Protein AF-0000000066486864 (afdb_homodimer)

Secondary structure (DSSP, 8-state):
-HHHHHHHH-HHHHHHHHHHT-HHHHHHHHHHS--SS--S-HHHHHHHHHHHHHHHHHHHHHHT-----SS---HHHIIIIIHHHHHHS----S-GGGT--EE---HHHHHH-EEEETTTTEEEEEEEEEEEE-TT---TTSTT-SPSS-EEEEEEEEGGGTTS--HHHHHHHHSSSGGG--EEEEEETTTT-----HHHHHHHHHHHHHHHHHHHHHHHHHHHHHHS-HHHHHHHHHH--HHHHHHHHT-HHHHHHHHT--TTTT-TT--THHHHHHHHHHHHHHHHHHHHHHHHH-S-HHHHHHHHTSTTTHHHHTTHHHHHHHHHHHHHHHHHHHHHHHHH-HHHHHSHHHHHHHHHHHHHHHHHHHHHHHHHIIIIIHHH--S-GGGG-TTSPPP-HHHHHHHHHTT-TTTSSGGG-SSGGGHHHHHHHHHHHHHHHHHHHHHHHHHHHHHHHHHHHHHHHHHHHHHHHHHH---SSS-TTS---TT--TTTS-HIIIIIS-HHHHHHHHHHHHHHHHHHHH----B--HHHHHHHHHHHHHHHHHHHHTTHHHHTTPPPPHHHHHHHHHHHHHHHHHHHHHHHHHHHH---HHHHHHT-TTHHHHHHTHHHHHHHHHHHHHHHHHT--S------HHHHIIIIIHHHHHHHHHHHHHHIIIIIHHHHHHHHHHHS-S-S---S------S--------------B-/-HHHHHHHH-HHHHHHHHHHT-HHHHHHHHHHS---S--S-HHHHHHHHHHHHHHHHHHHHHHT-----SS---HHHIIIIIHHHHHHS----S-GGGT--EE---HHHHHH-EEEETTTTEEEEEEEEEEEE-TT---TTSTT-SPSS-EEEEEEEEGGGTTS--HHHHHHHHSSSTTT--EEEEEETTTT-----HHHHHHHHHHHHHHHHHHHHHHHHHHHHHHS-HHHHHHHHHH--HHHHHHHHT-HHHHHHHHT--TTTT-TT--THHHHHHHHHHHHHHHHHHHHHHHHH-S-HHHHHHHHTSTTTHHHHTTHHHHHHHHHHHHHHHHHHHHHHHHH-HHHHHSHHHHHHHHHHHHHHHHHHHHHHHHHIIIIIHHH--S-GGGG-TTSPPP-HHHHHHHHHTT-TTTSSGGG-SSGGGHHHHHHHHHHHHHHHHHHHHHHHHHHHHHHHHHHHHHHHHHHHHHHHHHH---SSS-TTS---TT--TTTS-HIIIIIS-HHHHHHHHHHHHHHHHHHHH----B--HHHHHHHHHHHHHHHHHHHHTTHHHHTTPPPPHHHHHHHHHHHHHHHHHHHHHHHHHHHH---HHHHHHT-TTHHHHHHHHHHHHHHHHHHHHHHHHT--S------HHHHIIIIIHHHHHHHHHHHHHHIIIIIHHHHHHHHHHHS-S-S---S---S-----------------B-

Radius of gyration: 35.0 Å; Cα contacts (8 Å, |Δi|>4): 2122; chains: 2; bounding box: 87×103×85 Å

Organism: Caenorhabditis elegans (NCBI:txid6239)

pLDDT: mean 86.24, std 15.99, range [26.27, 98.44]

Solvent-accessible surface area (backbone atoms only — not comparable to full-atom values): 73976 Å² total; per-residue (Å²): 94,69,59,54,49,53,42,42,73,38,40,64,61,52,51,54,55,49,62,70,61,33,49,69,56,57,44,31,34,43,40,67,54,80,70,81,85,67,91,58,57,67,68,28,50,52,49,44,33,48,52,4,42,40,45,44,51,56,54,27,60,69,63,74,48,85,72,86,64,85,81,66,66,49,73,64,47,38,64,60,43,51,47,45,30,59,36,11,15,17,30,68,60,32,22,47,59,30,51,27,46,58,14,58,33,23,53,68,58,14,58,64,30,66,46,76,35,79,89,74,68,43,76,49,37,33,25,56,32,36,41,30,27,16,68,83,58,39,30,45,68,43,86,84,36,61,46,79,65,57,31,32,38,23,39,41,41,54,40,74,39,62,89,51,80,48,37,64,58,49,12,43,48,75,19,97,36,57,55,56,5,26,50,59,41,45,40,43,41,54,56,79,40,59,77,88,47,74,62,25,54,53,53,51,51,52,52,49,49,52,51,50,45,17,53,53,26,20,53,53,50,52,48,38,64,73,73,39,57,65,66,57,42,52,50,49,65,70,70,49,53,70,66,53,52,52,46,51,36,24,10,41,58,61,37,51,50,58,48,64,60,44,88,79,55,79,43,71,63,46,67,41,48,53,26,34,53,46,35,55,28,49,51,44,41,50,44,30,51,52,51,58,53,41,56,67,62,28,38,30,35,48,56,54,54,55,40,36,36,31,68,74,22,14,62,52,65,48,31,62,57,34,56,47,48,50,43,21,52,54,26,19,51,48,29,31,50,49,55,54,46,38,74,74,39,47,73,57,51,74,30,72,68,30,48,54,49,55,54,50,52,53,49,53,52,53,38,54,42,50,48,51,49,53,51,38,46,52,43,45,51,52,54,64,58,58,78,15,60,57,68,64,39,83,78,54,76,80,88,49,22,83,81,33,43,67,36,57,74,66,42,41,29,48,79,46,65,59,91,51,47,55,58,70,79,49,38,58,57,23,28,51,51,54,47,56,70,51,40,58,62,56,52,46,31,33,72,74,56,31,68,66,46,22,48,50,54,50,50,51,52,41,50,51,27,37,50,52,48,39,46,39,28,75,72,53,33,50,61,57,59,89,54,83,81,38,59,65,52,86,84,35,48,63,88,81,54,45,60,56,48,69,41,70,46,21,47,66,49,51,39,49,34,26,49,50,15,30,52,50,13,46,51,54,61,72,45,84,59,53,60,70,39,69,65,58,51,53,50,49,47,51,50,24,55,48,47,45,52,44,62,40,42,63,50,20,55,34,49,58,53,44,75,72,52,66,66,58,28,30,51,46,52,49,40,42,55,51,50,43,40,52,24,51,50,48,54,52,49,48,49,65,59,42,88,48,71,67,32,54,60,28,46,40,52,75,32,47,38,48,30,72,29,36,63,41,18,62,68,42,30,62,60,45,44,52,52,58,56,22,51,37,56,60,85,45,69,75,62,42,72,71,45,46,44,43,45,43,42,45,31,43,50,53,49,17,47,57,51,10,53,55,45,33,21,63,35,32,49,20,46,39,49,45,44,48,68,70,67,51,81,87,77,79,78,86,69,77,87,70,58,85,60,64,81,61,49,71,40,72,65,69,81,72,73,78,63,76,54,79,99,94,68,60,54,51,52,42,43,73,38,41,65,60,53,51,55,54,50,62,72,61,33,48,70,55,56,44,32,35,43,42,68,53,78,72,76,89,70,87,58,56,68,68,28,50,53,49,44,33,48,52,4,42,40,45,45,50,56,54,25,60,70,64,73,48,86,73,87,64,86,82,64,65,50,72,64,46,38,63,60,43,51,48,45,32,59,37,11,15,16,30,69,60,32,22,46,57,31,51,28,44,59,14,58,32,23,54,67,58,15,58,64,32,67,45,77,36,79,88,77,69,43,75,48,36,32,26,55,32,35,42,30,27,17,68,80,58,39,30,46,68,43,88,85,37,61,46,77,65,56,32,34,38,23,37,42,42,54,40,75,37,60,89,50,79,48,35,64,58,49,11,44,47,75,19,98,36,56,55,55,6,27,50,59,43,46,40,43,42,56,58,84,41,60,78,90,47,73,61,24,54,51,52,50,50,51,54,50,50,50,50,51,46,18,51,52,25,20,52,53,48,52,49,39,64,74,73,39,57,64,67,58,42,52,51,48,65,71,70,47,53,70,65,52,51,51,46,50,37,24,9,42,57,61,35,49,50,57,49,63,61,44,87,78,56,80,43,70,65,44,68,41,49,52,25,35,52,45,35,55,28,47,52,42,43,52,44,29,51,51,52,58,52,42,54,68,61,29,38,30,33,48,56,54,54,55,40,38,36,32,68,74,21,15,60,52,66,46,32,61,59,33,57,48,49,49,42,21,51,54,26,19,51,49,29,31,50,50,54,56,46,39,75,75,39,47,73,58,51,75,30,73,68,30,48,53,48,54,52,49,51,53,49,52,52,52,38,53,40,49,46,52,48,53,50,38,45,52,43,44,51,53,55,64,57,58,78,16,59,57,68,61,40,85,78,53,78,79,88,48,22,84,80,31,43,67,37,58,74,66,42,41,30,46,78,45,64,59,90,51,46,53,57,70,77,48,35,57,57,21,27,51,50,54,47,56,70,50,40,58,63,54,53,46,30,33,71,73,56,31,70,66,46,21,48,50,54,49,49,51,52,40,50,50,26,38,51,52,49,38,45,40,28,74,72,50,34,49,59,54,60,89,56,83,82,36,58,64,52,86,85,36,50,62,87,82,55,44,58,57,47,69,42,70,46,19,47,66,48,52,40,48,35,26,50,51,15,29,52,50,14,47,52,53,61,73,45,85,60,53,60,70,41,67,66,58,50,54,51,49,48,53,50,25,54,48,48,45,53,44,61,39,40,63,48,21,55,34,48,57,54,44,74,71,50,63,65,57,28,31,53,46,52,49,39,40,54,51,50,43,40,53,23,51,48,47,53,52,50,47,46,66,60,40,89,47,72,67,34,53,60,29,45,42,53,76,30,46,38,48,29,71,28,34,64,40,17,62,68,42,31,62,60,45,44,51,51,58,56,24,52,38,57,60,85,43,69,75,63,42,71,70,47,45,43,42,46,45,40,46,31,44,51,52,51,17,48,56,52,9,53,55,46,33,20,64,33,31,51,19,45,39,48,43,45,47,69,72,67,50,81,86,78,79,78,86,68,76,88,72,56,84,59,67,79,62,47,74,44,73,68,68,81,71,72,78,63,75,55,80,99

InterPro domains:
  IPR002656 Acyltransferase 3 domain [PF01757] (272-659)
  IPR006621 Nose resistant-to-fluoxetine protein, N-terminal [PF20146] (80-168)
  IPR006621 Nose resistant-to-fluoxetine protein, N-terminal [SM00703] (41-186)
  IPR052728 Oxygen and lipid transport regulator [PTHR11161] (55-687)

Sequence (1422 aa):
MALLGELMAHPREVMEQLEKYKTSDLIAALGIHSFSKYTISEECHEELAFLGYGMIDVARHVKHQTTAAPSTMTDVEKTRYLIPMMDAAGKIGSGIARGHILSAGAFTECKSVSMHSTSLNRTIRGDYYRILFDIKMRPNSFNDSCQLPQIGVDICLPWSCRNEDLTDYFREALGATKELSPVCSVRNVNGRTPGFTFGTYVVVTLILSIIATSIVSCTVDYYFQNRRSKIDYERMEGSSNVGWKIFMAFSLYRNVKEIFKMKQCNKEGQVTSLNCIRTISTVWVILGHCAAMLILICTNPVDLLDFTKTYMGALLVNAYFAVDTFFFISAFLLSFLWFKQLQKQRKALISPGGWMMFYVHRIARLSPAYYIAILFVTFVYIRMLRDMPAFMSPAIQDDTCQQNYWLNLLYIENIVDTKNICYVISWYLATDLQLYLMSPILLLSFAIGGAVFGLFASVVALVASTAFNAYQIFFWYFPPTDYPLGPKDPRYNENERRYDVWNYYNPLIRCQIYIMGLVLGYFMRKVPKININPWVDRIMWVLSLGSMVFVVLVIQDYSSGDGWTPVQTALYSCFSRVLWGFAMSWIVISTYYRKGLIRDFMSLSFWTPLARLSFCAYLVHWMVLGYFFGRNHSELYFSTLSYFFLDTVIPVTALSFVIAIFWSSMFEIPFAKIEGLLLGRSGTPKANGNLPKVMIIPLEIPKAGEVNIKFMALLGELMAHPREVMEQLEKYKTSDLIAALGIHSFSKYTISEECHEELAFLGYGMIDVARHVKHQTTAAPSTMTDVEKTRYLIPMMDAAGKIGSGIARGHILSAGAFTECKSVSMHSTSLNRTIRGDYYRILFDIKMRPNSFNDSCQLPQIGVDICLPWSCRNEDLTDYFREALGATKELSPVCSVRNVNGRTPGFTFGTYVVVTLILSIIATSIVSCTVDYYFQNRRSKIDYERMEGSSNVGWKIFMAFSLYRNVKEIFKMKQCNKEGQVTSLNCIRTISTVWVILGHCAAMLILICTNPVDLLDFTKTYMGALLVNAYFAVDTFFFISAFLLSFLWFKQLQKQRKALISPGGWMMFYVHRIARLSPAYYIAILFVTFVYIRMLRDMPAFMSPAIQDDTCQQNYWLNLLYIENIVDTKNICYVISWYLATDLQLYLMSPILLLSFAIGGAVFGLFASVVALVASTAFNAYQIFFWYFPPTDYPLGPKDPRYNENERRYDVWNYYNPLIRCQIYIMGLVLGYFMRKVPKININPWVDRIMWVLSLGSMVFVVLVIQDYSSGDGWTPVQTALYSCFSRVLWGFAMSWIVISTYYRKGLIRDFMSLSFWTPLARLSFCAYLVHWMVLGYFFGRNHSELYFSTLSYFFLDTVIPVTALSFVIAIFWSSMFEIPFAKIEGLLLGRSGTPKANGNLPKVMIIPLEIPKAGEVNIKF

Foldseek 3Di:
DVLLVVCLVPVPLLVVVQVVPFPLVLLLLLQPDDCDPPPADPVQSVQSNVLNVLSVCVVVVVVVDPDCDPQHFDPCCCVQPNVLQNQQKFDQDPDVSLQQQERHGNLVSQQPRWDQGPSVRGIWGKFKKKWWFWSNQFFLLDPPTPDPPTRIIMGIGTPSRQAPFCQQVSCPSQDPHSRGGRTNGMDTQCNQFDDADPLLVVLVVVVVVLVVLQVVLQVVVVCCVPPPDPVVSVVCQVVDDLVVLLSNLSHLNVLLCLLQDQVLQPFAPDLLLLLLLLLVLLLLVLLLVLLVLCCQQFSRNNVLLVLCLDLVVLSNQPSLVSLLSVLLQLLLVCQLVLVVVCVVPVVCCPDPVNVVVLLVLVCLQQQFLLVSLLSCLQRPLSNVLGSFNSCSRPSHDRAPSVPCSVCLSVLNCLAPPVVHDRQVLSLSVSLSSVLSNVCCVLSVQCVPVNLVRSVVVLVVLLVQLLVVLLCCCVPQVDFLDPRPQFDGDPSHDCVVPNCCSVAVSDSSNSCNLNSLSNSLSNVCNVAVAEDEDPVNLVVLLCQLVVLLSCLSRVCSCRSNHDDDDSVRSSCSNRCSSVSNSSSSSSVSVPLSHHDDDSNVVSNDSSSSSSSLLSSQLSSCLSSLSSVVNRVDSDHHHDDDPVVCCVPRSVVSSVVSSVVSSVSCSSGNSSSSSSCCSVVPDDDDDDPDPPRVPPCPVSCPPPDPPPPHPYD/DVLLVVCLVPVVLLVVVVVVPFPLVLLLLLQPDDCDPPPADPVQSVQSNVLNVLSVCVVVVVVVDPDCDPLHADPCCCVQPNVLQNQQKFDQDPDVSLQQQERHGNLVSQQPRWDQGPSVRGIWGKFKKKWWFWSNQFFLLDPPTPDPPTRIIMGIGTPSRQAPFCQQVSCPSQDPHSRGGRTNGMDTQCNQFDDADPLLVVLVVVVVVLVVLQVVLQVVVVCCCPPPDPVVSVVCQVVDDLVVLLSNLSHLNVLLCLLQDQVLQPFAPDLLLLLLLLLVLLLLVLLLVLLVLCCQQFSRNNVLLVLCLDLVVLSNQPSLVSLLSVLLQLLLVCQLVLVVVCVVPVPCCVDPVNVVVLLVLVCLQQQFLLVSLLSCLQRPLSNVLGSFNSCSRPSHDRAPSVPCSVCLSVLNCLAPPVVHDRQVLSLSVSLSSVLSNVCCVLSVQCVPVNLVRSVVVLVVLLVQLLVVLLCCCVPQVDFLDPRPQFDGDPSHDCVVPNCCSVAVSDNSNSCNLNSLSNSLSNVCNVAVAEDEDPVNLVVLLCQLVVLLSCLSRVCSCRSNHDDDDSVRSSCSNRCSSVSNSSSSSSVSVPLSHHDDDSNVVSNDSSSSSSSLLSSQLSSCLSSLSSVVNRVDSDHHHDDDPVVCCVPRSVVSSVVSSVVSSVSCSSGNSSSSSSCCVPVPDPDDDDPDDPRVPPCPVNCPPPDPPPPHPYD

Structure (mmCIF, N/CA/C/O backbone):
data_AF-0000000066486864-model_v1
#
loop_
_entity.id
_entity.type
_entity.pdbx_description
1 polymer 'Nose resistant-to-fluoxetine protein N-terminal domain-containing protein'
#
loop_
_atom_site.group_PDB
_atom_site.id
_atom_site.type_symbol
_atom_site.label_atom_id
_atom_site.label_alt_id
_atom_site.label_comp_id
_atom_site.label_asym_id
_atom_site.label_entity_id
_atom_site.label_seq_id
_atom_site.pdbx_PDB_ins_code
_atom_site.Cartn_x
_atom_site.Cartn_y
_atom_site.Cartn_z
_atom_site.occupancy
_atom_site.B_iso_or_equiv
_atom_site.auth_seq_id
_atom_site.auth_comp_id
_atom_site.auth_asym_id
_atom_site.auth_atom_id
_atom_site.pdbx_PDB_model_num
ATOM 1 N N . MET A 1 1 ? -17 -24.641 -0.896 1 49.25 1 MET A N 1
ATOM 2 C CA . MET A 1 1 ? -16.062 -24.891 0.197 1 49.25 1 MET A CA 1
ATOM 3 C C . MET A 1 1 ? -15.961 -26.375 0.499 1 49.25 1 MET A C 1
ATOM 5 O O . MET A 1 1 ? -14.867 -26.906 0.708 1 49.25 1 MET A O 1
ATOM 9 N N . ALA A 1 2 ? -17.219 -27 0.365 1 51.41 2 ALA A N 1
ATOM 10 C CA . ALA A 1 2 ? -17.172 -28.453 0.595 1 51.41 2 ALA A CA 1
ATOM 11 C C . ALA A 1 2 ? -16.312 -29.141 -0.453 1 51.41 2 ALA A C 1
ATOM 13 O O . ALA A 1 2 ? -15.523 -30.031 -0.125 1 51.41 2 ALA A O 1
ATOM 14 N N . LEU A 1 3 ? -16.453 -28.578 -1.588 1 53.53 3 LEU A N 1
ATOM 15 C CA . LEU A 1 3 ? -15.703 -29.188 -2.678 1 53.53 3 LEU A CA 1
ATOM 16 C C . LEU A 1 3 ? -14.211 -28.906 -2.518 1 53.53 3 LEU A C 1
ATOM 18 O O . LEU A 1 3 ? -13.383 -29.797 -2.777 1 53.53 3 LEU A O 1
ATOM 22 N N . LEU A 1 4 ? -13.945 -27.734 -2.027 1 58.59 4 LEU A N 1
ATOM 23 C CA . LEU A 1 4 ? -12.547 -27.422 -1.768 1 58.59 4 LEU A CA 1
ATOM 24 C C . LEU A 1 4 ? -11.992 -28.312 -0.659 1 58.59 4 LEU A C 1
ATOM 26 O O . LEU A 1 4 ? -10.859 -28.797 -0.75 1 58.59 4 LEU A O 1
ATOM 30 N N . GLY A 1 5 ? -12.844 -28.453 0.274 1 59.03 5 GLY A N 1
ATOM 31 C CA . GLY A 1 5 ? -12.445 -29.328 1.364 1 59.03 5 GLY A CA 1
ATOM 32 C C . GLY A 1 5 ? -12.188 -30.75 0.917 1 59.03 5 GLY A C 1
ATOM 33 O O . GLY A 1 5 ? -11.227 -31.375 1.353 1 59.03 5 GLY A O 1
ATOM 34 N N . GLU A 1 6 ? -13.062 -31.219 0.002 1 60.09 6 GLU A N 1
ATOM 35 C CA . GLU A 1 6 ? -12.898 -32.562 -0.525 1 60.09 6 GLU A CA 1
ATOM 36 C C . GLU A 1 6 ? -11.617 -32.688 -1.341 1 60.09 6 GLU A C 1
ATOM 38 O O . GLU A 1 6 ? -10.922 -33.719 -1.271 1 60.09 6 GLU A O 1
ATOM 43 N N . LEU A 1 7 ? -11.375 -31.641 -2.023 1 60.03 7 LEU A N 1
ATOM 44 C CA . LEU A 1 7 ? -10.172 -31.641 -2.84 1 60.03 7 LEU A CA 1
ATOM 45 C C . LEU A 1 7 ? -8.922 -31.625 -1.963 1 60.03 7 LEU A C 1
ATOM 47 O O . LEU A 1 7 ? -7.941 -32.312 -2.254 1 60.03 7 LEU A O 1
ATOM 51 N N . MET A 1 8 ? -9.148 -30.938 -0.848 1 61.34 8 MET A N 1
ATOM 52 C CA . MET A 1 8 ? -7.988 -30.812 0.031 1 61.34 8 MET A CA 1
ATOM 53 C C . MET A 1 8 ? -7.742 -32.094 0.796 1 61.34 8 MET A C 1
ATOM 55 O O . MET A 1 8 ? -6.621 -32.375 1.228 1 61.34 8 MET A O 1
ATOM 59 N N . ALA A 1 9 ? -8.836 -32.844 0.769 1 58.44 9 ALA A N 1
ATOM 60 C CA . ALA A 1 9 ? -8.727 -34.156 1.437 1 58.44 9 ALA A CA 1
ATOM 61 C C . ALA A 1 9 ? -8.039 -35.188 0.537 1 58.44 9 ALA A C 1
ATOM 63 O O . ALA A 1 9 ? -7.508 -36.188 1.02 1 58.44 9 ALA A O 1
ATOM 64 N N . HIS A 1 10 ? -8.148 -34.875 -0.872 1 62.03 10 HIS A N 1
ATOM 65 C CA . HIS A 1 10 ? -7.516 -35.812 -1.801 1 62.03 10 HIS A CA 1
ATOM 66 C C . HIS A 1 10 ? -6.652 -35.062 -2.816 1 62.03 10 HIS A C 1
ATOM 68 O O . HIS A 1 10 ? -6.926 -35.125 -4.02 1 62.03 10 HIS A O 1
ATOM 74 N N . PRO A 1 11 ? -5.617 -34.531 -2.359 1 60.88 11 PRO A N 1
ATOM 75 C CA . PRO A 1 11 ? -4.793 -33.688 -3.24 1 60.88 11 PRO A CA 1
ATOM 76 C C . PRO A 1 11 ? -4.164 -34.5 -4.383 1 60.88 11 PRO A C 1
ATOM 78 O O . PRO A 1 11 ? -3.941 -33.938 -5.469 1 60.88 11 PRO A O 1
ATOM 81 N N . ARG A 1 12 ? -3.953 -35.719 -4.203 1 61.88 12 ARG A N 1
ATOM 82 C CA . ARG A 1 12 ? -3.332 -36.531 -5.234 1 61.88 12 ARG A CA 1
ATOM 83 C C . ARG A 1 12 ? -4.23 -36.656 -6.465 1 61.88 12 ARG A C 1
ATOM 85 O O . ARG A 1 12 ? -3.752 -36.562 -7.598 1 61.88 12 ARG A O 1
ATOM 92 N N . GLU A 1 13 ? -5.488 -36.812 -6.188 1 63.28 13 GLU A N 1
ATOM 93 C CA . GLU A 1 13 ? -6.426 -36.938 -7.301 1 63.28 13 GLU A CA 1
ATOM 94 C C . GLU A 1 13 ? -6.48 -35.625 -8.117 1 63.28 13 GLU A C 1
ATOM 96 O O . GLU A 1 13 ? -6.535 -35.656 -9.344 1 63.28 13 GLU A O 1
ATOM 101 N N . VAL A 1 14 ? -6.371 -34.594 -7.43 1 63.56 14 VAL A N 1
ATOM 102 C CA . VAL A 1 14 ? -6.418 -33.281 -8.102 1 63.56 14 VAL A CA 1
ATOM 103 C C . VAL A 1 14 ? -5.156 -33.094 -8.938 1 63.56 14 VAL A C 1
ATOM 105 O O . VAL A 1 14 ? -5.227 -32.625 -10.078 1 63.56 14 VAL A O 1
ATOM 108 N N . MET A 1 15 ? -4.082 -33.531 -8.406 1 66.31 15 MET A N 1
ATOM 109 C CA . MET A 1 15 ? -2.812 -33.406 -9.109 1 66.31 15 MET A CA 1
ATOM 110 C C . MET A 1 15 ? -2.818 -34.219 -10.391 1 66.31 15 MET A C 1
ATOM 112 O O . MET A 1 15 ? -2.367 -33.781 -11.438 1 66.31 15 MET A O 1
ATOM 116 N N . GLU A 1 16 ? -3.332 -35.406 -10.266 1 63.88 16 GLU A N 1
ATOM 117 C CA . GLU A 1 16 ? -3.393 -36.281 -11.43 1 63.88 16 GLU A CA 1
ATOM 118 C C . GLU A 1 16 ? -4.305 -35.719 -12.508 1 63.88 16 GLU A C 1
ATOM 120 O O . GLU A 1 16 ? -3.998 -35.812 -13.703 1 63.88 16 GLU A O 1
ATOM 125 N N . GLN A 1 17 ? -5.32 -35.125 -12.086 1 62 17 GLN A N 1
ATOM 126 C CA . GLN A 1 17 ? -6.258 -34.531 -13.023 1 62 17 GLN A CA 1
ATOM 127 C C . GLN A 1 17 ? -5.641 -33.312 -13.719 1 62 17 GLN A C 1
ATOM 129 O O . GLN A 1 17 ? -5.809 -33.125 -14.922 1 62 17 GLN A O 1
ATOM 134 N N . LEU A 1 18 ? -4.879 -32.625 -12.961 1 64.62 18 LEU A N 1
ATOM 135 C CA . LEU A 1 18 ? -4.242 -31.422 -13.516 1 64.62 18 LEU A CA 1
ATOM 136 C C . LEU A 1 18 ? -3.16 -31.812 -14.516 1 64.62 18 LEU A C 1
ATOM 138 O O . LEU A 1 18 ? -2.959 -31.109 -15.516 1 64.62 18 LEU A O 1
ATOM 142 N N . GLU A 1 19 ? -2.514 -32.875 -14.273 1 64 19 GLU A N 1
ATOM 143 C CA . GLU A 1 19 ? -1.442 -33.312 -15.164 1 64 19 GLU A CA 1
ATOM 144 C C . GLU A 1 19 ? -1.994 -33.75 -16.516 1 64 19 GLU A C 1
ATOM 146 O O . GLU A 1 19 ? -1.307 -33.656 -17.531 1 64 19 GLU A O 1
ATOM 151 N N . LYS A 1 20 ? -3.258 -34.188 -16.516 1 59.56 20 LYS A N 1
ATOM 152 C CA . LYS A 1 20 ? -3.906 -34.594 -17.766 1 59.56 20 LYS A CA 1
ATOM 153 C C . LYS A 1 20 ? -4.176 -33.406 -18.656 1 59.56 20 LYS A C 1
ATOM 155 O O . LYS A 1 20 ? -4.27 -33.531 -19.875 1 59.56 20 LYS A O 1
ATOM 160 N N . TYR A 1 21 ? -4.23 -32.25 -18.078 1 58.12 21 TYR A N 1
ATOM 161 C CA . TYR A 1 21 ? -4.586 -31.062 -18.844 1 58.12 21 TYR A CA 1
ATOM 162 C C . TYR A 1 21 ? -3.451 -30.047 -18.812 1 58.12 21 TYR A C 1
ATOM 164 O O . TYR A 1 21 ? -3.686 -28.844 -18.641 1 58.12 21 TYR A O 1
ATOM 172 N N . LYS A 1 22 ? -2.305 -30.625 -19.031 1 69.38 22 LYS A N 1
ATOM 173 C CA . LYS A 1 22 ? -1.148 -29.766 -19.234 1 69.38 22 LYS A CA 1
ATOM 174 C C . LYS A 1 22 ? -1.313 -28.906 -20.5 1 69.38 22 LYS A C 1
ATOM 176 O O . LYS A 1 22 ? -1.922 -29.359 -21.469 1 69.38 22 LYS A O 1
ATOM 181 N N . THR A 1 23 ? -0.903 -27.75 -20.422 1 73.62 23 THR A N 1
ATOM 182 C CA . THR A 1 23 ? -1.136 -26.766 -21.469 1 73.62 23 THR A CA 1
ATOM 183 C C . THR A 1 23 ? -0.604 -27.25 -22.812 1 73.62 23 THR A C 1
ATOM 185 O O . THR A 1 23 ? -1.205 -26.984 -23.859 1 73.62 23 THR A O 1
ATOM 188 N N . SER A 1 24 ? 0.518 -27.984 -22.75 1 69 24 SER A N 1
ATOM 189 C CA . SER A 1 24 ? 1.046 -28.516 -24 1 69 24 SER A CA 1
ATOM 190 C C . SER A 1 24 ? 0.044 -29.453 -24.688 1 69 24 SER A C 1
ATOM 192 O O . SER A 1 24 ? -0.154 -29.375 -25.891 1 69 24 SER A O 1
ATOM 194 N N . ASP A 1 25 ? -0.646 -30.219 -23.875 1 70 25 ASP A N 1
ATOM 195 C CA . ASP A 1 25 ? -1.632 -31.156 -24.406 1 70 25 ASP A CA 1
ATOM 196 C C . ASP A 1 25 ? -2.887 -30.422 -24.875 1 70 25 ASP A C 1
ATOM 198 O O . ASP A 1 25 ? -3.496 -30.812 -25.875 1 70 25 ASP A O 1
ATOM 202 N N . LEU A 1 26 ? -3.193 -29.422 -24.234 1 75.56 26 LEU A N 1
ATOM 203 C CA . LEU A 1 26 ? -4.367 -28.625 -24.594 1 75.56 26 LEU A CA 1
ATOM 204 C C . LEU A 1 26 ? -4.168 -27.938 -25.938 1 75.56 26 LEU A C 1
ATOM 206 O O . LEU A 1 26 ? -5.078 -27.906 -26.766 1 75.56 26 LEU A O 1
ATOM 210 N N . ILE A 1 27 ? -3.014 -27.438 -26.125 1 74.69 27 ILE A N 1
ATOM 211 C CA . ILE A 1 27 ? -2.707 -26.75 -27.375 1 74.69 27 ILE A CA 1
ATOM 212 C C . ILE A 1 27 ? -2.604 -27.75 -28.516 1 74.69 27 ILE A C 1
ATOM 214 O O . ILE A 1 27 ? -3.082 -27.5 -29.625 1 74.69 27 ILE A O 1
ATOM 218 N N . ALA A 1 28 ? -2.068 -28.875 -28.234 1 71.31 28 ALA A N 1
ATOM 219 C CA . ALA A 1 28 ? -1.936 -29.922 -29.25 1 71.31 28 ALA A CA 1
ATOM 220 C C . ALA A 1 28 ? -3.305 -30.406 -29.703 1 71.31 28 ALA A C 1
ATOM 222 O O . ALA A 1 28 ? -3.49 -30.734 -30.875 1 71.31 28 ALA A O 1
ATOM 223 N N . ALA A 1 29 ? -4.215 -30.438 -28.844 1 74.19 29 ALA A N 1
ATOM 224 C CA . ALA A 1 29 ? -5.562 -30.906 -29.156 1 74.19 29 ALA A CA 1
ATOM 225 C C . ALA A 1 29 ? -6.242 -30.016 -30.188 1 74.19 29 ALA A C 1
ATOM 227 O O . ALA A 1 29 ? -7.133 -30.453 -30.906 1 74.19 29 ALA A O 1
ATOM 228 N N . LEU A 1 30 ? -5.785 -28.859 -30.344 1 77.19 30 LEU A N 1
ATOM 229 C CA . LEU A 1 30 ? -6.352 -27.891 -31.281 1 77.19 30 LEU A CA 1
ATOM 230 C C . LEU A 1 30 ? -6.023 -28.281 -32.719 1 77.19 30 LEU A C 1
ATOM 232 O O . LEU A 1 30 ? -6.73 -27.891 -33.656 1 77.19 30 LEU A O 1
ATOM 236 N N . GLY A 1 31 ? -4.961 -28.953 -32.938 1 69.31 31 GLY A N 1
ATOM 237 C CA . GLY A 1 31 ? -4.531 -29.344 -34.25 1 69.31 31 GLY A CA 1
ATOM 238 C C . GLY A 1 31 ? -5.258 -30.562 -34.781 1 69.31 31 GLY A C 1
ATOM 239 O O . GLY A 1 31 ? -5.285 -30.797 -36 1 69.31 31 GLY A O 1
ATOM 240 N N . ILE A 1 32 ? -5.879 -31.344 -33.969 1 64.75 32 ILE A N 1
ATOM 241 C CA . ILE A 1 32 ? -6.48 -32.625 -34.375 1 64.75 32 ILE A CA 1
ATOM 242 C C . ILE A 1 32 ? -7.965 -32.406 -34.656 1 64.75 32 ILE A C 1
ATOM 244 O O . ILE A 1 32 ? -8.547 -33.156 -35.469 1 64.75 32 ILE A O 1
ATOM 248 N N . HIS A 1 33 ? -8.586 -31.484 -34.125 1 60.59 33 HIS A N 1
ATOM 249 C CA . HIS A 1 33 ? -10.031 -31.344 -34.219 1 60.59 33 HIS A CA 1
ATOM 250 C C . HIS A 1 33 ? -10.438 -30.828 -35.594 1 60.59 33 HIS A C 1
ATOM 252 O O . HIS A 1 33 ? -9.883 -29.844 -36.094 1 60.59 33 HIS A O 1
ATOM 258 N N . SER A 1 34 ? -11.203 -31.828 -36.344 1 53.69 34 SER A N 1
ATOM 259 C CA . SER A 1 34 ? -11.742 -31.547 -37.688 1 53.69 34 SER A CA 1
ATOM 260 C C . SER A 1 34 ? -12.789 -30.438 -37.625 1 53.69 34 SER A C 1
ATOM 262 O O . SER A 1 34 ? -13.523 -30.312 -36.625 1 53.69 34 SER A O 1
ATOM 264 N N . PHE A 1 35 ? -12.711 -29.312 -38.375 1 50.62 35 PHE A N 1
ATOM 265 C CA . PHE A 1 35 ? -13.352 -28.016 -38.594 1 50.62 35 PHE A CA 1
ATOM 266 C C . PHE A 1 35 ? -14.828 -28.172 -38.906 1 50.62 35 PHE A C 1
ATOM 268 O O . PHE A 1 35 ? -15.5 -27.219 -39.281 1 50.62 35 PHE A O 1
ATOM 275 N N . SER A 1 36 ? -15.453 -29.266 -39 1 49 36 SER A N 1
ATOM 276 C CA . SER A 1 36 ? -16.656 -29.266 -39.812 1 49 36 SER A CA 1
ATOM 277 C C . SER A 1 36 ? -17.734 -28.359 -39.219 1 49 36 SER A C 1
ATOM 279 O O . SER A 1 36 ? -18.531 -27.781 -39.969 1 49 36 SER A O 1
ATOM 281 N N . LYS A 1 37 ? -18.016 -28.188 -38 1 53.53 37 LYS A N 1
ATOM 282 C CA . LYS A 1 37 ? -19.188 -27.422 -37.562 1 53.53 37 LYS A CA 1
ATOM 283 C C . LYS A 1 37 ? -18.781 -26.109 -36.906 1 53.53 37 LYS A C 1
ATOM 285 O O . LYS A 1 37 ? -18.422 -26.094 -35.75 1 53.53 37 LYS A O 1
ATOM 290 N N . TYR A 1 38 ? -18.172 -25.109 -37.719 1 57.47 38 TYR A N 1
ATOM 291 C CA . TYR A 1 38 ? -17.438 -23.906 -37.344 1 57.47 38 TYR A CA 1
ATOM 292 C C . TYR A 1 38 ? -18.375 -22.844 -36.781 1 57.47 38 TYR A C 1
ATOM 294 O O . TYR A 1 38 ? -19.281 -22.375 -37.469 1 57.47 38 TYR A O 1
ATOM 302 N N . THR A 1 39 ? -18.609 -22.672 -35.562 1 74.69 39 THR A N 1
ATOM 303 C CA . THR A 1 39 ? -19.312 -21.531 -34.969 1 74.69 39 THR A CA 1
ATOM 304 C C . THR A 1 39 ? -18.375 -20.359 -34.719 1 74.69 39 THR A C 1
ATOM 306 O O . THR A 1 39 ? -18.781 -19.297 -34.281 1 74.69 39 THR A O 1
ATOM 309 N N . ILE A 1 40 ? -17.031 -20.562 -35.25 1 87.62 40 ILE A N 1
ATOM 310 C CA . ILE A 1 40 ? -16.062 -19.484 -35.031 1 87.62 40 ILE A CA 1
ATOM 311 C C . ILE A 1 40 ? -15.602 -18.922 -36.406 1 87.62 40 ILE A C 1
ATOM 313 O O . ILE A 1 40 ? -15.836 -19.531 -37.438 1 87.62 40 ILE A O 1
ATOM 317 N N . SER A 1 41 ? -15.008 -17.766 -36.438 1 89.19 41 SER A N 1
ATOM 318 C CA . SER A 1 41 ? -14.539 -17.125 -37.656 1 89.19 41 SER A CA 1
ATOM 319 C C . SER A 1 41 ? -13.438 -17.938 -38.344 1 89.19 41 SER A C 1
ATOM 321 O O . SER A 1 41 ? -12.711 -18.672 -37.656 1 89.19 41 SER A O 1
ATOM 323 N N . GLU A 1 42 ? -13.367 -17.875 -39.594 1 87.44 42 GLU A N 1
ATOM 324 C CA . GLU A 1 42 ? -12.375 -18.625 -40.375 1 87.44 42 GLU A CA 1
ATOM 325 C C . GLU A 1 42 ? -10.953 -18.234 -39.969 1 87.44 42 GLU A C 1
ATOM 327 O O . GLU A 1 42 ? -10.078 -19.094 -39.875 1 87.44 42 GLU A O 1
ATOM 332 N N . GLU A 1 43 ? -10.766 -16.969 -39.75 1 90.25 43 GLU A N 1
ATOM 333 C CA . GLU A 1 43 ? -9.453 -16.5 -39.344 1 90.25 43 GLU A CA 1
ATOM 334 C C . GLU A 1 43 ? -9.047 -17.094 -38 1 90.25 43 GLU A C 1
ATOM 336 O O . GLU A 1 43 ? -7.906 -17.531 -37.844 1 90.25 43 GLU A O 1
ATOM 341 N N . CYS A 1 44 ? -9.922 -17.094 -37.125 1 92 44 CYS A N 1
ATOM 342 C CA . CYS A 1 44 ? -9.672 -17.672 -35.812 1 92 44 CYS A CA 1
ATOM 343 C C . CYS A 1 44 ? -9.367 -19.172 -35.906 1 92 44 CYS A C 1
ATOM 345 O O . CYS A 1 44 ? -8.398 -19.656 -35.312 1 92 44 CYS A O 1
ATOM 347 N N . HIS A 1 45 ? -10.141 -19.812 -36.719 1 88.5 45 HIS A N 1
ATOM 348 C CA . HIS A 1 45 ? -9.969 -21.266 -36.875 1 88.5 45 HIS A CA 1
ATOM 349 C C . HIS A 1 45 ? -8.609 -21.578 -37.5 1 88.5 45 HIS A C 1
ATOM 351 O O . HIS A 1 45 ? -7.93 -22.516 -37.031 1 88.5 45 HIS A O 1
ATOM 357 N N . GLU A 1 46 ? -8.281 -20.844 -38.469 1 88.38 46 GLU A N 1
ATOM 358 C CA . GLU A 1 46 ? -7.004 -21.078 -39.156 1 88.38 46 GLU A CA 1
ATOM 359 C C . GLU A 1 46 ? -5.832 -20.875 -38.188 1 88.38 46 GLU A C 1
ATOM 361 O O . GLU A 1 46 ? -4.867 -21.641 -38.188 1 88.38 46 GLU A O 1
ATOM 366 N N . GLU A 1 47 ? -5.895 -19.891 -37.406 1 91.62 47 GLU A N 1
ATOM 367 C CA . GLU A 1 47 ? -4.801 -19.594 -36.469 1 91.62 47 GLU A CA 1
ATOM 368 C C . GLU A 1 47 ? -4.75 -20.609 -35.344 1 91.62 47 GLU A C 1
ATOM 370 O O . GLU A 1 47 ? -3.672 -20.938 -34.844 1 91.62 47 GLU A O 1
ATOM 375 N N . LEU A 1 48 ? -5.91 -21.062 -34.906 1 90.5 48 LEU A N 1
ATOM 376 C CA . LEU A 1 48 ? -5.941 -22.109 -33.875 1 90.5 48 LEU A CA 1
ATOM 377 C C . LEU A 1 48 ? -5.316 -23.391 -34.406 1 90.5 48 LEU A C 1
ATOM 379 O O . LEU A 1 48 ? -4.539 -24.047 -33.719 1 90.5 48 LEU A O 1
ATOM 383 N N . ALA A 1 49 ? -5.688 -23.719 -35.594 1 86.06 49 ALA A N 1
ATOM 384 C CA . ALA A 1 49 ? -5.121 -24.906 -36.25 1 86.06 49 ALA A CA 1
ATOM 385 C C . ALA A 1 49 ? -3.615 -24.75 -36.438 1 86.06 49 ALA A C 1
ATOM 387 O O . ALA A 1 49 ? -2.859 -25.703 -36.25 1 86.06 49 ALA A O 1
ATOM 388 N N . PHE A 1 50 ? -3.281 -23.547 -36.812 1 89.31 50 PHE A N 1
ATOM 389 C CA . PHE A 1 50 ? -1.869 -23.25 -37.031 1 89.31 50 PHE A CA 1
ATOM 390 C C . PHE A 1 50 ? -1.087 -23.453 -35.719 1 89.31 50 PHE A C 1
ATOM 392 O O . PHE A 1 50 ? -0.004 -24.047 -35.75 1 89.31 50 PHE A O 1
ATOM 399 N N . LEU A 1 51 ? -1.602 -23.016 -34.656 1 89.5 51 LEU A N 1
ATOM 400 C CA . LEU A 1 51 ? -0.993 -23.188 -33.344 1 89.5 51 LEU A CA 1
ATOM 401 C C . LEU A 1 51 ? -0.938 -24.656 -32.969 1 89.5 51 LEU A C 1
ATOM 403 O O . LEU A 1 51 ? 0.086 -25.141 -32.469 1 89.5 51 LEU A O 1
ATOM 407 N N . GLY A 1 52 ? -2.023 -25.406 -33.156 1 86 52 GLY A N 1
ATOM 408 C CA . GLY A 1 52 ? -2.092 -26.812 -32.844 1 86 52 GLY A CA 1
ATOM 409 C C . GLY A 1 52 ? -1.097 -27.656 -33.625 1 86 52 GLY A C 1
ATOM 410 O O . GLY A 1 52 ? -0.404 -28.5 -33.062 1 86 52 GLY A O 1
ATOM 411 N N . TYR A 1 53 ? -1.032 -27.359 -34.875 1 83.25 53 TYR A N 1
ATOM 412 C CA . TYR A 1 53 ? -0.106 -28.094 -35.75 1 83.25 53 TYR A CA 1
ATOM 413 C C . TYR A 1 53 ? 1.34 -27.797 -35.375 1 83.25 53 TYR A C 1
ATOM 415 O O . TYR A 1 53 ? 2.201 -28.672 -35.406 1 83.25 53 TYR A O 1
ATOM 423 N N . GLY A 1 54 ? 1.513 -26.562 -35.094 1 83.81 54 GLY A N 1
ATOM 424 C CA . GLY A 1 54 ? 2.846 -26.203 -34.625 1 83.81 54 GLY A CA 1
ATOM 425 C C . GLY A 1 54 ? 3.277 -26.953 -33.375 1 83.81 54 GLY A C 1
ATOM 426 O O . GLY A 1 54 ? 4.422 -27.406 -33.281 1 83.81 54 GLY A O 1
ATOM 427 N N . MET A 1 55 ? 2.439 -27.125 -32.469 1 82.94 55 MET A N 1
ATOM 428 C CA . MET A 1 55 ? 2.74 -27.828 -31.219 1 82.94 55 MET A CA 1
ATOM 429 C C . MET A 1 55 ? 2.994 -29.297 -31.469 1 82.94 55 MET A C 1
ATOM 431 O O . MET A 1 55 ? 3.875 -29.906 -30.844 1 82.94 55 MET A O 1
ATOM 435 N N . ILE A 1 56 ? 2.188 -29.875 -32.344 1 76.75 56 ILE A N 1
ATOM 436 C CA . ILE A 1 56 ? 2.342 -31.281 -32.688 1 76.75 56 ILE A CA 1
ATOM 437 C C . ILE A 1 56 ? 3.699 -31.516 -33.344 1 76.75 56 ILE A C 1
ATOM 439 O O . ILE A 1 56 ? 4.375 -32.5 -33.062 1 76.75 56 ILE A O 1
ATOM 443 N N . ASP A 1 57 ? 4.07 -30.562 -34.188 1 75.56 57 ASP A N 1
ATOM 444 C CA . ASP A 1 57 ? 5.352 -30.656 -34.875 1 75.56 57 ASP A CA 1
ATOM 445 C C . ASP A 1 57 ? 6.516 -30.594 -33.875 1 75.56 57 ASP A C 1
ATOM 447 O O . ASP A 1 57 ? 7.5 -31.312 -34.031 1 75.56 57 ASP A O 1
ATOM 451 N N . VAL A 1 58 ? 6.398 -29.734 -32.906 1 73.62 58 VAL A N 1
ATOM 452 C CA . VAL A 1 58 ? 7.449 -29.594 -31.922 1 73.62 58 VAL A CA 1
ATOM 453 C C . VAL A 1 58 ? 7.484 -30.828 -31.031 1 73.62 58 VAL A C 1
ATOM 455 O O . VAL A 1 58 ? 8.555 -31.281 -30.625 1 73.62 58 VAL A O 1
ATOM 458 N N . ALA A 1 59 ? 6.355 -31.391 -30.688 1 65.88 59 ALA A N 1
ATOM 459 C CA . ALA A 1 59 ? 6.289 -32.594 -29.844 1 65.88 59 ALA A CA 1
ATOM 460 C C . ALA A 1 59 ? 6.816 -33.812 -30.578 1 65.88 59 ALA A C 1
ATOM 462 O O . ALA A 1 59 ? 7.461 -34.688 -29.969 1 65.88 59 ALA A O 1
ATOM 463 N N . ARG A 1 60 ? 6.5 -33.906 -31.859 1 58.88 60 ARG A N 1
ATOM 464 C CA . ARG A 1 60 ? 6.953 -35.031 -32.688 1 58.88 60 ARG A CA 1
ATOM 465 C C . ARG A 1 60 ? 8.461 -34.938 -32.906 1 58.88 60 ARG A C 1
ATOM 467 O O . ARG A 1 60 ? 9.133 -36 -32.938 1 58.88 60 ARG A O 1
ATOM 474 N N . HIS A 1 61 ? 8.891 -33.688 -33.281 1 52.97 61 HIS A N 1
ATOM 475 C CA . HIS A 1 61 ? 10.336 -33.594 -33.438 1 52.97 61 HIS A CA 1
ATOM 476 C C . HIS A 1 61 ? 11.062 -34.062 -32.188 1 52.97 61 HIS A C 1
ATOM 478 O O . HIS A 1 61 ? 12.172 -34.594 -32.25 1 52.97 61 HIS A O 1
ATOM 484 N N . VAL A 1 62 ? 10.375 -33.781 -31.047 1 47.72 62 VAL A N 1
ATOM 485 C CA . VAL A 1 62 ? 10.961 -34.375 -29.844 1 47.72 62 VAL A CA 1
ATOM 486 C C . VAL A 1 62 ? 10.898 -35.875 -29.906 1 47.72 62 VAL A C 1
ATOM 488 O O . VAL A 1 62 ? 11.812 -36.562 -29.453 1 47.72 62 VAL A O 1
ATOM 491 N N . LYS A 1 63 ? 9.773 -36.5 -30.5 1 45.72 63 LYS A N 1
ATOM 492 C CA . LYS A 1 63 ? 9.672 -37.938 -30.578 1 45.72 63 LYS A CA 1
ATOM 493 C C . LYS A 1 63 ? 10.164 -38.469 -31.922 1 45.72 63 LYS A C 1
ATOM 495 O O . LYS A 1 63 ? 9.992 -39.656 -32.25 1 45.72 63 LYS A O 1
ATOM 500 N N . HIS A 1 64 ? 11.078 -37.969 -32.594 1 43.34 64 HIS A N 1
ATOM 501 C CA . HIS A 1 64 ? 11.805 -38.406 -33.812 1 43.34 64 HIS A CA 1
ATOM 502 C C . HIS A 1 64 ? 10.844 -38.75 -34.938 1 43.34 64 HIS A C 1
ATOM 504 O O . HIS A 1 64 ? 11.211 -39.5 -35.844 1 43.34 64 HIS A O 1
ATOM 510 N N . GLN A 1 65 ? 9.531 -38.5 -34.75 1 36.59 65 GLN A N 1
ATOM 511 C CA . GLN A 1 65 ? 8.719 -38.969 -35.875 1 36.59 65 GLN A CA 1
ATOM 512 C C . GLN A 1 65 ? 8.367 -37.844 -36.844 1 36.59 65 GLN A C 1
ATOM 514 O O . GLN A 1 65 ? 7.867 -36.812 -36.438 1 36.59 65 GLN A O 1
ATOM 519 N N . THR A 1 66 ? 8.906 -37.688 -38.062 1 37.28 66 THR A N 1
ATOM 520 C CA . THR A 1 66 ? 8.836 -36.75 -39.188 1 37.28 66 THR A CA 1
ATOM 521 C C . THR A 1 66 ? 7.449 -36.75 -39.812 1 37.28 66 THR A C 1
ATOM 523 O O . THR A 1 66 ? 7.102 -37.688 -40.531 1 37.28 66 THR A O 1
ATOM 526 N N . THR A 1 67 ? 6.301 -36.625 -39.188 1 37.16 67 THR A N 1
ATOM 527 C CA . THR A 1 67 ? 5.16 -36.656 -40.094 1 37.16 67 THR A CA 1
ATOM 528 C C . THR A 1 67 ? 4.957 -35.281 -40.719 1 37.16 67 THR A C 1
ATOM 530 O O . THR A 1 67 ? 5.195 -34.25 -40.094 1 37.16 67 THR A O 1
ATOM 533 N N . ALA A 1 68 ? 4.891 -35.094 -42.094 1 36.88 68 ALA A N 1
ATOM 534 C CA . ALA A 1 68 ? 4.645 -33.969 -43.031 1 36.88 68 ALA A CA 1
ATOM 535 C C . ALA A 1 68 ? 3.332 -33.281 -42.719 1 36.88 68 ALA A C 1
ATOM 537 O O . ALA A 1 68 ? 2.256 -33.75 -43.094 1 36.88 68 ALA A O 1
ATOM 538 N N . ALA A 1 69 ? 2.977 -32.75 -41.688 1 45.19 69 ALA A N 1
ATOM 539 C CA . ALA A 1 69 ? 1.734 -31.984 -41.688 1 45.19 69 ALA A CA 1
ATOM 540 C C . ALA A 1 69 ? 1.873 -30.719 -42.5 1 45.19 69 ALA A C 1
ATOM 542 O O . ALA A 1 69 ? 2.969 -30.156 -42.625 1 45.19 69 ALA A O 1
ATOM 543 N N . PRO A 1 70 ? 0.867 -30.281 -43.375 1 45.03 70 PRO A N 1
ATOM 544 C CA . PRO A 1 70 ? 0.918 -29.234 -44.406 1 45.03 70 PRO A CA 1
ATOM 545 C C . PRO A 1 70 ? 1.533 -27.938 -43.906 1 45.03 70 PRO A C 1
ATOM 547 O O . PRO A 1 70 ? 2.199 -27.219 -44.656 1 45.03 70 PRO A O 1
ATOM 550 N N . SER A 1 71 ? 0.912 -27.141 -43.094 1 53.78 71 SER A N 1
ATOM 551 C CA . SER A 1 71 ? 1.299 -25.75 -42.844 1 53.78 71 SER A CA 1
ATOM 552 C C . SER A 1 71 ? 2.4 -25.656 -41.781 1 53.78 71 SER A C 1
ATOM 554 O O . SER A 1 71 ? 2.133 -25.766 -40.594 1 53.78 71 SER A O 1
ATOM 556 N N . THR A 1 72 ? 3.602 -25.969 -42.125 1 67 72 THR A N 1
ATOM 557 C CA . THR A 1 72 ? 4.816 -26.094 -41.344 1 67 72 THR A CA 1
ATOM 558 C C . THR A 1 72 ? 5.312 -24.719 -40.875 1 67 72 THR A C 1
ATOM 560 O O . THR A 1 72 ? 5.453 -23.812 -41.688 1 67 72 THR A O 1
ATOM 563 N N . MET A 1 73 ? 5.098 -24.391 -39.656 1 83.5 73 MET A N 1
ATOM 564 C CA . MET A 1 73 ? 5.688 -23.203 -39.062 1 83.5 73 MET A CA 1
ATOM 565 C C . MET A 1 73 ? 7.168 -23.094 -39.406 1 83.5 73 MET A C 1
ATOM 567 O O . MET A 1 73 ? 7.891 -24.094 -39.375 1 83.5 73 MET A O 1
ATOM 571 N N . THR A 1 74 ? 7.508 -21.922 -40 1 86.38 74 THR A N 1
ATOM 572 C CA . THR A 1 74 ? 8.93 -21.641 -40.188 1 86.38 74 THR A CA 1
ATOM 573 C C . THR A 1 74 ? 9.648 -21.594 -38.844 1 86.38 74 THR A C 1
ATOM 575 O O . THR A 1 74 ? 9.008 -21.562 -37.781 1 86.38 74 THR A O 1
ATOM 578 N N . ASP A 1 75 ? 10.914 -21.625 -38.906 1 81.31 75 ASP A N 1
ATOM 579 C CA . ASP A 1 75 ? 11.703 -21.578 -37.656 1 81.31 75 ASP A CA 1
ATOM 580 C C . ASP A 1 75 ? 11.492 -20.25 -36.938 1 81.31 75 ASP A C 1
ATOM 582 O O . ASP A 1 75 ? 11.477 -20.219 -35.688 1 81.31 75 ASP A O 1
ATOM 586 N N . VAL A 1 76 ? 11.258 -19.266 -37.719 1 84.75 76 VAL A N 1
ATOM 587 C CA . VAL A 1 76 ? 11.039 -17.938 -37.125 1 84.75 76 VAL A CA 1
ATOM 588 C C . VAL A 1 76 ? 9.68 -17.906 -36.438 1 84.75 76 VAL A C 1
ATOM 590 O O . VAL A 1 76 ? 9.547 -17.344 -35.344 1 84.75 76 VAL A O 1
ATOM 593 N N . GLU A 1 77 ? 8.742 -18.516 -37.031 1 88.94 77 GLU A N 1
ATOM 594 C CA . GLU A 1 77 ? 7.402 -18.547 -36.438 1 88.94 77 GLU A CA 1
ATOM 595 C C . GLU A 1 77 ? 7.359 -19.422 -35.188 1 88.94 77 GLU A C 1
ATOM 597 O O . GLU A 1 77 ? 6.629 -19.125 -34.25 1 88.94 77 GLU A O 1
ATOM 602 N N . LYS A 1 78 ? 8.148 -20.469 -35.188 1 83.69 78 LYS A N 1
ATOM 603 C CA . LYS A 1 78 ? 8.227 -21.312 -34 1 83.69 78 LYS A CA 1
ATOM 604 C C . LYS A 1 78 ? 8.859 -20.562 -32.844 1 83.69 78 LYS A C 1
ATOM 606 O O . LYS A 1 78 ? 8.352 -20.625 -31.703 1 83.69 78 LYS A O 1
ATOM 611 N N . THR A 1 79 ? 9.859 -19.812 -33.125 1 80.06 79 THR A N 1
ATOM 612 C CA . THR A 1 79 ? 10.633 -19.141 -32.062 1 80.06 79 THR A CA 1
ATOM 613 C C . THR A 1 79 ? 9.922 -17.875 -31.594 1 80.06 79 THR A C 1
ATOM 615 O O . THR A 1 79 ? 9.984 -17.531 -30.422 1 80.06 79 THR A O 1
ATOM 618 N N . ARG A 1 80 ? 9.203 -17.219 -32.5 1 87.19 80 ARG A N 1
ATOM 619 C CA . ARG A 1 80 ? 8.68 -15.898 -32.156 1 87.19 80 ARG A CA 1
ATOM 620 C C . ARG A 1 80 ? 7.184 -15.953 -31.859 1 87.19 80 ARG A C 1
ATOM 622 O O . ARG A 1 80 ? 6.621 -15.016 -31.297 1 87.19 80 ARG A O 1
ATOM 629 N N . TYR A 1 81 ? 6.574 -17.062 -32.125 1 89.38 81 TYR A N 1
ATOM 630 C CA . TYR A 1 81 ? 5.129 -17.156 -31.953 1 89.38 81 TYR A CA 1
ATOM 631 C C . TYR A 1 81 ? 4.762 -18.375 -31.125 1 89.38 81 TYR A C 1
ATOM 633 O O . TYR A 1 81 ? 4.309 -18.266 -29.984 1 89.38 81 TYR A O 1
ATOM 641 N N . LEU A 1 82 ? 5.141 -19.547 -31.547 1 86.44 82 LEU A N 1
ATOM 642 C CA . LEU A 1 82 ? 4.707 -20.797 -30.922 1 86.44 82 LEU A CA 1
ATOM 643 C C . LEU A 1 82 ? 5.312 -20.938 -29.531 1 86.44 82 LEU A C 1
ATOM 645 O O . LEU A 1 82 ? 4.594 -21.172 -28.547 1 86.44 82 LEU A O 1
ATOM 649 N N . ILE A 1 83 ? 6.621 -20.781 -29.391 1 83.81 83 ILE A N 1
ATOM 650 C CA . ILE A 1 83 ? 7.316 -21.016 -28.125 1 83.81 83 ILE A CA 1
ATOM 651 C C . ILE A 1 83 ? 6.867 -19.984 -27.094 1 83.81 83 ILE A C 1
ATOM 653 O O . ILE A 1 83 ? 6.523 -20.344 -25.953 1 83.81 83 ILE A O 1
ATOM 657 N N . PRO A 1 84 ? 6.773 -18.672 -27.453 1 86.62 84 PRO A N 1
ATOM 658 C CA . PRO A 1 84 ? 6.285 -17.719 -26.453 1 86.62 84 PRO A CA 1
ATOM 659 C C . PRO A 1 84 ? 4.844 -17.984 -26.031 1 86.62 84 PRO A C 1
ATOM 661 O O . PRO A 1 84 ? 4.492 -17.797 -24.875 1 86.62 84 PRO A O 1
ATOM 664 N N . MET A 1 85 ? 4.047 -18.422 -26.953 1 90.19 85 MET A N 1
ATOM 665 C CA . MET A 1 85 ? 2.662 -18.75 -26.625 1 90.19 85 MET A CA 1
ATOM 666 C C . MET A 1 85 ? 2.592 -19.922 -25.656 1 90.19 85 MET A C 1
ATOM 668 O O . MET A 1 85 ? 1.81 -19.906 -24.703 1 90.19 85 MET A O 1
ATOM 672 N N . MET A 1 86 ? 3.438 -20.891 -25.875 1 84.56 86 MET A N 1
ATOM 673 C CA . MET A 1 86 ? 3.494 -22.062 -25.016 1 84.56 86 MET A CA 1
ATOM 674 C C . MET A 1 86 ? 4.07 -21.719 -23.641 1 84.56 86 MET A C 1
ATOM 676 O O . MET A 1 86 ? 3.582 -22.188 -22.625 1 84.56 86 MET A O 1
ATOM 680 N N . ASP A 1 87 ? 5.082 -20.906 -23.703 1 86.19 87 ASP A N 1
ATOM 681 C CA . ASP A 1 87 ? 5.73 -20.484 -22.453 1 86.19 87 ASP A CA 1
ATOM 682 C C . ASP A 1 87 ? 4.793 -19.625 -21.609 1 86.19 87 ASP A C 1
ATOM 684 O O . ASP A 1 87 ? 4.816 -19.703 -20.375 1 86.19 87 ASP A O 1
ATOM 688 N N . ALA A 1 88 ? 3.969 -18.844 -22.266 1 91.06 88 ALA A N 1
ATOM 689 C CA . ALA A 1 88 ? 3.068 -17.922 -21.578 1 91.06 88 ALA A CA 1
ATOM 690 C C . ALA A 1 88 ? 1.884 -18.672 -20.969 1 91.06 88 ALA A C 1
ATOM 692 O O . ALA A 1 88 ? 1.209 -18.156 -20.078 1 91.06 88 ALA A O 1
ATOM 693 N N . ALA A 1 89 ? 1.617 -19.844 -21.438 1 91.25 89 ALA A N 1
ATOM 694 C CA . ALA A 1 89 ? 0.472 -20.609 -20.953 1 91.25 89 ALA A CA 1
ATOM 695 C C . ALA A 1 89 ? 0.683 -21.062 -19.516 1 91.25 89 ALA A C 1
ATOM 697 O O . ALA A 1 89 ? 1.82 -21.25 -19.078 1 91.25 89 ALA A O 1
ATOM 698 N N . GLY A 1 90 ? -0.408 -21.234 -18.828 1 90.88 90 GLY A N 1
ATOM 699 C CA . GLY A 1 90 ? -0.372 -21.594 -17.422 1 90.88 90 GLY A CA 1
ATOM 700 C C . GLY A 1 90 ? 0.233 -22.969 -17.172 1 90.88 90 GLY A C 1
ATOM 701 O O . GLY A 1 90 ? 0.072 -23.875 -17.984 1 90.88 90 GLY A O 1
ATOM 702 N N . LYS A 1 91 ? 0.97 -23.031 -16.078 1 87.38 91 LYS A N 1
ATOM 703 C CA . LYS A 1 91 ? 1.528 -24.297 -15.594 1 87.38 91 LYS A CA 1
ATOM 704 C C . LYS A 1 91 ? 0.993 -24.625 -14.203 1 87.38 91 LYS A C 1
ATOM 706 O O . LYS A 1 91 ? 0.593 -23.734 -13.453 1 87.38 91 LYS A O 1
ATOM 711 N N . ILE A 1 92 ? 0.994 -25.922 -13.883 1 83.56 92 ILE A N 1
ATOM 712 C CA . ILE A 1 92 ? 0.508 -26.344 -12.57 1 83.56 92 ILE A CA 1
ATOM 713 C C . ILE A 1 92 ? 1.461 -25.859 -11.484 1 83.56 92 ILE A C 1
ATOM 715 O O . ILE A 1 92 ? 2.676 -26.047 -11.578 1 83.56 92 ILE A O 1
ATOM 719 N N . GLY A 1 93 ? 0.958 -25.219 -10.531 1 84.69 93 GLY A N 1
ATOM 720 C CA . GLY A 1 93 ? 1.772 -24.641 -9.469 1 84.69 93 GLY A CA 1
ATOM 721 C C . GLY A 1 93 ? 1.77 -25.484 -8.203 1 84.69 93 GLY A C 1
ATOM 722 O O . GLY A 1 93 ? 1.209 -26.578 -8.18 1 84.69 93 GLY A O 1
ATOM 723 N N . SER A 1 94 ? 2.451 -24.984 -7.195 1 88.81 94 SER A N 1
ATOM 724 C CA . SER A 1 94 ? 2.52 -25.641 -5.898 1 88.81 94 SER A CA 1
ATOM 725 C C . SER A 1 94 ? 1.365 -25.203 -4.996 1 88.81 94 SER A C 1
ATOM 727 O O . SER A 1 94 ? 0.744 -24.172 -5.23 1 88.81 94 SER A O 1
ATOM 729 N N . GLY A 1 95 ? 1.051 -26.062 -4.027 1 88.5 95 GLY A N 1
ATOM 730 C CA . GLY A 1 95 ? 0.069 -25.719 -3.016 1 88.5 95 GLY A CA 1
ATOM 731 C C . GLY A 1 95 ? -1.354 -26.047 -3.422 1 88.5 95 GLY A C 1
ATOM 732 O O . GLY A 1 95 ? -2.275 -25.266 -3.17 1 88.5 95 GLY A O 1
ATOM 733 N N . ILE A 1 96 ? -1.47 -27.141 -4.172 1 84.56 96 ILE A N 1
ATOM 734 C CA . ILE A 1 96 ? -2.791 -27.578 -4.594 1 84.56 96 ILE A CA 1
ATOM 735 C C . ILE A 1 96 ? -3.641 -27.922 -3.371 1 84.56 96 ILE A C 1
ATOM 737 O O . ILE A 1 96 ? -4.84 -27.625 -3.342 1 84.56 96 ILE A O 1
ATOM 741 N N . ALA A 1 97 ? -3.02 -28.453 -2.328 1 83.19 97 ALA A N 1
ATOM 742 C CA . ALA A 1 97 ? -3.721 -28.797 -1.096 1 83.19 97 ALA A CA 1
ATOM 743 C C . ALA A 1 97 ? -4.227 -27.547 -0.379 1 83.19 97 ALA A C 1
ATOM 745 O O . ALA A 1 97 ? -5.109 -27.641 0.479 1 83.19 97 ALA A O 1
ATOM 746 N N . ARG A 1 98 ? -3.684 -26.484 -0.784 1 87.44 98 ARG A N 1
ATOM 747 C CA . ARG A 1 98 ? -4.102 -25.234 -0.153 1 87.44 98 ARG A CA 1
ATOM 748 C C . ARG A 1 98 ? -5.055 -24.453 -1.053 1 87.44 98 ARG A C 1
ATOM 750 O O . ARG A 1 98 ? -5.367 -23.297 -0.781 1 87.44 98 ARG A O 1
ATOM 757 N N . GLY A 1 99 ? -5.461 -25.031 -2.137 1 84.75 99 GLY A N 1
ATOM 758 C CA . GLY A 1 99 ? -6.484 -24.438 -2.988 1 84.75 99 GLY A CA 1
ATOM 759 C C . GLY A 1 99 ? -5.922 -23.828 -4.254 1 84.75 99 GLY A C 1
ATOM 760 O O . GLY A 1 99 ? -6.594 -23.016 -4.906 1 84.75 99 GLY A O 1
ATOM 761 N N . HIS A 1 100 ? -4.676 -24.156 -4.555 1 89.12 100 HIS A N 1
ATOM 762 C CA . HIS A 1 100 ? -4.078 -23.625 -5.773 1 89.12 100 HIS A CA 1
ATOM 763 C C . HIS A 1 100 ? -4.586 -24.375 -7.004 1 89.12 100 HIS A C 1
ATOM 765 O O . HIS A 1 100 ? -3.906 -25.266 -7.52 1 89.12 100 HIS A O 1
ATOM 771 N N . ILE A 1 101 ? -5.695 -23.875 -7.547 1 85 101 ILE A N 1
ATOM 772 C CA . ILE A 1 101 ? -6.32 -24.625 -8.633 1 85 101 ILE A CA 1
ATOM 773 C C . ILE A 1 101 ? -6.301 -23.781 -9.906 1 85 101 ILE A C 1
ATOM 775 O O . ILE A 1 101 ? -6.891 -24.172 -10.922 1 85 101 ILE A O 1
ATOM 779 N N . LEU A 1 102 ? -5.684 -22.656 -9.82 1 89.31 102 LEU A N 1
ATOM 780 C CA . LEU A 1 102 ? -5.516 -21.828 -11 1 89.31 102 LEU A CA 1
ATOM 781 C C . LEU A 1 102 ? -4.086 -21.906 -11.523 1 89.31 102 LEU A C 1
ATOM 783 O O . LEU A 1 102 ? -3.133 -21.609 -10.797 1 89.31 102 LEU A O 1
ATOM 787 N N . SER A 1 103 ? -3.936 -22.391 -12.695 1 89.81 103 SER A N 1
ATOM 788 C CA . SER A 1 103 ? -2.654 -22.312 -13.391 1 89.81 103 SER A CA 1
ATOM 789 C C . SER A 1 103 ? -2.541 -21.016 -14.188 1 89.81 103 SER A C 1
ATOM 791 O O . SER A 1 103 ? -2.906 -20.969 -15.367 1 89.81 103 SER A O 1
ATOM 793 N N . ALA A 1 104 ? -1.938 -20.094 -13.57 1 91.56 104 ALA A N 1
ATOM 794 C CA . ALA A 1 104 ? -1.851 -18.766 -14.188 1 91.56 104 ALA A CA 1
ATOM 795 C C . ALA A 1 104 ? -0.731 -18.719 -15.219 1 91.56 104 ALA A C 1
ATOM 797 O O . ALA A 1 104 ? 0.309 -19.359 -15.047 1 91.56 104 ALA A O 1
ATOM 798 N N . GLY A 1 105 ? -0.972 -18 -16.281 1 93.38 105 GLY A N 1
ATOM 799 C CA . GLY A 1 105 ? 0.034 -17.797 -17.312 1 93.38 105 GLY A CA 1
ATOM 800 C C . GLY A 1 105 ? 0.754 -16.469 -17.188 1 93.38 105 GLY A C 1
ATOM 801 O O . GLY A 1 105 ? 0.509 -15.711 -16.25 1 93.38 105 GLY A O 1
ATOM 802 N N . ALA A 1 106 ? 1.749 -16.312 -18.062 1 93.25 106 ALA A N 1
ATOM 803 C CA . ALA A 1 106 ? 2.475 -15.047 -18.156 1 93.25 106 ALA A CA 1
ATOM 804 C C . ALA A 1 106 ? 1.748 -14.055 -19.047 1 93.25 106 ALA A C 1
ATOM 806 O O . ALA A 1 106 ? 1.963 -14.039 -20.266 1 93.25 106 ALA A O 1
ATOM 807 N N . PHE A 1 107 ? 0.996 -13.172 -18.484 1 94.81 107 PHE A N 1
ATOM 808 C CA . PHE A 1 107 ? 0.086 -12.273 -19.172 1 94.81 107 PHE A CA 1
ATOM 809 C C . PHE A 1 107 ? 0.85 -11.359 -20.125 1 94.81 107 PHE A C 1
ATOM 811 O O . PHE A 1 107 ? 0.494 -11.25 -21.312 1 94.81 107 PHE A O 1
ATOM 818 N N . THR A 1 108 ? 1.902 -10.711 -19.672 1 92.69 108 THR A N 1
ATOM 819 C CA . THR A 1 108 ? 2.648 -9.742 -20.484 1 92.69 108 THR A CA 1
ATOM 820 C C . THR A 1 108 ? 3.34 -10.43 -21.656 1 92.69 108 THR A C 1
ATOM 822 O O . THR A 1 108 ? 3.418 -9.875 -22.75 1 92.69 108 THR A O 1
ATOM 825 N N . GLU A 1 109 ? 3.877 -11.594 -21.422 1 92.06 109 GLU A N 1
ATOM 826 C CA . GLU A 1 109 ? 4.508 -12.359 -22.5 1 92.06 109 GLU A CA 1
ATOM 827 C C . GLU A 1 109 ? 3.512 -12.68 -23.609 1 92.06 109 GLU A C 1
ATOM 829 O O . GLU A 1 109 ? 3.822 -12.531 -24.797 1 92.06 109 GLU A O 1
ATOM 834 N N . CYS A 1 110 ? 2.336 -13.094 -23.219 1 95.06 110 CYS A N 1
ATOM 835 C CA . CYS A 1 110 ? 1.289 -13.43 -24.172 1 95.06 110 CYS A CA 1
ATOM 836 C C . CYS A 1 110 ? 0.883 -12.211 -24.984 1 95.06 110 CYS A C 1
ATOM 838 O O . CYS A 1 110 ? 0.797 -12.289 -26.219 1 95.06 110 CYS A O 1
ATOM 840 N N . LYS A 1 111 ? 0.687 -11.148 -24.328 1 95 111 LYS A N 1
ATOM 841 C CA . LYS A 1 111 ? 0.189 -9.938 -24.984 1 95 111 LYS A CA 1
ATOM 842 C C . LYS A 1 111 ? 1.27 -9.297 -25.844 1 95 111 LYS A C 1
ATOM 844 O O . LYS A 1 111 ? 0.964 -8.539 -26.766 1 95 111 LYS A O 1
ATOM 849 N N . SER A 1 112 ? 2.512 -9.617 -25.641 1 91.69 112 SER A N 1
ATOM 850 C CA . SER A 1 112 ? 3.617 -9.031 -26.391 1 91.69 112 SER A CA 1
ATOM 851 C C . SER A 1 112 ? 3.867 -9.781 -27.703 1 91.69 112 SER A C 1
ATOM 853 O O . SER A 1 112 ? 4.59 -9.297 -28.578 1 91.69 112 SER A O 1
ATOM 855 N N . VAL A 1 113 ? 3.23 -10.922 -27.906 1 94.62 113 VAL A N 1
ATOM 856 C CA . VAL A 1 113 ? 3.422 -11.727 -29.109 1 94.62 113 VAL A CA 1
ATOM 857 C C . VAL A 1 113 ? 2.766 -11.031 -30.297 1 94.62 113 VAL A C 1
ATOM 859 O O . VAL A 1 113 ? 1.549 -10.828 -30.312 1 94.62 113 VAL A O 1
ATOM 862 N N . SER A 1 114 ? 3.516 -10.523 -31.219 1 95.69 114 SER A N 1
ATOM 863 C CA . SER A 1 114 ? 3.062 -9.914 -32.469 1 95.69 114 SER A CA 1
ATOM 864 C C . SER A 1 114 ? 4.098 -10.07 -33.562 1 95.69 114 SER A C 1
ATOM 866 O O . SER A 1 114 ? 5.25 -9.664 -33.406 1 95.69 114 SER A O 1
ATOM 868 N N . MET A 1 115 ? 3.723 -10.758 -34.625 1 94.38 115 MET A N 1
ATOM 869 C CA . MET A 1 115 ? 4.645 -10.938 -35.719 1 94.38 115 MET A CA 1
ATOM 870 C C . MET A 1 115 ? 3.887 -11.102 -37.031 1 94.38 115 MET A C 1
ATOM 872 O O . MET A 1 115 ? 2.719 -11.492 -37.031 1 94.38 115 MET A O 1
ATOM 876 N N . HIS A 1 116 ? 4.586 -10.812 -38.094 1 95.25 116 HIS A N 1
ATOM 877 C CA . HIS A 1 116 ? 4.039 -11.086 -39.438 1 95.25 116 HIS A CA 1
ATOM 878 C C . HIS A 1 116 ? 4.367 -12.5 -39.875 1 95.25 116 HIS A C 1
ATOM 880 O O . HIS A 1 116 ? 5.539 -12.859 -40 1 95.25 116 HIS A O 1
ATOM 886 N N . SER A 1 117 ? 3.318 -13.312 -40 1 93.5 117 SER A N 1
ATOM 887 C CA . SER A 1 117 ? 3.498 -14.688 -40.469 1 93.5 117 SER A CA 1
ATOM 888 C C . SER A 1 117 ? 3.572 -14.766 -41.969 1 93.5 117 SER A C 1
ATOM 890 O O . SER A 1 117 ? 2.672 -14.297 -42.688 1 93.5 117 SER A O 1
ATOM 892 N N . THR A 1 118 ? 4.621 -15.352 -42.406 1 90.75 118 THR A N 1
ATOM 893 C CA . THR A 1 118 ? 4.766 -15.555 -43.844 1 90.75 118 THR A CA 1
ATOM 894 C C . THR A 1 118 ? 3.873 -16.703 -44.312 1 90.75 118 THR A C 1
ATOM 896 O O . THR A 1 118 ? 3.402 -16.703 -45.438 1 90.75 118 THR A O 1
ATOM 899 N N . SER A 1 119 ? 3.625 -17.641 -43.406 1 90.19 119 SER A N 1
ATOM 900 C CA . SER A 1 119 ? 2.814 -18.812 -43.75 1 90.19 119 SER A CA 1
ATOM 901 C C . SER A 1 119 ? 1.346 -18.438 -43.906 1 90.19 119 SER A C 1
ATOM 903 O O . SER A 1 119 ? 0.667 -18.922 -44.812 1 90.19 119 SER A O 1
ATOM 905 N N . LEU A 1 120 ? 0.887 -17.562 -43.094 1 92.31 120 LEU A N 1
ATOM 906 C CA . LEU A 1 120 ? -0.517 -17.172 -43.125 1 92.31 120 LEU A CA 1
ATOM 907 C C . LEU A 1 120 ? -0.686 -15.828 -43.812 1 92.31 120 LEU A C 1
ATOM 909 O O . LEU A 1 120 ? -1.808 -15.422 -44.125 1 92.31 120 LEU A O 1
ATOM 913 N N . ASN A 1 121 ? 0.334 -15.133 -44.125 1 92.44 121 ASN A N 1
ATOM 914 C CA . ASN A 1 121 ? 0.385 -13.852 -44.812 1 92.44 121 ASN A CA 1
ATOM 915 C C . ASN A 1 121 ? -0.438 -12.789 -44.062 1 92.44 121 ASN A C 1
ATOM 917 O O . ASN A 1 121 ? -1.278 -12.125 -44.688 1 92.44 121 ASN A O 1
ATOM 921 N N . ARG A 1 122 ? -0.31 -12.75 -42.812 1 94.38 122 ARG A N 1
ATOM 922 C CA . ARG A 1 122 ? -0.945 -11.742 -41.969 1 94.38 122 ARG A CA 1
ATOM 923 C C . ARG A 1 122 ? -0.234 -11.625 -40.625 1 94.38 122 ARG A C 1
ATOM 925 O O . ARG A 1 122 ? 0.611 -12.453 -40.281 1 94.38 122 ARG A O 1
ATOM 932 N N . THR A 1 123 ? -0.565 -10.562 -39.938 1 96.06 123 THR A N 1
ATOM 933 C CA . THR A 1 123 ? -0.011 -10.375 -38.594 1 96.06 123 THR A CA 1
ATOM 934 C C . THR A 1 123 ? -0.773 -11.211 -37.562 1 96.06 123 THR A C 1
ATOM 936 O O . THR A 1 123 ? -2.004 -11.164 -37.5 1 96.06 123 THR A O 1
ATOM 939 N N . ILE A 1 124 ? -0.074 -12.016 -36.906 1 95.5 124 ILE A N 1
ATOM 940 C CA . ILE A 1 124 ? -0.678 -12.852 -35.875 1 95.5 124 ILE A CA 1
ATOM 941 C C . ILE A 1 124 ? -0.225 -12.367 -34.5 1 95.5 124 ILE A C 1
ATOM 943 O O . ILE A 1 124 ? 0.925 -11.961 -34.344 1 95.5 124 ILE A O 1
ATOM 947 N N . ARG A 1 125 ? -1.165 -12.258 -33.594 1 96.88 125 ARG A N 1
ATOM 948 C CA . ARG A 1 125 ? -0.93 -11.758 -32.25 1 96.88 125 ARG A CA 1
ATOM 949 C C . ARG A 1 125 ? -1.509 -12.703 -31.203 1 96.88 125 ARG A C 1
ATOM 951 O O . ARG A 1 125 ? -2.373 -13.531 -31.516 1 96.88 125 ARG A O 1
ATOM 958 N N . GLY A 1 126 ? -0.931 -12.648 -30 1 96.69 126 GLY A N 1
ATOM 959 C CA . GLY A 1 126 ? -1.447 -13.43 -28.891 1 96.69 126 GLY A CA 1
ATOM 960 C C . GLY A 1 126 ? -2.445 -12.672 -28.047 1 96.69 126 GLY A C 1
ATOM 961 O O . GLY A 1 126 ? -2.383 -11.445 -27.938 1 96.69 126 GLY A O 1
ATOM 962 N N . ASP A 1 127 ? -3.365 -13.422 -27.516 1 97 127 ASP A N 1
ATOM 963 C CA . ASP A 1 127 ? -4.32 -12.891 -26.547 1 97 127 ASP A CA 1
ATOM 964 C C . ASP A 1 127 ? -4.512 -13.859 -25.375 1 97 127 ASP A C 1
ATOM 966 O O . ASP A 1 127 ? -4.121 -15.031 -25.453 1 97 127 ASP A O 1
ATOM 970 N N . TYR A 1 128 ? -4.984 -13.383 -24.297 1 96.75 128 TYR A N 1
ATOM 971 C CA . TYR A 1 128 ? -4.953 -14.117 -23.031 1 96.75 128 TYR A CA 1
ATOM 972 C C . TYR A 1 128 ? -6.32 -14.703 -22.703 1 96.75 128 TYR A C 1
ATOM 974 O O . TYR A 1 128 ? -7.32 -13.977 -22.672 1 96.75 128 TYR A O 1
ATOM 982 N N . TYR A 1 129 ? -6.414 -16 -22.5 1 96.38 129 TYR A N 1
ATOM 983 C CA . TYR A 1 129 ? -7.652 -16.734 -22.234 1 96.38 129 TYR A CA 1
ATOM 984 C C . TYR A 1 129 ? -7.516 -17.594 -21 1 96.38 129 TYR A C 1
ATOM 986 O O . TYR A 1 129 ? -6.402 -17.875 -20.547 1 96.38 129 TYR A O 1
ATOM 994 N N . ARG A 1 130 ? -8.633 -17.969 -20.391 1 95.25 130 ARG A N 1
ATOM 995 C CA . ARG A 1 130 ? -8.711 -18.938 -19.297 1 95.25 130 ARG A CA 1
ATOM 996 C C . ARG A 1 130 ? -9.742 -20.031 -19.594 1 95.25 130 ARG A C 1
ATOM 998 O O . ARG A 1 130 ? -10.891 -19.734 -19.906 1 95.25 130 ARG A O 1
ATOM 1005 N N . ILE A 1 131 ? -9.297 -21.266 -19.547 1 94.06 131 ILE A N 1
ATOM 1006 C CA . ILE A 1 131 ? -10.203 -22.406 -19.656 1 94.06 131 ILE A CA 1
ATOM 1007 C C . ILE A 1 131 ? -10.617 -22.875 -18.266 1 94.06 131 ILE A C 1
ATOM 1009 O O . ILE A 1 131 ? -9.758 -23.156 -17.422 1 94.06 131 ILE A O 1
ATOM 1013 N N . LEU A 1 132 ? -11.852 -22.953 -18.016 1 93.12 132 LEU A N 1
ATOM 1014 C CA . LEU A 1 132 ? -12.375 -23.391 -16.719 1 93.12 132 LEU A CA 1
ATOM 1015 C C . LEU A 1 132 ? -12.922 -24.812 -16.797 1 93.12 132 LEU A C 1
ATOM 1017 O O . LEU A 1 132 ? -13.68 -25.141 -17.719 1 93.12 132 LEU A O 1
ATOM 1021 N N . PHE A 1 133 ? -12.516 -25.641 -15.852 1 89.06 133 PHE A N 1
ATOM 1022 C CA . PHE A 1 133 ? -12.914 -27.031 -15.789 1 89.06 133 PHE A CA 1
ATOM 1023 C C . PHE A 1 133 ? -13.688 -27.328 -14.516 1 89.06 133 PHE A C 1
ATOM 1025 O O . PHE A 1 133 ? -13.516 -26.641 -13.508 1 89.06 133 PHE A O 1
ATOM 1032 N N . ASP A 1 134 ? -14.508 -28.312 -14.664 1 86.69 134 ASP A N 1
ATOM 1033 C CA . ASP A 1 134 ? -15.141 -28.828 -13.453 1 86.69 134 ASP A CA 1
ATOM 1034 C C . ASP A 1 134 ? -14.094 -29.359 -12.484 1 86.69 134 ASP A C 1
ATOM 1036 O O . ASP A 1 134 ? -13.125 -30 -12.898 1 86.69 134 ASP A O 1
ATOM 1040 N N . ILE A 1 135 ? -14.273 -29.156 -11.266 1 78.94 135 ILE A N 1
ATOM 1041 C CA . ILE A 1 135 ? -13.273 -29.469 -10.25 1 78.94 135 ILE A CA 1
ATOM 1042 C C . ILE A 1 135 ? -13.062 -30.984 -10.188 1 78.94 135 ILE A C 1
ATOM 1044 O O . ILE A 1 135 ? -11.969 -31.453 -9.883 1 78.94 135 ILE A O 1
ATOM 1048 N N . LYS A 1 136 ? -14.109 -31.797 -10.453 1 76.12 136 LYS A N 1
ATOM 1049 C CA . LYS A 1 136 ? -14.016 -33.25 -10.445 1 76.12 136 LYS A CA 1
ATOM 1050 C C . LYS A 1 136 ? -13.906 -33.812 -11.867 1 76.12 136 LYS A C 1
ATOM 1052 O O . LYS A 1 136 ? -14.031 -35 -12.078 1 76.12 136 LYS A O 1
ATOM 1057 N N . MET A 1 137 ? -13.75 -32.906 -12.812 1 81 137 MET A N 1
ATOM 1058 C CA . MET A 1 137 ? -13.602 -33.25 -14.227 1 81 137 MET A CA 1
ATOM 1059 C C . MET A 1 137 ? -14.812 -34.031 -14.719 1 81 137 MET A C 1
ATOM 1061 O O . MET A 1 137 ? -14.68 -34.938 -15.523 1 81 137 MET A O 1
ATOM 1065 N N . ARG A 1 138 ? -16 -33.688 -14.172 1 85 138 ARG A N 1
ATOM 1066 C CA . ARG A 1 138 ? -17.25 -34.281 -14.625 1 85 138 ARG A CA 1
ATOM 1067 C C . ARG A 1 138 ? -17.719 -33.656 -15.938 1 85 138 ARG A C 1
ATOM 1069 O O . ARG A 1 138 ? -17.375 -32.5 -16.234 1 85 138 ARG A O 1
ATOM 1076 N N . PRO A 1 139 ? -18.469 -34.469 -16.594 1 87.56 139 PRO A N 1
ATOM 1077 C CA . PRO A 1 139 ? -19.047 -33.875 -17.812 1 87.56 139 PRO A CA 1
ATOM 1078 C C . PRO A 1 139 ? -19.891 -32.625 -17.516 1 87.56 139 PRO A C 1
ATOM 1080 O O . PRO A 1 139 ? -20.609 -32.594 -16.531 1 87.56 139 PRO A O 1
ATOM 1083 N N . ASN A 1 140 ? -19.812 -31.688 -18.422 1 86.38 140 ASN A N 1
ATOM 1084 C CA . ASN A 1 140 ? -20.516 -30.422 -18.234 1 86.38 140 ASN A CA 1
ATOM 1085 C C . ASN A 1 140 ? -22.031 -30.609 -18.281 1 86.38 140 ASN A C 1
ATOM 1087 O O . ASN A 1 140 ? -22.766 -29.75 -17.797 1 86.38 140 ASN A O 1
ATOM 1091 N N . SER A 1 141 ? -22.531 -31.703 -18.828 1 85.25 141 SER A N 1
ATOM 1092 C CA . SER A 1 141 ? -23.953 -31.969 -18.969 1 85.25 141 SER A CA 1
ATOM 1093 C C . SER A 1 141 ? -24.562 -32.438 -17.656 1 85.25 141 SER A C 1
ATOM 1095 O O . SER A 1 141 ? -25.797 -32.438 -17.484 1 85.25 141 SER A O 1
ATOM 1097 N N . PHE A 1 142 ? -23.75 -32.75 -16.766 1 84.94 142 PHE A N 1
ATOM 1098 C CA . PHE A 1 142 ? -24.234 -33.219 -15.469 1 84.94 142 PHE A CA 1
ATOM 1099 C C . PHE A 1 142 ? -24.766 -32.031 -14.656 1 84.94 142 PHE A C 1
ATOM 1101 O O . PHE A 1 142 ? -24.188 -30.953 -14.656 1 84.94 142 PHE A O 1
ATOM 1108 N N . ASN A 1 143 ? -25.875 -32.156 -14.07 1 78.94 143 ASN A N 1
ATOM 1109 C CA . ASN A 1 143 ? -26.547 -31.078 -13.344 1 78.94 143 ASN A CA 1
ATOM 1110 C C . ASN A 1 143 ? -25.656 -30.469 -12.281 1 78.94 143 ASN A C 1
ATOM 1112 O O . ASN A 1 143 ? -25.672 -29.25 -12.07 1 78.94 143 ASN A O 1
ATOM 1116 N N . ASP A 1 144 ? -24.844 -31.219 -11.641 1 82.5 144 ASP A N 1
ATOM 1117 C CA . ASP A 1 144 ? -24.047 -30.688 -10.531 1 82.5 144 ASP A CA 1
ATOM 1118 C C . ASP A 1 144 ? -22.625 -30.375 -10.984 1 82.5 144 ASP A C 1
ATOM 1120 O O . ASP A 1 144 ? -21.734 -30.172 -10.148 1 82.5 144 ASP A O 1
ATOM 1124 N N . SER A 1 145 ? -22.5 -30.219 -12.344 1 87.06 145 SER A N 1
ATOM 1125 C CA . SER A 1 145 ? -21.172 -29.906 -12.852 1 87.06 145 SER A CA 1
ATOM 1126 C C . SER A 1 145 ? -20.953 -28.406 -12.961 1 87.06 145 SER A C 1
ATOM 1128 O O . SER A 1 145 ? -21.922 -27.641 -12.984 1 87.06 145 SER A O 1
ATOM 1130 N N . CYS A 1 146 ? -19.672 -27.938 -12.867 1 89.88 146 CYS A N 1
ATOM 1131 C CA . CYS A 1 146 ? -19.234 -26.562 -13.117 1 89.88 146 CYS A CA 1
ATOM 1132 C C . CYS A 1 146 ? -19.688 -25.641 -11.992 1 89.88 146 CYS A C 1
ATOM 1134 O O . CYS A 1 146 ? -20 -24.469 -12.234 1 89.88 146 CYS A O 1
ATOM 1136 N N . GLN A 1 147 ? -19.844 -26.281 -10.852 1 84.69 147 GLN A N 1
ATOM 1137 C CA . GLN A 1 147 ? -20.047 -25.469 -9.664 1 84.69 147 GLN A CA 1
ATOM 1138 C C . GLN A 1 147 ? -18.734 -24.891 -9.148 1 84.69 147 GLN A C 1
ATOM 1140 O O . GLN A 1 147 ? -17.656 -25.391 -9.516 1 84.69 147 GLN A O 1
ATOM 1145 N N . LEU A 1 148 ? -18.828 -23.953 -8.344 1 82.5 148 LEU A N 1
ATOM 1146 C CA . LEU A 1 148 ? -17.609 -23.391 -7.773 1 82.5 148 LEU A CA 1
ATOM 1147 C C . LEU A 1 148 ? -17.094 -24.234 -6.617 1 82.5 148 LEU A C 1
ATOM 1149 O O . LEU A 1 148 ? -17.891 -24.797 -5.852 1 82.5 148 LEU A O 1
ATOM 1153 N N . PRO A 1 149 ? -15.883 -24.297 -6.457 1 83.62 149 PRO A N 1
ATOM 1154 C CA . PRO A 1 149 ? -14.805 -23.719 -7.262 1 83.62 149 PRO A CA 1
ATOM 1155 C C . PRO A 1 149 ? -14.516 -24.5 -8.531 1 83.62 149 PRO A C 1
ATOM 1157 O O . PRO A 1 149 ? -14.953 -25.656 -8.656 1 83.62 149 PRO A O 1
ATOM 1160 N N . GLN A 1 150 ? -13.875 -23.844 -9.508 1 86.75 150 GLN A N 1
ATOM 1161 C CA . GLN A 1 150 ? -13.5 -24.453 -10.773 1 86.75 150 GLN A CA 1
ATOM 1162 C C . GLN A 1 150 ? -11.992 -24.375 -11 1 86.75 150 GLN A C 1
ATOM 1164 O O . GLN A 1 150 ? -11.328 -23.469 -10.492 1 86.75 150 GLN A O 1
ATOM 1169 N N . ILE A 1 151 ? -11.453 -25.359 -11.695 1 86.44 151 ILE A N 1
ATOM 1170 C CA . ILE A 1 151 ? -10.039 -25.344 -12.055 1 86.44 151 ILE A CA 1
ATOM 1171 C C . ILE A 1 151 ? -9.82 -24.438 -13.258 1 86.44 151 ILE A C 1
ATOM 1173 O O . ILE A 1 151 ? -10.547 -24.531 -14.25 1 86.44 151 ILE A O 1
ATOM 1177 N N . GLY A 1 152 ? -8.93 -23.562 -13.078 1 90.5 152 GLY A N 1
ATOM 1178 C CA . GLY A 1 152 ? -8.641 -22.656 -14.18 1 90.5 152 GLY A CA 1
ATOM 1179 C C . GLY A 1 152 ? -7.262 -22.859 -14.766 1 90.5 152 GLY A C 1
ATOM 1180 O O . GLY A 1 152 ? -6.301 -23.125 -14.039 1 90.5 152 GLY A O 1
ATOM 1181 N N . VAL A 1 153 ? -7.164 -22.844 -16.094 1 91.62 153 VAL A N 1
ATOM 1182 C CA . VAL A 1 153 ? -5.898 -22.906 -16.812 1 91.62 153 VAL A CA 1
ATOM 1183 C C . VAL A 1 153 ? -5.809 -21.734 -17.797 1 91.62 153 VAL A C 1
ATOM 1185 O O . VAL A 1 153 ? -6.59 -21.656 -18.75 1 91.62 153 VAL A O 1
ATOM 1188 N N . ASP A 1 154 ? -4.859 -20.906 -17.562 1 94.56 154 ASP A N 1
ATOM 1189 C CA . ASP A 1 154 ? -4.656 -19.797 -18.484 1 94.56 154 ASP A CA 1
ATOM 1190 C C . ASP A 1 154 ? -3.893 -20.25 -19.734 1 94.56 154 ASP A C 1
ATOM 1192 O O . ASP A 1 154 ? -2.986 -21.078 -19.641 1 94.56 154 ASP A O 1
ATOM 1196 N N . ILE A 1 155 ? -4.293 -19.734 -20.875 1 93.94 155 ILE A N 1
ATOM 1197 C CA . ILE A 1 155 ? -3.68 -20.125 -22.141 1 93.94 155 ILE A CA 1
ATOM 1198 C C . ILE A 1 155 ? -3.578 -18.891 -23.047 1 93.94 155 ILE A C 1
ATOM 1200 O O . ILE A 1 155 ? -4.332 -17.938 -22.891 1 93.94 155 ILE A O 1
ATOM 1204 N N . CYS A 1 156 ? -2.564 -18.891 -23.828 1 95.19 156 CYS A N 1
ATOM 1205 C CA . CYS A 1 156 ? -2.381 -17.859 -24.844 1 95.19 156 CYS A CA 1
ATOM 1206 C C . CYS A 1 156 ? -2.9 -18.312 -26.203 1 95.19 156 CYS A C 1
ATOM 1208 O O . CYS A 1 156 ? -2.432 -19.328 -26.734 1 95.19 156 CYS A O 1
ATOM 1210 N N . LEU A 1 157 ? -3.891 -17.641 -26.734 1 95.62 157 LEU A N 1
ATOM 1211 C CA . LEU A 1 157 ? -4.516 -17.984 -28 1 95.62 157 LEU A CA 1
ATOM 1212 C C . LEU A 1 157 ? -4.48 -16.812 -28.969 1 95.62 157 LEU A C 1
ATOM 1214 O O . LEU A 1 157 ? -4.121 -15.695 -28.578 1 95.62 157 LEU A O 1
ATOM 1218 N N . PRO A 1 158 ? -4.84 -17.078 -30.203 1 95.44 158 PRO A N 1
ATOM 1219 C CA . PRO A 1 158 ? -4.762 -16.016 -31.203 1 95.44 158 PRO A CA 1
ATOM 1220 C C . PRO A 1 158 ? -5.719 -14.867 -30.922 1 95.44 158 PRO A C 1
ATOM 1222 O O . PRO A 1 158 ? -6.863 -15.094 -30.516 1 95.44 158 PRO A O 1
ATOM 1225 N N . TRP A 1 159 ? -5.211 -13.703 -31.125 1 95.88 159 TRP A N 1
ATOM 1226 C CA . TRP A 1 159 ? -5.973 -12.477 -30.938 1 95.88 159 TRP A CA 1
ATOM 1227 C C . TRP A 1 159 ? -7.211 -12.453 -31.828 1 95.88 159 TRP A C 1
ATOM 1229 O O . TRP A 1 159 ? -8.227 -11.852 -31.469 1 95.88 159 TRP A O 1
ATOM 1239 N N . SER A 1 160 ? -7.203 -13.078 -32.969 1 94.81 160 SER A N 1
ATOM 1240 C CA . SER A 1 160 ? -8.305 -13.086 -33.938 1 94.81 160 SER A CA 1
ATOM 1241 C C . SER A 1 160 ? -9.547 -13.742 -33.344 1 94.81 160 SER A C 1
ATOM 1243 O O . SER A 1 160 ? -10.656 -13.57 -33.844 1 94.81 160 SER A O 1
ATOM 1245 N N . CYS A 1 161 ? -9.336 -14.477 -32.281 1 93.94 161 CYS A N 1
ATOM 1246 C CA . CYS A 1 161 ? -10.445 -15.203 -31.656 1 93.94 161 CYS A CA 1
ATOM 1247 C C . CYS A 1 161 ? -11.078 -14.391 -30.547 1 93.94 161 CYS A C 1
ATOM 1249 O O . CYS A 1 161 ? -11.969 -14.883 -29.844 1 93.94 161 CYS A O 1
ATOM 1251 N N . ARG A 1 162 ? -10.742 -13.172 -30.297 1 91.81 162 ARG A N 1
ATOM 1252 C CA . ARG A 1 162 ? -11.078 -12.383 -29.109 1 91.81 162 ARG A CA 1
ATOM 1253 C C . ARG A 1 162 ? -12.586 -12.156 -29.016 1 91.81 162 ARG A C 1
ATOM 1255 O O . ARG A 1 162 ? -13.133 -12.016 -27.922 1 91.81 162 ARG A O 1
ATOM 1262 N N . ASN A 1 163 ? -13.289 -12.195 -30.172 1 88.06 163 ASN A N 1
ATOM 1263 C CA . ASN A 1 163 ? -14.727 -11.914 -30.172 1 88.06 163 ASN A CA 1
ATOM 1264 C C . ASN A 1 163 ? -15.547 -13.195 -30.297 1 88.06 163 ASN A C 1
ATOM 1266 O O . ASN A 1 163 ? -16.766 -13.141 -30.469 1 88.06 163 ASN A O 1
ATOM 1270 N N . GLU A 1 164 ? -14.852 -14.32 -30.141 1 88 164 GLU A N 1
ATOM 1271 C CA . GLU A 1 164 ? -15.531 -15.594 -30.312 1 88 164 GLU A CA 1
ATOM 1272 C C . GLU A 1 164 ? -15.703 -16.312 -28.969 1 88 164 GLU A C 1
ATOM 1274 O O . GLU A 1 164 ? -14.906 -16.109 -28.047 1 88 164 GLU A O 1
ATOM 1279 N N . ASP A 1 165 ? -16.844 -17 -28.859 1 88.69 165 ASP A N 1
ATOM 1280 C CA . ASP A 1 165 ? -16.984 -17.906 -27.719 1 88.69 165 ASP A CA 1
ATOM 1281 C C . ASP A 1 165 ? -16.359 -19.266 -28.031 1 88.69 165 ASP A C 1
ATOM 1283 O O . ASP A 1 165 ? -16.922 -20.062 -28.797 1 88.69 165 ASP A O 1
ATOM 1287 N N . LEU A 1 166 ? -15.305 -19.516 -27.406 1 91.31 166 LEU A N 1
ATOM 1288 C CA . LEU A 1 166 ? -14.523 -20.719 -27.719 1 91.31 166 LEU A CA 1
ATOM 1289 C C . LEU A 1 166 ? -14.938 -21.875 -26.828 1 91.31 166 LEU A C 1
ATOM 1291 O O . LEU A 1 166 ? -14.312 -22.938 -26.859 1 91.31 166 LEU A O 1
ATOM 1295 N N . THR A 1 167 ? -15.977 -21.75 -25.984 1 91.81 167 THR A N 1
ATOM 1296 C CA . THR A 1 167 ? -16.391 -22.781 -25.031 1 91.81 167 THR A CA 1
ATOM 1297 C C . THR A 1 167 ? -16.734 -24.078 -25.766 1 91.81 167 THR A C 1
ATOM 1299 O O . THR A 1 167 ? -16.219 -25.141 -25.438 1 91.81 167 THR A O 1
ATOM 1302 N N . ASP A 1 168 ? -17.547 -23.953 -26.781 1 88.56 168 ASP A N 1
ATOM 1303 C CA . ASP A 1 168 ? -17.984 -25.141 -27.516 1 88.56 168 ASP A CA 1
ATOM 1304 C C . ASP A 1 168 ? -16.828 -25.766 -28.297 1 88.56 168 ASP A C 1
ATOM 1306 O O . ASP A 1 168 ? -16.75 -26.984 -28.453 1 88.56 168 ASP A O 1
ATOM 1310 N N . TYR A 1 169 ? -16.031 -24.875 -28.781 1 87.5 169 TYR A N 1
ATOM 1311 C CA . TYR A 1 169 ? -14.859 -25.359 -29.516 1 87.5 169 TYR A CA 1
ATOM 1312 C C . TYR A 1 169 ? -13.969 -26.219 -28.641 1 87.5 169 TYR A C 1
ATOM 1314 O O . TYR A 1 169 ? -13.57 -27.312 -29.047 1 87.5 169 TYR A O 1
ATOM 1322 N N . PHE A 1 170 ? -13.703 -25.828 -27.484 1 89.38 170 PHE A N 1
ATOM 1323 C CA . PHE A 1 170 ? -12.82 -26.562 -26.578 1 89.38 170 PHE A CA 1
ATOM 1324 C C . PHE A 1 170 ? -13.539 -27.781 -25.984 1 89.38 170 PHE A C 1
ATOM 1326 O O . PHE A 1 170 ? -12.906 -28.781 -25.672 1 89.38 170 PHE A O 1
ATOM 1333 N N . ARG A 1 171 ? -14.836 -27.688 -25.766 1 88 171 ARG A N 1
ATOM 1334 C CA . ARG A 1 171 ? -15.602 -28.859 -25.328 1 88 171 ARG A CA 1
ATOM 1335 C C . ARG A 1 171 ? -15.484 -30 -26.344 1 88 171 ARG A C 1
ATOM 1337 O O . ARG A 1 171 ? -15.32 -31.156 -25.953 1 88 171 ARG A O 1
ATOM 1344 N N . GLU A 1 172 ? -15.492 -29.656 -27.562 1 84 172 GLU A N 1
ATOM 1345 C CA . GLU A 1 172 ? -15.375 -30.656 -28.625 1 84 172 GLU A CA 1
ATOM 1346 C C . GLU A 1 172 ? -13.945 -31.188 -28.734 1 84 172 GLU A C 1
ATOM 1348 O O . GLU A 1 172 ? -13.727 -32.375 -29.016 1 84 172 GLU A O 1
ATOM 1353 N N . ALA A 1 173 ? -13.047 -30.297 -28.531 1 80.75 173 ALA A N 1
ATOM 1354 C CA . ALA A 1 173 ? -11.641 -30.656 -28.688 1 80.75 173 ALA A CA 1
ATOM 1355 C C . ALA A 1 173 ? -11.172 -31.547 -27.547 1 80.75 173 ALA A C 1
ATOM 1357 O O . ALA A 1 173 ? -10.312 -32.406 -27.719 1 80.75 173 ALA A O 1
ATOM 1358 N N . LEU A 1 174 ? -11.656 -31.422 -26.312 1 81.12 174 LEU A N 1
ATOM 1359 C CA . LEU A 1 174 ? -11.109 -32.062 -25.125 1 81.12 174 LEU A CA 1
ATOM 1360 C C . LEU A 1 174 ? -12.031 -33.188 -24.656 1 81.12 174 LEU A C 1
ATOM 1362 O O . LEU A 1 174 ? -11.688 -33.938 -23.734 1 81.12 174 LEU A O 1
ATOM 1366 N N . GLY A 1 175 ? -13.188 -33.344 -25.281 1 75 175 GLY A N 1
ATOM 1367 C CA . GLY A 1 175 ? -14.109 -34.438 -24.938 1 75 175 GLY A CA 1
ATOM 1368 C C . GLY A 1 175 ? -14.477 -35.312 -26.109 1 75 175 GLY A C 1
ATOM 1369 O O . GLY A 1 175 ? -14.242 -34.938 -27.266 1 75 175 GLY A O 1
ATOM 1370 N N . ALA A 1 176 ? -14.938 -36.562 -25.656 1 70.62 176 ALA A N 1
ATOM 1371 C CA . ALA A 1 176 ? -15.445 -37.438 -26.703 1 70.62 176 ALA A CA 1
ATOM 1372 C C . ALA A 1 176 ? -16.594 -36.781 -27.469 1 70.62 176 ALA A C 1
ATOM 1374 O O . ALA A 1 176 ? -16.688 -36.906 -28.688 1 70.62 176 ALA A O 1
ATOM 1375 N N . THR A 1 177 ? -17.422 -36.062 -26.641 1 75.88 177 THR A N 1
ATOM 1376 C CA . THR A 1 177 ? -18.484 -35.219 -27.172 1 75.88 177 THR A CA 1
ATOM 1377 C C . THR A 1 177 ? -18.531 -33.906 -26.406 1 75.88 177 THR A C 1
ATOM 1379 O O . THR A 1 177 ? -17.938 -33.781 -25.328 1 75.88 177 THR A O 1
ATOM 1382 N N . LYS A 1 178 ? -19.172 -33.062 -27 1 81.94 178 LYS A N 1
ATOM 1383 C CA . LYS A 1 178 ? -19.344 -31.75 -26.375 1 81.94 178 LYS A CA 1
ATOM 1384 C C . LYS A 1 178 ? -19.984 -31.875 -25 1 81.94 178 LYS A C 1
ATOM 1386 O O . LYS A 1 178 ? -19.625 -31.141 -24.062 1 81.94 178 LYS A O 1
ATOM 1391 N N . GLU A 1 179 ? -20.812 -32.812 -24.828 1 85.31 179 GLU A N 1
ATOM 1392 C CA . GLU A 1 179 ? -21.578 -32.969 -23.609 1 85.31 179 GLU A CA 1
ATOM 1393 C C . GLU A 1 179 ? -20.766 -33.688 -22.531 1 85.31 179 GLU A C 1
ATOM 1395 O O . GLU A 1 179 ? -21 -33.469 -21.328 1 85.31 179 GLU A O 1
ATOM 1400 N N . LEU A 1 180 ? -19.766 -34.375 -22.938 1 86.75 180 LEU A N 1
ATOM 1401 C CA . LEU A 1 180 ? -19 -35.188 -22 1 86.75 180 LEU A CA 1
ATOM 1402 C C . LEU A 1 180 ? -17.703 -34.469 -21.609 1 86.75 180 LEU A C 1
ATOM 1404 O O . LEU A 1 180 ? -16.922 -34.969 -20.797 1 86.75 180 LEU A O 1
ATOM 1408 N N . SER A 1 181 ? -17.594 -33.312 -22.125 1 88.69 181 SER A N 1
ATOM 1409 C CA . SER A 1 181 ? -16.375 -32.562 -21.844 1 88.69 181 SER A CA 1
ATOM 1410 C C . SER A 1 181 ? -16.422 -31.938 -20.438 1 88.69 181 SER A C 1
ATOM 1412 O O . SER A 1 181 ? -17.453 -31.438 -20 1 88.69 181 SER A O 1
ATOM 1414 N N . PRO A 1 182 ? -15.352 -31.906 -19.688 1 89.94 182 PRO A N 1
ATOM 1415 C CA . PRO A 1 182 ? -15.297 -31.297 -18.359 1 89.94 182 PRO A CA 1
ATOM 1416 C C . PRO A 1 182 ? -15.133 -29.781 -18.422 1 89.94 182 PRO A C 1
ATOM 1418 O O . PRO A 1 182 ? -15.062 -29.125 -17.375 1 89.94 182 PRO A O 1
ATOM 1421 N N . VAL A 1 183 ? -15.078 -29.219 -19.688 1 91.75 183 VAL A N 1
ATOM 1422 C CA . VAL A 1 183 ? -14.891 -27.781 -19.859 1 91.75 183 VAL A CA 1
ATOM 1423 C C . VAL A 1 183 ? -16.172 -27.047 -19.5 1 91.75 183 VAL A C 1
ATOM 1425 O O . VAL A 1 183 ? -17.25 -27.359 -20.031 1 91.75 183 VAL A O 1
ATOM 1428 N N . CYS A 1 184 ? -16.047 -26.141 -18.594 1 93.19 184 CYS A N 1
ATOM 1429 C CA . CYS A 1 184 ? -17.203 -25.359 -18.172 1 93.19 184 CYS A CA 1
ATOM 1430 C C . CYS A 1 184 ? -17.344 -24.109 -19.047 1 93.19 184 CYS A C 1
ATOM 1432 O O . CYS A 1 184 ? -18.438 -23.812 -19.531 1 93.19 184 CYS A O 1
ATOM 1434 N N . SER A 1 185 ? -16.266 -23.359 -19.188 1 93.56 185 SER A N 1
ATOM 1435 C CA . SER A 1 185 ? -16.281 -22.156 -20.016 1 93.56 185 SER A CA 1
ATOM 1436 C C . SER A 1 185 ? -14.867 -21.734 -20.391 1 93.56 185 SER A C 1
ATOM 1438 O O . SER A 1 185 ? -13.898 -22.141 -19.734 1 93.56 185 SER A O 1
ATOM 1440 N N . VAL A 1 186 ? -14.758 -21.031 -21.469 1 94.06 186 VAL A N 1
ATOM 1441 C CA . VAL A 1 186 ? -13.516 -20.406 -21.906 1 94.06 186 VAL A CA 1
ATOM 1442 C C . VAL A 1 186 ? -13.688 -18.891 -21.938 1 94.06 186 VAL A C 1
ATOM 1444 O O . VAL A 1 186 ? -14.562 -18.359 -22.625 1 94.06 186 VAL A O 1
ATOM 1447 N N . ARG A 1 187 ? -12.844 -18.219 -21.203 1 94.81 187 ARG A N 1
ATOM 1448 C CA . ARG A 1 187 ? -13.023 -16.781 -21.047 1 94.81 187 ARG A CA 1
ATOM 1449 C C . ARG A 1 187 ? -11.82 -16.016 -21.578 1 94.81 187 ARG A C 1
ATOM 1451 O O . ARG A 1 187 ? -10.68 -16.391 -21.312 1 94.81 187 ARG A O 1
ATOM 1458 N N . ASN A 1 188 ? -12.133 -15.055 -22.406 1 95.69 188 ASN A N 1
ATOM 1459 C CA . ASN A 1 188 ? -11.125 -14.086 -22.812 1 95.69 188 ASN A CA 1
ATOM 1460 C C . ASN A 1 188 ? -10.961 -12.977 -21.781 1 95.69 188 ASN A C 1
ATOM 1462 O O . ASN A 1 188 ? -11.93 -12.586 -21.125 1 95.69 188 ASN A O 1
ATOM 1466 N N . VAL A 1 189 ? -9.797 -12.438 -21.641 1 95.56 189 VAL A N 1
ATOM 1467 C CA . VAL A 1 189 ? -9.5 -11.461 -20.594 1 95.56 189 VAL A CA 1
ATOM 1468 C C . VAL A 1 189 ? -10.383 -10.227 -20.766 1 95.56 189 VAL A C 1
ATOM 1470 O O . VAL A 1 189 ? -10.758 -9.578 -19.797 1 95.56 189 VAL A O 1
ATOM 1473 N N . ASN A 1 190 ? -10.734 -9.836 -21.984 1 94.06 190 ASN A N 1
ATOM 1474 C CA . ASN A 1 190 ? -11.547 -8.656 -22.234 1 94.06 190 ASN A CA 1
ATOM 1475 C C . ASN A 1 190 ? -12.938 -9.023 -22.734 1 94.06 190 ASN A C 1
ATOM 1477 O O . ASN A 1 190 ? -13.664 -8.18 -23.266 1 94.06 190 ASN A O 1
ATOM 1481 N N . GLY A 1 191 ? -13.242 -10.328 -22.625 1 88.56 191 GLY A N 1
ATOM 1482 C CA . GLY A 1 191 ? -14.508 -10.805 -23.156 1 88.56 191 GLY A CA 1
ATOM 1483 C C . GLY A 1 191 ? -15.711 -10.273 -22.406 1 88.56 191 GLY A C 1
ATOM 1484 O O . GLY A 1 191 ? -16.797 -10.125 -22.984 1 88.56 191 GLY A O 1
ATOM 1485 N N . ARG A 1 192 ? -15.578 -9.969 -21.172 1 83.38 192 ARG A N 1
ATOM 1486 C CA . ARG A 1 192 ? -16.703 -9.555 -20.344 1 83.38 192 ARG A CA 1
ATOM 1487 C C . ARG A 1 192 ? -16.766 -8.039 -20.219 1 83.38 192 ARG A C 1
ATOM 1489 O O . ARG A 1 192 ? -17.594 -7.5 -19.5 1 83.38 192 ARG A O 1
ATOM 1496 N N . THR A 1 193 ? -15.906 -7.359 -20.844 1 87.88 193 THR A N 1
ATOM 1497 C CA . THR A 1 193 ? -15.922 -5.898 -20.812 1 87.88 193 THR A CA 1
ATOM 1498 C C . THR A 1 193 ? -16.844 -5.336 -21.891 1 87.88 193 THR A C 1
ATOM 1500 O O . THR A 1 193 ? -16.594 -5.535 -23.078 1 87.88 193 THR A O 1
ATOM 1503 N N . PRO A 1 194 ? -17.875 -4.688 -21.484 1 88.44 194 PRO A N 1
ATOM 1504 C CA . PRO A 1 194 ? -18.828 -4.16 -22.469 1 88.44 194 PRO A CA 1
ATOM 1505 C C . PRO A 1 194 ? -18.234 -3.021 -23.297 1 88.44 194 PRO A C 1
ATOM 1507 O O . PRO A 1 194 ? -17.297 -2.357 -22.859 1 88.44 194 PRO A O 1
ATOM 1510 N N . GLY A 1 195 ? -18.781 -2.859 -24.469 1 88.25 195 GLY A N 1
ATOM 1511 C CA . GLY A 1 195 ? -18.375 -1.742 -25.312 1 88.25 195 GLY A CA 1
ATOM 1512 C C . GLY A 1 195 ? -18.984 -0.422 -24.891 1 88.25 195 GLY A C 1
ATOM 1513 O O . GLY A 1 195 ? -19.781 -0.377 -23.938 1 88.25 195 GLY A O 1
ATOM 1514 N N . PHE A 1 196 ? -18.609 0.64 -25.562 1 92 196 PHE A N 1
ATOM 1515 C CA . PHE A 1 196 ? -19.125 1.972 -25.281 1 92 196 PHE A CA 1
ATOM 1516 C C . PHE A 1 196 ? -20.547 2.113 -25.781 1 92 196 PHE A C 1
ATOM 1518 O O . PHE A 1 196 ? -20.875 1.67 -26.891 1 92 196 PHE A O 1
ATOM 1525 N N . THR A 1 197 ? -21.453 2.57 -24.969 1 92.69 197 THR A N 1
ATOM 1526 C CA . THR A 1 197 ? -22.859 2.799 -25.312 1 92.69 197 THR A CA 1
ATOM 1527 C C . THR A 1 197 ? -23.188 4.289 -25.266 1 92.69 197 THR A C 1
ATOM 1529 O O . THR A 1 197 ? -22.344 5.105 -24.891 1 92.69 197 THR A O 1
ATOM 1532 N N . PHE A 1 198 ? -24.406 4.57 -25.672 1 95.12 198 PHE A N 1
ATOM 1533 C CA . PHE A 1 198 ? -24.891 5.945 -25.609 1 95.12 198 PHE A CA 1
ATOM 1534 C C . PHE A 1 198 ? -24.859 6.453 -24.172 1 95.12 198 PHE A C 1
ATOM 1536 O O . PHE A 1 198 ? -24.484 7.602 -23.922 1 95.12 198 PHE A O 1
ATOM 1543 N N . GLY A 1 199 ? -25.125 5.566 -23.281 1 94.94 199 GLY A N 1
ATOM 1544 C CA . GLY A 1 199 ? -25.062 5.922 -21.875 1 94.94 199 GLY A CA 1
ATOM 1545 C C . GLY A 1 199 ? -23.672 6.297 -21.406 1 94.94 199 GLY A C 1
ATOM 1546 O O . GLY A 1 199 ? -23.5 7.199 -20.594 1 94.94 199 GLY A O 1
ATOM 1547 N N . THR A 1 200 ? -22.688 5.637 -21.969 1 96.69 200 THR A N 1
ATOM 1548 C CA . THR A 1 200 ? -21.312 5.93 -21.625 1 96.69 200 THR A CA 1
ATOM 1549 C C . THR A 1 200 ? -20.938 7.352 -22.031 1 96.69 200 THR A C 1
ATOM 1551 O O . THR A 1 200 ? -20.359 8.102 -21.234 1 96.69 200 THR A O 1
ATOM 1554 N N . TYR A 1 201 ? -21.328 7.781 -23.203 1 97.12 201 TYR A N 1
ATOM 1555 C CA . TYR A 1 201 ? -20.984 9.109 -23.703 1 97.12 201 TYR A CA 1
ATOM 1556 C C . TYR A 1 201 ? -21.703 10.188 -22.891 1 97.12 201 TYR A C 1
ATOM 1558 O O . TYR A 1 201 ? -21.125 11.242 -22.609 1 97.12 201 TYR A O 1
ATOM 1566 N N . VAL A 1 202 ? -22.906 9.906 -22.531 1 97.5 202 VAL A N 1
ATOM 1567 C CA . VAL A 1 202 ? -23.688 10.867 -21.766 1 97.5 202 VAL A CA 1
ATOM 1568 C C . VAL A 1 202 ? -23.031 11.078 -20.406 1 97.5 202 VAL A C 1
ATOM 1570 O O . VAL A 1 202 ? -22.828 12.219 -19.969 1 97.5 202 VAL A O 1
ATOM 1573 N N . VAL A 1 203 ? -22.719 9.977 -19.766 1 97.44 203 VAL A N 1
ATOM 1574 C CA . VAL A 1 203 ? -22.188 10.062 -18.422 1 97.44 203 VAL A CA 1
ATOM 1575 C C . VAL A 1 203 ? -20.781 10.672 -18.469 1 97.44 203 VAL A C 1
ATOM 1577 O O . VAL A 1 203 ? -20.438 11.492 -17.609 1 97.44 203 VAL A O 1
ATOM 1580 N N . VAL A 1 204 ? -19.953 10.336 -19.422 1 97.56 204 VAL A N 1
ATOM 1581 C CA . VAL A 1 204 ? -18.609 10.875 -19.562 1 97.56 204 VAL A CA 1
ATOM 1582 C C . VAL A 1 204 ? -18.672 12.375 -19.828 1 97.56 204 VAL A C 1
ATOM 1584 O O . VAL A 1 204 ? -17.922 13.156 -19.25 1 97.56 204 VAL A O 1
ATOM 1587 N N . THR A 1 205 ? -19.641 12.797 -20.672 1 97.69 205 THR A N 1
ATOM 1588 C CA . THR A 1 205 ? -19.797 14.211 -20.953 1 97.69 205 THR A CA 1
ATOM 1589 C C . THR A 1 205 ? -20.25 14.969 -19.719 1 97.69 205 THR A C 1
ATOM 1591 O O . THR A 1 205 ? -19.781 16.078 -19.453 1 97.69 205 THR A O 1
ATOM 1594 N N . LEU A 1 206 ? -21.141 14.391 -19 1 97.19 206 LEU A N 1
ATOM 1595 C CA . LEU A 1 206 ? -21.609 15 -17.766 1 97.19 206 LEU A CA 1
ATOM 1596 C C . LEU A 1 206 ? -20.469 15.188 -16.766 1 97.19 206 LEU A C 1
ATOM 1598 O O . LEU A 1 206 ? -20.281 16.281 -16.234 1 97.19 206 LEU A O 1
ATOM 1602 N N . ILE A 1 207 ? -19.719 14.18 -16.547 1 97.12 207 ILE A N 1
ATOM 1603 C CA . ILE A 1 207 ? -18.625 14.211 -15.57 1 97.12 207 ILE A CA 1
ATOM 1604 C C . ILE A 1 207 ? -17.547 15.18 -16.031 1 97.12 207 ILE A C 1
ATOM 1606 O O . ILE A 1 207 ? -17.031 15.969 -15.25 1 97.12 207 ILE A O 1
ATOM 1610 N N . LEU A 1 208 ? -17.234 15.148 -17.328 1 97.06 208 LEU A N 1
ATOM 1611 C CA . LEU A 1 208 ? -16.219 16.047 -17.859 1 97.06 208 LEU A CA 1
ATOM 1612 C C . LEU A 1 208 ? -16.672 17.5 -17.781 1 97.06 208 LEU A C 1
ATOM 1614 O O . LEU A 1 208 ? -15.844 18.391 -17.547 1 97.06 208 LEU A O 1
ATOM 1618 N N . SER A 1 209 ? -17.953 17.719 -17.969 1 97.12 209 SER A N 1
ATOM 1619 C CA . SER A 1 209 ? -18.484 19.078 -17.828 1 97.12 209 SER A CA 1
ATOM 1620 C C . SER A 1 209 ? -18.359 19.578 -16.391 1 97.12 209 SER A C 1
ATOM 1622 O O . SER A 1 209 ? -18.031 20.75 -16.172 1 97.12 209 SER A O 1
ATOM 1624 N N . ILE A 1 210 ? -18.594 18.734 -15.469 1 96.56 210 ILE A N 1
ATOM 1625 C CA . ILE A 1 210 ? -18.484 19.125 -14.062 1 96.56 210 ILE A CA 1
ATOM 1626 C C . ILE A 1 210 ? -17.016 19.359 -13.711 1 96.56 210 ILE A C 1
ATOM 1628 O O . ILE A 1 210 ? -16.703 20.328 -13.008 1 96.56 210 ILE A O 1
ATOM 1632 N N . ILE A 1 211 ? -16.125 18.516 -14.25 1 96.5 211 ILE A N 1
ATOM 1633 C CA . ILE A 1 211 ? -14.703 18.672 -14.008 1 96.5 211 ILE A CA 1
ATOM 1634 C C . ILE A 1 211 ? -14.227 20 -14.609 1 96.5 211 ILE A C 1
ATOM 1636 O O . ILE A 1 211 ? -13.5 20.766 -13.969 1 96.5 211 ILE A O 1
ATOM 1640 N N . ALA A 1 212 ? -14.688 20.266 -15.805 1 96.81 212 ALA A N 1
ATOM 1641 C CA . ALA A 1 212 ? -14.305 21.5 -16.484 1 96.81 212 ALA A CA 1
ATOM 1642 C C . ALA A 1 212 ? -14.797 22.719 -15.711 1 96.81 212 ALA A C 1
ATOM 1644 O O . ALA A 1 212 ? -14.055 23.688 -15.523 1 96.81 212 ALA A O 1
ATOM 1645 N N . THR A 1 213 ? -16.047 22.656 -15.234 1 96.75 213 THR A N 1
ATOM 1646 C CA . THR A 1 213 ? -16.594 23.75 -14.445 1 96.75 213 THR A CA 1
ATOM 1647 C C . THR A 1 213 ? -15.828 23.938 -13.148 1 96.75 213 THR A C 1
ATOM 1649 O O . THR A 1 213 ? -15.555 25.062 -12.727 1 96.75 213 THR A O 1
ATOM 1652 N N . SER A 1 214 ? -15.484 22.844 -12.523 1 96.69 214 SER A N 1
ATOM 1653 C CA . SER A 1 214 ? -14.742 22.891 -11.266 1 96.69 214 SER A CA 1
ATOM 1654 C C . SER A 1 214 ? -13.359 23.5 -11.461 1 96.69 214 SER A C 1
ATOM 1656 O O . SER A 1 214 ? -12.891 24.266 -10.625 1 96.69 214 SER A O 1
ATOM 1658 N N . ILE A 1 215 ? -12.711 23.219 -12.594 1 94.94 215 ILE A N 1
ATOM 1659 C CA . ILE A 1 215 ? -11.383 23.734 -12.875 1 94.94 215 ILE A CA 1
ATOM 1660 C C . ILE A 1 215 ? -11.461 25.234 -13.188 1 94.94 215 ILE A C 1
ATOM 1662 O O . ILE A 1 215 ? -10.648 26.016 -12.688 1 94.94 215 ILE A O 1
ATOM 1666 N N . VAL A 1 216 ? -12.445 25.656 -13.961 1 95.06 216 VAL A N 1
ATOM 1667 C CA . VAL A 1 216 ? -12.602 27.047 -14.328 1 95.06 216 VAL A CA 1
ATOM 1668 C C . VAL A 1 216 ? -12.953 27.875 -13.086 1 95.06 216 VAL A C 1
ATOM 1670 O O . VAL A 1 216 ? -12.375 28.938 -12.852 1 95.06 216 VAL A O 1
ATOM 1673 N N . SER A 1 217 ? -13.898 27.375 -12.32 1 95.06 217 SER A N 1
ATOM 1674 C CA . SER A 1 217 ? -14.266 28.062 -11.086 1 95.06 217 SER A CA 1
ATOM 1675 C C . SER A 1 217 ? -13.086 28.125 -10.117 1 95.06 217 SER A C 1
ATOM 1677 O O . SER A 1 217 ? -12.93 29.109 -9.391 1 95.06 217 SER A O 1
ATOM 1679 N N . CYS A 1 218 ? -12.328 27.062 -10.094 1 93.19 218 CYS A N 1
ATOM 1680 C CA . CYS A 1 218 ? -11.133 27.016 -9.266 1 93.19 218 CYS A CA 1
ATOM 1681 C C . CYS A 1 218 ? -10.148 28.109 -9.656 1 93.19 218 CYS A C 1
ATOM 1683 O O . CYS A 1 218 ? -9.625 28.812 -8.797 1 93.19 218 CYS A O 1
ATOM 1685 N N . THR A 1 219 ? -9.93 28.328 -10.938 1 90.94 219 THR A N 1
ATOM 1686 C CA . THR A 1 219 ? -8.992 29.328 -11.453 1 90.94 219 THR A CA 1
ATOM 1687 C C . THR A 1 219 ? -9.469 30.734 -11.141 1 90.94 219 THR A C 1
ATOM 1689 O O . THR A 1 219 ? -8.688 31.578 -10.711 1 90.94 219 THR A O 1
ATOM 1692 N N . VAL A 1 220 ? -10.734 30.953 -11.273 1 88.25 220 VAL A N 1
ATOM 1693 C CA . VAL A 1 220 ? -11.32 32.25 -11.008 1 88.25 220 VAL A CA 1
ATOM 1694 C C . VAL A 1 220 ? -11.258 32.562 -9.516 1 88.25 220 VAL A C 1
ATOM 1696 O O . VAL A 1 220 ? -10.875 33.656 -9.117 1 88.25 220 VAL A O 1
ATOM 1699 N N . ASP A 1 221 ? -11.617 31.562 -8.758 1 88.5 221 ASP A N 1
ATOM 1700 C CA . ASP A 1 221 ? -11.602 31.719 -7.312 1 88.5 221 ASP A CA 1
ATOM 1701 C C . ASP A 1 221 ? -10.195 32 -6.805 1 88.5 221 ASP A C 1
ATOM 1703 O O . ASP A 1 221 ? -9.992 32.906 -5.98 1 88.5 221 ASP A O 1
ATOM 1707 N N . TYR A 1 222 ? -9.289 31.266 -7.289 1 86.31 222 TYR A N 1
ATOM 1708 C CA . TYR A 1 222 ? -7.902 31.453 -6.875 1 86.31 222 TYR A CA 1
ATOM 1709 C C . TYR A 1 222 ? -7.398 32.844 -7.242 1 86.31 222 TYR A C 1
ATOM 1711 O O . TYR A 1 222 ? -6.711 33.5 -6.445 1 86.31 222 TYR A O 1
ATOM 1719 N N . TYR A 1 223 ? -7.719 33.312 -8.375 1 83.06 223 TYR A N 1
ATOM 1720 C CA . TYR A 1 223 ? -7.297 34.656 -8.836 1 83.06 223 TYR A CA 1
ATOM 1721 C C . TYR A 1 223 ? -7.922 35.75 -7.988 1 83.06 223 TYR A C 1
ATOM 1723 O O . TYR A 1 223 ? -7.254 36.719 -7.621 1 83.06 223 TYR A O 1
ATOM 1731 N N . PHE A 1 224 ? -9.133 35.562 -7.609 1 80.75 224 PHE A N 1
ATOM 1732 C CA . PHE A 1 224 ? -9.828 36.594 -6.844 1 80.75 224 PHE A CA 1
ATOM 1733 C C . PHE A 1 224 ? -9.344 36.625 -5.402 1 80.75 224 PHE A C 1
ATOM 1735 O O . PHE A 1 224 ? -9.25 37.688 -4.789 1 80.75 224 PHE A O 1
ATOM 1742 N N . GLN A 1 225 ? -9.078 35.5 -4.863 1 78.44 225 GLN A N 1
ATOM 1743 C CA . GLN A 1 225 ? -8.672 35.438 -3.465 1 78.44 225 GLN A CA 1
ATOM 1744 C C . GLN A 1 225 ? -7.234 35.906 -3.285 1 78.44 225 GLN A C 1
ATOM 1746 O O . GLN A 1 225 ? -6.891 36.469 -2.25 1 78.44 225 GLN A O 1
ATOM 1751 N N . ASN A 1 226 ? -6.367 35.656 -4.191 1 73.06 226 ASN A N 1
ATOM 1752 C CA . ASN A 1 226 ? -4.945 35.906 -3.971 1 73.06 226 ASN A CA 1
ATOM 1753 C C . ASN A 1 226 ? -4.473 37.156 -4.691 1 73.06 226 ASN A C 1
ATOM 1755 O O . ASN A 1 226 ? -3.438 37.719 -4.344 1 73.06 226 ASN A O 1
ATOM 1759 N N . ARG A 1 227 ? -5.137 37.625 -5.617 1 66.06 227 ARG A N 1
ATOM 1760 C CA . ARG A 1 227 ? -4.617 38.75 -6.371 1 66.06 227 ARG A CA 1
ATOM 1761 C C . ARG A 1 227 ? -5.453 40 -6.121 1 66.06 227 ARG A C 1
ATOM 1763 O O . ARG A 1 227 ? -4.941 41.125 -6.199 1 66.06 227 ARG A O 1
ATOM 1770 N N . ARG A 1 228 ? -6.762 39.75 -5.812 1 63.84 228 ARG A N 1
ATOM 1771 C CA . ARG A 1 228 ? -7.578 40.938 -5.586 1 63.84 228 ARG A CA 1
ATOM 1772 C C . ARG A 1 228 ? -7.797 41.188 -4.098 1 63.84 228 ARG A C 1
ATOM 1774 O O . ARG A 1 228 ? -7.598 40.281 -3.283 1 63.84 228 ARG A O 1
ATOM 1781 N N . SER A 1 229 ? -7.988 42.438 -3.738 1 64.62 229 SER A N 1
ATOM 1782 C CA . SER A 1 229 ? -8.203 42.844 -2.35 1 64.62 229 SER A CA 1
ATOM 1783 C C . SER A 1 229 ? -9.336 42.031 -1.718 1 64.62 229 SER A C 1
ATOM 1785 O O . SER A 1 229 ? -10.336 41.719 -2.379 1 64.62 229 SER A O 1
ATOM 1787 N N . LYS A 1 230 ? -9.055 41.344 -0.622 1 64.19 230 LYS A N 1
ATOM 1788 C CA . LYS A 1 230 ? -10.039 40.625 0.164 1 64.19 230 LYS A CA 1
ATOM 1789 C C . LYS A 1 230 ? -11.375 41.344 0.218 1 64.19 230 LYS A C 1
ATOM 1791 O O . LYS A 1 230 ? -12.438 40.719 0.164 1 64.19 230 LYS A O 1
ATOM 1796 N N . ILE A 1 231 ? -11.32 42.625 0.238 1 63.31 231 ILE A N 1
ATOM 1797 C CA . ILE A 1 231 ? -12.508 43.469 0.33 1 63.31 231 ILE A CA 1
ATOM 1798 C C . ILE A 1 231 ? -13.305 43.375 -0.969 1 63.31 231 ILE A C 1
ATOM 1800 O O . ILE A 1 231 ? -14.531 43.25 -0.944 1 63.31 231 ILE A O 1
ATOM 1804 N N . ASP A 1 232 ? -12.648 43.375 -2.061 1 64.31 232 ASP A N 1
ATOM 1805 C CA . ASP A 1 232 ? -13.312 43.281 -3.357 1 64.31 232 ASP A CA 1
ATOM 1806 C C . ASP A 1 232 ? -13.938 41.906 -3.57 1 64.31 232 ASP A C 1
ATOM 1808 O O . ASP A 1 232 ? -15.023 41.781 -4.137 1 64.31 232 ASP A O 1
ATOM 1812 N N . TYR A 1 233 ? -13.25 40.969 -3.021 1 69.38 233 TYR A N 1
ATOM 1813 C CA . TYR A 1 233 ? -13.75 39.625 -3.127 1 69.38 233 TYR A CA 1
ATOM 1814 C C . TYR A 1 233 ? -15.039 39.438 -2.334 1 69.38 233 TYR A C 1
ATOM 1816 O O . TYR A 1 233 ? -16 38.844 -2.822 1 69.38 233 TYR A O 1
ATOM 1824 N N . GLU A 1 234 ? -15.031 39.938 -1.185 1 67.69 234 GLU A N 1
ATOM 1825 C CA . GLU A 1 234 ? -16.219 39.844 -0.337 1 67.69 234 GLU A CA 1
ATOM 1826 C C . GLU A 1 234 ? -17.391 40.625 -0.941 1 67.69 234 GLU A C 1
ATOM 1828 O O . GLU A 1 234 ? -18.531 40.188 -0.869 1 67.69 234 GLU A O 1
ATOM 1833 N N . ARG A 1 235 ? -17.078 41.719 -1.481 1 61.69 235 ARG A N 1
ATOM 1834 C CA . ARG A 1 235 ? -18.109 42.5 -2.137 1 61.69 235 ARG A CA 1
ATOM 1835 C C . ARG A 1 235 ? -18.703 41.75 -3.328 1 61.69 235 ARG A C 1
ATOM 1837 O O . ARG A 1 235 ? -19.922 41.781 -3.529 1 61.69 235 ARG A O 1
ATOM 1844 N N . MET A 1 236 ? -17.875 41.188 -4.059 1 65.12 236 MET A N 1
ATOM 1845 C CA . MET A 1 236 ? -18.328 40.438 -5.227 1 65.12 236 MET A CA 1
ATOM 1846 C C . MET A 1 236 ? -19.188 39.25 -4.809 1 65.12 236 MET A C 1
ATOM 1848 O O . MET A 1 236 ? -20.219 38.969 -5.43 1 65.12 236 MET A O 1
ATOM 1852 N N . GLU A 1 237 ? -18.766 38.562 -3.762 1 68.81 237 GLU A N 1
ATOM 1853 C CA . GLU A 1 237 ? -19.5 37.406 -3.279 1 68.81 237 GLU A CA 1
ATOM 1854 C C . GLU A 1 237 ? -20.891 37.812 -2.787 1 68.81 237 GLU A C 1
ATOM 1856 O O . GLU A 1 237 ? -21.859 37.062 -3.004 1 68.81 237 GLU A O 1
ATOM 1861 N N . GLY A 1 238 ? -20.938 38.906 -2.105 1 65.12 238 GLY A N 1
ATOM 1862 C CA . GLY A 1 238 ? -22.188 39.406 -1.575 1 65.12 238 GLY A CA 1
ATOM 1863 C C . GLY A 1 238 ? -23.156 39.875 -2.652 1 65.12 238 GLY A C 1
ATOM 1864 O O . GLY A 1 238 ? -24.359 39.656 -2.559 1 65.12 238 GLY A O 1
ATOM 1865 N N . SER A 1 239 ? -22.609 40.5 -3.625 1 66.81 239 SER A N 1
ATOM 1866 C CA . SER A 1 239 ? -23.469 41.156 -4.605 1 66.81 239 SER A CA 1
ATOM 1867 C C . SER A 1 239 ? -23.75 40.25 -5.801 1 66.81 239 SER A C 1
ATOM 1869 O O . SER A 1 239 ? -24.516 40.594 -6.695 1 66.81 239 SER A O 1
ATOM 1871 N N . SER A 1 240 ? -23.281 39.031 -5.777 1 72.44 240 SER A N 1
ATOM 1872 C CA . SER A 1 240 ? -23.312 38.25 -7 1 72.44 240 SER A CA 1
ATOM 1873 C C . SER A 1 240 ? -24.641 37.5 -7.141 1 72.44 240 SER A C 1
ATOM 1875 O O . SER A 1 240 ? -25.344 37.281 -6.148 1 72.44 240 SER A O 1
ATOM 1877 N N . ASN A 1 241 ? -25.094 37.281 -8.359 1 84.56 241 ASN A N 1
ATOM 1878 C CA . ASN A 1 241 ? -26.297 36.531 -8.742 1 84.56 241 ASN A CA 1
ATOM 1879 C C . ASN A 1 241 ? -26.219 35.062 -8.352 1 84.56 241 ASN A C 1
ATOM 1881 O O . ASN A 1 241 ? -25.141 34.562 -8 1 84.56 241 ASN A O 1
ATOM 1885 N N . VAL A 1 242 ? -27.297 34.5 -8.242 1 87 242 VAL A N 1
ATOM 1886 C CA . VAL A 1 242 ? -27.422 33.094 -7.859 1 87 242 VAL A CA 1
ATOM 1887 C C . VAL A 1 242 ? -26.594 32.219 -8.812 1 87 242 VAL A C 1
ATOM 1889 O O . VAL A 1 242 ? -25.984 31.25 -8.391 1 87 242 VAL A O 1
ATOM 1892 N N . GLY A 1 243 ? -26.531 32.625 -10.039 1 89.62 243 GLY A N 1
ATOM 1893 C CA . GLY A 1 243 ? -25.734 31.891 -11.016 1 89.62 243 GLY A CA 1
ATOM 1894 C C . GLY A 1 243 ? -24.25 31.891 -10.695 1 89.62 243 GLY A C 1
ATOM 1895 O O . GLY A 1 243 ? -23.594 30.859 -10.836 1 89.62 243 GLY A O 1
ATOM 1896 N N . TRP A 1 244 ? -23.875 32.969 -10.273 1 90.38 244 TRP A N 1
ATOM 1897 C CA . TRP A 1 244 ? -22.469 33.094 -9.906 1 90.38 244 TRP A CA 1
ATOM 1898 C C . TRP A 1 244 ? -22.172 32.25 -8.672 1 90.38 244 TRP A C 1
ATOM 1900 O O . TRP A 1 244 ? -21.109 31.625 -8.594 1 90.38 244 TRP A O 1
ATOM 1910 N N . LYS A 1 245 ? -23.078 32.25 -7.75 1 91.44 245 LYS A N 1
ATOM 1911 C CA . LYS A 1 245 ? -22.891 31.469 -6.535 1 91.44 245 LYS A CA 1
ATOM 1912 C C . LYS A 1 245 ? -22.859 29.969 -6.84 1 91.44 245 LYS A C 1
ATOM 1914 O O . LYS A 1 245 ? -22.109 29.219 -6.227 1 91.44 245 LYS A O 1
ATOM 1919 N N . ILE A 1 246 ? -23.656 29.625 -7.742 1 93.44 246 ILE A N 1
ATOM 1920 C CA . ILE A 1 246 ? -23.688 28.234 -8.164 1 93.44 246 ILE A CA 1
ATOM 1921 C C . ILE A 1 246 ? -22.375 27.875 -8.852 1 93.44 246 ILE A C 1
ATOM 1923 O O . ILE A 1 246 ? -21.797 26.812 -8.602 1 93.44 246 ILE A O 1
ATOM 1927 N N . PHE A 1 247 ? -21.922 28.781 -9.664 1 93.44 247 PHE A N 1
ATOM 1928 C CA . PHE A 1 247 ? -20.672 28.578 -10.375 1 93.44 247 PHE A CA 1
ATOM 1929 C C . PHE A 1 247 ? -19.516 28.453 -9.391 1 93.44 247 PHE A C 1
ATOM 1931 O O . PHE A 1 247 ? -18.672 27.562 -9.516 1 93.44 247 PHE A O 1
ATOM 1938 N N . MET A 1 248 ? -19.547 29.203 -8.328 1 93.06 248 MET A N 1
ATOM 1939 C CA . MET A 1 248 ? -18.453 29.234 -7.355 1 93.06 248 MET A CA 1
ATOM 1940 C C . MET A 1 248 ? -18.547 28.047 -6.406 1 93.06 248 MET A C 1
ATOM 1942 O O . MET A 1 248 ? -17.547 27.672 -5.777 1 93.06 248 MET A O 1
ATOM 1946 N N . ALA A 1 249 ? -19.734 27.484 -6.344 1 94.56 249 ALA A N 1
ATOM 1947 C CA . ALA A 1 249 ? -19.891 26.312 -5.496 1 94.56 249 ALA A CA 1
ATOM 1948 C C . ALA A 1 249 ? -19.047 25.141 -5.996 1 94.56 249 ALA A C 1
ATOM 1950 O O . ALA A 1 249 ? -18.688 24.25 -5.223 1 94.56 249 ALA A O 1
ATOM 1951 N N . PHE A 1 250 ? -18.641 25.219 -7.27 1 96.5 250 PHE A N 1
ATOM 1952 C CA . PHE A 1 250 ? -17.891 24.125 -7.875 1 96.5 250 PHE A CA 1
ATOM 1953 C C . PHE A 1 250 ? -16.391 24.391 -7.801 1 96.5 250 PHE A C 1
ATOM 1955 O O . PHE A 1 250 ? -15.594 23.594 -8.312 1 96.5 250 PHE A O 1
ATOM 1962 N N . SER A 1 251 ? -16.016 25.438 -7.117 1 95.75 251 SER A N 1
ATOM 1963 C CA . SER A 1 251 ? -14.586 25.75 -7.039 1 95.75 251 SER A CA 1
ATOM 1964 C C . SER A 1 251 ? -13.836 24.703 -6.23 1 95.75 251 SER A C 1
ATOM 1966 O O . SER A 1 251 ? -14.031 24.594 -5.02 1 95.75 251 SER A O 1
ATOM 1968 N N . LEU A 1 252 ? -12.906 24.031 -6.914 1 94.81 252 LEU A N 1
ATOM 1969 C CA . LEU A 1 252 ? -12.094 23.016 -6.25 1 94.81 252 LEU A CA 1
ATOM 1970 C C . LEU A 1 252 ? -11.234 23.641 -5.156 1 94.81 252 LEU A C 1
ATOM 1972 O O . LEU A 1 252 ? -10.992 23.016 -4.121 1 94.81 252 LEU A O 1
ATOM 1976 N N . TYR A 1 253 ? -10.867 24.844 -5.316 1 90.81 253 TYR A N 1
ATOM 1977 C CA . TYR A 1 253 ? -10.008 25.547 -4.367 1 90.81 253 TYR A CA 1
ATOM 1978 C C . TYR A 1 253 ? -10.719 25.75 -3.035 1 90.81 253 TYR A C 1
ATOM 1980 O O . TYR A 1 253 ? -10.188 25.391 -1.981 1 90.81 253 TYR A O 1
ATOM 1988 N N . ARG A 1 254 ? -11.859 26.234 -3.125 1 91.62 254 ARG A N 1
ATOM 1989 C CA . ARG A 1 254 ? -12.648 26.5 -1.932 1 91.62 254 ARG A CA 1
ATOM 1990 C C . ARG A 1 254 ? -13.086 25.219 -1.247 1 91.62 254 ARG A C 1
ATOM 1992 O O . ARG A 1 254 ? -13.031 25.109 -0.02 1 91.62 254 ARG A O 1
ATOM 1999 N N . ASN A 1 255 ? -13.477 24.266 -2.041 1 95.94 255 ASN A N 1
ATOM 2000 C CA . ASN A 1 255 ? -14.016 23.031 -1.495 1 95.94 255 ASN A CA 1
ATOM 2001 C C . ASN A 1 255 ? -12.93 22.188 -0.84 1 95.94 255 ASN A C 1
ATOM 2003 O O . ASN A 1 255 ? -13.156 21.562 0.204 1 95.94 255 ASN A O 1
ATOM 2007 N N . VAL A 1 256 ? -11.773 22.109 -1.443 1 93.69 256 VAL A N 1
ATOM 2008 C CA . VAL A 1 256 ? -10.672 21.344 -0.857 1 93.69 256 VAL A CA 1
ATOM 2009 C C . VAL A 1 256 ? -10.219 22 0.443 1 93.69 256 VAL A C 1
ATOM 2011 O O . VAL A 1 256 ? -9.945 21.312 1.43 1 93.69 256 VAL A O 1
ATOM 2014 N N . LYS A 1 257 ? -10.18 23.312 0.463 1 89.88 257 LYS A N 1
ATOM 2015 C CA . LYS A 1 257 ? -9.828 24.047 1.68 1 89.88 257 LYS A CA 1
ATOM 2016 C C . LYS A 1 257 ? -10.852 23.781 2.789 1 89.88 257 LYS A C 1
ATOM 2018 O O . LYS A 1 257 ? -10.484 23.656 3.959 1 89.88 257 LYS A O 1
ATOM 2023 N N . GLU A 1 258 ? -12.039 23.688 2.33 1 92.62 258 GLU A N 1
ATOM 2024 C CA . GLU A 1 258 ? -13.102 23.422 3.295 1 92.62 258 GLU A CA 1
ATOM 2025 C C . GLU A 1 258 ? -12.977 22.016 3.881 1 92.62 258 GLU A C 1
ATOM 2027 O O . GLU A 1 258 ? -13.227 21.812 5.07 1 92.62 258 GLU A O 1
ATOM 2032 N N . ILE A 1 259 ? -12.625 21.094 3.119 1 94.38 259 ILE A N 1
ATOM 2033 C CA . ILE A 1 259 ? -12.453 19.719 3.564 1 94.38 259 ILE A CA 1
ATOM 2034 C C . ILE A 1 259 ? -11.344 19.641 4.613 1 94.38 259 ILE A C 1
ATOM 2036 O O . ILE A 1 259 ? -11.484 18.953 5.629 1 94.38 259 ILE A O 1
ATOM 2040 N N . PHE A 1 260 ? -10.273 20.422 4.449 1 90.19 260 PHE A N 1
ATOM 2041 C CA . PHE A 1 260 ? -9.102 20.297 5.305 1 90.19 260 PHE A CA 1
ATOM 2042 C C . PHE A 1 260 ? -9.078 21.375 6.379 1 90.19 260 PHE A C 1
ATOM 2044 O O . PHE A 1 260 ? -8.094 21.516 7.102 1 90.19 260 PHE A O 1
ATOM 2051 N N . LYS A 1 261 ? -10.117 22.125 6.527 1 86.69 261 LYS A N 1
ATOM 2052 C CA . LYS A 1 261 ? -10.219 23.141 7.57 1 86.69 261 LYS A CA 1
ATOM 2053 C C . LYS A 1 261 ? -10.336 22.5 8.953 1 86.69 261 LYS A C 1
ATOM 2055 O O . LYS A 1 261 ? -11.32 21.812 9.242 1 86.69 261 LYS A O 1
ATOM 2060 N N . MET A 1 262 ? -9.344 22.703 9.844 1 82.06 262 MET A N 1
ATOM 2061 C CA . MET A 1 262 ? -9.297 22.031 11.141 1 82.06 262 MET A CA 1
ATOM 2062 C C . MET A 1 262 ? -9.492 23.031 12.273 1 82.06 262 MET A C 1
ATOM 2064 O O . MET A 1 262 ? -9.656 22.641 13.43 1 82.06 262 MET A O 1
ATOM 2068 N N . LYS A 1 263 ? -9.344 24.328 12.211 1 70.12 263 LYS A N 1
ATOM 2069 C CA . LYS A 1 263 ? -9.328 25.344 13.273 1 70.12 263 LYS A CA 1
ATOM 2070 C C . LYS A 1 263 ? -10.633 25.328 14.062 1 70.12 263 LYS A C 1
ATOM 2072 O O . LYS A 1 263 ? -10.617 25.422 15.297 1 70.12 263 LYS A O 1
ATOM 2077 N N . GLN A 1 264 ? -11.859 25.203 13.438 1 62.72 264 GLN A N 1
ATOM 2078 C CA . GLN A 1 264 ? -13.117 25.344 14.164 1 62.72 264 GLN A CA 1
ATOM 2079 C C . GLN A 1 264 ? -13.711 23.969 14.492 1 62.72 264 GLN A C 1
ATOM 2081 O O . GLN A 1 264 ? -14.906 23.859 14.773 1 62.72 264 GLN A O 1
ATOM 2086 N N . CYS A 1 265 ? -12.789 22.969 14.68 1 63.28 265 CYS A N 1
ATOM 2087 C CA . CYS A 1 265 ? -13.383 21.641 14.758 1 63.28 265 CYS A CA 1
ATOM 2088 C C . CYS A 1 265 ? -13.594 21.219 16.203 1 63.28 265 CYS A C 1
ATOM 2090 O O . CYS A 1 265 ? -14.422 20.344 16.484 1 63.28 265 CYS A O 1
ATOM 2092 N N . ASN A 1 266 ? -12.992 21.875 17.234 1 65.38 266 ASN A N 1
ATOM 2093 C CA . ASN A 1 266 ? -13.188 21.469 18.625 1 65.38 266 ASN A CA 1
ATOM 2094 C C . ASN A 1 266 ? -13.969 22.516 19.406 1 65.38 266 ASN A C 1
ATOM 2096 O O . ASN A 1 266 ? -13.586 22.891 20.516 1 65.38 266 ASN A O 1
ATOM 2100 N N . LYS A 1 267 ? -15.047 22.938 18.641 1 62.75 267 LYS A N 1
ATOM 2101 C CA . LYS A 1 267 ? -15.852 23.922 19.344 1 62.75 267 LYS A CA 1
ATOM 2102 C C . LYS A 1 267 ? -16.734 23.281 20.406 1 62.75 267 LYS A C 1
ATOM 2104 O O . LYS A 1 267 ? -17.062 22.094 20.297 1 62.75 267 LYS A O 1
ATOM 2109 N N . GLU A 1 268 ? -16.984 24.031 21.312 1 64.75 268 GLU A N 1
ATOM 2110 C CA . GLU A 1 268 ? -17.844 23.562 22.391 1 64.75 268 GLU A CA 1
ATOM 2111 C C . GLU A 1 268 ? -19.219 23.156 21.859 1 64.75 268 GLU A C 1
ATOM 2113 O O . GLU A 1 268 ? -19.766 23.828 20.984 1 64.75 268 GLU A O 1
ATOM 2118 N N . GLY A 1 269 ? -19.719 21.938 22.047 1 66.75 269 GLY A N 1
ATOM 2119 C CA . GLY A 1 269 ? -21.031 21.453 21.625 1 66.75 269 GLY A CA 1
ATOM 2120 C C . GLY A 1 269 ? -20.953 20.422 20.516 1 66.75 269 GLY A C 1
ATOM 2121 O O . GLY A 1 269 ? -21.969 19.812 20.172 1 66.75 269 GLY A O 1
ATOM 2122 N N . GLN A 1 270 ? -19.766 20.25 20.016 1 77.19 270 GLN A N 1
ATOM 2123 C CA . GLN A 1 270 ? -19.609 19.234 18.969 1 77.19 270 GLN A CA 1
ATOM 2124 C C . GLN A 1 270 ? -19.047 17.938 19.531 1 77.19 270 GLN A C 1
ATOM 2126 O O . GLN A 1 270 ? -18.25 17.953 20.469 1 77.19 270 GLN A O 1
ATOM 2131 N N . VAL A 1 271 ? -19.656 16.922 19.062 1 85.25 271 VAL A N 1
ATOM 2132 C CA . VAL A 1 271 ? -19.156 15.609 19.484 1 85.25 271 VAL A CA 1
ATOM 2133 C C . VAL A 1 271 ? -18 15.195 18.578 1 85.25 271 VAL A C 1
ATOM 2135 O O . VAL A 1 271 ? -18.188 14.422 17.641 1 85.25 271 VAL A O 1
ATOM 2138 N N . THR A 1 272 ? -16.875 15.625 18.859 1 84.19 272 THR A N 1
ATOM 2139 C CA . THR A 1 272 ? -15.711 15.5 17.984 1 84.19 272 THR A CA 1
ATOM 2140 C C . THR A 1 272 ? -15.211 14.055 17.969 1 84.19 272 THR A C 1
ATOM 2142 O O . THR A 1 272 ? -14.492 13.656 17.047 1 84.19 272 THR A O 1
ATOM 2145 N N . SER A 1 273 ? -15.578 13.289 18.953 1 91.12 273 SER A N 1
ATOM 2146 C CA . SER A 1 273 ? -15.125 11.898 19.016 1 91.12 273 SER A CA 1
ATOM 2147 C C . SER A 1 273 ? -15.711 11.078 17.891 1 91.12 273 SER A C 1
ATOM 2149 O O . SER A 1 273 ? -15.156 10.039 17.5 1 91.12 273 SER A O 1
ATOM 2151 N N . LEU A 1 274 ? -16.75 11.547 17.312 1 94.38 274 LEU A N 1
ATOM 2152 C CA . LEU A 1 274 ? -17.422 10.82 16.234 1 94.38 274 LEU A CA 1
ATOM 2153 C C . LEU A 1 274 ? -16.562 10.766 14.984 1 94.38 274 LEU A C 1
ATOM 2155 O O . LEU A 1 274 ? -16.625 9.805 14.211 1 94.38 274 LEU A O 1
ATOM 2159 N N . ASN A 1 275 ? -15.734 11.82 14.805 1 95.12 275 ASN A N 1
ATOM 2160 C CA . ASN A 1 275 ? -14.867 11.844 13.633 1 95.12 275 ASN A CA 1
ATOM 2161 C C . ASN A 1 275 ? -13.859 10.695 13.672 1 95.12 275 ASN A C 1
ATOM 2163 O O . ASN A 1 275 ? -13.625 10.039 12.648 1 95.12 275 ASN A O 1
ATOM 2167 N N . CYS A 1 276 ? -13.375 10.469 14.828 1 95.81 276 CYS A N 1
ATOM 2168 C CA . CYS A 1 276 ? -12.438 9.367 15.008 1 95.81 276 CYS A CA 1
ATOM 2169 C C . CYS A 1 276 ? -13.125 8.023 14.766 1 95.81 276 CYS A C 1
ATOM 2171 O O . CYS A 1 276 ? -12.594 7.172 14.055 1 95.81 276 CYS A O 1
ATOM 2173 N N . ILE A 1 277 ? -14.281 7.867 15.273 1 96.81 277 ILE A N 1
ATOM 2174 C CA . ILE A 1 277 ? -15.031 6.617 15.164 1 96.81 277 ILE A CA 1
ATOM 2175 C C . ILE A 1 277 ? -15.383 6.348 13.703 1 96.81 277 ILE A C 1
ATOM 2177 O O . ILE A 1 277 ? -15.234 5.223 13.219 1 96.81 277 ILE A O 1
ATOM 2181 N N . ARG A 1 278 ? -15.766 7.367 13 1 96.69 278 ARG A N 1
ATOM 2182 C CA . ARG A 1 278 ? -16.125 7.242 11.586 1 96.69 278 ARG A CA 1
ATOM 2183 C C . ARG A 1 278 ? -14.922 6.781 10.766 1 96.69 278 ARG A C 1
ATOM 2185 O O . ARG A 1 278 ? -15.055 5.891 9.922 1 96.69 278 ARG A O 1
ATOM 2192 N N . THR A 1 279 ? -13.828 7.406 11.023 1 97.31 279 THR A N 1
ATOM 2193 C CA . THR A 1 279 ? -12.625 7.117 10.25 1 97.31 279 THR A CA 1
ATOM 2194 C C . THR A 1 279 ? -12.172 5.676 10.477 1 97.31 279 THR A C 1
ATOM 2196 O O . THR A 1 279 ? -11.922 4.938 9.523 1 97.31 279 THR A O 1
ATOM 2199 N N . ILE A 1 280 ? -12.133 5.258 11.719 1 96.5 280 ILE A N 1
ATOM 2200 C CA . ILE A 1 280 ? -11.672 3.92 12.062 1 96.5 280 ILE A CA 1
ATOM 2201 C C . ILE A 1 280 ? -12.641 2.877 11.508 1 96.5 280 ILE A C 1
ATOM 2203 O O . ILE A 1 280 ? -12.219 1.834 11 1 96.5 280 ILE A O 1
ATOM 2207 N N . SER A 1 281 ? -13.883 3.199 11.57 1 97.5 281 SER A N 1
ATOM 2208 C CA . SER A 1 281 ? -14.891 2.285 11.039 1 97.5 281 SER A CA 1
ATOM 2209 C C . SER A 1 281 ? -14.789 2.168 9.523 1 97.5 281 SER A C 1
ATOM 2211 O O . SER A 1 281 ? -15 1.09 8.969 1 97.5 281 SER A O 1
ATOM 2213 N N . THR A 1 282 ? -14.461 3.291 8.859 1 97.75 282 THR A N 1
ATOM 2214 C CA . THR A 1 282 ? -14.281 3.256 7.41 1 97.75 282 THR A CA 1
ATOM 2215 C C . THR A 1 282 ? -13.109 2.354 7.027 1 97.75 282 THR A C 1
ATOM 2217 O O . THR A 1 282 ? -13.227 1.541 6.105 1 97.75 282 THR A O 1
ATOM 2220 N N . VAL A 1 283 ? -12.07 2.43 7.723 1 97 283 VAL A N 1
ATOM 2221 C CA . VAL A 1 283 ? -10.898 1.603 7.465 1 97 283 VAL A CA 1
ATOM 2222 C C . VAL A 1 283 ? -11.242 0.133 7.703 1 97 283 VAL A C 1
ATOM 2224 O O . VAL A 1 283 ? -10.805 -0.742 6.949 1 97 283 VAL A O 1
ATOM 2227 N N . TRP A 1 284 ? -11.984 -0.099 8.742 1 96.88 284 TRP A N 1
ATOM 2228 C CA . TRP A 1 284 ? -12.391 -1.465 9.062 1 96.88 284 TRP A CA 1
ATOM 2229 C C . TRP A 1 284 ? -13.273 -2.043 7.961 1 96.88 284 TRP A C 1
ATOM 2231 O O . TRP A 1 284 ? -13.148 -3.219 7.609 1 96.88 284 TRP A O 1
ATOM 2241 N N . VAL A 1 285 ? -14.141 -1.237 7.391 1 97.25 285 VAL A N 1
ATOM 2242 C CA . VAL A 1 285 ? -14.977 -1.663 6.273 1 97.25 285 VAL A CA 1
ATOM 2243 C C . VAL A 1 285 ? -14.102 -2.014 5.074 1 97.25 285 VAL A C 1
ATOM 2245 O O . VAL A 1 285 ? -14.281 -3.061 4.449 1 97.25 285 VAL A O 1
ATOM 2248 N N . ILE A 1 286 ? -13.148 -1.207 4.789 1 97.38 286 ILE A N 1
ATOM 2249 C CA . ILE A 1 286 ? -12.266 -1.435 3.652 1 97.38 286 ILE A CA 1
ATOM 2250 C C . ILE A 1 286 ? -11.453 -2.713 3.875 1 97.38 286 ILE A C 1
ATOM 2252 O O . ILE A 1 286 ? -11.289 -3.514 2.953 1 97.38 286 ILE A O 1
ATOM 2256 N N . LEU A 1 287 ? -11.039 -2.916 5.109 1 95.88 287 LEU A N 1
ATOM 2257 C CA . LEU A 1 287 ? -10.32 -4.133 5.465 1 95.88 287 LEU A CA 1
ATOM 2258 C C . LEU A 1 287 ? -11.164 -5.367 5.18 1 95.88 287 LEU A C 1
ATOM 2260 O O . LEU A 1 287 ? -10.688 -6.328 4.57 1 95.88 287 LEU A O 1
ATOM 2264 N N . GLY A 1 288 ? -12.383 -5.305 5.598 1 94.25 288 GLY A N 1
ATOM 2265 C CA . GLY A 1 288 ? -13.289 -6.418 5.367 1 94.25 288 GLY A CA 1
ATOM 2266 C C . GLY A 1 288 ? -13.531 -6.699 3.896 1 94.25 288 GLY A C 1
ATOM 2267 O O . GLY A 1 288 ? -13.523 -7.855 3.469 1 94.25 288 GLY A O 1
ATOM 2268 N N . HIS A 1 289 ? -13.688 -5.703 3.113 1 96.12 289 HIS A N 1
ATOM 2269 C CA . HIS A 1 289 ? -13.969 -5.875 1.691 1 96.12 289 HIS A CA 1
ATOM 2270 C C . HIS A 1 289 ? -12.727 -6.336 0.937 1 96.12 289 HIS A C 1
ATOM 2272 O O . HIS A 1 289 ? -12.828 -7.098 -0.028 1 96.12 289 HIS A O 1
ATOM 2278 N N . CYS A 1 290 ? -11.586 -5.895 1.353 1 95 290 CYS A N 1
ATOM 2279 C CA . CYS A 1 290 ? -10.352 -6.398 0.77 1 95 290 CYS A CA 1
ATOM 2280 C C . CYS A 1 290 ? -10.203 -7.898 1.009 1 95 290 CYS A C 1
ATOM 2282 O O . CYS A 1 290 ? -9.836 -8.641 0.099 1 95 290 CYS A O 1
ATOM 2284 N N . ALA A 1 291 ? -10.523 -8.305 2.193 1 92.44 291 ALA A N 1
ATOM 2285 C CA . ALA A 1 291 ? -10.414 -9.719 2.539 1 92.44 291 ALA A CA 1
ATOM 2286 C C . ALA A 1 291 ? -11.438 -10.547 1.772 1 92.44 291 ALA A C 1
ATOM 2288 O O . ALA A 1 291 ? -11.141 -11.656 1.32 1 92.44 291 ALA A O 1
ATOM 2289 N N . ALA A 1 292 ? -12.594 -10.016 1.62 1 90.56 292 ALA A N 1
ATOM 2290 C CA . ALA A 1 292 ? -13.648 -10.711 0.896 1 90.56 292 ALA A CA 1
ATOM 2291 C C . ALA A 1 292 ? -13.273 -10.906 -0.568 1 90.56 292 ALA A C 1
ATOM 2293 O O . ALA A 1 292 ? -13.531 -11.969 -1.14 1 90.56 292 ALA A O 1
ATOM 2294 N N . MET A 1 293 ? -12.695 -9.945 -1.113 1 91.19 293 MET A N 1
ATOM 2295 C CA . MET A 1 293 ? -12.281 -10.07 -2.506 1 91.19 293 MET A CA 1
ATOM 2296 C C . MET A 1 293 ? -11.094 -11.016 -2.637 1 91.19 293 MET A C 1
ATOM 2298 O O . MET A 1 293 ? -11.031 -11.812 -3.576 1 91.19 293 MET A O 1
ATOM 2302 N N . LEU A 1 294 ? -10.227 -10.953 -1.706 1 91.5 294 LEU A N 1
ATOM 2303 C CA . LEU A 1 294 ? -9.023 -11.773 -1.772 1 91.5 294 LEU A CA 1
ATOM 2304 C C . LEU A 1 294 ? -9.367 -13.258 -1.698 1 91.5 294 LEU A C 1
ATOM 2306 O O . LEU A 1 294 ? -8.766 -14.078 -2.395 1 91.5 294 LEU A O 1
ATOM 2310 N N . ILE A 1 295 ? -10.289 -13.609 -0.906 1 87.31 295 ILE A N 1
ATOM 2311 C CA . ILE A 1 295 ? -10.617 -15.016 -0.723 1 87.31 295 ILE A CA 1
ATOM 2312 C C . ILE A 1 295 ? -11.18 -15.586 -2.023 1 87.31 295 ILE A C 1
ATOM 2314 O O . ILE A 1 295 ? -11 -16.781 -2.314 1 87.31 295 ILE A O 1
ATOM 2318 N N . LEU A 1 296 ? -11.719 -14.711 -2.85 1 85.94 296 LEU A N 1
ATOM 2319 C CA . LEU A 1 296 ? -12.352 -15.141 -4.09 1 85.94 296 LEU A CA 1
ATOM 2320 C C . LEU A 1 296 ? -11.312 -15.336 -5.191 1 85.94 296 LEU A C 1
ATOM 2322 O O . LEU A 1 296 ? -11.547 -16.094 -6.145 1 85.94 296 LEU A O 1
ATOM 2326 N N . ILE A 1 297 ? -10.156 -14.75 -4.961 1 89 297 ILE A N 1
ATOM 2327 C CA . ILE A 1 297 ? -9.305 -14.703 -6.145 1 89 297 ILE A CA 1
ATOM 2328 C C . ILE A 1 297 ? -7.906 -15.211 -5.789 1 89 297 ILE A C 1
ATOM 2330 O O . ILE A 1 297 ? -7.098 -15.492 -6.676 1 89 297 ILE A O 1
ATOM 2334 N N . CYS A 1 298 ? -7.578 -15.406 -4.531 1 90.56 298 CYS A N 1
ATOM 2335 C CA . CYS A 1 298 ? -6.215 -15.773 -4.176 1 90.56 298 CYS A CA 1
ATOM 2336 C C . CYS A 1 298 ? -5.953 -17.25 -4.461 1 90.56 298 CYS A C 1
ATOM 2338 O O . CYS A 1 298 ? -6.895 -18.031 -4.605 1 90.56 298 CYS A O 1
ATOM 2340 N N . THR A 1 299 ? -4.742 -17.641 -4.531 1 90.44 299 THR A N 1
ATOM 2341 C CA . THR A 1 299 ? -4.324 -18.984 -4.926 1 90.44 299 THR A CA 1
ATOM 2342 C C . THR A 1 299 ? -4.301 -19.906 -3.721 1 90.44 299 THR A C 1
ATOM 2344 O O . THR A 1 299 ? -4.23 -21.141 -3.877 1 90.44 299 THR A O 1
ATOM 2347 N N . ASN A 1 300 ? -4.324 -19.391 -2.568 1 91.12 300 ASN A N 1
ATOM 2348 C CA . ASN A 1 300 ? -4.297 -20.203 -1.355 1 91.12 300 ASN A CA 1
ATOM 2349 C C . ASN A 1 300 ? -5.441 -19.844 -0.413 1 91.12 300 ASN A C 1
ATOM 2351 O O . ASN A 1 300 ? -5.211 -19.562 0.764 1 91.12 300 ASN A O 1
ATOM 2355 N N . PRO A 1 301 ? -6.633 -20 -0.884 1 89 301 PRO A N 1
ATOM 2356 C CA . PRO A 1 301 ? -7.781 -19.594 -0.072 1 89 301 PRO A CA 1
ATOM 2357 C C . PRO A 1 301 ? -7.871 -20.375 1.246 1 89 301 PRO A C 1
ATOM 2359 O O . PRO A 1 301 ? -8.406 -19.844 2.229 1 89 301 PRO A O 1
ATOM 2362 N N . VAL A 1 302 ? -7.293 -21.562 1.298 1 87.31 302 VAL A N 1
ATOM 2363 C CA . VAL A 1 302 ? -7.371 -22.375 2.51 1 87.31 302 VAL A CA 1
ATOM 2364 C C . VAL A 1 302 ? -6.566 -21.703 3.625 1 87.31 302 VAL A C 1
ATOM 2366 O O . VAL A 1 302 ? -6.953 -21.766 4.797 1 87.31 302 VAL A O 1
ATOM 2369 N N . ASP A 1 303 ? -5.449 -21.109 3.238 1 89.06 303 ASP A N 1
ATOM 2370 C CA . ASP A 1 303 ? -4.664 -20.391 4.238 1 89.06 303 ASP A CA 1
ATOM 2371 C C . ASP A 1 303 ? -5.461 -19.219 4.816 1 89.06 303 ASP A C 1
ATOM 2373 O O . ASP A 1 303 ? -5.406 -18.969 6.023 1 89.06 303 ASP A O 1
ATOM 2377 N N . LEU A 1 304 ? -6.125 -18.531 4.012 1 88.25 304 LEU A N 1
ATOM 2378 C CA . LEU A 1 304 ? -6.961 -17.438 4.473 1 88.25 304 LEU A CA 1
ATOM 2379 C C . LEU A 1 304 ? -8.125 -17.938 5.309 1 88.25 304 LEU A C 1
ATOM 2381 O O . LEU A 1 304 ? -8.477 -17.344 6.332 1 88.25 304 LEU A O 1
ATOM 2385 N N . LEU A 1 305 ? -8.711 -19.047 4.902 1 86.62 305 LEU A N 1
ATOM 2386 C CA . LEU A 1 305 ? -9.789 -19.656 5.664 1 86.62 305 LEU A CA 1
ATOM 2387 C C . LEU A 1 305 ? -9.305 -20.094 7.039 1 86.62 305 LEU A C 1
ATOM 2389 O O . LEU A 1 305 ? -10.008 -19.922 8.039 1 86.62 305 LEU A O 1
ATOM 2393 N N . ASP A 1 306 ? -8.125 -20.641 7.07 1 86.31 306 ASP A N 1
ATOM 2394 C CA . ASP A 1 306 ? -7.543 -21.047 8.352 1 86.31 306 ASP A CA 1
ATOM 2395 C C . ASP A 1 306 ? -7.328 -19.828 9.258 1 86.31 306 ASP A C 1
ATOM 2397 O O . ASP A 1 306 ? -7.523 -19.922 10.469 1 86.31 306 ASP A O 1
ATOM 2401 N N . PHE A 1 307 ? -7.012 -18.844 8.656 1 88.19 307 PHE A N 1
ATOM 2402 C CA . PHE A 1 307 ? -6.797 -17.641 9.43 1 88.19 307 PHE A CA 1
ATOM 2403 C C . PHE A 1 307 ? -8.102 -17.141 10.031 1 88.19 307 PHE A C 1
ATOM 2405 O O . PHE A 1 307 ? -8.125 -16.641 11.164 1 88.19 307 PHE A O 1
ATOM 2412 N N . THR A 1 308 ? -9.18 -17.234 9.281 1 87.88 308 THR A N 1
ATOM 2413 C CA . THR A 1 308 ? -10.469 -16.766 9.773 1 87.88 308 THR A CA 1
ATOM 2414 C C . THR A 1 308 ? -10.898 -17.547 11.008 1 87.88 308 THR A C 1
ATOM 2416 O O . THR A 1 308 ? -11.781 -17.125 11.75 1 87.88 308 THR A O 1
ATOM 2419 N N . LYS A 1 309 ? -10.227 -18.688 11.266 1 89.12 309 LYS A N 1
ATOM 2420 C CA . LYS A 1 309 ? -10.562 -19.531 12.406 1 89.12 309 LYS A CA 1
ATOM 2421 C C . LYS A 1 309 ? -9.82 -19.078 13.664 1 89.12 309 LYS A C 1
ATOM 2423 O O . LYS A 1 309 ? -10.094 -19.562 14.766 1 89.12 309 LYS A O 1
ATOM 2428 N N . THR A 1 310 ? -8.953 -18.156 13.469 1 90.44 310 THR A N 1
ATOM 2429 C CA . THR A 1 310 ? -8.188 -17.656 14.602 1 90.44 310 THR A CA 1
ATOM 2430 C C . THR A 1 310 ? -8.906 -16.469 15.258 1 90.44 310 THR A C 1
ATOM 2432 O O . THR A 1 310 ? -9.867 -15.945 14.703 1 90.44 310 THR A O 1
ATOM 2435 N N . TYR A 1 311 ? -8.484 -16.062 16.422 1 91.38 311 TYR A N 1
ATOM 2436 C CA . TYR A 1 311 ? -9.07 -14.93 17.125 1 91.38 311 TYR A CA 1
ATOM 2437 C C . TYR A 1 311 ? -8.805 -13.625 16.375 1 91.38 311 TYR A C 1
ATOM 2439 O O . TYR A 1 311 ? -9.688 -12.773 16.281 1 91.38 311 TYR A O 1
ATOM 2447 N N . MET A 1 312 ? -7.688 -13.516 15.797 1 88.06 312 MET A N 1
ATOM 2448 C CA . MET A 1 312 ? -7.383 -12.328 15.008 1 88.06 312 MET A CA 1
ATOM 2449 C C . MET A 1 312 ? -8.203 -12.297 13.727 1 88.06 312 MET A C 1
ATOM 2451 O O . MET A 1 312 ? -8.562 -11.219 13.234 1 88.06 312 MET A O 1
ATOM 2455 N N . GLY A 1 313 ? -8.461 -13.5 13.266 1 89.12 313 GLY A N 1
ATOM 2456 C CA . GLY A 1 313 ? -9.258 -13.617 12.055 1 89.12 313 GLY A CA 1
ATOM 2457 C C . GLY A 1 313 ? -10.695 -13.172 12.242 1 89.12 313 GLY A C 1
ATOM 2458 O O . GLY A 1 313 ? -11.367 -12.812 11.281 1 89.12 313 GLY A O 1
ATOM 2459 N N . ALA A 1 314 ? -11.086 -13.141 13.508 1 89.06 314 ALA A N 1
ATOM 2460 C CA . ALA A 1 314 ? -12.453 -12.711 13.805 1 89.06 314 ALA A CA 1
ATOM 2461 C C . ALA A 1 314 ? -12.656 -11.242 13.445 1 89.06 314 ALA A C 1
ATOM 2463 O O . ALA A 1 314 ? -13.773 -10.82 13.148 1 89.06 314 ALA A O 1
ATOM 2464 N N . LEU A 1 315 ? -11.609 -10.469 13.391 1 87.12 315 LEU A N 1
ATOM 2465 C CA . LEU A 1 315 ? -11.664 -9.07 12.992 1 87.12 315 LEU A CA 1
ATOM 2466 C C . LEU A 1 315 ? -12.062 -8.93 11.531 1 87.12 315 LEU A C 1
ATOM 2468 O O . LEU A 1 315 ? -12.672 -7.93 11.141 1 87.12 315 LEU A O 1
ATOM 2472 N N . LEU A 1 316 ? -11.734 -9.953 10.797 1 87.06 316 LEU A N 1
ATOM 2473 C CA . LEU A 1 316 ? -12.086 -9.953 9.383 1 87.06 316 LEU A CA 1
ATOM 2474 C C . LEU A 1 316 ? -13.5 -10.484 9.172 1 87.06 316 LEU A C 1
ATOM 2476 O O . LEU A 1 316 ? -14.266 -9.922 8.383 1 87.06 316 LEU A O 1
ATOM 2480 N N . VAL A 1 317 ? -13.82 -11.453 9.938 1 85.25 317 VAL A N 1
ATOM 2481 C CA . VAL A 1 317 ? -15.078 -12.18 9.781 1 85.25 317 VAL A CA 1
ATOM 2482 C C . VAL A 1 317 ? -16.234 -11.32 10.289 1 85.25 317 VAL A C 1
ATOM 2484 O O . VAL A 1 317 ? -17.328 -11.352 9.727 1 85.25 317 VAL A O 1
ATOM 2487 N N . ASN A 1 318 ? -15.992 -10.602 11.273 1 89.31 318 ASN A N 1
ATOM 2488 C CA . ASN A 1 318 ? -17.047 -9.844 11.938 1 89.31 318 ASN A CA 1
ATOM 2489 C C . ASN A 1 318 ? -16.859 -8.344 11.758 1 89.31 318 ASN A C 1
ATOM 2491 O O . ASN A 1 318 ? -17.078 -7.566 12.688 1 89.31 318 ASN A O 1
ATOM 2495 N N . ALA A 1 319 ? -16.484 -7.965 10.625 1 88.62 319 ALA A N 1
ATOM 2496 C CA . ALA A 1 319 ? -16.344 -6.543 10.32 1 88.62 319 ALA A CA 1
ATOM 2497 C C . ALA A 1 319 ? -17.703 -5.875 10.156 1 88.62 319 ALA A C 1
ATOM 2499 O O . ALA A 1 319 ? -17.781 -4.68 9.867 1 88.62 319 ALA A O 1
ATOM 2500 N N . TYR A 1 320 ? -18.766 -6.504 10.438 1 91.56 320 TYR A N 1
ATOM 2501 C CA . TYR A 1 320 ? -20.141 -6.023 10.258 1 91.56 320 TYR A CA 1
ATOM 2502 C C . TYR A 1 320 ? -20.453 -4.914 11.25 1 91.56 320 TYR A C 1
ATOM 2504 O O . TYR A 1 320 ? -21.281 -4.043 10.961 1 91.56 320 TYR A O 1
ATOM 2512 N N . PHE A 1 321 ? -19.766 -4.941 12.359 1 95.5 321 PHE A N 1
ATOM 2513 C CA . PHE A 1 321 ? -20.047 -3.957 13.398 1 95.5 321 PHE A CA 1
ATOM 2514 C C . PHE A 1 321 ? -19.594 -2.566 12.961 1 95.5 321 PHE A C 1
ATOM 2516 O O . PHE A 1 321 ? -20.062 -1.561 13.5 1 95.5 321 PHE A O 1
ATOM 2523 N N . ALA A 1 322 ? -18.719 -2.527 11.977 1 95.69 322 ALA A N 1
ATOM 2524 C CA . ALA A 1 322 ? -18.328 -1.229 11.43 1 95.69 322 ALA A CA 1
ATOM 2525 C C . ALA A 1 322 ? -19.531 -0.537 10.781 1 95.69 322 ALA A C 1
ATOM 2527 O O . ALA A 1 322 ? -19.719 0.673 10.93 1 95.69 322 ALA A O 1
ATOM 2528 N N . VAL A 1 323 ? -20.328 -1.3 10.125 1 95.56 323 VAL A N 1
ATOM 2529 C CA . VAL A 1 323 ? -21.516 -0.768 9.469 1 95.56 323 VAL A CA 1
ATOM 2530 C C . VAL A 1 323 ? -22.547 -0.354 10.516 1 95.56 323 VAL A C 1
ATOM 2532 O O . VAL A 1 323 ? -23.203 0.682 10.383 1 95.56 323 VAL A O 1
ATOM 2535 N N . ASP A 1 324 ? -22.656 -1.146 11.539 1 97.25 324 ASP A N 1
ATOM 2536 C CA . ASP A 1 324 ? -23.562 -0.821 12.633 1 97.25 324 ASP A CA 1
ATOM 2537 C C . ASP A 1 324 ? -23.172 0.501 13.289 1 97.25 324 ASP A C 1
ATOM 2539 O O . ASP A 1 324 ? -24.047 1.265 13.719 1 97.25 324 ASP A O 1
ATOM 2543 N N . THR A 1 325 ? -21.922 0.702 13.352 1 97.88 325 THR A N 1
ATOM 2544 C CA . THR A 1 325 ? -21.438 1.962 13.898 1 97.88 325 THR A CA 1
ATOM 2545 C C . THR A 1 325 ? -21.938 3.143 13.078 1 97.88 325 THR A C 1
ATOM 2547 O O . THR A 1 325 ? -22.328 4.172 13.625 1 97.88 325 THR A O 1
ATOM 2550 N N . PHE A 1 326 ? -22.016 2.984 11.836 1 97.56 326 PHE A N 1
ATOM 2551 C CA . PHE A 1 326 ? -22.453 4.066 10.961 1 97.56 326 PHE A CA 1
ATOM 2552 C C . PHE A 1 326 ? -23.953 4.309 11.117 1 97.56 326 PHE A C 1
ATOM 2554 O O . PHE A 1 326 ? -24.406 5.453 11.094 1 97.56 326 PHE A O 1
ATOM 2561 N N . PHE A 1 327 ? -24.719 3.252 11.266 1 98.12 327 PHE A N 1
ATOM 2562 C CA . PHE A 1 327 ? -26.141 3.416 11.523 1 98.12 327 PHE A CA 1
ATOM 2563 C C . PHE A 1 327 ? -26.375 4.172 12.828 1 98.12 327 PHE A C 1
ATOM 2565 O O . PHE A 1 327 ? -27.219 5.066 12.898 1 98.12 327 PHE A O 1
ATOM 2572 N N . PHE A 1 328 ? -25.594 3.779 13.797 1 98.25 328 PHE A N 1
ATOM 2573 C CA . PHE A 1 328 ? -25.688 4.41 15.109 1 98.25 328 PHE A CA 1
ATOM 2574 C C . PHE A 1 328 ? -25.375 5.898 15.016 1 98.25 328 PHE A C 1
ATOM 2576 O O . PHE A 1 328 ? -26.141 6.727 15.531 1 98.25 328 PHE A O 1
ATOM 2583 N N . ILE A 1 329 ? -24.297 6.266 14.328 1 97.25 329 ILE A N 1
ATOM 2584 C CA . ILE A 1 329 ? -23.844 7.648 14.227 1 97.25 329 ILE A CA 1
ATOM 2585 C C . ILE A 1 329 ? -24.844 8.469 13.43 1 97.25 329 ILE A C 1
ATOM 2587 O O . ILE A 1 329 ? -25.172 9.602 13.797 1 97.25 329 ILE A O 1
ATOM 2591 N N . SER A 1 330 ? -25.359 7.906 12.375 1 96.56 330 SER A N 1
ATOM 2592 C CA . SER A 1 330 ? -26.359 8.586 11.547 1 96.56 330 SER A CA 1
ATOM 2593 C C . SER A 1 330 ? -27.594 8.945 12.359 1 96.56 330 SER A C 1
ATOM 2595 O O . SER A 1 330 ? -28.078 10.078 12.289 1 96.56 330 SER A O 1
ATOM 2597 N N . ALA A 1 331 ? -28.047 8.039 13.141 1 98.06 331 ALA A N 1
ATOM 2598 C CA . ALA A 1 331 ? -29.234 8.242 13.945 1 98.06 331 ALA A CA 1
ATOM 2599 C C . ALA A 1 331 ? -28.969 9.227 15.078 1 98.06 331 ALA A C 1
ATOM 2601 O O . ALA A 1 331 ? -29.812 10.086 15.375 1 98.06 331 ALA A O 1
ATOM 2602 N N . PHE A 1 332 ? -27.859 9.078 15.711 1 97.19 332 PHE A N 1
ATOM 2603 C CA . PHE A 1 332 ? -27.484 9.961 16.812 1 97.19 332 PHE A CA 1
ATOM 2604 C C . PHE A 1 332 ? -27.453 11.414 16.344 1 97.19 332 PHE A C 1
ATOM 2606 O O . PHE A 1 332 ? -28.031 12.289 16.984 1 97.19 332 PHE A O 1
ATOM 2613 N N . LEU A 1 333 ? -26.797 11.641 15.219 1 94.88 333 LEU A N 1
ATOM 2614 C CA . LEU A 1 333 ? -26.656 12.992 14.703 1 94.88 333 LEU A CA 1
ATOM 2615 C C . LEU A 1 333 ? -28 13.562 14.258 1 94.88 333 LEU A C 1
ATOM 2617 O O . LEU A 1 333 ? -28.266 14.75 14.469 1 94.88 333 LEU A O 1
ATOM 2621 N N . LEU A 1 334 ? -28.766 12.734 13.648 1 95.94 334 LEU A N 1
ATOM 2622 C CA . LEU A 1 334 ? -30.109 13.156 13.258 1 95.94 334 LEU A CA 1
ATOM 2623 C C . LEU A 1 334 ? -30.891 13.641 14.461 1 95.94 334 LEU A C 1
ATOM 2625 O O . LEU A 1 334 ? -31.438 14.758 14.445 1 95.94 334 LEU A O 1
ATOM 2629 N N . SER A 1 335 ? -30.922 12.82 15.43 1 96.75 335 SER A N 1
ATOM 2630 C CA . SER A 1 335 ? -31.688 13.133 16.625 1 96.75 335 SER A CA 1
ATOM 2631 C C . SER A 1 335 ? -31.109 14.344 17.359 1 96.75 335 SER A C 1
ATOM 2633 O O . SER A 1 335 ? -31.844 15.273 17.703 1 96.75 335 SER A O 1
ATOM 2635 N N . PHE A 1 336 ? -29.891 14.359 17.547 1 94.38 336 PHE A N 1
ATOM 2636 C CA . PHE A 1 336 ? -29.203 15.414 18.281 1 94.38 336 PHE A CA 1
ATOM 2637 C C . PHE A 1 336 ? -29.422 16.766 17.625 1 94.38 336 PHE A C 1
ATOM 2639 O O . PHE A 1 336 ? -29.719 17.75 18.297 1 94.38 336 PHE A O 1
ATOM 2646 N N . LEU A 1 337 ? -29.391 16.844 16.344 1 91.75 337 LEU A N 1
ATOM 2647 C CA . LEU A 1 337 ? -29.531 18.078 15.594 1 91.75 337 LEU A CA 1
ATOM 2648 C C . LEU A 1 337 ? -30.984 18.469 15.43 1 91.75 337 LEU A C 1
ATOM 2650 O O . LEU A 1 337 ? -31.328 19.656 15.477 1 91.75 337 LEU A O 1
ATOM 2654 N N . TRP A 1 338 ? -31.766 17.5 15.18 1 94.56 338 TRP A N 1
ATOM 2655 C CA . TRP A 1 338 ? -33.188 17.766 14.992 1 94.56 338 TRP A CA 1
ATOM 2656 C C . TRP A 1 338 ? -33.812 18.375 16.25 1 94.56 338 TRP A C 1
ATOM 2658 O O . TRP A 1 338 ? -34.562 19.344 16.172 1 94.56 338 TRP A O 1
ATOM 2668 N N . PHE A 1 339 ? -33.5 17.906 17.359 1 94.69 339 PHE A N 1
ATOM 2669 C CA . PHE A 1 339 ? -34.094 18.406 18.609 1 94.69 339 PHE A CA 1
ATOM 2670 C C . PHE A 1 339 ? -33.5 19.781 18.953 1 94.69 339 PHE A C 1
ATOM 2672 O O . PHE A 1 339 ? -34.156 20.578 19.625 1 94.69 339 PHE A O 1
ATOM 2679 N N . LYS A 1 340 ? -32.312 19.953 18.531 1 90.56 340 LYS A N 1
ATOM 2680 C CA . LYS A 1 340 ? -31.766 21.297 18.641 1 90.56 340 LYS A CA 1
ATOM 2681 C C . LYS A 1 340 ? -32.594 22.297 17.859 1 90.56 340 LYS A C 1
ATOM 2683 O O . LYS A 1 340 ? -32.906 23.375 18.359 1 90.56 340 LYS A O 1
ATOM 2688 N N . GLN A 1 341 ? -32.969 21.891 16.703 1 91.62 341 GLN A N 1
ATOM 2689 C CA . GLN A 1 341 ? -33.781 22.75 15.852 1 91.62 341 GLN A CA 1
ATOM 2690 C C . GLN A 1 341 ? -35.219 22.891 16.375 1 91.62 341 GLN A C 1
ATOM 2692 O O . GLN A 1 341 ? -35.844 23.938 16.25 1 91.62 341 GLN A O 1
ATOM 2697 N N . LEU A 1 342 ? -35.688 21.859 16.906 1 92.88 342 LEU A N 1
ATOM 2698 C CA . LEU A 1 342 ? -37.062 21.859 17.469 1 92.88 342 LEU A CA 1
ATOM 2699 C C . LEU A 1 342 ? -37.188 22.891 18.578 1 92.88 342 LEU A C 1
ATOM 2701 O O . LEU A 1 342 ? -38.219 23.531 18.734 1 92.88 342 LEU A O 1
ATOM 2705 N N . GLN A 1 343 ? -36.156 23.047 19.297 1 89.88 343 GLN A N 1
ATOM 2706 C CA . GLN A 1 343 ? -36.125 24 20.391 1 89.88 343 GLN A CA 1
ATOM 2707 C C . GLN A 1 343 ? -36.219 25.438 19.859 1 89.88 343 GLN A C 1
ATOM 2709 O O . GLN A 1 343 ? -36.781 26.312 20.531 1 89.88 343 GLN A O 1
ATOM 2714 N N . LYS A 1 344 ? -35.812 25.609 18.703 1 88.5 344 LYS A N 1
ATOM 2715 C CA . LYS A 1 344 ? -35.781 26.938 18.125 1 88.5 344 LYS A CA 1
ATOM 2716 C C . LYS A 1 344 ? -37.031 27.219 17.312 1 88.5 344 LYS A C 1
ATOM 2718 O O . LYS A 1 344 ? -37.562 28.344 17.312 1 88.5 344 LYS A O 1
ATOM 2723 N N . GLN A 1 345 ? -37.438 26.203 16.562 1 91.38 345 GLN A N 1
ATOM 2724 C CA . GLN A 1 345 ? -38.562 26.375 15.648 1 91.38 345 GLN A CA 1
ATOM 2725 C C . GLN A 1 345 ? -39.531 25.172 15.719 1 91.38 345 GLN A C 1
ATOM 2727 O O . GLN A 1 345 ? -39.719 24.469 14.734 1 91.38 345 GLN A O 1
ATOM 2732 N N . ARG A 1 346 ? -40.281 25.031 16.641 1 89.81 346 ARG A N 1
ATOM 2733 C CA . ARG A 1 346 ? -41.094 23.859 16.891 1 89.81 346 ARG A CA 1
ATOM 2734 C C . ARG A 1 346 ? -42.25 23.75 15.891 1 89.81 346 ARG A C 1
ATOM 2736 O O . ARG A 1 346 ? -42.406 22.719 15.242 1 89.81 346 ARG A O 1
ATOM 2743 N N . LYS A 1 347 ? -43 24.859 15.656 1 89.69 347 LYS A N 1
ATOM 2744 C CA . LYS A 1 347 ? -44.188 24.844 14.789 1 89.69 347 LYS A CA 1
ATOM 2745 C C . LYS A 1 347 ? -43.781 24.578 13.344 1 89.69 347 LYS A C 1
ATOM 2747 O O . LYS A 1 347 ? -44.469 23.797 12.648 1 89.69 347 LYS A O 1
ATOM 2752 N N . ALA A 1 348 ? -42.75 25.125 12.977 1 89.69 348 ALA A N 1
ATOM 2753 C CA . ALA A 1 348 ? -42.281 24.984 11.594 1 89.69 348 ALA A CA 1
ATOM 2754 C C . ALA A 1 348 ? -41.75 23.578 11.328 1 89.69 348 ALA A C 1
ATOM 2756 O O . ALA A 1 348 ? -41.969 23.016 10.25 1 89.69 348 ALA A O 1
ATOM 2757 N N . LEU A 1 349 ? -41.125 23.047 12.305 1 90.88 349 LEU A N 1
ATOM 2758 C CA . LEU A 1 349 ? -40.438 21.781 12.117 1 90.88 349 LEU A CA 1
ATOM 2759 C C . LEU A 1 349 ? -41.438 20.625 12.102 1 90.88 349 LEU A C 1
ATOM 2761 O O . LEU A 1 349 ? -41.25 19.641 11.375 1 90.88 349 LEU A O 1
ATOM 2765 N N . ILE A 1 350 ? -42.469 20.703 12.859 1 91.44 350 ILE A N 1
ATOM 2766 C CA . ILE A 1 350 ? -43.438 19.609 12.961 1 91.44 350 ILE A CA 1
ATOM 2767 C C . ILE A 1 350 ? -44.562 19.812 11.961 1 91.44 350 ILE A C 1
ATOM 2769 O O . ILE A 1 350 ? -45.438 18.938 11.812 1 91.44 350 ILE A O 1
ATOM 2773 N N . SER A 1 351 ? -44.562 20.797 11.086 1 92.38 351 SER A N 1
ATOM 2774 C CA . SER A 1 351 ? -45.531 21.047 10.039 1 92.38 351 SER A CA 1
ATOM 2775 C C . SER A 1 351 ? -45.312 20.125 8.844 1 92.38 351 SER A C 1
ATOM 2777 O O . SER A 1 351 ? -44.25 19.516 8.703 1 92.38 351 SER A O 1
ATOM 2779 N N . PRO A 1 352 ? -46.406 19.875 8.062 1 92.75 352 PRO A N 1
ATOM 2780 C CA . PRO A 1 352 ? -46.281 19.062 6.859 1 92.75 352 PRO A CA 1
ATOM 2781 C C . PRO A 1 352 ? -45.156 19.562 5.93 1 92.75 352 PRO A C 1
ATOM 2783 O O . PRO A 1 352 ? -44.438 18.75 5.328 1 92.75 352 PRO A O 1
ATOM 2786 N N . GLY A 1 353 ? -45.094 20.797 5.809 1 91.56 353 GLY A N 1
ATOM 2787 C CA . GLY A 1 353 ? -44 21.375 5.02 1 91.56 353 GLY A CA 1
ATOM 2788 C C . GLY A 1 353 ? -42.625 21.094 5.594 1 91.56 353 GLY A C 1
ATOM 2789 O O . GLY A 1 353 ? -41.656 20.875 4.852 1 91.56 353 GLY A O 1
ATOM 2790 N N . GLY A 1 354 ? -42.562 21.172 6.902 1 91.94 354 GLY A N 1
ATOM 2791 C CA . GLY A 1 354 ? -41.312 20.844 7.574 1 91.94 354 GLY A CA 1
ATOM 2792 C C . GLY A 1 354 ? -40.844 19.422 7.34 1 91.94 354 GLY A C 1
ATOM 2793 O O . GLY A 1 354 ? -39.656 19.172 7.109 1 91.94 354 GLY A O 1
ATOM 2794 N N . TRP A 1 355 ? -41.781 18.516 7.398 1 94 355 TRP A N 1
ATOM 2795 C CA . TRP A 1 355 ? -41.438 17.109 7.184 1 94 355 TRP A CA 1
ATOM 2796 C C . TRP A 1 355 ? -41.062 16.844 5.727 1 94 355 TRP A C 1
ATOM 2798 O O . TRP A 1 355 ? -40.219 16.016 5.434 1 94 355 TRP A O 1
ATOM 2808 N N . MET A 1 356 ? -41.781 17.453 4.797 1 93.75 356 MET A N 1
ATOM 2809 C CA . MET A 1 356 ? -41.406 17.344 3.389 1 93.75 356 MET A CA 1
ATOM 2810 C C . MET A 1 356 ? -39.969 17.797 3.172 1 93.75 356 MET A C 1
ATOM 2812 O O . MET A 1 356 ? -39.188 17.125 2.494 1 93.75 356 MET A O 1
ATOM 2816 N N . MET A 1 357 ? -39.594 18.875 3.801 1 91.31 357 MET A N 1
ATOM 2817 C CA . MET A 1 357 ? -38.25 19.391 3.666 1 91.31 357 MET A CA 1
ATOM 2818 C C . MET A 1 357 ? -37.25 18.484 4.355 1 91.31 357 MET A C 1
ATOM 2820 O O . MET A 1 357 ? -36.094 18.359 3.91 1 91.31 357 MET A O 1
ATOM 2824 N N . PHE A 1 358 ? -37.781 17.844 5.418 1 93.62 358 PHE A N 1
ATOM 2825 C CA . PHE A 1 358 ? -36.969 16.875 6.133 1 93.62 358 PHE A CA 1
ATOM 2826 C C . PHE A 1 358 ? -36.438 15.789 5.188 1 93.62 358 PHE A C 1
ATOM 2828 O O . PHE A 1 358 ? -35.25 15.477 5.18 1 93.62 358 PHE A O 1
ATOM 2835 N N . TYR A 1 359 ? -37.25 15.297 4.328 1 94.56 359 TYR A N 1
ATOM 2836 C CA . TYR A 1 359 ? -36.906 14.234 3.391 1 94.56 359 TYR A CA 1
ATOM 2837 C C . TYR A 1 359 ? -36.125 14.781 2.199 1 94.56 359 TYR A C 1
ATOM 2839 O O . TYR A 1 359 ? -35.156 14.172 1.744 1 94.56 359 TYR A O 1
ATOM 2847 N N . VAL A 1 360 ? -36.469 15.906 1.748 1 92.56 360 VAL A N 1
ATOM 2848 C CA . VAL A 1 360 ? -35.844 16.516 0.582 1 92.56 360 VAL A CA 1
ATOM 2849 C C . VAL A 1 360 ? -34.375 16.844 0.905 1 92.56 360 VAL A C 1
ATOM 2851 O O . VAL A 1 360 ? -33.5 16.609 0.093 1 92.56 360 VAL A O 1
ATOM 2854 N N . HIS A 1 361 ? -34.156 17.359 2.094 1 90.12 361 HIS A N 1
ATOM 2855 C CA . HIS A 1 361 ? -32.812 17.719 2.504 1 90.12 361 HIS A CA 1
ATOM 2856 C C . HIS A 1 361 ? -31.891 16.5 2.551 1 90.12 361 HIS A C 1
ATOM 2858 O O . HIS A 1 361 ? -30.734 16.562 2.125 1 90.12 361 HIS A O 1
ATOM 2864 N N . ARG A 1 362 ? -32.406 15.445 3.018 1 91.19 362 ARG A N 1
ATOM 2865 C CA . ARG A 1 362 ? -31.625 14.219 3.131 1 91.19 362 ARG A CA 1
ATOM 2866 C C . ARG A 1 362 ? -31.234 13.68 1.756 1 91.19 362 ARG A C 1
ATOM 2868 O O . ARG A 1 362 ? -30.078 13.328 1.518 1 91.19 362 ARG A O 1
ATOM 2875 N N . ILE A 1 363 ? -32.188 13.625 0.871 1 92.31 363 ILE A N 1
ATOM 2876 C CA . ILE A 1 363 ? -31.969 13.102 -0.471 1 92.31 363 ILE A CA 1
ATOM 2877 C C . ILE A 1 363 ? -31.031 14.023 -1.237 1 92.31 363 ILE A C 1
ATOM 2879 O O . ILE A 1 363 ? -30.109 13.562 -1.926 1 92.31 363 ILE A O 1
ATOM 2883 N N . ALA A 1 364 ? -31.219 15.297 -1.027 1 90.75 364 ALA A N 1
ATOM 2884 C CA . ALA A 1 364 ? -30.422 16.281 -1.746 1 90.75 364 ALA A CA 1
ATOM 2885 C C . ALA A 1 364 ? -28.984 16.281 -1.261 1 90.75 364 ALA A C 1
ATOM 2887 O O . ALA A 1 364 ? -28.062 16.562 -2.029 1 90.75 364 ALA A O 1
ATOM 2888 N N . ARG A 1 365 ? -28.797 15.906 -0.068 1 86.88 365 ARG A N 1
ATOM 2889 C CA . ARG A 1 365 ? -27.469 15.922 0.516 1 86.88 365 ARG A CA 1
ATOM 2890 C C . ARG A 1 365 ? -26.703 14.648 0.182 1 86.88 365 ARG A C 1
ATOM 2892 O O . ARG A 1 365 ? -25.5 14.688 -0.092 1 86.88 365 ARG A O 1
ATOM 2899 N N . LEU A 1 366 ? -27.312 13.641 0.099 1 89.62 366 LEU A N 1
ATOM 2900 C CA . LEU A 1 366 ? -26.672 12.336 -0.018 1 89.62 366 LEU A CA 1
ATOM 2901 C C . LEU A 1 366 ? -26.641 11.875 -1.471 1 89.62 366 LEU A C 1
ATOM 2903 O O . LEU A 1 366 ? -25.656 11.281 -1.915 1 89.62 366 LEU A O 1
ATOM 2907 N N . SER A 1 367 ? -27.562 12.148 -2.262 1 94.75 367 SER A N 1
ATOM 2908 C CA . SER A 1 367 ? -27.859 11.445 -3.504 1 94.75 367 SER A CA 1
ATOM 2909 C C . SER A 1 367 ? -26.938 11.898 -4.633 1 94.75 367 SER A C 1
ATOM 2911 O O . SER A 1 367 ? -26.531 11.094 -5.473 1 94.75 367 SER A O 1
ATOM 2913 N N . PRO A 1 368 ? -26.609 13.18 -4.684 1 95 368 PRO A N 1
ATOM 2914 C CA . PRO A 1 368 ? -25.812 13.57 -5.852 1 95 368 PRO A CA 1
ATOM 2915 C C . PRO A 1 368 ? -24.5 12.789 -5.973 1 95 368 PRO A C 1
ATOM 2917 O O . PRO A 1 368 ? -24.219 12.211 -7.023 1 95 368 PRO A O 1
ATOM 2920 N N . ALA A 1 369 ? -23.703 12.75 -4.941 1 96.94 369 ALA A N 1
ATOM 2921 C CA . ALA A 1 369 ? -22.453 11.992 -4.973 1 96.94 369 ALA A CA 1
ATOM 2922 C C . ALA A 1 369 ? -22.719 10.508 -5.207 1 96.94 369 ALA A C 1
ATOM 2924 O O . ALA A 1 369 ? -21.969 9.852 -5.93 1 96.94 369 ALA A O 1
ATOM 2925 N N . TYR A 1 370 ? -23.781 10 -4.629 1 97.75 370 TYR A N 1
ATOM 2926 C CA . TYR A 1 370 ? -24.156 8.602 -4.766 1 97.75 370 TYR A CA 1
ATOM 2927 C C . TYR A 1 370 ? -24.609 8.297 -6.184 1 97.75 370 TYR A C 1
ATOM 2929 O O . TYR A 1 370 ? -24.203 7.297 -6.781 1 97.75 370 TYR A O 1
ATOM 2937 N N . TYR A 1 371 ? -25.422 9.164 -6.738 1 97.75 371 TYR A N 1
ATOM 2938 C CA . TYR A 1 371 ? -25.953 8.961 -8.086 1 97.75 371 TYR A CA 1
ATOM 2939 C C . TYR A 1 371 ? -24.844 8.969 -9.117 1 97.75 371 TYR A C 1
ATOM 2941 O O . TYR A 1 371 ? -24.812 8.133 -10.023 1 97.75 371 TYR A O 1
ATOM 2949 N N . ILE A 1 372 ? -23.953 9.875 -9 1 97.31 372 ILE A N 1
ATOM 2950 C CA . ILE A 1 372 ? -22.844 9.945 -9.945 1 97.31 372 ILE A CA 1
ATOM 2951 C C . ILE A 1 372 ? -21.984 8.688 -9.828 1 97.31 372 ILE A C 1
ATOM 2953 O O . ILE A 1 372 ? -21.469 8.18 -10.828 1 97.31 372 ILE A O 1
ATOM 2957 N N . ALA A 1 373 ? -21.812 8.18 -8.609 1 97.69 373 ALA A N 1
ATOM 2958 C CA . ALA A 1 373 ? -21.047 6.941 -8.422 1 97.69 373 ALA A CA 1
ATOM 2959 C C . ALA A 1 373 ? -21.719 5.773 -9.133 1 97.69 373 ALA A C 1
ATOM 2961 O O . ALA A 1 373 ? -21.062 4.98 -9.805 1 97.69 373 ALA A O 1
ATOM 2962 N N . ILE A 1 374 ? -23.062 5.684 -8.992 1 97.69 374 ILE A N 1
ATOM 2963 C CA . ILE A 1 374 ? -23.828 4.602 -9.625 1 97.69 374 ILE A CA 1
ATOM 2964 C C . ILE A 1 374 ? -23.719 4.715 -11.141 1 97.69 374 ILE A C 1
ATOM 2966 O O . ILE A 1 374 ? -23.484 3.719 -11.828 1 97.69 374 ILE A O 1
ATOM 2970 N N . LEU A 1 375 ? -23.859 5.887 -11.625 1 97.56 375 LEU A N 1
ATOM 2971 C CA . LEU A 1 375 ? -23.75 6.098 -13.07 1 97.56 375 LEU A CA 1
ATOM 2972 C C . LEU A 1 375 ? -22.344 5.824 -13.562 1 97.56 375 LEU A C 1
ATOM 2974 O O . LEU A 1 375 ? -22.156 5.25 -14.633 1 97.56 375 LEU A O 1
ATOM 2978 N N . PHE A 1 376 ? -21.359 6.219 -12.789 1 97.5 376 PHE A N 1
ATOM 2979 C CA . PHE A 1 376 ? -19.969 6 -13.164 1 97.5 376 PHE A CA 1
ATOM 2980 C C . PHE A 1 376 ? -19.641 4.512 -13.211 1 97.5 376 PHE A C 1
ATOM 2982 O O . PHE A 1 376 ? -19 4.039 -14.148 1 97.5 376 PHE A O 1
ATOM 2989 N N . VAL A 1 377 ? -20.141 3.799 -12.234 1 96.5 377 VAL A N 1
ATOM 2990 C CA . VAL A 1 377 ? -19.891 2.363 -12.188 1 96.5 377 VAL A CA 1
ATOM 2991 C C . VAL A 1 377 ? -20.562 1.679 -13.367 1 96.5 377 VAL A C 1
ATOM 2993 O O . VAL A 1 377 ? -19.969 0.839 -14.039 1 96.5 377 VAL A O 1
ATOM 2996 N N . THR A 1 378 ? -21.766 2.088 -13.656 1 96 378 THR A N 1
ATOM 2997 C CA . THR A 1 378 ? -22.609 1.439 -14.648 1 96 378 THR A CA 1
ATOM 2998 C C . THR A 1 378 ? -22.078 1.706 -16.062 1 96 378 THR A C 1
ATOM 3000 O O . THR A 1 378 ? -22.016 0.794 -16.891 1 96 378 THR A O 1
ATOM 3003 N N . PHE A 1 379 ? -21.578 2.871 -16.312 1 96.56 379 PHE A N 1
ATOM 3004 C CA . PHE A 1 379 ? -21.391 3.242 -17.719 1 96.56 379 PHE A CA 1
ATOM 3005 C C . PHE A 1 379 ? -19.922 3.492 -18.016 1 96.56 379 PHE A C 1
ATOM 3007 O O . PHE A 1 379 ? -19.516 3.561 -19.188 1 96.56 379 PHE A O 1
ATOM 3014 N N . VAL A 1 380 ? -19.078 3.625 -17.016 1 96.44 380 VAL A N 1
ATOM 3015 C CA . VAL A 1 380 ? -17.688 3.998 -17.297 1 96.44 380 VAL A CA 1
ATOM 3016 C C . VAL A 1 380 ? -16.75 2.988 -16.656 1 96.44 380 VAL A C 1
ATOM 3018 O O . VAL A 1 380 ? -15.93 2.365 -17.344 1 96.44 380 VAL A O 1
ATOM 3021 N N . TYR A 1 381 ? -16.859 2.783 -15.336 1 95.69 381 TYR A N 1
ATOM 3022 C CA . TYR A 1 381 ? -15.906 2.002 -14.555 1 95.69 381 TYR A CA 1
ATOM 3023 C C . TYR A 1 381 ? -15.773 0.588 -15.109 1 95.69 381 TYR A C 1
ATOM 3025 O O . TYR A 1 381 ? -14.664 0.093 -15.305 1 95.69 381 TYR A O 1
ATOM 3033 N N . ILE A 1 382 ? -16.828 -0.068 -15.383 1 93.62 382 ILE A N 1
ATOM 3034 C CA . ILE A 1 382 ? -16.812 -1.453 -15.844 1 93.62 382 ILE A CA 1
ATOM 3035 C C . ILE A 1 382 ? -16.109 -1.545 -17.188 1 93.62 382 ILE A C 1
ATOM 3037 O O . ILE A 1 382 ? -15.398 -2.521 -17.469 1 93.62 382 ILE A O 1
ATOM 3041 N N . ARG A 1 383 ? -16.188 -0.539 -17.969 1 93.75 383 ARG A N 1
ATOM 3042 C CA . ARG A 1 383 ? -15.562 -0.499 -19.281 1 93.75 383 ARG A CA 1
ATOM 3043 C C . ARG A 1 383 ? -14.062 -0.244 -19.172 1 93.75 383 ARG A C 1
ATOM 3045 O O . ARG A 1 383 ? -13.312 -0.523 -20.109 1 93.75 383 ARG A O 1
ATOM 3052 N N . MET A 1 384 ? -13.648 0.252 -18.047 1 92.31 384 MET A N 1
ATOM 3053 C CA . MET A 1 384 ? -12.242 0.528 -17.797 1 92.31 384 MET A CA 1
ATOM 3054 C C . MET A 1 384 ? -11.508 -0.733 -17.344 1 92.31 384 MET A C 1
ATOM 3056 O O . MET A 1 384 ? -10.273 -0.78 -17.359 1 92.31 384 MET A O 1
ATOM 3060 N N . LEU A 1 385 ? -12.18 -1.786 -17 1 93.25 385 LEU A N 1
ATOM 3061 C CA . LEU A 1 385 ? -11.578 -2.998 -16.469 1 93.25 385 LEU A CA 1
ATOM 3062 C C . LEU A 1 385 ? -11.062 -3.895 -17.578 1 93.25 385 LEU A C 1
ATOM 3064 O O . LEU A 1 385 ? -11.492 -5.043 -17.719 1 93.25 385 LEU A O 1
ATOM 3068 N N . ARG A 1 386 ? -10.109 -3.412 -18.297 1 93.81 386 ARG A N 1
ATOM 3069 C CA . ARG A 1 386 ? -9.508 -4.117 -19.438 1 93.81 386 ARG A CA 1
ATOM 3070 C C . ARG A 1 386 ? -8.133 -4.672 -19.062 1 93.81 386 ARG A C 1
ATOM 3072 O O . ARG A 1 386 ? -7.395 -4.047 -18.297 1 93.81 386 ARG A O 1
ATOM 3079 N N . ASP A 1 387 ? -7.852 -5.867 -19.656 1 94.31 387 ASP A N 1
ATOM 3080 C CA . ASP A 1 387 ? -6.551 -6.508 -19.453 1 94.31 387 ASP A CA 1
ATOM 3081 C C . ASP A 1 387 ? -6.301 -6.801 -17.984 1 94.31 387 ASP A C 1
ATOM 3083 O O . ASP A 1 387 ? -5.242 -6.461 -17.453 1 94.31 387 ASP A O 1
ATOM 3087 N N . MET A 1 388 ? -7.352 -7.301 -17.359 1 94.5 388 MET A N 1
ATOM 3088 C CA . MET A 1 388 ? -7.285 -7.648 -15.938 1 94.5 388 MET A CA 1
ATOM 3089 C C . MET A 1 388 ? -7.652 -9.117 -15.719 1 94.5 388 MET A C 1
ATOM 3091 O O . MET A 1 388 ? -8.82 -9.438 -15.484 1 94.5 388 MET A O 1
ATOM 3095 N N . PRO A 1 389 ? -6.66 -9.945 -15.672 1 94.44 389 PRO A N 1
ATOM 3096 C CA . PRO A 1 389 ? -6.891 -11.391 -15.609 1 94.44 389 PRO A CA 1
ATOM 3097 C C . PRO A 1 389 ? -7.648 -11.82 -14.352 1 94.44 389 PRO A C 1
ATOM 3099 O O . PRO A 1 389 ? -8.32 -12.859 -14.352 1 94.44 389 PRO A O 1
ATOM 3102 N N . ALA A 1 390 ? -7.621 -11.039 -13.305 1 91.75 390 ALA A N 1
ATOM 3103 C CA . ALA A 1 390 ? -8.297 -11.375 -12.055 1 91.75 390 ALA A CA 1
ATOM 3104 C C . ALA A 1 390 ? -9.805 -11.523 -12.266 1 91.75 390 ALA A C 1
ATOM 3106 O O . ALA A 1 390 ? -10.453 -12.312 -11.578 1 91.75 390 ALA A O 1
ATOM 3107 N N . PHE A 1 391 ? -10.375 -10.891 -13.242 1 91.75 391 PHE A N 1
ATOM 3108 C CA . PHE A 1 391 ? -11.82 -10.859 -13.43 1 91.75 391 PHE A CA 1
ATOM 3109 C C . PHE A 1 391 ? -12.281 -12.008 -14.32 1 91.75 391 PHE A C 1
ATOM 3111 O O . PHE A 1 391 ? -13.477 -12.148 -14.578 1 91.75 391 PHE A O 1
ATOM 3118 N N . MET A 1 392 ? -11.367 -12.844 -14.711 1 92.69 392 MET A N 1
ATOM 3119 C CA . MET A 1 392 ? -11.734 -14.055 -15.438 1 92.69 392 MET A CA 1
ATOM 3120 C C . MET A 1 392 ? -12.172 -15.156 -14.477 1 92.69 392 MET A C 1
ATOM 3122 O O . MET A 1 392 ? -12.672 -16.203 -14.898 1 92.69 392 MET A O 1
ATOM 3126 N N . SER A 1 393 ? -12.016 -14.867 -13.203 1 89.5 393 SER A N 1
ATOM 3127 C CA . SER A 1 393 ? -12.453 -15.828 -12.195 1 89.5 393 SER A CA 1
ATOM 3128 C C . SER A 1 393 ? -13.953 -16.078 -12.281 1 89.5 393 SER A C 1
ATOM 3130 O O . SER A 1 393 ? -14.734 -15.141 -12.438 1 89.5 393 SER A O 1
ATOM 3132 N N . PRO A 1 394 ? -14.289 -17.344 -12.195 1 86.81 394 PRO A N 1
ATOM 3133 C CA . PRO A 1 394 ? -15.719 -17.656 -12.25 1 86.81 394 PRO A CA 1
ATOM 3134 C C . PRO A 1 394 ? -16.469 -17.188 -11 1 86.81 394 PRO A C 1
ATOM 3136 O O . PRO A 1 394 ? -17.703 -17.156 -11 1 86.81 394 PRO A O 1
ATOM 3139 N N . ALA A 1 395 ? -15.719 -16.844 -10.008 1 81.94 395 ALA A N 1
ATOM 3140 C CA . ALA A 1 395 ? -16.328 -16.391 -8.766 1 81.94 395 ALA A CA 1
ATOM 3141 C C . ALA A 1 395 ? -16.828 -14.953 -8.883 1 81.94 395 ALA A C 1
ATOM 3143 O O . ALA A 1 395 ? -17.625 -14.5 -8.062 1 81.94 395 ALA A O 1
ATOM 3144 N N . ILE A 1 396 ? -16.375 -14.281 -9.836 1 81.19 396 ILE A N 1
ATOM 3145 C CA . ILE A 1 396 ? -16.797 -12.898 -10.047 1 81.19 396 ILE A CA 1
ATOM 3146 C C . ILE A 1 396 ? -18.047 -12.875 -10.922 1 81.19 396 ILE A C 1
ATOM 3148 O O . ILE A 1 396 ? -18.047 -13.422 -12.031 1 81.19 396 ILE A O 1
ATOM 3152 N N . GLN A 1 397 ? -19.031 -12.281 -10.438 1 77.81 397 GLN A N 1
ATOM 3153 C CA . GLN A 1 397 ? -20.328 -12.266 -11.102 1 77.81 397 GLN A CA 1
ATOM 3154 C C . GLN A 1 397 ? -20.312 -11.359 -12.328 1 77.81 397 GLN A C 1
ATOM 3156 O O . GLN A 1 397 ? -19.562 -10.375 -12.375 1 77.81 397 GLN A O 1
ATOM 3161 N N . ASP A 1 398 ? -21.203 -11.766 -13.242 1 79.62 398 ASP A N 1
ATOM 3162 C CA . ASP A 1 398 ? -21.344 -10.953 -14.445 1 79.62 398 ASP A CA 1
ATOM 3163 C C . ASP A 1 398 ? -22 -9.602 -14.125 1 79.62 398 ASP A C 1
ATOM 3165 O O . ASP A 1 398 ? -22.781 -9.5 -13.18 1 79.62 398 ASP A O 1
ATOM 3169 N N . ASP A 1 399 ? -21.625 -8.656 -14.875 1 82.25 399 ASP A N 1
ATOM 3170 C CA . ASP A 1 399 ? -22.141 -7.305 -14.664 1 82.25 399 ASP A CA 1
ATOM 3171 C C . ASP A 1 399 ? -23.594 -7.191 -15.109 1 82.25 399 ASP A C 1
ATOM 3173 O O . ASP A 1 399 ? -23.938 -7.582 -16.234 1 82.25 399 ASP A O 1
ATOM 3177 N N . THR A 1 400 ? -24.516 -6.762 -14.234 1 86.75 400 THR A N 1
ATOM 3178 C CA . THR A 1 400 ? -25.922 -6.562 -14.555 1 86.75 400 THR A CA 1
ATOM 3179 C C . THR A 1 400 ? -26.344 -5.117 -14.289 1 86.75 400 THR A C 1
ATOM 3181 O O . THR A 1 400 ? -27.531 -4.812 -14.195 1 86.75 400 THR A O 1
ATOM 3184 N N . CYS A 1 401 ? -25.438 -4.266 -14.156 1 90.5 401 CYS A N 1
ATOM 3185 C CA . CYS A 1 401 ? -25.719 -2.908 -13.703 1 90.5 401 CYS A CA 1
ATOM 3186 C C . CYS A 1 401 ? -26.547 -2.141 -14.734 1 90.5 401 CYS A C 1
ATOM 3188 O O . CYS A 1 401 ? -27.438 -1.372 -14.375 1 90.5 401 CYS A O 1
ATOM 3190 N N . GLN A 1 402 ? -26.312 -2.369 -15.977 1 89.81 402 GLN A N 1
ATOM 3191 C CA . GLN A 1 402 ? -27.016 -1.623 -17 1 89.81 402 GLN A CA 1
ATOM 3192 C C . GLN A 1 402 ? -28.516 -1.915 -16.969 1 89.81 402 GLN A C 1
ATOM 3194 O O . GLN A 1 402 ? -29.328 -1.065 -17.328 1 89.81 402 GLN A O 1
ATOM 3199 N N . GLN A 1 403 ? -28.844 -3.053 -16.422 1 90.5 403 GLN A N 1
ATOM 3200 C CA . GLN A 1 403 ? -30.25 -3.449 -16.375 1 90.5 403 GLN A CA 1
ATOM 3201 C C . GLN A 1 403 ? -30.891 -3.045 -15.055 1 90.5 403 GLN A C 1
ATOM 3203 O O . GLN A 1 403 ? -32.094 -2.85 -14.984 1 90.5 403 GLN A O 1
ATOM 3208 N N . ASN A 1 404 ? -30.047 -2.877 -14.07 1 93 404 ASN A N 1
ATOM 3209 C CA . ASN A 1 404 ? -30.656 -2.771 -12.75 1 93 404 ASN A CA 1
ATOM 3210 C C . ASN A 1 404 ? -30.203 -1.507 -12.023 1 93 404 ASN A C 1
ATOM 3212 O O . ASN A 1 404 ? -30.562 -1.287 -10.867 1 93 404 ASN A O 1
ATOM 3216 N N . TYR A 1 405 ? -29.469 -0.608 -12.656 1 95.19 405 TYR A N 1
ATOM 3217 C CA . TYR A 1 405 ? -28.922 0.556 -11.969 1 95.19 405 TYR A CA 1
ATOM 3218 C C . TYR A 1 405 ? -30.031 1.441 -11.422 1 95.19 405 TYR A C 1
ATOM 3220 O O . TYR A 1 405 ? -29.844 2.154 -10.438 1 95.19 405 TYR A O 1
ATOM 3228 N N . TRP A 1 406 ? -31.219 1.446 -12.023 1 95.5 406 TRP A N 1
ATOM 3229 C CA . TRP A 1 406 ? -32.344 2.293 -11.609 1 95.5 406 TRP A CA 1
ATOM 3230 C C . TRP A 1 406 ? -32.812 1.906 -10.219 1 95.5 406 TRP A C 1
ATOM 3232 O O . TRP A 1 406 ? -33.375 2.742 -9.484 1 95.5 406 TRP A O 1
ATOM 3242 N N . LEU A 1 407 ? -32.688 0.645 -9.781 1 96.75 407 LEU A N 1
ATOM 3243 C CA . LEU A 1 407 ? -33.031 0.22 -8.438 1 96.75 407 LEU A CA 1
ATOM 3244 C C . LEU A 1 407 ? -32.188 0.929 -7.395 1 96.75 407 LEU A C 1
ATOM 3246 O O . LEU A 1 407 ? -32.656 1.287 -6.32 1 96.75 407 LEU A O 1
ATOM 3250 N N . ASN A 1 408 ? -30.906 1.112 -7.73 1 96.56 408 ASN A N 1
ATOM 3251 C CA . ASN A 1 408 ? -30 1.834 -6.844 1 96.56 408 ASN A CA 1
ATOM 3252 C C . ASN A 1 408 ? -30.359 3.312 -6.75 1 96.56 408 ASN A C 1
ATOM 3254 O O . ASN A 1 408 ? -30.281 3.906 -5.672 1 96.56 408 ASN A O 1
ATOM 3258 N N . LEU A 1 409 ? -30.766 3.873 -7.844 1 96.06 409 LEU A N 1
ATOM 3259 C CA . LEU A 1 409 ? -31.141 5.281 -7.855 1 96.06 409 LEU A CA 1
ATOM 3260 C C . LEU A 1 409 ? -32.375 5.516 -7 1 96.06 409 LEU A C 1
ATOM 3262 O O . LEU A 1 409 ? -32.562 6.59 -6.422 1 96.06 409 LEU A O 1
ATOM 3266 N N . LEU A 1 410 ? -33.156 4.488 -6.848 1 96.12 410 LEU A N 1
ATOM 3267 C CA . LEU A 1 410 ? -34.406 4.594 -6.07 1 96.12 410 LEU A CA 1
ATOM 3268 C C . LEU A 1 410 ? -34.188 4.113 -4.641 1 96.12 410 LEU A C 1
ATOM 3270 O O . LEU A 1 410 ? -35.094 4.18 -3.812 1 96.12 410 LEU A O 1
ATOM 3274 N N . TYR A 1 411 ? -33.094 3.652 -4.285 1 96.5 411 TYR A N 1
ATOM 3275 C CA . TYR A 1 411 ? -32.719 3.176 -2.955 1 96.5 411 TYR A CA 1
ATOM 3276 C C . TYR A 1 411 ? -33.594 1.994 -2.547 1 96.5 411 TYR A C 1
ATOM 3278 O O . TYR A 1 411 ? -34.094 1.942 -1.419 1 96.5 411 TYR A O 1
ATOM 3286 N N . ILE A 1 412 ? -33.844 0.986 -3.488 1 96.69 412 ILE A N 1
ATOM 3287 C CA . ILE A 1 412 ? -34.688 -0.157 -3.146 1 96.69 412 ILE A CA 1
ATOM 3288 C C . ILE A 1 412 ? -33.969 -1.451 -3.557 1 96.69 412 ILE A C 1
ATOM 3290 O O . ILE A 1 412 ? -34.594 -2.512 -3.615 1 96.69 412 ILE A O 1
ATOM 3294 N N . GLU A 1 413 ? -32.688 -1.393 -3.848 1 94.81 413 GLU A N 1
ATOM 3295 C CA . GLU A 1 413 ? -31.938 -2.547 -4.348 1 94.81 413 GLU A CA 1
ATOM 3296 C C . GLU A 1 413 ? -31.766 -3.604 -3.258 1 94.81 413 GLU A C 1
ATOM 3298 O O . GLU A 1 413 ? -31.5 -4.77 -3.555 1 94.81 413 GLU A O 1
ATOM 3303 N N . ASN A 1 414 ? -31.922 -3.201 -1.925 1 94.12 414 ASN A N 1
ATOM 3304 C CA . ASN A 1 414 ? -31.766 -4.152 -0.83 1 94.12 414 ASN A CA 1
ATOM 3305 C C . ASN A 1 414 ? -33.031 -4.992 -0.636 1 94.12 414 ASN A C 1
ATOM 3307 O O . ASN A 1 414 ? -33 -5.996 0.077 1 94.12 414 ASN A O 1
ATOM 3311 N N . ILE A 1 415 ? -34.156 -4.605 -1.348 1 93.25 415 ILE A N 1
ATOM 3312 C CA . ILE A 1 415 ? -35.438 -5.293 -1.176 1 93.25 415 ILE A CA 1
ATOM 3313 C C . ILE A 1 415 ? -35.875 -5.906 -2.504 1 93.25 415 ILE A C 1
ATOM 3315 O O . ILE A 1 415 ? -36.531 -6.949 -2.525 1 93.25 415 ILE A O 1
ATOM 3319 N N . VAL A 1 416 ? -35.406 -5.262 -3.551 1 93.38 416 VAL A N 1
ATOM 3320 C CA . VAL A 1 416 ? -35.875 -5.688 -4.875 1 93.38 416 VAL A CA 1
ATOM 3321 C C . VAL A 1 416 ? -34.656 -6.223 -5.668 1 93.38 416 VAL A C 1
ATOM 3323 O O . VAL A 1 416 ? -33.656 -5.555 -5.793 1 93.38 416 VAL A O 1
ATOM 3326 N N . ASP A 1 417 ? -34.812 -7.434 -6.27 1 90.44 417 ASP A N 1
ATOM 3327 C CA . ASP A 1 417 ? -33.812 -8.086 -7.109 1 90.44 417 ASP A CA 1
ATOM 3328 C C . ASP A 1 417 ? -32.438 -8.094 -6.434 1 90.44 417 ASP A C 1
ATOM 3330 O O . ASP A 1 417 ? -31.469 -7.625 -7.012 1 90.44 417 ASP A O 1
ATOM 3334 N N . THR A 1 418 ? -32.406 -8.594 -5.312 1 90.38 418 THR A N 1
ATOM 3335 C CA . THR A 1 418 ? -31.266 -8.484 -4.43 1 90.38 418 THR A CA 1
ATOM 3336 C C . THR A 1 418 ? -30.109 -9.344 -4.945 1 90.38 418 THR A C 1
ATOM 3338 O O . THR A 1 418 ? -28.969 -9.18 -4.516 1 90.38 418 THR A O 1
ATOM 3341 N N . LYS A 1 419 ? -30.344 -10.242 -5.887 1 87.31 419 LYS A N 1
ATOM 3342 C CA . LYS A 1 419 ? -29.281 -11.078 -6.465 1 87.31 419 LYS A CA 1
ATOM 3343 C C . LYS A 1 419 ? -28.453 -10.289 -7.465 1 87.31 419 LYS A C 1
ATOM 3345 O O . LYS A 1 419 ? -27.297 -10.648 -7.746 1 87.31 419 LYS A O 1
ATOM 3350 N N . ASN A 1 420 ? -29.078 -9.18 -7.934 1 89.88 420 ASN A N 1
ATOM 3351 C CA . ASN A 1 420 ? -28.422 -8.422 -8.984 1 89.88 420 ASN A CA 1
ATOM 3352 C C . ASN A 1 420 ? -28.219 -6.961 -8.586 1 89.88 420 ASN A C 1
ATOM 3354 O O . ASN A 1 420 ? -28.547 -6.055 -9.352 1 89.88 420 ASN A O 1
ATOM 3358 N N . ILE A 1 421 ? -27.688 -6.777 -7.457 1 91.12 421 ILE A N 1
ATOM 3359 C CA . ILE A 1 421 ? -27.391 -5.414 -7.031 1 91.12 421 ILE A CA 1
ATOM 3360 C C . ILE A 1 421 ? -26.219 -4.863 -7.824 1 91.12 421 ILE A C 1
ATOM 3362 O O . ILE A 1 421 ? -25.156 -5.496 -7.898 1 91.12 421 ILE A O 1
ATOM 3366 N N . CYS A 1 422 ? -26.391 -3.773 -8.461 1 91.69 422 CYS A N 1
ATOM 3367 C CA . CYS A 1 422 ? -25.359 -3.174 -9.297 1 91.69 422 CYS A CA 1
ATOM 3368 C C . CYS A 1 422 ? -24.141 -2.809 -8.469 1 91.69 422 CYS A C 1
ATOM 3370 O O . CYS A 1 422 ? -23.016 -3.215 -8.797 1 91.69 422 CYS A O 1
ATOM 3372 N N . TYR A 1 423 ? -24.328 -2.076 -7.512 1 93.88 423 TYR A N 1
ATOM 3373 C CA . TYR A 1 423 ? -23.281 -1.637 -6.605 1 93.88 423 TYR A CA 1
ATOM 3374 C C . TYR A 1 423 ? -23.484 -2.205 -5.207 1 93.88 423 TYR A C 1
ATOM 3376 O O . TYR A 1 423 ? -24.172 -1.597 -4.379 1 93.88 423 TYR A O 1
ATOM 3384 N N . VAL A 1 424 ? -22.875 -3.273 -4.93 1 90.75 424 VAL A N 1
ATOM 3385 C CA . VAL A 1 424 ? -23.203 -4.168 -3.82 1 90.75 424 VAL A CA 1
ATOM 3386 C C . VAL A 1 424 ? -23.094 -3.41 -2.498 1 90.75 424 VAL A C 1
ATOM 3388 O O . VAL A 1 424 ? -23.875 -3.65 -1.572 1 90.75 424 VAL A O 1
ATOM 3391 N N . ILE A 1 425 ? -22.188 -2.461 -2.348 1 93.5 425 ILE A N 1
ATOM 3392 C CA . ILE A 1 425 ? -21.984 -1.804 -1.061 1 93.5 425 ILE A CA 1
ATOM 3393 C C . ILE A 1 425 ? -23.094 -0.777 -0.827 1 93.5 425 ILE A C 1
ATOM 3395 O O . ILE A 1 425 ? -23.266 -0.283 0.29 1 93.5 425 ILE A O 1
ATOM 3399 N N . SER A 1 426 ? -23.906 -0.529 -1.847 1 95.5 426 SER A N 1
ATOM 3400 C CA . SER A 1 426 ? -24.938 0.511 -1.783 1 95.5 426 SER A CA 1
ATOM 3401 C C . SER A 1 426 ? -26.125 0.067 -0.938 1 95.5 426 SER A C 1
ATOM 3403 O O . SER A 1 426 ? -26.969 0.885 -0.567 1 95.5 426 SER A O 1
ATOM 3405 N N . TRP A 1 427 ? -26.219 -1.174 -0.596 1 95.88 427 TRP A N 1
ATOM 3406 C CA . TRP A 1 427 ? -27.312 -1.627 0.243 1 95.88 427 TRP A CA 1
ATOM 3407 C C . TRP A 1 427 ? -27.406 -0.804 1.524 1 95.88 427 TRP A C 1
ATOM 3409 O O . TRP A 1 427 ? -28.5 -0.53 2.023 1 95.88 427 TRP A O 1
ATOM 3419 N N . TYR A 1 428 ? -26.281 -0.499 2.121 1 96.38 428 TYR A N 1
ATOM 3420 C CA . TYR A 1 428 ? -26.219 0.278 3.354 1 96.38 428 TYR A CA 1
ATOM 3421 C C . TYR A 1 428 ? -26.969 1.598 3.203 1 96.38 428 TYR A C 1
ATOM 3423 O O . TYR A 1 428 ? -27.703 2.008 4.102 1 96.38 428 TYR A O 1
ATOM 3431 N N . LEU A 1 429 ? -26.766 2.285 2.078 1 96.69 429 LEU A N 1
ATOM 3432 C CA . LEU A 1 429 ? -27.391 3.578 1.845 1 96.69 429 LEU A CA 1
ATOM 3433 C C . LEU A 1 429 ? -28.906 3.424 1.68 1 96.69 429 LEU A C 1
ATOM 3435 O O . LEU A 1 429 ? -29.672 4.289 2.109 1 96.69 429 LEU A O 1
ATOM 3439 N N . ALA A 1 430 ? -29.266 2.342 1.009 1 97.25 430 ALA A N 1
ATOM 3440 C CA . ALA A 1 430 ? -30.703 2.064 0.882 1 97.25 430 ALA A CA 1
ATOM 3441 C C . ALA A 1 430 ? -31.344 1.841 2.25 1 97.25 430 ALA A C 1
ATOM 3443 O O . ALA A 1 430 ? -32.375 2.445 2.568 1 97.25 430 ALA A O 1
ATOM 3444 N N . THR A 1 431 ? -30.719 1.062 3.057 1 97.62 431 THR A N 1
ATOM 3445 C CA . THR A 1 431 ? -31.219 0.776 4.395 1 97.62 431 THR A CA 1
ATOM 3446 C C . THR A 1 431 ? -31.203 2.035 5.258 1 97.62 431 THR A C 1
ATOM 3448 O O . THR A 1 431 ? -32.156 2.305 5.984 1 97.62 431 THR A O 1
ATOM 3451 N N . ASP A 1 432 ? -30.156 2.785 5.195 1 97 432 ASP A N 1
ATOM 3452 C CA . ASP A 1 432 ? -30.031 4.012 5.977 1 97 432 ASP A CA 1
ATOM 3453 C C . ASP A 1 432 ? -31.141 5.004 5.621 1 97 432 ASP A C 1
ATOM 3455 O O . ASP A 1 432 ? -31.734 5.613 6.508 1 97 432 ASP A O 1
ATOM 3459 N N . LEU A 1 433 ? -31.375 5.16 4.324 1 96.81 433 LEU A N 1
ATOM 3460 C CA . LEU A 1 433 ? -32.438 6.078 3.896 1 96.81 433 LEU A CA 1
ATOM 3461 C C . LEU A 1 433 ? -33.812 5.582 4.352 1 96.81 433 LEU A C 1
ATOM 3463 O O . LEU A 1 433 ? -34.656 6.379 4.758 1 96.81 433 LEU A O 1
ATOM 3467 N N . GLN A 1 434 ? -34.031 4.352 4.262 1 97.19 434 GLN A N 1
ATOM 3468 C CA . GLN A 1 434 ? -35.312 3.779 4.695 1 97.19 434 GLN A CA 1
ATOM 3469 C C . GLN A 1 434 ? -35.531 3.982 6.191 1 97.19 434 GLN A C 1
ATOM 3471 O O . GLN A 1 434 ? -36.625 4.32 6.629 1 97.19 434 GLN A O 1
ATOM 3476 N N . LEU A 1 435 ? -34.5 3.783 6.973 1 97.88 435 LEU A N 1
ATOM 3477 C CA . LEU A 1 435 ? -34.562 4.047 8.406 1 97.88 435 LEU A CA 1
ATOM 3478 C C . LEU A 1 435 ? -34.781 5.535 8.672 1 97.88 435 LEU A C 1
ATOM 3480 O O . LEU A 1 435 ? -35.562 5.902 9.57 1 97.88 435 LEU A O 1
ATOM 3484 N N . TYR A 1 436 ? -34.156 6.367 7.902 1 97.31 436 TYR A N 1
ATOM 3485 C CA . TYR A 1 436 ? -34.344 7.809 8 1 97.31 436 TYR A CA 1
ATOM 3486 C C . TYR A 1 436 ? -35.781 8.195 7.715 1 97.31 436 TYR A C 1
ATOM 3488 O O . TYR A 1 436 ? -36.344 9.031 8.414 1 97.31 436 TYR A O 1
ATOM 3496 N N . LEU A 1 437 ? -36.344 7.543 6.738 1 95.94 437 LEU A N 1
ATOM 3497 C CA . LEU A 1 437 ? -37.719 7.82 6.352 1 95.94 437 LEU A CA 1
ATOM 3498 C C . LEU A 1 437 ? -38.688 7.434 7.465 1 95.94 437 LEU A C 1
ATOM 3500 O O . LEU A 1 437 ? -39.719 8.055 7.625 1 95.94 437 LEU A O 1
ATOM 3504 N N . MET A 1 438 ? -38.281 6.551 8.266 1 95.94 438 MET A N 1
ATOM 3505 C CA . MET A 1 438 ? -39.156 6.074 9.336 1 95.94 438 MET A CA 1
ATOM 3506 C C . MET A 1 438 ? -38.844 6.793 10.641 1 95.94 438 MET A C 1
ATOM 3508 O O . MET A 1 438 ? -39.625 6.703 11.602 1 95.94 438 MET A O 1
ATOM 3512 N N . SER A 1 439 ? -37.875 7.523 10.688 1 96.88 439 SER A N 1
ATOM 3513 C CA . SER A 1 439 ? -37.375 8.109 11.922 1 96.88 439 SER A CA 1
ATOM 3514 C C . SER A 1 439 ? -38.375 9.102 12.508 1 96.88 439 SER A C 1
ATOM 3516 O O . SER A 1 439 ? -38.406 9.312 13.727 1 96.88 439 SER A O 1
ATOM 3518 N N . PRO A 1 440 ? -39.281 9.812 11.656 1 96 440 PRO A N 1
ATOM 3519 C CA . PRO A 1 440 ? -40.219 10.766 12.227 1 96 440 PRO A CA 1
ATOM 3520 C C . PRO A 1 440 ? -41.188 10.117 13.227 1 96 440 PRO A C 1
ATOM 3522 O O . PRO A 1 440 ? -41.656 10.789 14.148 1 96 440 PRO A O 1
ATOM 3525 N N . ILE A 1 441 ? -41.375 8.875 13.109 1 95.38 441 ILE A N 1
ATOM 3526 C CA . ILE A 1 441 ? -42.25 8.18 14.039 1 95.38 441 ILE A CA 1
ATOM 3527 C C . ILE A 1 441 ? -41.688 8.273 15.453 1 95.38 441 ILE A C 1
ATOM 3529 O O . ILE A 1 441 ? -42.406 8.625 16.391 1 95.38 441 ILE A O 1
ATOM 3533 N N . LEU A 1 442 ? -40.438 8.039 15.594 1 96.94 442 LEU A N 1
ATOM 3534 C CA . LEU A 1 442 ? -39.812 8.078 16.906 1 96.94 442 LEU A CA 1
ATOM 3535 C C . LEU A 1 442 ? -39.5 9.516 17.328 1 96.94 442 LEU A C 1
ATOM 3537 O O . LEU A 1 442 ? -39.656 9.859 18.5 1 96.94 442 LEU A O 1
ATOM 3541 N N . LEU A 1 443 ? -39.125 10.367 16.406 1 97 443 LEU A N 1
ATOM 3542 C CA . LEU A 1 443 ? -38.812 11.758 16.719 1 97 443 LEU A CA 1
ATOM 3543 C C . LEU A 1 443 ? -40.062 12.469 17.25 1 97 443 LEU A C 1
ATOM 3545 O O . LEU A 1 443 ? -40 13.188 18.25 1 97 443 LEU A O 1
ATOM 3549 N N . LEU A 1 444 ? -41.188 12.156 16.609 1 95.5 444 LEU A N 1
ATOM 3550 C CA . LEU A 1 444 ? -42.469 12.773 17.016 1 95.5 444 LEU A CA 1
ATOM 3551 C C . LEU A 1 444 ? -42.906 12.25 18.375 1 95.5 444 LEU A C 1
ATOM 3553 O O . LEU A 1 444 ? -43.5 12.984 19.172 1 95.5 444 LEU A O 1
ATOM 3557 N N . SER A 1 445 ? -42.656 10.992 18.578 1 96.75 445 SER A N 1
ATOM 3558 C CA . SER A 1 445 ? -43 10.414 19.859 1 96.75 445 SER A CA 1
ATOM 3559 C C . SER A 1 445 ? -42.281 11.125 21 1 96.75 445 SER A C 1
ATOM 3561 O O . SER A 1 445 ? -42.844 11.344 22.078 1 96.75 445 SER A O 1
ATOM 3563 N N . PHE A 1 446 ? -41.062 11.43 20.844 1 96.31 446 PHE A N 1
ATOM 3564 C CA . PHE A 1 446 ? -40.312 12.164 21.844 1 96.31 446 PHE A CA 1
ATOM 3565 C C . PHE A 1 446 ? -40.75 13.617 21.906 1 96.31 446 PHE A C 1
ATOM 3567 O O . PHE A 1 446 ? -40.844 14.195 22.984 1 96.31 446 PHE A O 1
ATOM 3574 N N . ALA A 1 447 ? -41.062 14.219 20.75 1 94.69 447 ALA A N 1
ATOM 3575 C CA . ALA A 1 447 ? -41.344 15.648 20.656 1 94.69 447 ALA A CA 1
ATOM 3576 C C . ALA A 1 447 ? -42.719 15.953 21.281 1 94.69 447 ALA A C 1
ATOM 3578 O O . ALA A 1 447 ? -42.875 16.984 21.953 1 94.69 447 ALA A O 1
ATOM 3579 N N . ILE A 1 448 ? -43.688 15.078 21.094 1 92.69 448 ILE A N 1
ATOM 3580 C CA . ILE A 1 448 ? -45.062 15.336 21.547 1 92.69 448 ILE A CA 1
ATOM 3581 C C . ILE A 1 448 ? -45.281 14.68 22.906 1 92.69 448 ILE A C 1
ATOM 3583 O O . ILE A 1 448 ? -45.844 15.297 23.812 1 92.69 448 ILE A O 1
ATOM 3587 N N . GLY A 1 449 ? -44.875 13.438 23.047 1 93 449 GLY A N 1
ATOM 3588 C CA . GLY A 1 449 ? -45.156 12.672 24.234 1 93 449 GLY A CA 1
ATOM 3589 C C . GLY A 1 449 ? -44.094 12.805 25.312 1 93 449 GLY A C 1
ATOM 3590 O O . GLY A 1 449 ? -44.281 12.344 26.438 1 93 449 GLY A O 1
ATOM 3591 N N . GLY A 1 450 ? -43 13.398 25.031 1 93.31 450 GLY A N 1
ATOM 3592 C CA . GLY A 1 450 ? -41.938 13.562 26 1 93.31 450 GLY A CA 1
ATOM 3593 C C . GLY A 1 450 ? -41.031 12.344 26.125 1 93.31 450 GLY A C 1
ATOM 3594 O O . GLY A 1 450 ? -41.156 11.398 25.344 1 93.31 450 GLY A O 1
ATOM 3595 N N . ALA A 1 451 ? -40.188 12.297 27.047 1 95.06 451 ALA A N 1
ATOM 3596 C CA . ALA A 1 451 ? -39.156 11.281 27.219 1 95.06 451 ALA A CA 1
ATOM 3597 C C . ALA A 1 451 ? -39.781 9.914 27.516 1 95.06 451 ALA A C 1
ATOM 3599 O O . ALA A 1 451 ? -39.312 8.891 27.016 1 95.06 451 ALA A O 1
ATOM 3600 N N . VAL A 1 452 ? -40.844 9.883 28.312 1 96 452 VAL A N 1
ATOM 3601 C CA . VAL A 1 452 ? -41.469 8.625 28.734 1 96 452 VAL A CA 1
ATOM 3602 C C . VAL A 1 452 ? -42.125 7.938 27.547 1 96 452 VAL A C 1
ATOM 3604 O O . VAL A 1 452 ? -41.906 6.754 27.297 1 96 452 VAL A O 1
ATOM 3607 N N . PHE A 1 453 ? -42.906 8.633 26.797 1 95.88 453 PHE A N 1
ATOM 3608 C CA . PHE A 1 453 ? -43.594 8.07 25.641 1 95.88 453 PHE A CA 1
ATOM 3609 C C . PHE A 1 453 ? -42.594 7.703 24.547 1 95.88 453 PHE A C 1
ATOM 3611 O O . PHE A 1 453 ? -42.75 6.68 23.875 1 95.88 453 PHE A O 1
ATOM 3618 N N . GLY A 1 454 ? -41.656 8.648 24.312 1 97.12 454 GLY A N 1
ATOM 3619 C CA . GLY A 1 454 ? -40.625 8.352 23.344 1 97.12 454 GLY A CA 1
ATOM 3620 C C . GLY A 1 454 ? -39.844 7.094 23.672 1 97.12 454 GLY A C 1
ATOM 3621 O O . GLY A 1 454 ? -39.562 6.285 22.781 1 97.12 454 GLY A O 1
ATOM 3622 N N . LEU A 1 455 ? -39.5 6.93 24.891 1 97.5 455 LEU A N 1
ATOM 3623 C CA . LEU A 1 455 ? -38.75 5.746 25.328 1 97.5 455 LEU A CA 1
ATOM 3624 C C . LEU A 1 455 ? -39.625 4.496 25.203 1 97.5 455 LEU A C 1
ATOM 3626 O O . LEU A 1 455 ? -39.125 3.426 24.844 1 97.5 455 LEU A O 1
ATOM 3630 N N . PHE A 1 456 ? -40.906 4.629 25.562 1 97.38 456 PHE A N 1
ATOM 3631 C CA . PHE A 1 456 ? -41.812 3.512 25.438 1 97.38 456 PHE A CA 1
ATOM 3632 C C . PHE A 1 456 ? -41.906 3.061 23.984 1 97.38 456 PHE A C 1
ATOM 3634 O O . PHE A 1 456 ? -41.812 1.868 23.688 1 97.38 456 PHE A O 1
ATOM 3641 N N . ALA A 1 457 ? -42.125 3.992 23.094 1 97.62 457 ALA A N 1
ATOM 3642 C CA . ALA A 1 457 ? -42.188 3.684 21.672 1 97.62 457 ALA A CA 1
ATOM 3643 C C . ALA A 1 457 ? -40.906 3.033 21.188 1 97.62 457 ALA A C 1
ATOM 3645 O O . ALA A 1 457 ? -40.938 2.104 20.375 1 97.62 457 ALA A O 1
ATOM 3646 N N . SER A 1 458 ? -39.75 3.541 21.609 1 98.12 458 SER A N 1
ATOM 3647 C CA . SER A 1 458 ? -38.469 3.008 21.219 1 98.12 458 SER A CA 1
ATOM 3648 C C . SER A 1 458 ? -38.281 1.575 21.719 1 98.12 458 SER A C 1
ATOM 3650 O O . SER A 1 458 ? -37.781 0.715 20.984 1 98.12 458 SER A O 1
ATOM 3652 N N . VAL A 1 459 ? -38.625 1.312 22.938 1 97.75 459 VAL A N 1
ATOM 3653 C CA . VAL A 1 459 ? -38.5 -0.016 23.516 1 97.75 459 VAL A CA 1
ATOM 3654 C C . VAL A 1 459 ? -39.406 -1.003 22.812 1 97.75 459 VAL A C 1
ATOM 3656 O O . VAL A 1 459 ? -39.031 -2.143 22.547 1 97.75 459 VAL A O 1
ATOM 3659 N N . VAL A 1 460 ? -40.594 -0.573 22.5 1 97.62 460 VAL A N 1
ATOM 3660 C CA . VAL A 1 460 ? -41.562 -1.424 21.781 1 97.62 460 VAL A CA 1
ATOM 3661 C C . VAL A 1 460 ? -40.969 -1.784 20.406 1 97.62 460 VAL A C 1
ATOM 3663 O O . VAL A 1 460 ? -41.031 -2.943 20 1 97.62 460 VAL A O 1
ATOM 3666 N N . ALA A 1 461 ? -40.5 -0.79 19.719 1 97.69 461 ALA A N 1
ATOM 3667 C CA . ALA A 1 461 ? -39.906 -1.029 18.406 1 97.69 461 ALA A CA 1
ATOM 3668 C C . ALA A 1 461 ? -38.688 -1.957 18.516 1 97.69 461 ALA A C 1
ATOM 3670 O O . ALA A 1 461 ? -38.5 -2.844 17.672 1 97.69 461 ALA A O 1
ATOM 3671 N N . LEU A 1 462 ? -37.812 -1.754 19.5 1 97.62 462 LEU A N 1
ATOM 3672 C CA . LEU A 1 462 ? -36.625 -2.574 19.719 1 97.62 462 LEU A CA 1
ATOM 3673 C C . LEU A 1 462 ? -37.031 -4.02 20.016 1 97.62 462 LEU A C 1
ATOM 3675 O O . LEU A 1 462 ? -36.406 -4.953 19.5 1 97.62 462 LEU A O 1
ATOM 3679 N N . VAL A 1 463 ? -38.031 -4.184 20.875 1 97.44 463 VAL A N 1
ATOM 3680 C CA . VAL A 1 463 ? -38.469 -5.516 21.25 1 97.44 463 VAL A CA 1
ATOM 3681 C C . VAL A 1 463 ? -39.125 -6.211 20.047 1 97.44 463 VAL A C 1
ATOM 3683 O O . VAL A 1 463 ? -38.906 -7.41 19.844 1 97.44 463 VAL A O 1
ATOM 3686 N N . ALA A 1 464 ? -39.875 -5.469 19.281 1 97.94 464 ALA A N 1
ATOM 3687 C CA . ALA A 1 464 ? -40.469 -6.035 18.078 1 97.94 464 ALA A CA 1
ATOM 3688 C C . ALA A 1 464 ? -39.406 -6.496 17.094 1 97.94 464 ALA A C 1
ATOM 3690 O O . ALA A 1 464 ? -39.531 -7.57 16.5 1 97.94 464 ALA A O 1
ATOM 3691 N N . SER A 1 465 ? -38.438 -5.703 16.844 1 97.88 465 SER A N 1
ATOM 3692 C CA . SER A 1 465 ? -37.344 -6.055 15.953 1 97.88 465 SER A CA 1
ATOM 3693 C C . SER A 1 465 ? -36.594 -7.277 16.469 1 97.88 465 SER A C 1
ATOM 3695 O O . SER A 1 465 ? -36.219 -8.172 15.695 1 97.88 465 SER A O 1
ATOM 3697 N N . THR A 1 466 ? -36.312 -7.312 17.781 1 97.81 466 THR A N 1
ATOM 3698 C CA . THR A 1 466 ? -35.625 -8.43 18.406 1 97.81 466 THR A CA 1
ATOM 3699 C C . THR A 1 466 ? -36.438 -9.711 18.297 1 97.81 466 THR A C 1
ATOM 3701 O O . THR A 1 466 ? -35.906 -10.789 18.016 1 97.81 466 THR A O 1
ATOM 3704 N N . ALA A 1 467 ? -37.719 -9.547 18.484 1 97.81 467 ALA A N 1
ATOM 3705 C CA . ALA A 1 467 ? -38.625 -10.695 18.375 1 97.81 467 ALA A CA 1
ATOM 3706 C C . ALA A 1 467 ? -38.656 -11.227 16.938 1 97.81 467 ALA A C 1
ATOM 3708 O O . ALA A 1 467 ? -38.688 -12.438 16.719 1 97.81 467 ALA A O 1
ATOM 3709 N N . PHE A 1 468 ? -38.625 -10.359 16.016 1 97.88 468 PHE A N 1
ATOM 3710 C CA . PHE A 1 468 ? -38.625 -10.758 14.609 1 97.88 468 PHE A CA 1
ATOM 3711 C C . PHE A 1 468 ? -37.312 -11.461 14.273 1 97.88 468 PHE A C 1
ATOM 3713 O O . PHE A 1 468 ? -37.281 -12.453 13.539 1 97.88 468 PHE A O 1
ATOM 3720 N N . ASN A 1 469 ? -36.219 -10.961 14.773 1 97.62 469 ASN A N 1
ATOM 3721 C CA . ASN A 1 469 ? -34.906 -11.594 14.602 1 97.62 469 ASN A CA 1
ATOM 3722 C C . ASN A 1 469 ? -34.906 -13 15.188 1 97.62 469 ASN A C 1
ATOM 3724 O O . ASN A 1 469 ? -34.438 -13.945 14.547 1 97.62 469 ASN A O 1
ATOM 3728 N N . ALA A 1 470 ? -35.438 -13.102 16.406 1 97.69 470 ALA A N 1
ATOM 3729 C CA . ALA A 1 470 ? -35.531 -14.406 17.047 1 97.69 470 ALA A CA 1
ATOM 3730 C C . ALA A 1 470 ? -36.406 -15.367 16.234 1 97.69 470 ALA A C 1
ATOM 3732 O O . ALA A 1 470 ? -36.094 -16.547 16.109 1 97.69 470 ALA A O 1
ATOM 3733 N N . TYR A 1 471 ? -37.438 -14.828 15.742 1 97.62 471 TYR A N 1
ATOM 3734 C CA . TYR A 1 471 ? -38.312 -15.633 14.906 1 97.62 471 TYR A CA 1
ATOM 3735 C C . TYR A 1 471 ? -37.562 -16.188 13.703 1 97.62 471 TYR A C 1
ATOM 3737 O O . TYR A 1 471 ? -37.75 -17.359 13.344 1 97.62 471 TYR A O 1
ATOM 3745 N N . GLN A 1 472 ? -36.719 -15.438 12.992 1 97.25 472 GLN A N 1
ATOM 3746 C CA . GLN A 1 472 ? -35.969 -15.867 11.836 1 97.25 472 GLN A CA 1
ATOM 3747 C C . GLN A 1 472 ? -35 -17 12.211 1 97.25 472 GLN A C 1
ATOM 3749 O O . GLN A 1 472 ? -34.812 -17.938 11.43 1 97.25 472 GLN A O 1
ATOM 3754 N N . ILE A 1 473 ? -34.406 -16.891 13.445 1 96.69 473 ILE A N 1
ATOM 3755 C CA . ILE A 1 473 ? -33.438 -17.875 13.875 1 96.69 473 ILE A CA 1
ATOM 3756 C C . ILE A 1 473 ? -34.156 -19.188 14.219 1 96.69 473 ILE A C 1
ATOM 3758 O O . ILE A 1 473 ? -33.719 -20.266 13.797 1 96.69 473 ILE A O 1
ATOM 3762 N N . PHE A 1 474 ? -35.312 -19.156 14.914 1 96.56 474 PHE A N 1
ATOM 3763 C CA . PHE A 1 474 ? -35.969 -20.359 15.438 1 96.56 474 PHE A CA 1
ATOM 3764 C C . PHE A 1 474 ? -36.812 -21.016 14.367 1 96.56 474 PHE A C 1
ATOM 3766 O O . PHE A 1 474 ? -36.969 -22.234 14.344 1 96.56 474 PHE A O 1
ATOM 3773 N N . PHE A 1 475 ? -37.281 -20.203 13.398 1 95.94 475 PHE A N 1
ATOM 3774 C CA . PHE A 1 475 ? -38.25 -20.766 12.469 1 95.94 475 PHE A CA 1
ATOM 3775 C C . PHE A 1 475 ? -37.688 -20.797 11.055 1 95.94 475 PHE A C 1
ATOM 3777 O O . PHE A 1 475 ? -38.094 -21.641 10.242 1 95.94 475 PHE A O 1
ATOM 3784 N N . TRP A 1 476 ? -36.75 -19.938 10.766 1 96.25 476 TRP A N 1
ATOM 3785 C CA . TRP A 1 476 ? -36.156 -19.953 9.438 1 96.25 476 TRP A CA 1
ATOM 3786 C C . TRP A 1 476 ? -34.75 -20.531 9.492 1 96.25 476 TRP A C 1
ATOM 3788 O O . TRP A 1 476 ? -34.094 -20.672 8.461 1 96.25 476 TRP A O 1
ATOM 3798 N N . TYR A 1 477 ? -34.156 -20.812 10.695 1 96 477 TYR A N 1
ATOM 3799 C CA . TYR A 1 477 ? -32.906 -21.484 10.938 1 96 477 TYR A CA 1
ATOM 3800 C C . TYR A 1 477 ? -31.734 -20.672 10.375 1 96 477 TYR A C 1
ATOM 3802 O O . TYR A 1 477 ? -30.812 -21.234 9.773 1 96 477 TYR A O 1
ATOM 3810 N N . PHE A 1 478 ? -31.812 -19.438 10.516 1 95.88 478 PHE A N 1
ATOM 3811 C CA . PHE A 1 478 ? -30.766 -18.547 10.031 1 95.88 478 PHE A CA 1
ATOM 3812 C C . PHE A 1 478 ? -29.469 -18.75 10.82 1 95.88 478 PHE A C 1
ATOM 3814 O O . PHE A 1 478 ? -29.516 -19.156 11.984 1 95.88 478 PHE A O 1
ATOM 3821 N N . PRO A 1 479 ? -28.297 -18.562 10.164 1 94.44 479 PRO A N 1
ATOM 3822 C CA . PRO A 1 479 ? -27.016 -18.562 10.883 1 94.44 479 PRO A CA 1
ATOM 3823 C C . PRO A 1 479 ? -26.844 -17.328 11.773 1 94.44 479 PRO A C 1
ATOM 3825 O O . PRO A 1 479 ? -27.656 -16.406 11.703 1 94.44 479 PRO A O 1
ATOM 3828 N N . PRO A 1 480 ? -25.891 -17.391 12.625 1 93 480 PRO A N 1
ATOM 3829 C CA . PRO A 1 480 ? -25.734 -16.266 13.57 1 93 480 PRO A CA 1
ATOM 3830 C C . PRO A 1 480 ? -25.25 -14.992 12.891 1 93 480 PRO A C 1
ATOM 3832 O O . PRO A 1 480 ? -25.484 -13.891 13.391 1 93 480 PRO A O 1
ATOM 3835 N N . THR A 1 481 ? -24.484 -15.133 11.852 1 91.44 481 THR A N 1
ATOM 3836 C CA . THR A 1 481 ? -23.938 -13.984 11.125 1 91.44 481 THR A CA 1
ATOM 3837 C C . THR A 1 481 ? -23.969 -14.227 9.625 1 91.44 481 THR A C 1
ATOM 3839 O O . THR A 1 481 ? -24.297 -15.328 9.172 1 91.44 481 THR A O 1
ATOM 3842 N N . ASP A 1 482 ? -23.594 -13.188 8.867 1 88.94 482 ASP A N 1
ATOM 3843 C CA . ASP A 1 482 ? -23.594 -13.273 7.414 1 88.94 482 ASP A CA 1
ATOM 3844 C C . ASP A 1 482 ? -22.297 -13.906 6.898 1 88.94 482 ASP A C 1
ATOM 3846 O O . ASP A 1 482 ? -22.047 -13.914 5.691 1 88.94 482 ASP A O 1
ATOM 3850 N N . TYR A 1 483 ? -21.5 -14.43 7.773 1 86.12 483 TYR A N 1
ATOM 3851 C CA . TYR A 1 483 ? -20.281 -15.133 7.375 1 86.12 483 TYR A CA 1
ATOM 3852 C C . TYR A 1 483 ? -20.609 -16.391 6.578 1 86.12 483 TYR A C 1
ATOM 3854 O O . TYR A 1 483 ? -21.281 -17.297 7.082 1 86.12 483 TYR A O 1
ATOM 3862 N N . PRO A 1 484 ? -20.156 -16.422 5.375 1 80.06 484 PRO A N 1
ATOM 3863 C CA . PRO A 1 484 ? -20.641 -17.469 4.477 1 80.06 484 PRO A CA 1
ATOM 3864 C C . PRO A 1 484 ? -20 -18.828 4.75 1 80.06 484 PRO A C 1
ATOM 3866 O O . PRO A 1 484 ? -20.531 -19.859 4.336 1 80.06 484 PRO A O 1
ATOM 3869 N N . LEU A 1 485 ? -18.969 -18.922 5.523 1 78.62 485 LEU A N 1
ATOM 3870 C CA . LEU A 1 485 ? -18.203 -20.156 5.59 1 78.62 485 LEU A CA 1
ATOM 3871 C C . LEU A 1 485 ? -18.422 -20.859 6.93 1 78.62 485 LEU A C 1
ATOM 3873 O O . LEU A 1 485 ? -17.766 -21.844 7.227 1 78.62 485 LEU A O 1
ATOM 3877 N N . GLY A 1 486 ? -19.359 -20.391 7.711 1 82.81 486 GLY A N 1
ATOM 3878 C CA . GLY A 1 486 ? -19.688 -21.031 8.969 1 82.81 486 GLY A CA 1
ATOM 3879 C C . GLY A 1 486 ? -20.688 -22.172 8.812 1 82.81 486 GLY A C 1
ATOM 3880 O O . GLY A 1 486 ? -21.328 -22.297 7.766 1 82.81 486 GLY A O 1
ATOM 3881 N N . PRO A 1 487 ? -20.719 -23.031 9.781 1 88.12 487 PRO A N 1
ATOM 3882 C CA . PRO A 1 487 ? -21.719 -24.109 9.742 1 88.12 487 PRO A CA 1
ATOM 3883 C C . PRO A 1 487 ? -23.156 -23.594 9.719 1 88.12 487 PRO A C 1
ATOM 3885 O O . PRO A 1 487 ? -23.469 -22.594 10.391 1 88.12 487 PRO A O 1
ATOM 3888 N N . LYS A 1 488 ? -23.938 -24.219 8.883 1 89.56 488 LYS A N 1
ATOM 3889 C CA . LYS A 1 488 ? -25.344 -23.844 8.781 1 89.56 488 LYS A CA 1
ATOM 3890 C C . LYS A 1 488 ? -26.25 -25.016 9.164 1 89.56 488 LYS A C 1
ATOM 3892 O O . LYS A 1 488 ? -25.922 -26.172 8.914 1 89.56 488 LYS A O 1
ATOM 3897 N N . ASP A 1 489 ? -27.297 -24.641 9.766 1 91.31 489 ASP A N 1
ATOM 3898 C CA . ASP A 1 489 ? -28.328 -25.641 10.039 1 91.31 489 ASP A CA 1
ATOM 3899 C C . ASP A 1 489 ? -28.828 -26.266 8.75 1 91.31 489 ASP A C 1
ATOM 3901 O O . ASP A 1 489 ? -29.125 -25.578 7.773 1 91.31 489 ASP A O 1
ATOM 3905 N N . PRO A 1 490 ? -28.828 -27.641 8.719 1 88.38 490 PRO A N 1
ATOM 3906 C CA . PRO A 1 490 ? -29.25 -28.328 7.496 1 88.38 490 PRO A CA 1
ATOM 3907 C C . PRO A 1 490 ? -30.672 -27.953 7.078 1 88.38 490 PRO A C 1
ATOM 3909 O O . PRO A 1 490 ? -31.047 -28.109 5.91 1 88.38 490 PRO A O 1
ATOM 3912 N N . ARG A 1 491 ? -31.5 -27.5 8.047 1 91.12 491 ARG A N 1
ATOM 3913 C CA . ARG A 1 491 ? -32.875 -27.125 7.758 1 91.12 491 ARG A CA 1
ATOM 3914 C C . ARG A 1 491 ? -32.969 -25.75 7.098 1 91.12 491 ARG A C 1
ATOM 3916 O O . ARG A 1 491 ? -34 -25.375 6.566 1 91.12 491 ARG A O 1
ATOM 3923 N N . TYR A 1 492 ? -31.828 -24.953 7.113 1 92.5 492 TYR A N 1
ATOM 3924 C CA . TYR A 1 492 ? -31.797 -23.641 6.496 1 92.5 492 TYR A CA 1
ATOM 3925 C C . TYR A 1 492 ? -31.75 -23.75 4.977 1 92.5 492 TYR A C 1
ATOM 3927 O O . TYR A 1 492 ? -30.891 -24.453 4.422 1 92.5 492 TYR A O 1
ATOM 3935 N N . ASN A 1 493 ? -32.688 -23.094 4.285 1 90.5 493 ASN A N 1
ATOM 3936 C CA . ASN A 1 493 ? -32.75 -23.078 2.826 1 90.5 493 ASN A CA 1
ATOM 3937 C C . ASN A 1 493 ? -32.406 -21.688 2.275 1 90.5 493 ASN A C 1
ATOM 3939 O O . ASN A 1 493 ? -33.281 -20.797 2.262 1 90.5 493 ASN A O 1
ATOM 3943 N N . GLU A 1 494 ? -31.328 -21.5 1.709 1 86.25 494 GLU A N 1
ATOM 3944 C CA . GLU A 1 494 ? -30.828 -20.219 1.227 1 86.25 494 GLU A CA 1
ATOM 3945 C C . GLU A 1 494 ? -31.594 -19.781 -0.026 1 86.25 494 GLU A C 1
ATOM 3947 O O . GLU A 1 494 ? -31.672 -18.578 -0.318 1 86.25 494 GLU A O 1
ATOM 3952 N N . ASN A 1 495 ? -32.125 -20.672 -0.766 1 85 495 ASN A N 1
ATOM 3953 C CA . ASN A 1 495 ? -32.844 -20.359 -1.996 1 85 495 ASN A CA 1
ATOM 3954 C C . ASN A 1 495 ? -34.219 -19.781 -1.706 1 85 495 ASN A C 1
ATOM 3956 O O . ASN A 1 495 ? -34.75 -18.969 -2.486 1 85 495 ASN A O 1
ATOM 3960 N N . GLU A 1 496 ? -34.75 -20.219 -0.61 1 86.81 496 GLU A N 1
ATOM 3961 C CA . GLU A 1 496 ? -36.094 -19.734 -0.253 1 86.81 496 GLU A CA 1
ATOM 3962 C C . GLU A 1 496 ? -36 -18.406 0.483 1 86.81 496 GLU A C 1
ATOM 3964 O O . GLU A 1 496 ? -36.781 -17.484 0.191 1 86.81 496 GLU A O 1
ATOM 3969 N N . ARG A 1 497 ? -35.125 -18.375 1.498 1 91.69 497 ARG A N 1
ATOM 3970 C CA . ARG A 1 497 ? -34.938 -17.172 2.293 1 91.69 497 ARG A CA 1
ATOM 3971 C C . ARG A 1 497 ? -33.469 -16.859 2.48 1 91.69 497 ARG A C 1
ATOM 3973 O O . ARG A 1 497 ? -32.781 -17.531 3.248 1 91.69 497 ARG A O 1
ATOM 3980 N N . ARG A 1 498 ? -33.125 -15.781 1.875 1 92.12 498 ARG A N 1
ATOM 3981 C CA . ARG A 1 498 ? -31.703 -15.406 1.967 1 92.12 498 ARG A CA 1
ATOM 3982 C C . ARG A 1 498 ? -31.438 -14.594 3.227 1 92.12 498 ARG A C 1
ATOM 3984 O O . ARG A 1 498 ? -32.156 -13.633 3.52 1 92.12 498 ARG A O 1
ATOM 3991 N N . TYR A 1 499 ? -30.484 -14.914 3.986 1 94 499 TYR A N 1
ATOM 3992 C CA . TYR A 1 499 ? -30.109 -14.25 5.23 1 94 499 TYR A CA 1
ATOM 3993 C C . TYR A 1 499 ? -29.781 -12.781 4.984 1 94 499 TYR A C 1
ATOM 3995 O O . TYR A 1 499 ? -30.188 -11.906 5.758 1 94 499 TYR A O 1
ATOM 4003 N N . ASP A 1 500 ? -29.016 -12.461 3.943 1 92.12 500 ASP A N 1
ATOM 4004 C CA . ASP A 1 500 ? -28.562 -11.102 3.678 1 92.12 500 ASP A CA 1
ATOM 4005 C C . ASP A 1 500 ? -29.75 -10.172 3.426 1 92.12 500 ASP A C 1
ATOM 4007 O O . ASP A 1 500 ? -29.766 -9.039 3.914 1 92.12 500 ASP A O 1
ATOM 4011 N N . VAL A 1 501 ? -30.797 -10.672 2.826 1 93.94 501 VAL A N 1
ATOM 4012 C CA . VAL A 1 501 ? -31.953 -9.867 2.457 1 93.94 501 VAL A CA 1
ATOM 4013 C C . VAL A 1 501 ? -32.844 -9.656 3.676 1 93.94 501 VAL A C 1
ATOM 4015 O O . VAL A 1 501 ? -33.25 -8.531 3.977 1 93.94 501 VAL A O 1
ATOM 4018 N N . TRP A 1 502 ? -33.031 -10.719 4.43 1 95.06 502 TRP A N 1
ATOM 4019 C CA . TRP A 1 502 ? -34.062 -10.688 5.461 1 95.06 502 TRP A CA 1
ATOM 4020 C C . TRP A 1 502 ? -33.469 -10.258 6.805 1 95.06 502 TRP A C 1
ATOM 4022 O O . TRP A 1 502 ? -34.219 -9.875 7.715 1 95.06 502 TRP A O 1
ATOM 4032 N N . ASN A 1 503 ? -32.188 -10.344 6.871 1 95.44 503 ASN A N 1
ATOM 4033 C CA . ASN A 1 503 ? -31.594 -10.016 8.164 1 95.44 503 ASN A CA 1
ATOM 4034 C C . ASN A 1 503 ? -30.531 -8.93 8.031 1 95.44 503 ASN A C 1
ATOM 4036 O O . ASN A 1 503 ? -30.688 -7.84 8.586 1 95.44 503 ASN A O 1
ATOM 4040 N N . TYR A 1 504 ? -29.578 -9.148 7.238 1 94.06 504 TYR A N 1
ATOM 4041 C CA . TYR A 1 504 ? -28.406 -8.273 7.18 1 94.06 504 TYR A CA 1
ATOM 4042 C C . TYR A 1 504 ? -28.766 -6.934 6.555 1 94.06 504 TYR A C 1
ATOM 4044 O O . TYR A 1 504 ? -28.422 -5.879 7.094 1 94.06 504 TYR A O 1
ATOM 4052 N N . TYR A 1 505 ? -29.5 -6.898 5.441 1 94.69 505 TYR A N 1
ATOM 4053 C CA . TYR A 1 505 ? -29.844 -5.664 4.746 1 94.69 505 TYR A CA 1
ATOM 4054 C C . TYR A 1 505 ? -31.125 -5.051 5.324 1 94.69 505 TYR A C 1
ATOM 4056 O O . TYR A 1 505 ? -31.422 -3.879 5.078 1 94.69 505 TYR A O 1
ATOM 4064 N N . ASN A 1 506 ? -31.891 -5.816 6.051 1 95.81 506 ASN A N 1
ATOM 4065 C CA . ASN A 1 506 ? -33.281 -5.488 6.359 1 95.81 506 ASN A CA 1
ATOM 4066 C C . ASN A 1 506 ? -33.375 -4.387 7.414 1 95.81 506 ASN A C 1
ATOM 4068 O O . ASN A 1 506 ? -32.875 -4.555 8.539 1 95.81 506 ASN A O 1
ATOM 4072 N N . PRO A 1 507 ? -34.062 -3.279 7.07 1 96.88 507 PRO A N 1
ATOM 4073 C CA . PRO A 1 507 ? -34.156 -2.168 8.023 1 96.88 507 PRO A CA 1
ATOM 4074 C C . PRO A 1 507 ? -34.906 -2.551 9.289 1 96.88 507 PRO A C 1
ATOM 4076 O O . PRO A 1 507 ? -34.719 -1.947 10.344 1 96.88 507 PRO A O 1
ATOM 4079 N N . LEU A 1 508 ? -35.75 -3.572 9.211 1 96.31 508 LEU A N 1
ATOM 4080 C CA . LEU A 1 508 ? -36.531 -3.984 10.375 1 96.31 508 LEU A CA 1
ATOM 4081 C C . LEU A 1 508 ? -35.625 -4.633 11.422 1 96.31 508 LEU A C 1
ATOM 4083 O O . LEU A 1 508 ? -35.969 -4.656 12.609 1 96.31 508 LEU A O 1
ATOM 4087 N N . ILE A 1 509 ? -34.531 -5.176 10.969 1 96.31 509 ILE A N 1
ATOM 4088 C CA . ILE A 1 509 ? -33.594 -5.785 11.898 1 96.31 509 ILE A CA 1
ATOM 4089 C C . ILE A 1 509 ? -32.531 -4.766 12.289 1 96.31 509 ILE A C 1
ATOM 4091 O O . ILE A 1 509 ? -32.219 -4.625 13.477 1 96.31 509 ILE A O 1
ATOM 4095 N N . ARG A 1 510 ? -32.062 -3.979 11.32 1 95.88 510 ARG A N 1
ATOM 4096 C CA . ARG A 1 510 ? -30.984 -3.023 11.539 1 95.88 510 ARG A CA 1
ATOM 4097 C C . ARG A 1 510 ? -31.469 -1.822 12.344 1 95.88 510 ARG A C 1
ATOM 4099 O O . ARG A 1 510 ? -30.656 -1.061 12.875 1 95.88 510 ARG A O 1
ATOM 4106 N N . CYS A 1 511 ? -32.75 -1.689 12.547 1 97.31 511 CYS A N 1
ATOM 4107 C CA . CYS A 1 511 ? -33.281 -0.524 13.242 1 97.31 511 CYS A CA 1
ATOM 4108 C C . CYS A 1 511 ? -32.906 -0.554 14.719 1 97.31 511 CYS A C 1
ATOM 4110 O O . CYS A 1 511 ? -32.969 0.47 15.398 1 97.31 511 CYS A O 1
ATOM 4112 N N . GLN A 1 512 ? -32.5 -1.694 15.266 1 97.12 512 GLN A N 1
ATOM 4113 C CA . GLN A 1 512 ? -32.125 -1.795 16.672 1 97.12 512 GLN A CA 1
ATOM 4114 C C . GLN A 1 512 ? -31.031 -0.77 17.016 1 97.12 512 GLN A C 1
ATOM 4116 O O . GLN A 1 512 ? -31.234 0.073 17.891 1 97.12 512 GLN A O 1
ATOM 4121 N N . ILE A 1 513 ? -29.984 -0.85 16.25 1 97.44 513 ILE A N 1
ATOM 4122 C CA . ILE A 1 513 ? -28.844 0.018 16.531 1 97.44 513 ILE A CA 1
ATOM 4123 C C . ILE A 1 513 ? -29.203 1.459 16.172 1 97.44 513 ILE A C 1
ATOM 4125 O O . ILE A 1 513 ? -28.719 2.4 16.812 1 97.44 513 ILE A O 1
ATOM 4129 N N . TYR A 1 514 ? -30 1.651 15.164 1 98.19 514 TYR A N 1
ATOM 4130 C CA . TYR A 1 514 ? -30.469 2.971 14.75 1 98.19 514 TYR A CA 1
ATOM 4131 C C . TYR A 1 514 ? -31.281 3.633 15.852 1 98.19 514 TYR A C 1
ATOM 4133 O O . TYR A 1 514 ? -31.078 4.809 16.172 1 98.19 514 TYR A O 1
ATOM 4141 N N . ILE A 1 515 ? -32.188 2.877 16.469 1 98.38 515 ILE A N 1
ATOM 4142 C CA . ILE A 1 515 ? -33.031 3.369 17.547 1 98.38 515 ILE A CA 1
ATOM 4143 C C . ILE A 1 515 ? -32.156 3.795 18.734 1 98.38 515 ILE A C 1
ATOM 4145 O O . ILE A 1 515 ? -32.406 4.832 19.344 1 98.38 515 ILE A O 1
ATOM 4149 N N . MET A 1 516 ? -31.172 3.045 19 1 98.19 516 MET A N 1
ATOM 4150 C CA . MET A 1 516 ? -30.281 3.373 20.109 1 98.19 516 MET A CA 1
ATOM 4151 C C . MET A 1 516 ? -29.562 4.695 19.844 1 98.19 516 MET A C 1
ATOM 4153 O O . MET A 1 516 ? -29.391 5.5 20.766 1 98.19 516 MET A O 1
ATOM 4157 N N . GLY A 1 517 ? -29.172 4.945 18.641 1 98.31 517 GLY A N 1
ATOM 4158 C CA . GLY A 1 517 ? -28.578 6.227 18.297 1 98.31 517 GLY A CA 1
ATOM 4159 C C . GLY A 1 517 ? -29.547 7.387 18.438 1 98.31 517 GLY A C 1
ATOM 4160 O O . GLY A 1 517 ? -29.188 8.438 18.969 1 98.31 517 GLY A O 1
ATOM 4161 N N . LEU A 1 518 ? -30.812 7.176 18.047 1 98.25 518 LEU A N 1
ATOM 4162 C CA . LEU A 1 518 ? -31.828 8.203 18.156 1 98.25 518 LEU A CA 1
ATOM 4163 C C . LEU A 1 518 ? -32.094 8.578 19.609 1 98.25 518 LEU A C 1
ATOM 4165 O O . LEU A 1 518 ? -32.188 9.758 19.953 1 98.25 518 LEU A O 1
ATOM 4169 N N . VAL A 1 519 ? -32.188 7.547 20.406 1 98 519 VAL A N 1
ATOM 4170 C CA . VAL A 1 519 ? -32.469 7.754 21.812 1 98 519 VAL A CA 1
ATOM 4171 C C . VAL A 1 519 ? -31.344 8.516 22.484 1 98 519 VAL A C 1
ATOM 4173 O O . VAL A 1 519 ? -31.578 9.461 23.25 1 98 519 VAL A O 1
ATOM 4176 N N . LEU A 1 520 ? -30.156 8.117 22.188 1 97.38 520 LEU A N 1
ATOM 4177 C CA . LEU A 1 520 ? -29.016 8.789 22.781 1 97.38 520 LEU A CA 1
ATOM 4178 C C . LEU A 1 520 ? -28.953 10.258 22.359 1 97.38 520 LEU A C 1
ATOM 4180 O O . LEU A 1 520 ? -28.672 11.133 23.172 1 97.38 520 LEU A O 1
ATOM 4184 N N . GLY A 1 521 ? -29.234 10.523 21.094 1 96.75 521 GLY A N 1
ATOM 4185 C CA . GLY A 1 521 ? -29.25 11.898 20.594 1 96.75 521 GLY A CA 1
ATOM 4186 C C . GLY A 1 521 ? -30.234 12.781 21.328 1 96.75 521 GLY A C 1
ATOM 4187 O O . GLY A 1 521 ? -29.938 13.938 21.641 1 96.75 521 GLY A O 1
ATOM 4188 N N . TYR A 1 522 ? -31.359 12.258 21.609 1 96.56 522 TYR A N 1
ATOM 4189 C CA . TYR A 1 522 ? -32.406 12.992 22.328 1 96.56 522 TYR A CA 1
ATOM 4190 C C . TYR A 1 522 ? -31.938 13.352 23.734 1 96.56 522 TYR A C 1
ATOM 4192 O O . TYR A 1 522 ? -32.031 14.516 24.156 1 96.56 522 TYR A O 1
ATOM 4200 N N . PHE A 1 523 ? -31.406 12.398 24.438 1 94.94 523 PHE A N 1
ATOM 4201 C CA . PHE A 1 523 ? -31.047 12.617 25.828 1 94.94 523 PHE A CA 1
ATOM 4202 C C . PHE A 1 523 ? -29.828 13.516 25.953 1 94.94 523 PHE A C 1
ATOM 4204 O O . PHE A 1 523 ? -29.719 14.32 26.875 1 94.94 523 PHE A O 1
ATOM 4211 N N . MET A 1 524 ? -28.938 13.367 25.078 1 93 524 MET A N 1
ATOM 4212 C CA . MET A 1 524 ? -27.734 14.188 25.141 1 93 524 MET A CA 1
ATOM 4213 C C . MET A 1 524 ? -28.047 15.641 24.797 1 93 524 MET A C 1
ATOM 4215 O O . MET A 1 524 ? -27.375 16.547 25.281 1 93 524 MET A O 1
ATOM 4219 N N . ARG A 1 525 ? -29.047 15.82 23.984 1 89.88 525 ARG A N 1
ATOM 4220 C CA . ARG A 1 525 ? -29.469 17.188 23.672 1 89.88 525 ARG A CA 1
ATOM 4221 C C . ARG A 1 525 ? -30.219 17.797 24.859 1 89.88 525 ARG A C 1
ATOM 4223 O O . ARG A 1 525 ? -30.078 19 25.109 1 89.88 525 ARG A O 1
ATOM 4230 N N . LYS A 1 526 ? -30.875 17.016 25.531 1 89.56 526 LYS A N 1
ATOM 4231 C CA . LYS A 1 526 ? -31.688 17.484 26.656 1 89.56 526 LYS A CA 1
ATOM 4232 C C . LYS A 1 526 ? -30.844 17.766 27.891 1 89.56 526 LYS A C 1
ATOM 4234 O O . LYS A 1 526 ? -31.172 18.625 28.703 1 89.56 526 LYS A O 1
ATOM 4239 N N . VAL A 1 527 ? -29.719 17.031 27.984 1 89 527 VAL A N 1
ATOM 4240 C CA . VAL A 1 527 ? -28.875 17.141 29.172 1 89 527 VAL A CA 1
ATOM 4241 C C . VAL A 1 527 ? -27.531 17.75 28.797 1 89 527 VAL A C 1
ATOM 4243 O O . VAL A 1 527 ? -26.609 17.031 28.438 1 89 527 VAL A O 1
ATOM 4246 N N . PRO A 1 528 ? -27.359 18.969 29.047 1 80.44 528 PRO A N 1
ATOM 4247 C CA . PRO A 1 528 ? -26.125 19.625 28.594 1 80.44 528 PRO A CA 1
ATOM 4248 C C . PRO A 1 528 ? -24.922 19.281 29.469 1 80.44 528 PRO A C 1
ATOM 4250 O O . PRO A 1 528 ? -23.781 19.328 28.984 1 80.44 528 PRO A O 1
ATOM 4253 N N . LYS A 1 529 ? -25.109 19 30.797 1 86 529 LYS A N 1
ATOM 4254 C CA . LYS A 1 529 ? -23.984 18.719 31.672 1 86 529 LYS A CA 1
ATOM 4255 C C . LYS A 1 529 ? -24.281 17.531 32.594 1 86 529 LYS A C 1
ATOM 4257 O O . LYS A 1 529 ? -25.375 17.438 33.156 1 86 529 LYS A O 1
ATOM 4262 N N . ILE A 1 530 ? -23.375 16.609 32.531 1 88.19 530 ILE A N 1
ATOM 4263 C CA . ILE A 1 530 ? -23.453 15.461 33.438 1 88.19 530 ILE A CA 1
ATOM 4264 C C . ILE A 1 530 ? -22.125 15.273 34.156 1 88.19 530 ILE A C 1
ATOM 4266 O O . ILE A 1 530 ? -21.047 15.383 33.531 1 88.19 530 ILE A O 1
ATOM 4270 N N . ASN A 1 531 ? -22.172 15.242 35.5 1 89.69 531 ASN A N 1
ATOM 4271 C CA . ASN A 1 531 ? -20.969 14.906 36.25 1 89.69 531 ASN A CA 1
ATOM 4272 C C . ASN A 1 531 ? -20.844 13.398 36.469 1 89.69 531 ASN A C 1
ATOM 4274 O O . ASN A 1 531 ? -21.547 12.82 37.312 1 89.69 531 ASN A O 1
ATOM 4278 N N . ILE A 1 532 ? -19.969 12.82 35.781 1 92.25 532 ILE A N 1
ATOM 4279 C CA . ILE A 1 532 ? -19.781 11.375 35.844 1 92.25 532 ILE A CA 1
ATOM 4280 C C . ILE A 1 532 ? -18.656 11.039 36.812 1 92.25 532 ILE A C 1
ATOM 4282 O O . ILE A 1 532 ? -17.531 11.555 36.688 1 92.25 532 ILE A O 1
ATOM 4286 N N . ASN A 1 533 ? -18.922 10.188 37.781 1 92.5 533 ASN A N 1
ATOM 4287 C CA . ASN A 1 533 ? -17.891 9.688 38.688 1 92.5 533 ASN A CA 1
ATOM 4288 C C . ASN A 1 533 ? -16.766 9 37.938 1 92.5 533 ASN A C 1
ATOM 4290 O O . ASN A 1 533 ? -17.016 8.195 37.031 1 92.5 533 ASN A O 1
ATOM 4294 N N . PRO A 1 534 ? -15.555 9.352 38.312 1 89.06 534 PRO A N 1
ATOM 4295 C CA . PRO A 1 534 ? -14.414 8.789 37.562 1 89.06 534 PRO A CA 1
ATOM 4296 C C . PRO A 1 534 ? -14.367 7.262 37.625 1 89.06 534 PRO A C 1
ATOM 4298 O O . PRO A 1 534 ? -13.953 6.609 36.688 1 89.06 534 PRO A O 1
ATOM 4301 N N . TRP A 1 535 ? -14.773 6.711 38.688 1 93.19 535 TRP A N 1
ATOM 4302 C CA . TRP A 1 535 ? -14.75 5.258 38.844 1 93.19 535 TRP A CA 1
ATOM 4303 C C . TRP A 1 535 ? -15.812 4.613 37.938 1 93.19 535 TRP A C 1
ATOM 4305 O O . TRP A 1 535 ? -15.57 3.561 37.344 1 93.19 535 TRP A O 1
ATOM 4315 N N . VAL A 1 536 ? -16.938 5.219 37.938 1 93.88 536 VAL A N 1
ATOM 4316 C CA . VAL A 1 536 ? -18 4.73 37.062 1 93.88 536 VAL A CA 1
ATOM 4317 C C . VAL A 1 536 ? -17.547 4.816 35.594 1 93.88 536 VAL A C 1
ATOM 4319 O O . VAL A 1 536 ? -17.766 3.893 34.812 1 93.88 536 VAL A O 1
ATOM 4322 N N . ASP A 1 537 ? -16.938 5.867 35.281 1 94.62 537 ASP A N 1
ATOM 4323 C CA . ASP A 1 537 ? -16.438 6.059 33.938 1 94.62 537 ASP A CA 1
ATOM 4324 C C . ASP A 1 537 ? -15.453 4.957 33.562 1 94.62 537 ASP A C 1
ATOM 4326 O O . ASP A 1 537 ? -15.555 4.375 32.469 1 94.62 537 ASP A O 1
ATOM 4330 N N . ARG A 1 538 ? -14.492 4.656 34.469 1 93.56 538 ARG A N 1
ATOM 4331 C CA . ARG A 1 538 ? -13.484 3.643 34.188 1 93.56 538 ARG A CA 1
ATOM 4332 C C . ARG A 1 538 ? -14.117 2.264 34.031 1 93.56 538 ARG A C 1
ATOM 4334 O O . ARG A 1 538 ? -13.766 1.511 33.125 1 93.56 538 ARG A O 1
ATOM 4341 N N . ILE A 1 539 ? -14.992 1.996 34.906 1 96.38 539 ILE A N 1
ATOM 4342 C CA . ILE A 1 539 ? -15.648 0.694 34.875 1 96.38 539 ILE A CA 1
ATOM 4343 C C . ILE A 1 539 ? -16.469 0.562 33.562 1 96.38 539 ILE A C 1
ATOM 4345 O O . ILE A 1 539 ? -16.438 -0.481 32.906 1 96.38 539 ILE A O 1
ATOM 4349 N N . MET A 1 540 ? -17.156 1.6 33.219 1 96.5 540 MET A N 1
ATOM 4350 C CA . MET A 1 540 ? -17.984 1.56 32 1 96.5 540 MET A CA 1
ATOM 4351 C C . MET A 1 540 ? -17.141 1.473 30.75 1 96.5 540 MET A C 1
ATOM 4353 O O . MET A 1 540 ? -17.547 0.862 29.766 1 96.5 540 MET A O 1
ATOM 4357 N N . TRP A 1 541 ? -16 2.084 30.812 1 95.81 541 TRP A N 1
ATOM 4358 C CA . TRP A 1 541 ? -15.07 1.946 29.703 1 95.81 541 TRP A CA 1
ATOM 4359 C C . TRP A 1 541 ? -14.633 0.496 29.531 1 95.81 541 TRP A C 1
ATOM 4361 O O . TRP A 1 541 ? -14.609 -0.029 28.422 1 95.81 541 TRP A O 1
ATOM 4371 N N . VAL A 1 542 ? -14.258 -0.165 30.609 1 96.88 542 VAL A N 1
ATOM 4372 C CA . VAL A 1 542 ? -13.82 -1.558 30.562 1 96.88 542 VAL A CA 1
ATOM 4373 C C . VAL A 1 542 ? -14.969 -2.445 30.094 1 96.88 542 VAL A C 1
ATOM 4375 O O . VAL A 1 542 ? -14.766 -3.33 29.25 1 96.88 542 VAL A O 1
ATOM 4378 N N . LEU A 1 543 ? -16.125 -2.133 30.562 1 97.25 543 LEU A N 1
ATOM 4379 C CA . LEU A 1 543 ? -17.297 -2.914 30.172 1 97.25 543 LEU A CA 1
ATOM 4380 C C . LEU A 1 543 ? -17.641 -2.686 28.703 1 97.25 543 LEU A C 1
ATOM 4382 O O . LEU A 1 543 ? -17.984 -3.629 27.984 1 97.25 543 LEU A O 1
ATOM 4386 N N . SER A 1 544 ? -17.594 -1.468 28.281 1 97.31 544 SER A N 1
ATOM 4387 C CA . SER A 1 544 ? -17.906 -1.141 26.891 1 97.31 544 SER A CA 1
ATOM 4388 C C . SER A 1 544 ? -16.906 -1.752 25.922 1 97.31 544 SER A C 1
ATOM 4390 O O . SER A 1 544 ? -17.281 -2.475 25 1 97.31 544 SER A O 1
ATOM 4392 N N . LEU A 1 545 ? -15.625 -1.514 26.172 1 96.44 545 LEU A N 1
ATOM 4393 C CA . LEU A 1 545 ? -14.594 -2.074 25.312 1 96.44 545 LEU A CA 1
ATOM 4394 C C . LEU A 1 545 ? -14.57 -3.596 25.406 1 96.44 545 LEU A C 1
ATOM 4396 O O . LEU A 1 545 ? -14.367 -4.285 24.406 1 96.44 545 LEU A O 1
ATOM 4400 N N . GLY A 1 546 ? -14.695 -4.074 26.594 1 97.12 546 GLY A N 1
ATOM 4401 C CA . GLY A 1 546 ? -14.766 -5.516 26.797 1 97.12 546 GLY A CA 1
ATOM 4402 C C . GLY A 1 546 ? -15.914 -6.16 26.047 1 97.12 546 GLY A C 1
ATOM 4403 O O . GLY A 1 546 ? -15.758 -7.234 25.469 1 97.12 546 GLY A O 1
ATOM 4404 N N . SER A 1 547 ? -17.062 -5.488 26.078 1 97.12 547 SER A N 1
ATOM 4405 C CA . SER A 1 547 ? -18.219 -6.004 25.359 1 97.12 547 SER A CA 1
ATOM 4406 C C . SER A 1 547 ? -17.984 -5.992 23.859 1 97.12 547 SER A C 1
ATOM 4408 O O . SER A 1 547 ? -18.406 -6.914 23.156 1 97.12 547 SER A O 1
ATOM 4410 N N . MET A 1 548 ? -17.375 -4.992 23.359 1 96.81 548 MET A N 1
ATOM 4411 C CA . MET A 1 548 ? -17.062 -4.918 21.938 1 96.81 548 MET A CA 1
ATOM 4412 C C . MET A 1 548 ? -16.125 -6.043 21.516 1 96.81 548 MET A C 1
ATOM 4414 O O . MET A 1 548 ? -16.344 -6.711 20.516 1 96.81 548 MET A O 1
ATOM 4418 N N . VAL A 1 549 ? -15.078 -6.266 22.312 1 96.25 549 VAL A N 1
ATOM 4419 C CA . VAL A 1 549 ? -14.125 -7.336 22.031 1 96.25 549 VAL A CA 1
ATOM 4420 C C . VAL A 1 549 ? -14.828 -8.688 22.125 1 96.25 549 VAL A C 1
ATOM 4422 O O . VAL A 1 549 ? -14.602 -9.57 21.297 1 96.25 549 VAL A O 1
ATOM 4425 N N . PHE A 1 550 ? -15.672 -8.758 23.078 1 96.44 550 PHE A N 1
ATOM 4426 C CA . PHE A 1 550 ? -16.375 -10.008 23.328 1 96.44 550 PHE A CA 1
ATOM 4427 C C . PHE A 1 550 ? -17.266 -10.367 22.141 1 96.44 550 PHE A C 1
ATOM 4429 O O . PHE A 1 550 ? -17.203 -11.492 21.625 1 96.44 550 PHE A O 1
ATOM 4436 N N . VAL A 1 551 ? -18.047 -9.461 21.656 1 96.25 551 VAL A N 1
ATOM 4437 C CA . VAL A 1 551 ? -19 -9.773 20.594 1 96.25 551 VAL A CA 1
ATOM 4438 C C . VAL A 1 551 ? -18.25 -10.055 19.297 1 96.25 551 VAL A C 1
ATOM 4440 O O . VAL A 1 551 ? -18.703 -10.852 18.469 1 96.25 551 VAL A O 1
ATOM 4443 N N . VAL A 1 552 ? -17.078 -9.492 19.109 1 95.44 552 VAL A N 1
ATOM 4444 C CA . VAL A 1 552 ? -16.297 -9.703 17.906 1 95.44 552 VAL A CA 1
ATOM 4445 C C . VAL A 1 552 ? -15.617 -11.07 17.969 1 95.44 552 VAL A C 1
ATOM 4447 O O . VAL A 1 552 ? -15.562 -11.789 16.969 1 95.44 552 VAL A O 1
ATOM 4450 N N . LEU A 1 553 ? -15.148 -11.508 19.172 1 94.69 553 LEU A N 1
ATOM 4451 C CA . LEU A 1 553 ? -14.297 -12.688 19.281 1 94.69 553 LEU A CA 1
ATOM 4452 C C . LEU A 1 553 ? -15.133 -13.938 19.562 1 94.69 553 LEU A C 1
ATOM 4454 O O . LEU A 1 553 ? -14.695 -15.055 19.297 1 94.69 553 LEU A O 1
ATOM 4458 N N . VAL A 1 554 ? -16.297 -13.727 20.047 1 93.88 554 VAL A N 1
ATOM 4459 C CA . VAL A 1 554 ? -17.078 -14.859 20.516 1 93.88 554 VAL A CA 1
ATOM 4460 C C . VAL A 1 554 ? -17.453 -15.75 19.328 1 93.88 554 VAL A C 1
ATOM 4462 O O . VAL A 1 554 ? -17.688 -16.953 19.5 1 93.88 554 VAL A O 1
ATOM 4465 N N . ILE A 1 555 ? -17.469 -15.258 18.188 1 92.75 555 ILE A N 1
ATOM 4466 C CA . ILE A 1 555 ? -17.906 -16 17 1 92.75 555 ILE A CA 1
ATOM 4467 C C . ILE A 1 555 ? -16.766 -16.906 16.516 1 92.75 555 ILE A C 1
ATOM 4469 O O . ILE A 1 555 ? -16.969 -17.703 15.602 1 92.75 555 ILE A O 1
ATOM 4473 N N . GLN A 1 556 ? -15.586 -16.891 17.109 1 91.5 556 GLN A N 1
ATOM 4474 C CA . GLN A 1 556 ? -14.422 -17.641 16.672 1 91.5 556 GLN A CA 1
ATOM 4475 C C . GLN A 1 556 ? -14.711 -19.141 16.625 1 91.5 556 GLN A C 1
ATOM 4477 O O . GLN A 1 556 ? -14.289 -19.828 15.703 1 91.5 556 GLN A O 1
ATOM 4482 N N . ASP A 1 557 ? -15.414 -19.609 17.625 1 90.5 557 ASP A N 1
ATOM 4483 C CA . ASP A 1 557 ? -15.742 -21.031 17.641 1 90.5 557 ASP A CA 1
ATOM 4484 C C . ASP A 1 557 ? -16.672 -21.391 16.484 1 90.5 557 ASP A C 1
ATOM 4486 O O . ASP A 1 557 ? -16.531 -22.438 15.859 1 90.5 557 ASP A O 1
ATOM 4490 N N . TYR A 1 558 ? -17.578 -20.5 16.188 1 91.12 558 TYR A N 1
ATOM 4491 C CA . TYR A 1 558 ? -18.484 -20.703 15.07 1 91.12 558 TYR A CA 1
ATOM 4492 C C . TYR A 1 558 ? -17.719 -20.656 13.742 1 91.12 558 TYR A C 1
ATOM 4494 O O . TYR A 1 558 ? -17.938 -21.516 12.883 1 91.12 558 TYR A O 1
ATOM 4502 N N . SER A 1 559 ? -16.859 -19.734 13.609 1 88.56 559 SER A N 1
ATOM 4503 C CA . SER A 1 559 ? -16.109 -19.609 12.367 1 88.56 559 SER A CA 1
ATOM 4504 C C . SER A 1 559 ? -15.117 -20.766 12.195 1 88.56 559 SER A C 1
ATOM 4506 O O . SER A 1 559 ? -14.688 -21.062 11.078 1 88.56 559 SER A O 1
ATOM 4508 N N . SER A 1 560 ? -14.789 -21.406 13.328 1 88.88 560 SER A N 1
ATOM 4509 C CA . SER A 1 560 ? -13.852 -22.531 13.281 1 88.88 560 SER A CA 1
ATOM 4510 C C . SER A 1 560 ? -14.57 -23.828 12.93 1 88.88 560 SER A C 1
ATOM 4512 O O . SER A 1 560 ? -13.93 -24.875 12.766 1 88.88 560 SER A O 1
ATOM 4514 N N . GLY A 1 561 ? -15.93 -23.766 12.859 1 87.25 561 GLY A N 1
ATOM 4515 C CA . GLY A 1 561 ? -16.641 -24.938 12.391 1 87.25 561 GLY A CA 1
ATOM 4516 C C . GLY A 1 561 ? -17.578 -25.531 13.43 1 87.25 561 GLY A C 1
ATOM 4517 O O . GLY A 1 561 ? -18.297 -26.484 13.148 1 87.25 561 GLY A O 1
ATOM 4518 N N . ASP A 1 562 ? -17.562 -24.922 14.539 1 89.56 562 ASP A N 1
ATOM 4519 C CA . ASP A 1 562 ? -18.453 -25.438 15.586 1 89.56 562 ASP A CA 1
ATOM 4520 C C . ASP A 1 562 ? -19.891 -24.969 15.375 1 89.56 562 ASP A C 1
ATOM 4522 O O . ASP A 1 562 ? -20.141 -23.781 15.203 1 89.56 562 ASP A O 1
ATOM 4526 N N . GLY A 1 563 ? -20.75 -25.906 15.367 1 90.06 563 GLY A N 1
ATOM 4527 C CA . GLY A 1 563 ? -22.156 -25.562 15.25 1 90.06 563 GLY A CA 1
ATOM 4528 C C . GLY A 1 563 ? -22.719 -24.984 16.531 1 90.06 563 GLY A C 1
ATOM 4529 O O . GLY A 1 563 ? -22.406 -25.438 17.625 1 90.06 563 GLY A O 1
ATOM 4530 N N . TRP A 1 564 ? -23.469 -23.984 16.344 1 93.44 564 TRP A N 1
ATOM 4531 C CA . TRP A 1 564 ? -24.125 -23.359 17.484 1 93.44 564 TRP A CA 1
ATOM 4532 C C . TRP A 1 564 ? -25.562 -23.844 17.609 1 93.44 564 TRP A C 1
ATOM 4534 O O . TRP A 1 564 ? -26.203 -24.156 16.625 1 93.44 564 TRP A O 1
ATOM 4544 N N . THR A 1 565 ? -26 -23.938 18.859 1 94.38 565 THR A N 1
ATOM 4545 C CA . THR A 1 565 ? -27.406 -24.234 19.109 1 94.38 565 THR A CA 1
ATOM 4546 C C . THR A 1 565 ? -28.281 -23.047 18.688 1 94.38 565 THR A C 1
ATOM 4548 O O . THR A 1 565 ? -27.812 -21.922 18.594 1 94.38 565 THR A O 1
ATOM 4551 N N . PRO A 1 566 ? -29.531 -23.328 18.406 1 94.5 566 PRO A N 1
ATOM 4552 C CA . PRO A 1 566 ? -30.438 -22.234 18.047 1 94.5 566 PRO A CA 1
ATOM 4553 C C . PRO A 1 566 ? -30.5 -21.141 19.109 1 94.5 566 PRO A C 1
ATOM 4555 O O . PRO A 1 566 ? -30.609 -19.953 18.781 1 94.5 566 PRO A O 1
ATOM 4558 N N . VAL A 1 567 ? -30.406 -21.516 20.312 1 96.12 567 VAL A N 1
ATOM 4559 C CA . VAL A 1 567 ? -30.453 -20.547 21.406 1 96.12 567 VAL A CA 1
ATOM 4560 C C . VAL A 1 567 ? -29.219 -19.656 21.375 1 96.12 567 VAL A C 1
ATOM 4562 O O . VAL A 1 567 ? -29.312 -18.438 21.531 1 96.12 567 VAL A O 1
ATOM 4565 N N . GLN A 1 568 ? -28.047 -20.328 21.203 1 95.94 568 GLN A N 1
ATOM 4566 C CA . GLN A 1 568 ? -26.797 -19.562 21.109 1 95.94 568 GLN A CA 1
ATOM 4567 C C . GLN A 1 568 ? -26.828 -18.625 19.906 1 95.94 568 GLN A C 1
ATOM 4569 O O . GLN A 1 568 ? -26.422 -17.469 20 1 95.94 568 GLN A O 1
ATOM 4574 N N . THR A 1 569 ? -27.312 -19.156 18.844 1 96.75 569 THR A N 1
ATOM 4575 C CA . THR A 1 569 ? -27.422 -18.359 17.609 1 96.75 569 THR A CA 1
ATOM 4576 C C . THR A 1 569 ? -28.359 -17.172 17.828 1 96.75 569 THR A C 1
ATOM 4578 O O . THR A 1 569 ? -28.047 -16.047 17.422 1 96.75 569 THR A O 1
ATOM 4581 N N . ALA A 1 570 ? -29.453 -17.438 18.469 1 97.06 570 ALA A N 1
ATOM 4582 C CA . ALA A 1 570 ? -30.438 -16.391 18.719 1 97.06 570 ALA A CA 1
ATOM 4583 C C . ALA A 1 570 ? -29.891 -15.32 19.656 1 97.06 570 ALA A C 1
ATOM 4585 O O . ALA A 1 570 ? -30.094 -14.125 19.453 1 97.06 570 ALA A O 1
ATOM 4586 N N . LEU A 1 571 ? -29.234 -15.734 20.688 1 97.06 571 LEU A N 1
ATOM 4587 C CA . LEU A 1 571 ? -28.656 -14.797 21.641 1 97.06 571 LEU A CA 1
ATOM 4588 C C . LEU A 1 571 ? -27.656 -13.867 20.953 1 97.06 571 LEU A C 1
ATOM 4590 O O . LEU A 1 571 ? -27.656 -12.656 21.188 1 97.06 571 LEU A O 1
ATOM 4594 N N . TYR A 1 572 ? -26.859 -14.484 20.141 1 96.56 572 TYR A N 1
ATOM 4595 C CA . TYR A 1 572 ? -25.844 -13.68 19.453 1 96.56 572 TYR A CA 1
ATOM 4596 C C . TYR A 1 572 ? -26.5 -12.758 18.438 1 96.56 572 TYR A C 1
ATOM 4598 O O . TYR A 1 572 ? -26.203 -11.562 18.391 1 96.56 572 TYR A O 1
ATOM 4606 N N . SER A 1 573 ? -27.312 -13.258 17.578 1 96.25 573 SER A N 1
ATOM 4607 C CA . SER A 1 573 ? -27.922 -12.492 16.5 1 96.25 573 SER A CA 1
ATOM 4608 C C . SER A 1 573 ? -28.781 -11.352 17.047 1 96.25 573 SER A C 1
ATOM 4610 O O . SER A 1 573 ? -28.797 -10.258 16.484 1 96.25 573 SER A O 1
ATOM 4612 N N . CYS A 1 574 ? -29.469 -11.57 18.141 1 96.62 574 CYS A N 1
ATOM 4613 C CA . CYS A 1 574 ? -30.422 -10.609 18.688 1 96.62 574 CYS A CA 1
ATOM 4614 C C . CYS A 1 574 ? -29.734 -9.555 19.531 1 96.62 574 CYS A C 1
ATOM 4616 O O . CYS A 1 574 ? -30.141 -8.391 19.547 1 96.62 574 CYS A O 1
ATOM 4618 N N . PHE A 1 575 ? -28.656 -9.961 20.156 1 96.88 575 PHE A N 1
ATOM 4619 C CA . PHE A 1 575 ? -28.219 -9.062 21.219 1 96.88 575 PHE A CA 1
ATOM 4620 C C . PHE A 1 575 ? -26.797 -8.547 20.938 1 96.88 575 PHE A C 1
ATOM 4622 O O . PHE A 1 575 ? -26.328 -7.629 21.609 1 96.88 575 PHE A O 1
ATOM 4629 N N . SER A 1 576 ? -26.078 -9.117 20.047 1 96.38 576 SER A N 1
ATOM 4630 C CA . SER A 1 576 ? -24.734 -8.633 19.766 1 96.38 576 SER A CA 1
ATOM 4631 C C . SER A 1 576 ? -24.75 -7.176 19.312 1 96.38 576 SER A C 1
ATOM 4633 O O . SER A 1 576 ? -23.953 -6.363 19.797 1 96.38 576 SER A O 1
ATOM 4635 N N . ARG A 1 577 ? -25.703 -6.785 18.484 1 96 577 ARG A N 1
ATOM 4636 C CA . ARG A 1 577 ? -25.812 -5.41 18.016 1 96 577 ARG A CA 1
ATOM 4637 C C . ARG A 1 577 ? -26.234 -4.473 19.141 1 96 577 ARG A C 1
ATOM 4639 O O . ARG A 1 577 ? -25.797 -3.32 19.188 1 96 577 ARG A O 1
ATOM 4646 N N . VAL A 1 578 ? -27.078 -4.957 19.938 1 96.56 578 VAL A N 1
ATOM 4647 C CA . VAL A 1 578 ? -27.547 -4.172 21.078 1 96.56 578 VAL A CA 1
ATOM 4648 C C . VAL A 1 578 ? -26.375 -3.891 22.031 1 96.56 578 VAL A C 1
ATOM 4650 O O . VAL A 1 578 ? -26.203 -2.76 22.5 1 96.56 578 VAL A O 1
ATOM 4653 N N . LEU A 1 579 ? -25.625 -4.906 22.25 1 97.5 579 LEU A N 1
ATOM 4654 C CA . LEU A 1 579 ? -24.453 -4.73 23.109 1 97.5 579 LEU A CA 1
ATOM 4655 C C . LEU A 1 579 ? -23.469 -3.752 22.484 1 97.5 579 LEU A C 1
ATOM 4657 O O . LEU A 1 579 ? -22.859 -2.939 23.188 1 97.5 579 LEU A O 1
ATOM 4661 N N . TRP A 1 580 ? -23.266 -3.855 21.234 1 97.94 580 TRP A N 1
ATOM 4662 C CA . TRP A 1 580 ? -22.422 -2.916 20.516 1 97.94 580 TRP A CA 1
ATOM 4663 C C . TRP A 1 580 ? -22.953 -1.49 20.641 1 97.94 580 TRP A C 1
ATOM 4665 O O . TRP A 1 580 ? -22.172 -0.555 20.859 1 97.94 580 TRP A O 1
ATOM 4675 N N . GLY A 1 581 ? -24.25 -1.337 20.531 1 97.81 581 GLY A N 1
ATOM 4676 C CA . GLY A 1 581 ? -24.891 -0.036 20.672 1 97.81 581 GLY A CA 1
ATOM 4677 C C . GLY A 1 581 ? -24.703 0.567 22.047 1 97.81 581 GLY A C 1
ATOM 4678 O O . GLY A 1 581 ? -24.469 1.771 22.188 1 97.81 581 GLY A O 1
ATOM 4679 N N . PHE A 1 582 ? -24.797 -0.277 23.047 1 97.62 582 PHE A N 1
ATOM 4680 C CA . PHE A 1 582 ? -24.578 0.191 24.406 1 97.62 582 PHE A CA 1
ATOM 4681 C C . PHE A 1 582 ? -23.141 0.665 24.594 1 97.62 582 PHE A C 1
ATOM 4683 O O . PHE A 1 582 ? -22.891 1.693 25.219 1 97.62 582 PHE A O 1
ATOM 4690 N N . ALA A 1 583 ? -22.266 -0.098 24.047 1 98.06 583 ALA A N 1
ATOM 4691 C CA . ALA A 1 583 ? -20.859 0.285 24.125 1 98.06 583 ALA A CA 1
ATOM 4692 C C . ALA A 1 583 ? -20.609 1.606 23.406 1 98.06 583 ALA A C 1
ATOM 4694 O O . ALA A 1 583 ? -19.938 2.496 23.938 1 98.06 583 ALA A O 1
ATOM 4695 N N . MET A 1 584 ? -21.156 1.753 22.25 1 97.38 584 MET A N 1
ATOM 4696 C CA . MET A 1 584 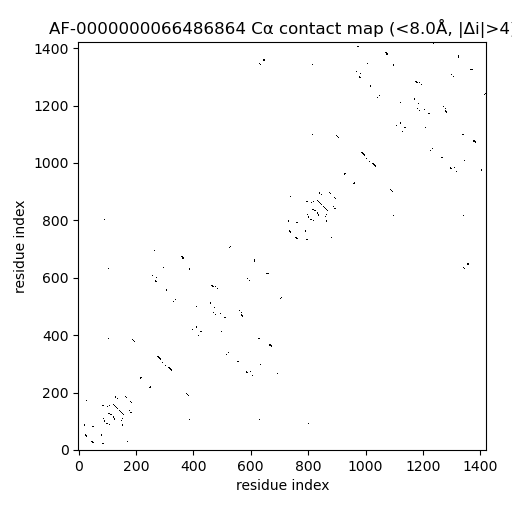? -21.031 2.986 21.469 1 97.38 584 MET A CA 1
ATOM 4697 C C . MET A 1 584 ? -21.625 4.168 22.234 1 97.38 584 MET A C 1
ATOM 4699 O O . MET A 1 584 ? -21.062 5.262 22.234 1 97.38 584 MET A O 1
ATOM 4703 N N . SER A 1 585 ? -22.734 3.91 22.844 1 97.75 585 SER A N 1
ATOM 4704 C CA . SER A 1 585 ? -23.391 4.961 23.609 1 97.75 585 SER A CA 1
ATOM 4705 C C . SER A 1 585 ? -22.5 5.484 24.719 1 97.75 585 SER A C 1
ATOM 4707 O O . SER A 1 585 ? -22.375 6.695 24.906 1 97.75 585 SER A O 1
ATOM 4709 N N . TRP A 1 586 ? -21.875 4.59 25.359 1 96.62 586 TRP A N 1
ATOM 4710 C CA . TRP A 1 586 ? -21.031 5.023 26.469 1 96.62 586 TRP A CA 1
ATOM 4711 C C . TRP A 1 586 ? -19.797 5.766 25.953 1 96.62 586 TRP A C 1
ATOM 4713 O O . TRP A 1 586 ? -19.344 6.73 26.562 1 96.62 586 TRP A O 1
ATOM 4723 N N . ILE A 1 587 ? -19.234 5.305 24.906 1 96 587 ILE A N 1
ATOM 4724 C CA . ILE A 1 587 ? -18.078 5.973 24.312 1 96 587 ILE A CA 1
ATOM 4725 C C . ILE A 1 587 ? -18.422 7.418 23.969 1 96 587 ILE A C 1
ATOM 4727 O O . ILE A 1 587 ? -17.672 8.336 24.297 1 96 587 ILE A O 1
ATOM 4731 N N . VAL A 1 588 ? -19.578 7.621 23.438 1 95.62 588 VAL A N 1
ATOM 4732 C CA . VAL A 1 588 ? -20.016 8.953 23.047 1 95.62 588 VAL A CA 1
ATOM 4733 C C . VAL A 1 588 ? -20.297 9.797 24.281 1 95.62 588 VAL A C 1
ATOM 4735 O O . VAL A 1 588 ? -19.875 10.945 24.375 1 95.62 588 VAL A O 1
ATOM 4738 N N . ILE A 1 589 ? -20.906 9.172 25.312 1 95.25 589 ILE A N 1
ATOM 4739 C CA . ILE A 1 589 ? -21.234 9.875 26.562 1 95.25 589 ILE A CA 1
ATOM 4740 C C . ILE A 1 589 ? -19.953 10.297 27.281 1 95.25 589 ILE A C 1
ATOM 4742 O O . ILE A 1 589 ? -19.797 11.461 27.641 1 95.25 589 ILE A O 1
ATOM 4746 N N . SER A 1 590 ? -19.109 9.367 27.391 1 94.06 590 SER A N 1
ATOM 4747 C CA . SER A 1 590 ? -17.875 9.625 28.141 1 94.06 590 SER A CA 1
ATOM 4748 C C . SER A 1 590 ? -17.016 10.672 27.453 1 94.06 590 SER A C 1
ATOM 4750 O O . SER A 1 590 ? -16.469 11.562 28.109 1 94.06 590 SER A O 1
ATOM 4752 N N . THR A 1 591 ? -16.922 10.648 26.188 1 91.94 591 THR A N 1
ATOM 4753 C CA . THR A 1 591 ? -16.047 11.555 25.469 1 91.94 591 THR A CA 1
ATOM 4754 C C . THR A 1 591 ? -16.672 12.938 25.344 1 91.94 591 THR A C 1
ATOM 4756 O O . THR A 1 591 ? -15.977 13.93 25.125 1 91.94 591 THR A O 1
ATOM 4759 N N . TYR A 1 592 ? -17.969 12.953 25.469 1 90.44 592 TYR A N 1
ATOM 4760 C CA . TYR A 1 592 ? -18.672 14.227 25.375 1 90.44 592 TYR A CA 1
ATOM 4761 C C . TYR A 1 592 ? -18.641 14.969 26.703 1 90.44 592 TYR A C 1
ATOM 4763 O O . TYR A 1 592 ? -18.406 16.172 26.75 1 90.44 592 TYR A O 1
ATOM 4771 N N . TYR A 1 593 ? -18.734 14.227 27.844 1 90.31 593 TYR A N 1
ATOM 4772 C CA . TYR A 1 593 ? -18.969 14.875 29.141 1 90.31 593 TYR A CA 1
ATOM 4773 C C . TYR A 1 593 ? -17.703 14.891 29.969 1 90.31 593 TYR A C 1
ATOM 4775 O O . TYR A 1 593 ? -17.578 15.672 30.922 1 90.31 593 TYR A O 1
ATOM 4783 N N . ARG A 1 594 ? -16.797 14.086 29.656 1 87.31 594 ARG A N 1
ATOM 4784 C CA . ARG A 1 594 ? -15.617 13.984 30.516 1 87.31 594 ARG A CA 1
ATOM 4785 C C . ARG A 1 594 ? -14.336 14.227 29.703 1 87.31 594 ARG A C 1
ATOM 4787 O O . ARG A 1 594 ? -14.258 13.852 28.531 1 87.31 594 ARG A O 1
ATOM 4794 N N . LYS A 1 595 ? -13.398 14.797 30.453 1 80 595 LYS A N 1
ATOM 4795 C CA . LYS A 1 595 ? -12.07 14.93 29.875 1 80 595 LYS A CA 1
ATOM 4796 C C . LYS A 1 595 ? -11.219 13.695 30.156 1 80 595 LYS A C 1
ATOM 4798 O O . LYS A 1 595 ? -11.453 12.984 31.125 1 80 595 LYS A O 1
ATOM 4803 N N . GLY A 1 596 ? -10.375 13.297 29.234 1 79.62 596 GLY A N 1
ATOM 4804 C CA . GLY A 1 596 ? -9.508 12.141 29.391 1 79.62 596 GLY A CA 1
ATOM 4805 C C . GLY A 1 596 ? -8.617 11.898 28.188 1 79.62 596 GLY A C 1
ATOM 4806 O O . GLY A 1 596 ? -8.75 12.562 27.156 1 79.62 596 GLY A O 1
ATOM 4807 N N . LEU A 1 597 ? -7.707 10.898 28.422 1 81.62 597 LEU A N 1
ATOM 4808 C CA . LEU A 1 597 ? -6.715 10.586 27.406 1 81.62 597 LEU A CA 1
ATOM 4809 C C . LEU A 1 597 ? -7.383 10.102 26.125 1 81.62 597 LEU A C 1
ATOM 4811 O O . LEU A 1 597 ? -7.008 10.516 25.016 1 81.62 597 LEU A O 1
ATOM 4815 N N . ILE A 1 598 ? -8.328 9.289 26.328 1 87.44 598 ILE A N 1
ATOM 4816 C CA . ILE A 1 598 ? -8.984 8.719 25.156 1 87.44 598 ILE A CA 1
ATOM 4817 C C . ILE A 1 598 ? -9.773 9.812 24.422 1 87.44 598 ILE A C 1
ATOM 4819 O O . ILE A 1 598 ? -9.758 9.875 23.188 1 87.44 598 ILE A O 1
ATOM 4823 N N . ARG A 1 599 ? -10.398 10.594 25.141 1 88 599 ARG A N 1
ATOM 4824 C CA . ARG A 1 599 ? -11.133 11.711 24.547 1 88 599 ARG A CA 1
ATOM 4825 C C . ARG A 1 599 ? -10.195 12.625 23.766 1 88 599 ARG A C 1
ATOM 4827 O O . ARG A 1 599 ? -10.531 13.062 22.672 1 88 599 ARG A O 1
ATOM 4834 N N . ASP A 1 600 ? -9.062 12.914 24.422 1 84.69 600 ASP A N 1
ATOM 4835 C CA . ASP A 1 600 ? -8.109 13.812 23.781 1 84.69 600 ASP A CA 1
ATOM 4836 C C . ASP A 1 600 ? -7.641 13.25 22.438 1 84.69 600 ASP A C 1
ATOM 4838 O O . ASP A 1 600 ? -7.504 13.984 21.453 1 84.69 600 ASP A O 1
ATOM 4842 N N . PHE A 1 601 ? -7.402 12.055 22.406 1 88.62 601 PHE A N 1
ATOM 4843 C CA . PHE A 1 601 ? -6.988 11.406 21.156 1 88.62 601 PHE A CA 1
ATOM 4844 C C . PHE A 1 601 ? -8.109 11.453 20.125 1 88.62 601 PHE A C 1
ATOM 4846 O O . PHE A 1 601 ? -7.875 11.766 18.969 1 88.62 601 PHE A O 1
ATOM 4853 N N . MET A 1 602 ? -9.266 11.148 20.516 1 92.31 602 MET A N 1
ATOM 4854 C CA . MET A 1 602 ? -10.406 11.047 19.609 1 92.31 602 MET A CA 1
ATOM 4855 C C . MET A 1 602 ? -10.859 12.422 19.141 1 92.31 602 MET A C 1
ATOM 4857 O O . MET A 1 602 ? -11.609 12.547 18.172 1 92.31 602 MET A O 1
ATOM 4861 N N . SER A 1 603 ? -10.375 13.445 19.812 1 88.88 603 SER A N 1
ATOM 4862 C CA . SER A 1 603 ? -10.789 14.805 19.469 1 88.88 603 SER A CA 1
ATOM 4863 C C . SER A 1 603 ? -9.695 15.539 18.703 1 88.88 603 SER A C 1
ATOM 4865 O O . SER A 1 603 ? -9.766 16.766 18.531 1 88.88 603 SER A O 1
ATOM 4867 N N . LEU A 1 604 ? -8.711 14.797 18.297 1 86.06 604 LEU A N 1
ATOM 4868 C CA . LEU A 1 604 ? -7.656 15.414 17.5 1 86.06 604 LEU A CA 1
ATOM 4869 C C . LEU A 1 604 ? -8.219 15.969 16.203 1 86.06 604 LEU A C 1
ATOM 4871 O O . LEU A 1 604 ? -9.094 15.359 15.586 1 86.06 604 LEU A O 1
ATOM 4875 N N . SER A 1 605 ? -7.68 17.062 15.758 1 86.81 605 SER A N 1
ATOM 4876 C CA . SER A 1 605 ? -8.242 17.797 14.625 1 86.81 605 SER A CA 1
ATOM 4877 C C . SER A 1 605 ? -8.008 17.047 13.312 1 86.81 605 SER A C 1
ATOM 4879 O O . SER A 1 605 ? -8.75 17.234 12.344 1 86.81 605 SER A O 1
ATOM 4881 N N . PHE A 1 606 ? -7.016 16.219 13.242 1 86.88 606 PHE A N 1
ATOM 4882 C CA . PHE A 1 606 ? -6.707 15.57 11.977 1 86.88 606 PHE A CA 1
ATOM 4883 C C . PHE A 1 606 ? -7.773 14.539 11.617 1 86.88 606 PHE A C 1
ATOM 4885 O O . PHE A 1 606 ? -7.859 14.109 10.469 1 86.88 606 PHE A O 1
ATOM 4892 N N . TRP A 1 607 ? -8.625 14.164 12.555 1 92.94 607 TRP A N 1
ATOM 4893 C CA . TRP A 1 607 ? -9.703 13.227 12.273 1 92.94 607 TRP A CA 1
ATOM 4894 C C . TRP A 1 607 ? -10.789 13.875 11.43 1 92.94 607 TRP A C 1
ATOM 4896 O O . TRP A 1 607 ? -11.531 13.188 10.727 1 92.94 607 TRP A O 1
ATOM 4906 N N . THR A 1 608 ? -10.891 15.172 11.453 1 92.94 608 THR A N 1
ATOM 4907 C CA . THR A 1 608 ? -12.016 15.891 10.859 1 92.94 608 THR A CA 1
ATOM 4908 C C . THR A 1 608 ? -12.008 15.758 9.344 1 92.94 608 THR A C 1
ATOM 4910 O O . THR A 1 608 ? -13 15.336 8.75 1 92.94 608 THR A O 1
ATOM 4913 N N . PRO A 1 609 ? -10.875 16.047 8.703 1 93.75 609 PRO A N 1
ATOM 4914 C CA . PRO A 1 609 ? -10.898 15.867 7.246 1 93.75 609 PRO A CA 1
ATOM 4915 C C . PRO A 1 609 ? -11.141 14.414 6.844 1 93.75 609 PRO A C 1
ATOM 4917 O O . PRO A 1 609 ? -11.828 14.148 5.855 1 93.75 609 PRO A O 1
ATOM 4920 N N . LEU A 1 610 ? -10.641 13.5 7.551 1 95.62 610 LEU A N 1
ATOM 4921 C CA . LEU A 1 610 ? -10.828 12.086 7.242 1 95.62 610 LEU A CA 1
ATOM 4922 C C . LEU A 1 610 ? -12.289 11.688 7.414 1 95.62 610 LEU A C 1
ATOM 4924 O O . LEU A 1 610 ? -12.82 10.922 6.605 1 95.62 610 LEU A O 1
ATOM 4928 N N . ALA A 1 611 ? -12.859 12.234 8.414 1 95.88 611 ALA A N 1
ATOM 4929 C CA . ALA A 1 611 ? -14.266 11.945 8.664 1 95.88 611 ALA A CA 1
ATOM 4930 C C . ALA A 1 611 ? -15.148 12.555 7.574 1 95.88 611 ALA A C 1
ATOM 4932 O O . ALA A 1 611 ? -16.109 11.922 7.125 1 95.88 611 ALA A O 1
ATOM 4933 N N . ARG A 1 612 ? -14.797 13.766 7.156 1 95.5 612 ARG A N 1
ATOM 4934 C CA . ARG A 1 612 ? -15.555 14.438 6.109 1 95.5 612 ARG A CA 1
ATOM 4935 C C . ARG A 1 612 ? -15.484 13.672 4.797 1 95.5 612 ARG A C 1
ATOM 4937 O O . ARG A 1 612 ? -16.422 13.703 4 1 95.5 612 ARG A O 1
ATOM 4944 N N . LEU A 1 613 ? -14.422 12.898 4.695 1 97.75 613 LEU A N 1
ATOM 4945 C CA . LEU A 1 613 ? -14.203 12.172 3.451 1 97.75 613 LEU A CA 1
ATOM 4946 C C . LEU A 1 613 ? -14.703 10.742 3.561 1 97.75 613 LEU A C 1
ATOM 4948 O O . LEU A 1 613 ? -14.711 10 2.57 1 97.75 613 LEU A O 1
ATOM 4952 N N . SER A 1 614 ? -15.156 10.344 4.699 1 97.31 614 SER A N 1
ATOM 4953 C CA . SER A 1 614 ? -15.5 8.945 4.961 1 97.31 614 SER A CA 1
ATOM 4954 C C . SER A 1 614 ? -16.625 8.477 4.047 1 97.31 614 SER A C 1
ATOM 4956 O O . SER A 1 614 ? -16.594 7.352 3.539 1 97.31 614 SER A O 1
ATOM 4958 N N . PHE A 1 615 ? -17.625 9.336 3.822 1 96.62 615 PHE A N 1
ATOM 4959 C CA . PHE A 1 615 ? -18.75 8.953 2.975 1 96.62 615 PHE A CA 1
ATOM 4960 C C . PHE A 1 615 ? -18.297 8.711 1.541 1 96.62 615 PHE A C 1
ATOM 4962 O O . PHE A 1 615 ? -18.578 7.664 0.96 1 96.62 615 PHE A O 1
ATOM 4969 N N . CYS A 1 616 ? -17.562 9.625 0.995 1 98.25 616 CYS A N 1
ATOM 4970 C CA . CYS A 1 616 ? -17.094 9.484 -0.379 1 98.25 616 CYS A CA 1
ATOM 4971 C C . CYS A 1 616 ? -16.062 8.359 -0.488 1 98.25 616 CYS A C 1
ATOM 4973 O O . CYS A 1 616 ? -15.992 7.676 -1.508 1 98.25 616 CYS A O 1
ATOM 4975 N N . ALA A 1 617 ? -15.211 8.219 0.535 1 98.38 617 ALA A N 1
ATOM 4976 C CA . ALA A 1 617 ? -14.281 7.086 0.549 1 98.38 617 ALA A CA 1
ATOM 4977 C C . ALA A 1 617 ? -15.039 5.762 0.521 1 98.38 617 ALA A C 1
ATOM 4979 O O . ALA A 1 617 ? -14.625 4.82 -0.161 1 98.38 617 ALA A O 1
ATOM 4980 N N . TYR A 1 618 ? -16.125 5.703 1.266 1 97.19 618 TYR A N 1
ATOM 4981 C CA . TYR A 1 618 ? -16.969 4.52 1.262 1 97.19 618 TYR A CA 1
ATOM 4982 C C . TYR A 1 618 ? -17.547 4.266 -0.127 1 97.19 618 TYR A C 1
ATOM 4984 O O . TYR A 1 618 ? -17.562 3.131 -0.606 1 97.19 618 TYR A O 1
ATOM 4992 N N . LEU A 1 619 ? -17.922 5.293 -0.804 1 97.88 619 LEU A N 1
ATOM 4993 C CA . LEU A 1 619 ? -18.562 5.168 -2.115 1 97.88 619 LEU A CA 1
ATOM 4994 C C . LEU A 1 619 ? -17.562 4.664 -3.15 1 97.88 619 LEU A C 1
ATOM 4996 O O . LEU A 1 619 ? -17.891 3.836 -3.998 1 97.88 619 LEU A O 1
ATOM 5000 N N . VAL A 1 620 ? -16.328 5.07 -3.02 1 98.12 620 VAL A N 1
ATOM 5001 C CA . VAL A 1 620 ? -15.422 4.812 -4.133 1 98.12 620 VAL A CA 1
ATOM 5002 C C . VAL A 1 620 ? -14.547 3.604 -3.818 1 98.12 620 VAL A C 1
ATOM 5004 O O . VAL A 1 620 ? -13.898 3.049 -4.707 1 98.12 620 VAL A O 1
ATOM 5007 N N . HIS A 1 621 ? -14.43 3.166 -2.559 1 98.25 621 HIS A N 1
ATOM 5008 C CA . HIS A 1 621 ? -13.438 2.182 -2.158 1 98.25 621 HIS A CA 1
ATOM 5009 C C . HIS A 1 621 ? -13.625 0.867 -2.906 1 98.25 621 HIS A C 1
ATOM 5011 O O . HIS A 1 621 ? -12.648 0.178 -3.219 1 98.25 621 HIS A O 1
ATOM 5017 N N . TRP A 1 622 ? -14.859 0.532 -3.197 1 97 622 TRP A N 1
ATOM 5018 C CA . TRP A 1 622 ? -15.125 -0.724 -3.891 1 97 622 TRP A CA 1
ATOM 5019 C C . TRP A 1 622 ? -14.578 -0.688 -5.312 1 97 622 TRP A C 1
ATOM 5021 O O . TRP A 1 622 ? -14.023 -1.678 -5.797 1 97 622 TRP A O 1
ATOM 5031 N N . MET A 1 623 ? -14.742 0.406 -5.984 1 97.12 623 MET A N 1
ATOM 5032 C CA . MET A 1 623 ? -14.18 0.582 -7.32 1 97.12 623 MET A CA 1
ATOM 5033 C C . MET A 1 623 ? -12.656 0.574 -7.277 1 97.12 623 MET A C 1
ATOM 5035 O O . MET A 1 623 ? -12.008 -0.009 -8.148 1 97.12 623 MET A O 1
ATOM 5039 N N . VAL A 1 624 ? -12.102 1.197 -6.223 1 97 624 VAL A N 1
ATOM 5040 C CA . VAL A 1 624 ? -10.648 1.255 -6.055 1 97 624 VAL A CA 1
ATOM 5041 C C . VAL A 1 624 ? -10.102 -0.151 -5.82 1 97 624 VAL A C 1
ATOM 5043 O O . VAL A 1 624 ? -9.086 -0.535 -6.41 1 97 624 VAL A O 1
ATOM 5046 N N . LEU A 1 625 ? -10.805 -0.838 -5.051 1 96.19 625 LEU A N 1
ATOM 5047 C CA . LEU A 1 625 ? -10.414 -2.211 -4.738 1 96.19 625 LEU A CA 1
ATOM 5048 C C . LEU A 1 625 ? -10.406 -3.068 -6 1 96.19 625 LEU A C 1
ATOM 5050 O O . LEU A 1 625 ? -9.461 -3.824 -6.234 1 96.19 625 LEU A O 1
ATOM 5054 N N . GLY A 1 626 ? -11.445 -2.994 -6.828 1 94.31 626 GLY A N 1
ATOM 5055 C CA . GLY A 1 626 ? -11.508 -3.727 -8.086 1 94.31 626 GLY A CA 1
ATOM 5056 C C . GLY A 1 626 ? -10.375 -3.385 -9.031 1 94.31 626 GLY A C 1
ATOM 5057 O O . GLY A 1 626 ? -9.75 -4.277 -9.609 1 94.31 626 GLY A O 1
ATOM 5058 N N . TYR A 1 627 ? -10.109 -2.156 -9.094 1 94.38 627 TYR A N 1
ATOM 5059 C CA . TYR A 1 627 ? -9.039 -1.71 -9.977 1 94.38 627 TYR A CA 1
ATOM 5060 C C . TYR A 1 627 ? -7.68 -2.154 -9.445 1 94.38 627 TYR A C 1
ATOM 5062 O O . TYR A 1 627 ? -6.805 -2.551 -10.227 1 94.38 627 TYR A O 1
ATOM 5070 N N . PHE A 1 628 ? -7.453 -2.064 -8.18 1 94.81 628 PHE A N 1
ATOM 5071 C CA . PHE A 1 628 ? -6.203 -2.443 -7.539 1 94.81 628 PHE A CA 1
ATOM 5072 C C . PHE A 1 628 ? -5.902 -3.922 -7.766 1 94.81 628 PHE A C 1
ATOM 5074 O O . PHE A 1 628 ? -4.816 -4.277 -8.227 1 94.81 628 PHE A O 1
ATOM 5081 N N . PHE A 1 629 ? -6.848 -4.809 -7.527 1 94.06 629 PHE A N 1
ATOM 5082 C CA . PHE A 1 629 ? -6.645 -6.242 -7.723 1 94.06 629 PHE A CA 1
ATOM 5083 C C . PHE A 1 629 ? -6.578 -6.582 -9.203 1 94.06 629 PHE A C 1
ATOM 5085 O O . PHE A 1 629 ? -5.816 -7.461 -9.609 1 94.06 629 PHE A O 1
ATOM 5092 N N . GLY A 1 630 ? -7.367 -5.863 -9.969 1 93.31 630 GLY A N 1
ATOM 5093 C CA . GLY A 1 630 ? -7.41 -6.133 -11.398 1 93.31 630 GLY A CA 1
ATOM 5094 C C . GLY A 1 630 ? -6.113 -5.797 -12.109 1 93.31 630 GLY A C 1
ATOM 5095 O O . GLY A 1 630 ? -5.758 -6.438 -13.102 1 93.31 630 GLY A O 1
ATOM 5096 N N . ARG A 1 631 ? -5.398 -4.887 -11.594 1 93.56 631 ARG A N 1
ATOM 5097 C CA . ARG A 1 631 ? -4.188 -4.422 -12.266 1 93.56 631 ARG A CA 1
ATOM 5098 C C . ARG A 1 631 ? -3.01 -5.348 -11.977 1 93.56 631 ARG A C 1
ATOM 5100 O O . ARG A 1 631 ? -1.953 -5.23 -12.594 1 93.56 631 ARG A O 1
ATOM 5107 N N . ASN A 1 632 ? -3.205 -6.234 -11.109 1 92.75 632 ASN A N 1
ATOM 5108 C CA . ASN A 1 632 ? -2.203 -7.266 -10.859 1 92.75 632 ASN A CA 1
ATOM 5109 C C . ASN A 1 632 ? -2.26 -8.367 -11.906 1 92.75 632 ASN A C 1
ATOM 5111 O O . ASN A 1 632 ? -3.283 -9.039 -12.055 1 92.75 632 ASN A O 1
ATOM 5115 N N . HIS A 1 633 ? -1.188 -8.57 -12.617 1 93.56 633 HIS A N 1
ATOM 5116 C CA . HIS A 1 633 ? -1.179 -9.531 -13.711 1 93.56 633 HIS A CA 1
ATOM 5117 C C . HIS A 1 633 ? -0.66 -10.891 -13.25 1 93.56 633 HIS A C 1
ATOM 5119 O O . HIS A 1 633 ? -0.48 -11.797 -14.062 1 93.56 633 HIS A O 1
ATOM 5125 N N . SER A 1 634 ? -0.432 -10.984 -11.953 1 89.38 634 SER A N 1
ATOM 5126 C CA . SER A 1 634 ? 0.056 -12.242 -11.406 1 89.38 634 SER A CA 1
ATOM 5127 C C . SER A 1 634 ? -0.918 -12.82 -10.383 1 89.38 634 SER A C 1
ATOM 5129 O O . SER A 1 634 ? -2.014 -12.281 -10.195 1 89.38 634 SER A O 1
ATOM 5131 N N . GLU A 1 635 ? -0.507 -13.945 -9.891 1 90.38 635 GLU A N 1
ATOM 5132 C CA . GLU A 1 635 ? -1.345 -14.586 -8.883 1 90.38 635 GLU A CA 1
ATOM 5133 C C . GLU A 1 635 ? -1.312 -13.82 -7.566 1 90.38 635 GLU A C 1
ATOM 5135 O O . GLU A 1 635 ? -0.303 -13.195 -7.23 1 90.38 635 GLU A O 1
ATOM 5140 N N . LEU A 1 636 ? -2.43 -13.828 -6.949 1 90.94 636 LEU A N 1
ATOM 5141 C CA . LEU A 1 636 ? -2.525 -13.234 -5.617 1 90.94 636 LEU A CA 1
ATOM 5142 C C . LEU A 1 636 ? -2.391 -14.305 -4.535 1 90.94 636 LEU A C 1
ATOM 5144 O O . LEU A 1 636 ? -2.922 -15.406 -4.676 1 90.94 636 LEU A O 1
ATOM 5148 N N . TYR A 1 637 ? -1.55 -14.062 -3.568 1 92 637 TYR A N 1
ATOM 5149 C CA . TYR A 1 637 ? -1.245 -15 -2.494 1 92 637 TYR A CA 1
ATOM 5150 C C . TYR A 1 637 ? -1.412 -14.344 -1.131 1 92 637 TYR A C 1
ATOM 5152 O O . TYR A 1 637 ? -1.011 -13.195 -0.938 1 92 637 TYR A O 1
ATOM 5160 N N . PHE A 1 638 ? -2.117 -15.047 -0.22 1 92.31 638 PHE A N 1
ATOM 5161 C CA . PHE A 1 638 ? -2.227 -14.578 1.156 1 92.31 638 PHE A CA 1
ATOM 5162 C C . PHE A 1 638 ? -1.063 -15.086 1.998 1 92.31 638 PHE A C 1
ATOM 5164 O O . PHE A 1 638 ? -0.961 -16.297 2.262 1 92.31 638 PHE A O 1
ATOM 5171 N N . SER A 1 639 ? -0.203 -14.203 2.469 1 92.25 639 SER A N 1
ATOM 5172 C CA . SER A 1 639 ? 0.955 -14.578 3.273 1 92.25 639 SER A CA 1
ATOM 5173 C C . SER A 1 639 ? 0.64 -14.5 4.766 1 92.25 639 SER A C 1
ATOM 5175 O O . SER A 1 639 ? 0.457 -15.531 5.418 1 92.25 639 SER A O 1
ATOM 5177 N N . THR A 1 640 ? 0.505 -13.344 5.289 1 89.12 640 THR A N 1
ATOM 5178 C CA . THR A 1 640 ? 0.136 -13.047 6.668 1 89.12 640 THR A CA 1
ATOM 5179 C C . THR A 1 640 ? -0.827 -11.867 6.734 1 89.12 640 THR A C 1
ATOM 5181 O O . THR A 1 640 ? -0.953 -11.109 5.77 1 89.12 640 THR A O 1
ATOM 5184 N N . LEU A 1 641 ? -1.513 -11.789 7.891 1 87.56 641 LEU A N 1
ATOM 5185 C CA . LEU A 1 641 ? -2.424 -10.664 8.07 1 87.56 641 LEU A CA 1
ATOM 5186 C C . LEU A 1 641 ? -1.67 -9.336 8.016 1 87.56 641 LEU A C 1
ATOM 5188 O O . LEU A 1 641 ? -2.15 -8.367 7.43 1 87.56 641 LEU A O 1
ATOM 5192 N N . SER A 1 642 ? -0.522 -9.336 8.656 1 88.12 642 SER A N 1
ATOM 5193 C CA . SER A 1 642 ? 0.257 -8.102 8.695 1 88.12 642 SER A CA 1
ATOM 5194 C C . SER A 1 642 ? 0.682 -7.672 7.297 1 88.12 642 SER A C 1
ATOM 5196 O O . SER A 1 642 ? 0.598 -6.492 6.953 1 88.12 642 SER A O 1
ATOM 5198 N N . TYR A 1 643 ? 1.11 -8.633 6.504 1 91.25 643 TYR A N 1
ATOM 5199 C CA . TYR A 1 643 ? 1.508 -8.297 5.141 1 91.25 643 TYR A CA 1
ATOM 5200 C C . TYR A 1 643 ? 0.303 -7.867 4.312 1 91.25 643 TYR A C 1
ATOM 5202 O O . TYR A 1 643 ? 0.393 -6.934 3.51 1 91.25 643 TYR A O 1
ATOM 5210 N N . PHE A 1 644 ? -0.804 -8.562 4.5 1 92.62 644 PHE A N 1
ATOM 5211 C CA . PHE A 1 644 ? -2.045 -8.234 3.809 1 92.62 644 PHE A CA 1
ATOM 5212 C C . PHE A 1 644 ? -2.471 -6.801 4.117 1 92.62 644 PHE A C 1
ATOM 5214 O O . PHE A 1 644 ? -2.893 -6.066 3.223 1 92.62 644 PHE A O 1
ATOM 5221 N N . PHE A 1 645 ? -2.357 -6.43 5.32 1 92.69 645 PHE A N 1
ATOM 5222 C CA . PHE A 1 645 ? -2.707 -5.074 5.727 1 92.69 645 PHE A CA 1
ATOM 5223 C C . PHE A 1 645 ? -1.787 -4.059 5.062 1 92.69 645 PHE A C 1
ATOM 5225 O O . PHE A 1 645 ? -2.244 -3.01 4.602 1 92.69 645 PHE A O 1
ATOM 5232 N N . LEU A 1 646 ? -0.551 -4.387 4.902 1 92.06 646 LEU A N 1
ATOM 5233 C CA . LEU A 1 646 ? 0.438 -3.453 4.371 1 92.06 646 LEU A CA 1
ATOM 5234 C C . LEU A 1 646 ? 0.338 -3.363 2.854 1 92.06 646 LEU A C 1
ATOM 5236 O O . LEU A 1 646 ? 0.366 -2.266 2.291 1 92.06 646 LEU A O 1
ATOM 5240 N N . ASP A 1 647 ? 0.224 -4.449 2.258 1 92.25 647 ASP A N 1
ATOM 5241 C CA . ASP A 1 647 ? 0.366 -4.492 0.806 1 92.25 647 ASP A CA 1
ATOM 5242 C C . ASP A 1 647 ? -0.956 -4.16 0.116 1 92.25 647 ASP A C 1
ATOM 5244 O O . ASP A 1 647 ? -0.968 -3.727 -1.037 1 92.25 647 ASP A O 1
ATOM 5248 N N . THR A 1 648 ? -2.07 -4.391 0.854 1 95.25 648 THR A N 1
ATOM 5249 C CA . THR A 1 648 ? -3.355 -4.25 0.181 1 95.25 648 THR A CA 1
ATOM 5250 C C . THR A 1 648 ? -4.215 -3.197 0.876 1 95.25 648 THR A C 1
ATOM 5252 O O . THR A 1 648 ? -4.633 -2.219 0.255 1 95.25 648 THR A O 1
ATOM 5255 N N . VAL A 1 649 ? -4.383 -3.275 2.16 1 95.94 649 VAL A N 1
ATOM 5256 C CA . VAL A 1 649 ? -5.355 -2.455 2.869 1 95.94 649 VAL A CA 1
ATOM 5257 C C . VAL A 1 649 ? -4.883 -1.003 2.902 1 95.94 649 VAL A C 1
ATOM 5259 O O . VAL A 1 649 ? -5.664 -0.085 2.635 1 95.94 649 VAL A O 1
ATOM 5262 N N . ILE A 1 650 ? -3.623 -0.786 3.123 1 94.31 650 ILE A N 1
ATOM 5263 C CA . ILE A 1 650 ? -3.102 0.572 3.23 1 94.31 650 ILE A CA 1
ATOM 5264 C C . ILE A 1 650 ? -3.203 1.272 1.877 1 94.31 650 ILE A C 1
ATOM 5266 O O . ILE A 1 650 ? -3.76 2.369 1.779 1 94.31 650 ILE A O 1
ATOM 5270 N N . PRO A 1 651 ? -2.725 0.645 0.863 1 95.25 651 PRO A N 1
ATOM 5271 C CA . PRO A 1 651 ? -2.816 1.336 -0.425 1 95.25 651 PRO A CA 1
ATOM 5272 C C . PRO A 1 651 ? -4.258 1.574 -0.867 1 95.25 651 PRO A C 1
ATOM 5274 O O . PRO A 1 651 ? -4.578 2.643 -1.392 1 95.25 651 PRO A O 1
ATOM 5277 N N . VAL A 1 652 ? -5.129 0.599 -0.69 1 97.38 652 VAL A N 1
ATOM 5278 C CA . VAL A 1 652 ? -6.523 0.753 -1.088 1 97.38 652 VAL A CA 1
ATOM 5279 C C . VAL A 1 652 ? -7.172 1.871 -0.274 1 97.38 652 VAL A C 1
ATOM 5281 O O . VAL A 1 652 ? -7.918 2.691 -0.817 1 97.38 652 VAL A O 1
ATOM 5284 N N . THR A 1 653 ? -6.883 1.911 1.015 1 97.12 653 THR A N 1
ATOM 5285 C CA . THR A 1 653 ? -7.414 2.955 1.883 1 97.12 653 THR A CA 1
ATOM 5286 C C . THR A 1 653 ? -6.887 4.324 1.464 1 97.12 653 THR A C 1
ATOM 5288 O O . THR A 1 653 ? -7.664 5.273 1.308 1 97.12 653 THR A O 1
ATOM 5291 N N . ALA A 1 654 ? -5.613 4.418 1.223 1 94.31 654 ALA A N 1
ATOM 5292 C CA . ALA A 1 654 ? -4.996 5.684 0.833 1 94.31 654 ALA A CA 1
ATOM 5293 C C . ALA A 1 654 ? -5.566 6.188 -0.49 1 94.31 654 ALA A C 1
ATOM 5295 O O . ALA A 1 654 ? -5.938 7.359 -0.607 1 94.31 654 ALA A O 1
ATOM 5296 N N . LEU A 1 655 ? -5.672 5.332 -1.422 1 96.06 655 LEU A N 1
ATOM 5297 C CA . LEU A 1 655 ? -6.184 5.711 -2.734 1 96.06 655 LEU A CA 1
ATOM 5298 C C . LEU A 1 655 ? -7.656 6.105 -2.648 1 96.06 655 LEU A C 1
ATOM 5300 O O . LEU A 1 655 ? -8.094 7.035 -3.328 1 96.06 655 LEU A O 1
ATOM 5304 N N . SER A 1 656 ? -8.367 5.383 -1.82 1 98.19 656 SER A N 1
ATOM 5305 C CA . SER A 1 656 ? -9.781 5.699 -1.655 1 98.19 656 SER A CA 1
ATOM 5306 C C . SER A 1 656 ? -9.969 7.09 -1.061 1 98.19 656 SER A C 1
ATOM 5308 O O . SER A 1 656 ? -10.82 7.855 -1.519 1 98.19 656 SER A O 1
ATOM 5310 N N . PHE A 1 657 ? -9.188 7.43 -0.124 1 97.62 657 PHE A N 1
ATOM 5311 C CA . PHE A 1 657 ? -9.312 8.734 0.508 1 97.62 657 PHE A CA 1
ATOM 5312 C C . PHE A 1 657 ? -8.836 9.836 -0.428 1 97.62 657 PHE A C 1
ATOM 5314 O O . PHE A 1 657 ? -9.383 10.938 -0.432 1 97.62 657 PHE A O 1
ATOM 5321 N N . VAL A 1 658 ? -7.848 9.562 -1.237 1 95.69 658 VAL A N 1
ATOM 5322 C CA . VAL A 1 658 ? -7.371 10.555 -2.193 1 95.69 658 VAL A CA 1
ATOM 5323 C C . VAL A 1 658 ? -8.445 10.812 -3.248 1 95.69 658 VAL A C 1
ATOM 5325 O O . VAL A 1 658 ? -8.758 11.969 -3.557 1 95.69 658 VAL A O 1
ATOM 5328 N N . ILE A 1 659 ? -8.984 9.781 -3.742 1 97.44 659 ILE A N 1
ATOM 5329 C CA . ILE A 1 659 ? -10.039 9.93 -4.742 1 97.44 659 ILE A CA 1
ATOM 5330 C C . ILE A 1 659 ? -11.266 10.578 -4.109 1 97.44 659 ILE A C 1
ATOM 5332 O O . ILE A 1 659 ? -11.961 11.367 -4.754 1 97.44 659 ILE A O 1
ATOM 5336 N N . ALA A 1 660 ? -11.461 10.32 -2.844 1 98.44 660 ALA A N 1
ATOM 5337 C CA . ALA A 1 660 ? -12.586 10.898 -2.117 1 98.44 660 ALA A CA 1
ATOM 5338 C C . ALA A 1 660 ? -12.461 12.414 -2.021 1 98.44 660 ALA A C 1
ATOM 5340 O O . ALA A 1 660 ? -13.469 13.125 -1.966 1 98.44 660 ALA A O 1
ATOM 5341 N N . ILE A 1 661 ? -11.266 12.969 -2.008 1 97.38 661 ILE A N 1
ATOM 5342 C CA . ILE A 1 661 ? -11.062 14.414 -1.997 1 97.38 661 ILE A CA 1
ATOM 5343 C C . ILE A 1 661 ? -11.703 15.031 -3.24 1 97.38 661 ILE A C 1
ATOM 5345 O O . ILE A 1 661 ? -12.453 16.016 -3.143 1 97.38 661 ILE A O 1
ATOM 5349 N N . PHE A 1 662 ? -11.484 14.398 -4.316 1 96.69 662 PHE A N 1
ATOM 5350 C CA . PHE A 1 662 ? -12.008 14.922 -5.57 1 96.69 662 PHE A CA 1
ATOM 5351 C C . PHE A 1 662 ? -13.5 14.648 -5.695 1 96.69 662 PHE A C 1
ATOM 5353 O O . PHE A 1 662 ? -14.258 15.508 -6.156 1 96.69 662 PHE A O 1
ATOM 5360 N N . TRP A 1 663 ? -13.883 13.492 -5.273 1 97.81 663 TRP A N 1
ATOM 5361 C CA . TRP A 1 663 ? -15.297 13.141 -5.348 1 97.81 663 TRP A CA 1
ATOM 5362 C C . TRP A 1 663 ? -16.125 14.07 -4.477 1 97.81 663 TRP A C 1
ATOM 5364 O O . TRP A 1 663 ? -17.188 14.531 -4.898 1 97.81 663 TRP A O 1
ATOM 5374 N N . SER A 1 664 ? -15.656 14.305 -3.293 1 97.62 664 SER A N 1
ATOM 5375 C CA . SER A 1 664 ? -16.359 15.172 -2.357 1 97.62 664 SER A CA 1
ATOM 5376 C C . SER A 1 664 ? -16.359 16.625 -2.83 1 97.62 664 SER A C 1
ATOM 5378 O O . SER A 1 664 ? -17.391 17.297 -2.775 1 97.62 664 SER A O 1
ATOM 5380 N N . SER A 1 665 ? -15.281 17.109 -3.377 1 97.12 665 SER A N 1
ATOM 5381 C CA . SER A 1 665 ? -15.133 18.5 -3.771 1 97.12 665 SER A CA 1
ATOM 5382 C C . SER A 1 665 ? -15.93 18.797 -5.035 1 97.12 665 SER A C 1
ATOM 5384 O O . SER A 1 665 ? -16.328 19.953 -5.258 1 97.12 665 SER A O 1
ATOM 5386 N N . MET A 1 666 ? -16.219 17.812 -5.801 1 96.75 666 MET A N 1
ATOM 5387 C CA . MET A 1 666 ? -16.828 18.078 -7.098 1 96.75 666 MET A CA 1
ATOM 5388 C C . MET A 1 666 ? -18.312 17.672 -7.09 1 96.75 666 MET A C 1
ATOM 5390 O O . MET A 1 666 ? -19.109 18.219 -7.855 1 96.75 666 MET A O 1
ATOM 5394 N N . PHE A 1 667 ? -18.625 16.719 -6.227 1 96.31 667 PHE A N 1
ATOM 5395 C CA . PHE A 1 667 ? -19.969 16.188 -6.367 1 96.31 667 PHE A CA 1
ATOM 5396 C C . PHE A 1 667 ? -20.75 16.312 -5.066 1 96.31 667 PHE A C 1
ATOM 5398 O O . PHE A 1 667 ? -21.984 16.391 -5.078 1 96.31 667 PHE A O 1
ATOM 5405 N N . GLU A 1 668 ? -20.125 16.297 -3.971 1 96.38 668 GLU A N 1
ATOM 5406 C CA . GLU A 1 668 ? -20.812 16.328 -2.688 1 96.38 668 GLU A CA 1
ATOM 5407 C C . GLU A 1 668 ? -21 17.766 -2.201 1 96.38 668 GLU A C 1
ATOM 5409 O O . GLU A 1 668 ? -22.141 18.234 -2.051 1 96.38 668 GLU A O 1
ATOM 5414 N N . ILE A 1 669 ? -19.953 18.516 -2.086 1 96.19 669 ILE A N 1
ATOM 5415 C CA . ILE A 1 669 ? -19.969 19.844 -1.478 1 96.19 669 ILE A CA 1
ATOM 5416 C C . ILE A 1 669 ? -20.719 20.812 -2.381 1 96.19 669 ILE A C 1
ATOM 5418 O O . ILE A 1 669 ? -21.594 21.547 -1.918 1 96.19 669 ILE A O 1
ATOM 5422 N N . PRO A 1 670 ? -20.453 20.844 -3.686 1 95.38 670 PRO A N 1
ATOM 5423 C CA . PRO A 1 670 ? -21.156 21.797 -4.539 1 95.38 670 PRO A CA 1
ATOM 5424 C C . PRO A 1 670 ? -22.672 21.609 -4.488 1 95.38 670 PRO A C 1
ATOM 5426 O O . PRO A 1 670 ? -23.422 22.594 -4.391 1 95.38 670 PRO A O 1
ATOM 5429 N N . PHE A 1 671 ? -23.109 20.453 -4.535 1 93.31 671 PHE A N 1
ATOM 5430 C CA . PHE A 1 671 ? -24.547 20.203 -4.562 1 93.31 671 PHE A CA 1
ATOM 5431 C C . PHE A 1 671 ? -25.172 20.484 -3.203 1 93.31 671 PHE A C 1
ATOM 5433 O O . PHE A 1 671 ? -26.344 20.875 -3.121 1 93.31 671 PHE A O 1
ATOM 5440 N N . ALA A 1 672 ? -24.406 20.25 -2.193 1 92.38 672 ALA A N 1
ATOM 5441 C CA . ALA A 1 672 ? -24.875 20.656 -0.873 1 92.38 672 ALA A CA 1
ATOM 5442 C C . ALA A 1 672 ? -25.031 22.172 -0.794 1 92.38 672 ALA A C 1
ATOM 5444 O O . ALA A 1 672 ? -26.016 22.672 -0.226 1 92.38 672 ALA A O 1
ATOM 5445 N N . LYS A 1 673 ? -24.078 22.859 -1.374 1 92.44 673 LYS A N 1
ATOM 5446 C CA . LYS A 1 673 ? -24.141 24.312 -1.393 1 92.44 673 LYS A CA 1
ATOM 5447 C C . LYS A 1 673 ? -25.312 24.812 -2.244 1 92.44 673 LYS A C 1
ATOM 5449 O O . LYS A 1 673 ? -26 25.766 -1.876 1 92.44 673 LYS A O 1
ATOM 5454 N N . ILE A 1 674 ? -25.5 24.219 -3.285 1 91.62 674 ILE A N 1
ATOM 5455 C CA . ILE A 1 674 ? -26.594 24.594 -4.184 1 91.62 674 ILE A CA 1
ATOM 5456 C C . ILE A 1 674 ? -27.938 24.344 -3.494 1 91.62 674 ILE A C 1
ATOM 5458 O O . ILE A 1 674 ? -28.859 25.172 -3.613 1 91.62 674 ILE A O 1
ATOM 5462 N N . GLU A 1 675 ? -28.016 23.25 -2.795 1 89.94 675 GLU A N 1
ATOM 5463 C CA . GLU A 1 675 ? -29.219 22.969 -2.029 1 89.94 675 GLU A CA 1
ATOM 5464 C C . GLU A 1 675 ? -29.5 24.062 -1.001 1 89.94 675 GLU A C 1
ATOM 5466 O O . GLU A 1 675 ? -30.641 24.484 -0.827 1 89.94 675 GLU A O 1
ATOM 5471 N N . GLY A 1 676 ? -28.469 24.484 -0.347 1 87.44 676 GLY A N 1
ATOM 5472 C CA . GLY A 1 676 ? -28.609 25.562 0.614 1 87.44 676 GLY A CA 1
ATOM 5473 C C . GLY A 1 676 ? -29.047 26.859 -0.017 1 87.44 676 GLY A C 1
ATOM 5474 O O . GLY A 1 676 ? -29.844 27.609 0.569 1 87.44 676 GLY A O 1
ATOM 5475 N N . LEU A 1 677 ? -28.641 27.062 -1.184 1 86.56 677 LEU A N 1
ATOM 5476 C CA . LEU A 1 677 ? -28.969 28.297 -1.902 1 86.56 677 LEU A CA 1
ATOM 5477 C C . LEU A 1 677 ? -30.406 28.266 -2.406 1 86.56 677 LEU A C 1
ATOM 5479 O O . LEU A 1 677 ? -31.109 29.266 -2.373 1 86.56 677 LEU A O 1
ATOM 5483 N N . LEU A 1 678 ? -30.797 27.094 -2.826 1 84.5 678 LEU A N 1
ATOM 5484 C CA . LEU A 1 678 ? -32.094 26.984 -3.473 1 84.5 678 LEU A CA 1
ATOM 5485 C C . LEU A 1 678 ? -33.188 26.734 -2.445 1 84.5 678 LEU A C 1
ATOM 5487 O O . LEU A 1 678 ? -34.312 27.219 -2.59 1 84.5 678 LEU A O 1
ATOM 5491 N N . LEU A 1 679 ? -32.906 25.953 -1.457 1 78.44 679 LEU A N 1
ATOM 5492 C CA . LEU A 1 679 ? -33.906 25.547 -0.5 1 78.44 679 LEU A CA 1
ATOM 5493 C C . LEU A 1 679 ? -33.75 26.281 0.827 1 78.44 679 LEU A C 1
ATOM 5495 O O . LEU A 1 679 ? -34.594 26.141 1.722 1 78.44 679 LEU A O 1
ATOM 5499 N N . GLY A 1 680 ? -32.719 27.016 1.105 1 63.47 680 GLY A N 1
ATOM 5500 C CA . GLY A 1 680 ? -32.469 27.703 2.361 1 63.47 680 GLY A CA 1
ATOM 5501 C C . GLY A 1 680 ? -33.5 28.781 2.654 1 63.47 680 GLY A C 1
ATOM 5502 O O . GLY A 1 680 ? -34.094 29.359 1.734 1 63.47 680 GLY A O 1
ATOM 5503 N N . ARG A 1 681 ? -34.25 28.781 3.793 1 50.91 681 ARG A N 1
ATOM 5504 C CA . ARG A 1 681 ? -35.25 29.672 4.336 1 50.91 681 ARG A CA 1
ATOM 5505 C C . ARG A 1 681 ? -34.844 31.125 4.195 1 50.91 681 ARG A C 1
ATOM 5507 O O . ARG A 1 681 ? -33.688 31.469 4.422 1 50.91 681 ARG A O 1
ATOM 5514 N N . SER A 1 682 ? -35.656 32.094 3.627 1 38.53 682 SER A N 1
ATOM 5515 C CA . SER A 1 682 ? -35.688 33.531 3.418 1 38.53 682 SER A CA 1
ATOM 5516 C C . SER A 1 682 ? -35.219 34.281 4.66 1 38.53 682 SER A C 1
ATOM 5518 O O . SER A 1 682 ? -35 35.5 4.613 1 38.53 682 SER A O 1
ATOM 5520 N N . GLY A 1 683 ? -35.75 34.188 6 1 36.28 683 GLY A N 1
ATOM 5521 C CA . GLY A 1 683 ? -35.812 35.25 6.98 1 36.28 683 GLY A CA 1
ATOM 5522 C C . GLY A 1 683 ? -34.438 35.688 7.453 1 36.28 683 GLY A C 1
ATOM 5523 O O . GLY A 1 683 ? -34.281 36.75 8.055 1 36.28 683 GLY A O 1
ATOM 5524 N N . THR A 1 684 ? -33.625 34.875 8.328 1 35.66 684 THR A N 1
ATOM 5525 C CA . THR A 1 684 ? -32.594 35.531 9.094 1 35.66 684 THR A CA 1
ATOM 5526 C C . THR A 1 684 ? -31.5 36.094 8.164 1 35.66 684 THR A C 1
ATOM 5528 O O . THR A 1 684 ? -31.109 35.438 7.195 1 35.66 684 THR A O 1
ATOM 5531 N N . PRO A 1 685 ? -31.094 37.438 8.359 1 35.03 685 PRO A N 1
ATOM 5532 C CA . PRO A 1 685 ? -30.109 38.156 7.562 1 35.03 685 PRO A CA 1
ATOM 5533 C C . PRO A 1 685 ? -28.891 37.344 7.184 1 35.03 685 PRO A C 1
ATOM 5535 O O . PRO A 1 685 ? -28.547 36.375 7.895 1 35.03 685 PRO A O 1
ATOM 5538 N N . LYS A 1 686 ? -28.219 37.594 6.055 1 36.84 686 LYS A N 1
ATOM 5539 C CA . LYS A 1 686 ? -27.141 37.094 5.207 1 36.84 686 LYS A CA 1
ATOM 5540 C C . LYS A 1 686 ? -25.844 36.938 6.004 1 36.84 686 LYS A C 1
ATOM 5542 O O . LYS A 1 686 ? -24.984 37.812 5.961 1 36.84 686 LYS A O 1
ATOM 5547 N N . ALA A 1 687 ? -25.75 36.656 7.305 1 31.09 687 ALA A N 1
ATOM 5548 C CA . ALA A 1 687 ? -24.375 36.688 7.758 1 31.09 687 ALA A CA 1
ATOM 5549 C C . ALA A 1 687 ? -23.484 35.812 6.883 1 31.09 687 ALA A C 1
ATOM 5551 O O . ALA A 1 687 ? -23.984 34.969 6.145 1 31.09 687 ALA A O 1
ATOM 5552 N N . ASN A 1 688 ? -22.078 35.656 7.234 1 28.61 688 ASN A N 1
ATOM 5553 C CA . ASN A 1 688 ? -20.844 35.156 6.648 1 28.61 688 ASN A CA 1
ATOM 5554 C C . ASN A 1 688 ? -21.016 33.75 6.078 1 28.61 688 ASN A C 1
ATOM 5556 O O . ASN A 1 688 ? -21.906 33.031 6.496 1 28.61 688 ASN A O 1
ATOM 5560 N N . GLY A 1 689 ? -20.5 33.531 4.855 1 28.42 689 GLY A N 1
ATOM 5561 C CA . GLY A 1 689 ? -20.219 32.344 4.062 1 28.42 689 GLY A CA 1
ATOM 5562 C C . GLY A 1 689 ? -20.078 31.078 4.898 1 28.42 689 GLY A C 1
ATOM 5563 O O . GLY A 1 689 ? -18.984 30.75 5.34 1 28.42 689 GLY A O 1
ATOM 5564 N N . ASN A 1 690 ? -21.062 30.719 5.609 1 26.5 690 ASN A N 1
ATOM 5565 C CA . ASN A 1 690 ? -20.922 29.531 6.449 1 26.5 690 ASN A CA 1
ATOM 5566 C C . ASN A 1 690 ? -20.641 28.297 5.613 1 26.5 690 ASN A C 1
ATOM 5568 O O . ASN A 1 690 ? -21.375 28 4.664 1 26.5 690 ASN A O 1
ATOM 5572 N N . LEU A 1 691 ? -19.422 27.984 5.348 1 28.3 691 LEU A N 1
ATOM 5573 C CA . LEU A 1 691 ? -18.906 26.719 4.832 1 28.3 691 LEU A CA 1
ATOM 5574 C C . LEU A 1 691 ? -19.859 25.578 5.125 1 28.3 691 LEU A C 1
ATOM 5576 O O . LEU A 1 691 ? -20.578 25.609 6.129 1 28.3 691 LEU A O 1
ATOM 5580 N N . PRO A 1 692 ? -20.297 24.984 4.078 1 28.08 692 PRO A N 1
ATOM 5581 C CA . PRO A 1 692 ? -21.078 23.797 4.449 1 28.08 692 PRO A CA 1
ATOM 5582 C C . PRO A 1 692 ? -20.594 23.156 5.75 1 28.08 692 PRO A C 1
ATOM 5584 O O . PRO A 1 692 ? -19.406 22.828 5.883 1 28.08 692 PRO A O 1
ATOM 5587 N N . LYS A 1 693 ? -21.172 23.594 6.809 1 28.27 693 LYS A N 1
ATOM 5588 C CA . LYS A 1 693 ? -20.969 23.172 8.188 1 28.27 693 LYS A CA 1
ATOM 5589 C C . LYS A 1 693 ? -20.797 21.656 8.266 1 28.27 693 LYS A C 1
ATOM 5591 O O . LYS A 1 693 ? -21.703 20.906 7.867 1 28.27 693 LYS A O 1
ATOM 5596 N N . VAL A 1 694 ? -19.812 21.188 7.902 1 28.36 694 VAL A N 1
ATOM 5597 C CA . VAL A 1 694 ? -19.719 20.016 8.773 1 28.36 694 VAL A CA 1
ATOM 5598 C C . VAL A 1 694 ? -20.438 20.297 10.094 1 28.36 694 VAL A C 1
ATOM 5600 O O . VAL A 1 694 ? -20.344 21.406 10.633 1 28.36 694 VAL A O 1
ATOM 5603 N N . MET A 1 695 ? -21.703 19.781 10.289 1 26.42 695 MET A N 1
ATOM 5604 C CA . MET A 1 695 ? -22.531 20.078 11.453 1 26.42 695 MET A CA 1
ATOM 5605 C C . MET A 1 695 ? -21.672 20.516 12.633 1 26.42 695 MET A C 1
ATOM 5607 O O . MET A 1 695 ? -21.094 19.688 13.336 1 26.42 695 MET A O 1
ATOM 5611 N N . ILE A 1 696 ? -20.938 21.531 12.367 1 29.05 696 ILE A N 1
ATOM 5612 C CA . ILE A 1 696 ? -20.469 22.219 13.57 1 29.05 696 ILE A CA 1
ATOM 5613 C C . ILE A 1 696 ? -21.672 22.781 14.336 1 29.05 696 ILE A C 1
ATOM 5615 O O . ILE A 1 696 ? -22.297 23.75 13.891 1 29.05 696 ILE A O 1
ATOM 5619 N N . ILE A 1 697 ? -22.672 22.047 14.68 1 27.28 697 ILE A N 1
ATOM 5620 C CA . ILE A 1 697 ? -23.75 22.578 15.516 1 27.28 697 ILE A CA 1
ATOM 5621 C C . ILE A 1 697 ? -23.141 23.438 16.625 1 27.28 697 ILE A C 1
ATOM 5623 O O . ILE A 1 697 ? -22.422 22.938 17.484 1 27.28 697 ILE A O 1
ATOM 5627 N N . PRO A 1 698 ? -22.969 24.641 16.344 1 29.67 698 PRO A N 1
ATOM 5628 C CA . PRO A 1 698 ? -22.641 25.453 17.5 1 29.67 698 PRO A CA 1
ATOM 5629 C C . PRO A 1 698 ? -23.578 25.219 18.688 1 29.67 698 PRO A C 1
ATOM 5631 O O . PRO A 1 698 ? -24.797 25.344 18.547 1 29.67 698 PRO A O 1
ATOM 5634 N N . LEU A 1 699 ? -23.453 24.141 19.391 1 29.2 699 LEU A N 1
ATOM 5635 C CA . LEU A 1 699 ? -24.312 23.891 20.547 1 29.2 699 LEU A CA 1
ATOM 5636 C C . LEU A 1 699 ? -24.266 25.062 21.531 1 29.2 699 LEU A C 1
ATOM 5638 O O . LEU A 1 699 ? -23.219 25.328 22.125 1 29.2 699 LEU A O 1
ATOM 5642 N N . GLU A 1 700 ? -24.844 26.188 21.094 1 29.61 700 GLU A N 1
ATOM 5643 C CA . GLU A 1 700 ? -25.047 27.062 22.25 1 29.61 700 GLU A CA 1
ATOM 5644 C C . GLU A 1 700 ? -25.734 26.312 23.391 1 29.61 700 GLU A C 1
ATOM 5646 O O . GLU A 1 700 ? -26.828 25.781 23.234 1 29.61 700 GLU A O 1
ATOM 5651 N N . ILE A 1 701 ? -25.016 25.688 24.219 1 32.19 701 ILE A N 1
ATOM 5652 C CA . ILE A 1 701 ? -25.547 25.078 25.422 1 32.19 701 ILE A CA 1
ATOM 5653 C C . ILE A 1 701 ? -26.484 26.047 26.141 1 32.19 701 ILE A C 1
ATOM 5655 O O . ILE A 1 701 ? -26.109 27.203 26.406 1 32.19 701 ILE A O 1
ATOM 5659 N N . PRO A 1 702 ? -27.812 25.953 25.969 1 33.09 702 PRO A N 1
ATOM 5660 C CA . PRO A 1 702 ? -28.578 26.797 26.875 1 33.09 702 PRO A CA 1
ATOM 5661 C C . PRO A 1 702 ? -27.953 26.891 28.266 1 33.09 702 PRO A C 1
ATOM 5663 O O . PRO A 1 702 ? -27.234 25.969 28.688 1 33.09 702 PRO A O 1
ATOM 5666 N N . LYS A 1 703 ? -27.938 28.078 28.766 1 34.31 703 LYS A N 1
ATOM 5667 C CA . LYS A 1 703 ? -27.562 28.281 30.172 1 34.31 703 LYS A CA 1
ATOM 5668 C C . LYS A 1 703 ? -28.125 27.188 31.062 1 34.31 703 LYS A C 1
ATOM 5670 O O . LYS A 1 703 ? -29.281 26.797 30.906 1 34.31 703 LYS A O 1
ATOM 5675 N N . ALA A 1 704 ? -27.344 26.281 31.641 1 33.72 704 ALA A N 1
ATOM 5676 C CA . ALA A 1 704 ? -27.484 25.172 32.594 1 33.72 704 ALA A CA 1
ATOM 5677 C C . ALA A 1 704 ? -28.672 25.406 33.5 1 33.72 704 ALA A C 1
ATOM 5679 O O . ALA A 1 704 ? -28.641 26.312 34.344 1 33.72 704 ALA A O 1
ATOM 5680 N N . GLY A 1 705 ? -29.891 25.438 33.031 1 32.19 705 GLY A N 1
ATOM 5681 C CA . GLY A 1 705 ? -30.609 25.062 34.25 1 32.19 705 GLY A CA 1
ATOM 5682 C C . GLY A 1 705 ? -30.109 23.781 34.875 1 32.19 705 GLY A C 1
ATOM 5683 O O . GLY A 1 705 ? -29.922 22.781 34.188 1 32.19 705 GLY A O 1
ATOM 5684 N N . GLU A 1 706 ? -29.219 23.734 35.844 1 34.41 706 GLU A N 1
ATOM 5685 C CA . GLU A 1 706 ? -28.422 22.75 36.594 1 34.41 706 GLU A CA 1
ATOM 5686 C C . GLU A 1 706 ? -29.234 21.484 36.875 1 34.41 706 GLU A C 1
ATOM 5688 O O . GLU A 1 706 ? -30.062 21.453 37.781 1 34.41 706 GLU A O 1
ATOM 5693 N N . VAL A 1 707 ? -29.812 20.797 35.875 1 35.16 707 VAL A N 1
ATOM 5694 C CA . VAL A 1 707 ? -30.25 19.5 36.375 1 35.16 707 VAL A CA 1
ATOM 5695 C C . VAL A 1 707 ? -29.047 18.594 36.594 1 35.16 707 VAL A C 1
ATOM 5697 O O . VAL A 1 707 ? -28.328 18.25 35.656 1 35.16 707 VAL A O 1
ATOM 5700 N N . ASN A 1 708 ? -28.281 18.641 37.625 1 35.69 708 ASN A N 1
ATOM 5701 C CA . ASN A 1 708 ? -27.188 17.781 38.094 1 35.69 708 ASN A CA 1
ATOM 5702 C C . ASN A 1 708 ? -27.625 16.328 38.219 1 35.69 708 ASN A C 1
ATOM 5704 O O . ASN A 1 708 ? -28.375 15.953 39.125 1 35.69 708 ASN A O 1
ATOM 5708 N N . ILE A 1 709 ? -27.656 15.586 37.188 1 35.88 709 ILE A N 1
ATOM 5709 C CA . ILE A 1 709 ? -27.891 14.156 37.375 1 35.88 709 ILE A CA 1
ATOM 5710 C C . ILE A 1 709 ? -26.594 13.484 37.875 1 35.88 709 ILE A C 1
ATOM 5712 O O . ILE A 1 709 ? -25.562 13.578 37.188 1 35.88 709 ILE A O 1
ATOM 5716 N N . LYS A 1 710 ? -26.453 13.195 39.156 1 38.81 710 LYS A N 1
ATOM 5717 C CA . LYS A 1 710 ? -25.344 12.477 39.781 1 38.81 710 LYS A CA 1
ATOM 5718 C C . LYS A 1 710 ? -25.406 10.984 39.438 1 38.81 710 LYS A C 1
ATOM 5720 O O . LYS A 1 710 ? -26.453 10.352 39.625 1 38.81 710 LYS A O 1
ATOM 5725 N N . PHE A 1 711 ? -24.5 10.453 38.562 1 32.78 711 PHE A N 1
ATOM 5726 C CA . PHE A 1 711 ? -24.375 9.008 38.406 1 32.78 711 PHE A CA 1
ATOM 5727 C C . PHE A 1 711 ? -23.391 8.445 39.438 1 32.78 711 PHE A C 1
ATOM 5729 O O . PHE A 1 711 ? -22.344 9.039 39.688 1 32.78 711 PHE A O 1
ATOM 5736 N N . MET B 1 1 ? 23.125 -10.469 -16.812 1 49.03 1 MET B N 1
ATOM 5737 C CA . MET B 1 1 ? 22.156 -9.984 -17.781 1 49.03 1 MET B CA 1
ATOM 5738 C C . MET B 1 1 ? 22.375 -10.617 -19.141 1 49.03 1 MET B C 1
ATOM 5740 O O . MET B 1 1 ? 21.422 -11.016 -19.812 1 49.03 1 MET B O 1
ATOM 5744 N N . ALA B 1 2 ? 23.75 -10.773 -19.406 1 51.28 2 ALA B N 1
ATOM 5745 C CA . ALA B 1 2 ? 24.031 -11.422 -20.688 1 51.28 2 ALA B CA 1
ATOM 5746 C C . ALA B 1 2 ? 23.5 -12.859 -20.703 1 51.28 2 ALA B C 1
ATOM 5748 O O . ALA B 1 2 ? 22.922 -13.305 -21.688 1 51.28 2 ALA B O 1
ATOM 5749 N N . LEU B 1 3 ? 23.641 -13.375 -19.531 1 53.72 3 LEU B N 1
ATOM 5750 C CA . LEU B 1 3 ? 23.203 -14.758 -19.438 1 53.72 3 LEU B CA 1
ATOM 5751 C C . LEU B 1 3 ? 21.672 -14.852 -19.516 1 53.72 3 LEU B C 1
ATOM 5753 O O . LEU B 1 3 ? 21.141 -15.766 -20.141 1 53.72 3 LEU B O 1
ATOM 5757 N N . LEU B 1 4 ? 21.078 -13.867 -18.922 1 58.53 4 LEU B N 1
ATOM 5758 C CA . LEU B 1 4 ? 19.609 -13.828 -19.016 1 58.53 4 LEU B CA 1
ATOM 5759 C C . LEU B 1 4 ? 19.172 -13.609 -20.453 1 58.53 4 LEU B C 1
ATOM 5761 O O . LEU B 1 4 ? 18.203 -14.227 -20.922 1 58.53 4 LEU B O 1
ATOM 5765 N N . GLY B 1 5 ? 19.906 -12.75 -21.031 1 59.12 5 GLY B N 1
ATOM 5766 C CA . GLY B 1 5 ? 19.609 -12.492 -22.438 1 59.12 5 GLY B CA 1
ATOM 5767 C C . GLY B 1 5 ? 19.766 -13.727 -23.312 1 59.12 5 GLY B C 1
ATOM 5768 O O . GLY B 1 5 ? 18.938 -13.984 -24.188 1 59.12 5 GLY B O 1
ATOM 5769 N N . GLU B 1 6 ? 20.828 -14.5 -23 1 59.97 6 GLU B N 1
ATOM 5770 C CA . GLU B 1 6 ? 21.062 -15.727 -23.75 1 59.97 6 GLU B CA 1
ATOM 5771 C C . GLU B 1 6 ? 19.953 -16.75 -23.516 1 59.97 6 GLU B C 1
ATOM 5773 O O . GLU B 1 6 ? 19.531 -17.453 -24.438 1 59.97 6 GLU B O 1
ATOM 5778 N N . LEU B 1 7 ? 19.547 -16.734 -22.297 1 60 7 LEU B N 1
ATOM 5779 C CA . LEU B 1 7 ? 18.484 -17.672 -21.953 1 60 7 LEU B CA 1
ATOM 5780 C C . LEU B 1 7 ? 17.172 -17.281 -22.625 1 60 7 LEU B C 1
ATOM 5782 O O . LEU B 1 7 ? 16.438 -18.141 -23.109 1 60 7 LEU B O 1
ATOM 5786 N N . MET B 1 8 ? 17.094 -15.961 -22.766 1 61.62 8 MET B N 1
ATOM 5787 C CA . MET B 1 8 ? 15.844 -15.484 -23.359 1 61.62 8 MET B CA 1
ATOM 5788 C C . MET B 1 8 ? 15.844 -15.695 -24.859 1 61.62 8 MET B C 1
ATOM 5790 O O . MET B 1 8 ? 14.781 -15.797 -25.484 1 61.62 8 MET B O 1
ATOM 5794 N N . ALA B 1 9 ? 17.078 -15.875 -25.281 1 58.44 9 ALA B N 1
ATOM 5795 C CA . ALA B 1 9 ? 17.219 -16.125 -26.719 1 58.44 9 ALA B CA 1
ATOM 5796 C C . ALA B 1 9 ? 16.922 -17.594 -27.047 1 58.44 9 ALA B C 1
ATOM 5798 O O . ALA B 1 9 ? 16.594 -17.922 -28.188 1 58.44 9 ALA B O 1
ATOM 5799 N N . HIS B 1 10 ? 17.125 -18.5 -25.953 1 62 10 HIS B N 1
ATOM 5800 C CA . HIS B 1 10 ? 16.844 -19.906 -26.188 1 62 10 HIS B CA 1
ATOM 5801 C C . HIS B 1 10 ? 15.961 -20.484 -25.094 1 62 10 HIS B C 1
ATOM 5803 O O . HIS B 1 10 ? 16.375 -21.391 -24.359 1 62 10 HIS B O 1
ATOM 5809 N N . PRO B 1 11 ? 14.766 -20.078 -25.078 1 60.84 11 PRO B N 1
ATOM 5810 C CA . PRO B 1 11 ? 13.875 -20.484 -24 1 60.84 11 PRO B CA 1
ATOM 5811 C C . PRO B 1 11 ? 13.602 -22 -23.984 1 60.84 11 PRO B C 1
ATOM 5813 O O . PRO B 1 11 ? 13.391 -22.578 -22.922 1 60.84 11 PRO B O 1
ATOM 5816 N N . ARG B 1 12 ? 13.68 -22.625 -25.094 1 61.97 12 ARG B N 1
ATOM 5817 C CA . ARG B 1 12 ? 13.414 -24.062 -25.188 1 61.97 12 ARG B CA 1
ATOM 5818 C C . ARG B 1 12 ? 14.453 -24.859 -24.391 1 61.97 12 ARG B C 1
ATOM 5820 O O . ARG B 1 12 ? 14.109 -25.797 -23.688 1 61.97 12 ARG B O 1
ATOM 5827 N N . GLU B 1 13 ? 15.672 -24.422 -24.547 1 63.06 13 GLU B N 1
ATOM 5828 C CA . GLU B 1 13 ? 16.734 -25.125 -23.844 1 63.06 13 GLU B CA 1
ATOM 5829 C C . GLU B 1 13 ? 16.578 -25 -22.328 1 63.06 13 GLU B C 1
ATOM 5831 O O . GLU B 1 13 ? 16.797 -25.969 -21.594 1 63.06 13 GLU B O 1
ATOM 5836 N N . VAL B 1 14 ? 16.141 -23.891 -21.938 1 63 14 VAL B N 1
ATOM 5837 C CA . VAL B 1 14 ? 15.953 -23.656 -20.516 1 63 14 VAL B CA 1
ATOM 5838 C C . VAL B 1 14 ? 14.797 -24.5 -20 1 63 14 VAL B C 1
ATOM 5840 O O . VAL B 1 14 ? 14.891 -25.109 -18.922 1 63 14 VAL B O 1
ATOM 5843 N N . MET B 1 15 ? 13.805 -24.594 -20.781 1 66.44 15 MET B N 1
ATOM 5844 C CA . MET B 1 15 ? 12.633 -25.391 -20.406 1 66.44 15 MET B CA 1
ATOM 5845 C C . MET B 1 15 ? 13 -26.859 -20.266 1 66.44 15 MET B C 1
ATOM 5847 O O . MET B 1 15 ? 12.594 -27.516 -19.312 1 66.44 15 MET B O 1
ATOM 5851 N N . GLU B 1 16 ? 13.758 -27.328 -21.188 1 63.78 16 GLU B N 1
ATOM 5852 C CA . GLU B 1 16 ? 14.172 -28.719 -21.156 1 63.78 16 GLU B CA 1
ATOM 5853 C C . GLU B 1 16 ? 15.047 -29.016 -19.953 1 63.78 16 GLU B C 1
ATOM 5855 O O . GLU B 1 16 ? 14.922 -30.062 -19.328 1 63.78 16 GLU B O 1
ATOM 5860 N N . GLN B 1 17 ? 15.828 -28.094 -19.625 1 61.59 17 GLN B N 1
ATOM 5861 C CA . GLN B 1 17 ? 16.703 -28.25 -18.469 1 61.59 17 GLN B CA 1
ATOM 5862 C C . GLN B 1 17 ? 15.906 -28.25 -17.172 1 61.59 17 GLN B C 1
ATOM 5864 O O . GLN B 1 17 ? 16.172 -29.047 -16.266 1 61.59 17 GLN B O 1
ATOM 5869 N N . LEU B 1 18 ? 14.914 -27.438 -17.203 1 63.84 18 LEU B N 1
ATOM 5870 C CA . LEU B 1 18 ? 14.086 -27.344 -16 1 63.84 18 LEU B CA 1
ATOM 5871 C C . LEU B 1 18 ? 13.258 -28.625 -15.812 1 63.84 18 LEU B C 1
ATOM 5873 O O . LEU B 1 18 ? 13.023 -29.047 -14.68 1 63.84 18 LEU B O 1
ATOM 5877 N N . GLU B 1 19 ? 12.875 -29.203 -16.859 1 63.75 19 GLU B N 1
ATOM 5878 C CA . GLU B 1 19 ? 12.062 -30.406 -16.781 1 63.75 19 GLU B CA 1
ATOM 5879 C C . GLU B 1 19 ? 12.867 -31.578 -16.234 1 63.75 19 GLU B C 1
ATOM 5881 O O . GLU B 1 19 ? 12.312 -32.5 -15.617 1 63.75 19 GLU B O 1
ATOM 5886 N N . LYS B 1 20 ? 14.188 -31.516 -16.422 1 59.25 20 LYS B N 1
ATOM 5887 C CA . LYS B 1 20 ? 15.07 -32.562 -15.906 1 59.25 20 LYS B CA 1
ATOM 5888 C C . LYS B 1 20 ? 15.141 -32.5 -14.383 1 59.25 20 LYS B C 1
ATOM 5890 O O . LYS B 1 20 ? 15.414 -33.531 -13.734 1 59.25 20 LYS B O 1
ATOM 5895 N N . TYR B 1 21 ? 14.852 -31.391 -13.844 1 57.5 21 TYR B N 1
ATOM 5896 C CA . TYR B 1 21 ? 14.992 -31.203 -12.398 1 57.5 21 TYR B CA 1
ATOM 5897 C C . TYR B 1 21 ? 13.648 -30.875 -11.766 1 57.5 21 TYR B C 1
ATOM 5899 O O . TYR B 1 21 ? 13.555 -29.969 -10.922 1 57.5 21 TYR B O 1
ATOM 5907 N N . LYS B 1 22 ? 12.711 -31.641 -12.227 1 69.44 22 LYS B N 1
ATOM 5908 C CA . LYS B 1 22 ? 11.406 -31.578 -11.57 1 69.44 22 LYS B CA 1
ATOM 5909 C C . LYS B 1 22 ? 11.492 -32.031 -10.117 1 69.44 22 LYS B C 1
ATOM 5911 O O . LYS B 1 22 ? 12.297 -32.906 -9.789 1 69.44 22 LYS B O 1
ATOM 5916 N N . THR B 1 23 ? 10.805 -31.422 -9.305 1 72.88 23 THR B N 1
ATOM 5917 C CA . THR B 1 23 ? 10.891 -31.594 -7.859 1 72.88 23 THR B CA 1
ATOM 5918 C C . THR B 1 23 ? 10.672 -33.062 -7.48 1 72.88 23 THR B C 1
ATOM 5920 O O . THR B 1 23 ? 11.312 -33.562 -6.559 1 72.88 23 THR B O 1
ATOM 5923 N N . SER B 1 24 ? 9.773 -33.719 -8.242 1 68.25 24 SER B N 1
ATOM 5924 C CA . SER B 1 24 ? 9.547 -35.125 -7.945 1 68.25 24 SER B CA 1
ATOM 5925 C C . SER B 1 24 ? 10.82 -35.938 -8.133 1 68.25 24 SER B C 1
ATOM 5927 O O . SER B 1 24 ? 11.141 -36.812 -7.305 1 68.25 24 SER B O 1
ATOM 5929 N N . ASP B 1 25 ? 11.586 -35.594 -9.148 1 69 25 ASP B N 1
ATOM 5930 C CA . ASP B 1 25 ? 12.828 -36.312 -9.422 1 69 25 ASP B CA 1
ATOM 5931 C C . ASP B 1 25 ? 13.906 -35.938 -8.398 1 69 25 ASP B C 1
ATOM 5933 O O . ASP B 1 25 ? 14.703 -36.812 -8.008 1 69 25 ASP B O 1
ATOM 5937 N N . LEU B 1 26 ? 13.867 -34.812 -7.961 1 74.31 26 LEU B N 1
ATOM 5938 C CA . LEU B 1 26 ? 14.844 -34.344 -6.977 1 74.31 26 LEU B CA 1
ATOM 5939 C C . LEU B 1 26 ? 14.641 -35.031 -5.637 1 74.31 26 LEU B C 1
ATOM 5941 O O . LEU B 1 26 ? 15.609 -35.438 -4.984 1 74.31 26 LEU B O 1
ATOM 5945 N N . ILE B 1 27 ? 13.43 -35.188 -5.281 1 74.94 27 ILE B N 1
ATOM 5946 C CA . ILE B 1 27 ? 13.109 -35.844 -4.016 1 74.94 27 ILE B CA 1
ATOM 5947 C C . ILE B 1 27 ? 13.398 -37.312 -4.113 1 74.94 27 ILE B C 1
ATOM 5949 O O . ILE B 1 27 ? 13.93 -37.938 -3.176 1 74.94 27 ILE B O 1
ATOM 5953 N N . ALA B 1 28 ? 13.133 -37.875 -5.242 1 70.19 28 ALA B N 1
ATOM 5954 C CA . ALA B 1 28 ? 13.383 -39.312 -5.445 1 70.19 28 ALA B CA 1
ATOM 5955 C C . ALA B 1 28 ? 14.875 -39.625 -5.371 1 70.19 28 ALA B C 1
ATOM 5957 O O . ALA B 1 28 ? 15.281 -40.656 -4.879 1 70.19 28 ALA B O 1
ATOM 5958 N N . ALA B 1 29 ? 15.648 -38.719 -5.797 1 72.81 29 ALA B N 1
ATOM 5959 C CA . ALA B 1 29 ? 17.094 -38.906 -5.809 1 72.81 29 ALA B CA 1
ATOM 5960 C C . ALA B 1 29 ? 17.656 -39.031 -4.391 1 72.81 29 ALA B C 1
ATOM 5962 O O . ALA B 1 29 ? 18.703 -39.625 -4.176 1 72.81 29 ALA B O 1
ATOM 5963 N N . LEU B 1 30 ? 16.922 -38.594 -3.438 1 76.56 30 LEU B N 1
ATOM 5964 C CA . LEU B 1 30 ? 17.344 -38.625 -2.041 1 76.56 30 LEU B CA 1
ATOM 5965 C C . LEU B 1 30 ? 17.297 -40.062 -1.505 1 76.56 30 LEU B C 1
ATOM 5967 O O . LEU B 1 30 ? 18 -40.375 -0.544 1 76.56 30 LEU B O 1
ATOM 5971 N N . GLY B 1 31 ? 16.469 -40.875 -2.029 1 68.88 31 GLY B N 1
ATOM 5972 C CA . GLY B 1 31 ? 16.312 -42.25 -1.575 1 68.88 31 GLY B CA 1
ATOM 5973 C C . GLY B 1 31 ? 17.391 -43.188 -2.109 1 68.88 31 GLY B C 1
ATOM 5974 O O . GLY B 1 31 ? 17.625 -44.25 -1.546 1 68.88 31 GLY B O 1
ATOM 5975 N N . ILE B 1 32 ? 18.047 -42.844 -3.152 1 64.44 32 ILE B N 1
ATOM 5976 C CA . ILE B 1 32 ? 18.984 -43.719 -3.824 1 64.44 32 ILE B CA 1
ATOM 5977 C C . ILE B 1 32 ? 20.406 -43.469 -3.299 1 64.44 32 ILE B C 1
ATOM 5979 O O . ILE B 1 32 ? 21.25 -44.375 -3.295 1 64.44 32 ILE B O 1
ATOM 5983 N N . HIS B 1 33 ? 20.656 -42.344 -2.832 1 60.09 33 HIS B N 1
ATOM 5984 C CA . HIS B 1 33 ? 22.031 -41.969 -2.473 1 60.09 33 HIS B CA 1
ATOM 5985 C C . HIS B 1 33 ? 22.438 -42.625 -1.151 1 60.09 33 HIS B C 1
ATOM 5987 O O . HIS B 1 33 ? 21.703 -42.531 -0.163 1 60.09 33 HIS B O 1
ATOM 5993 N N . SER B 1 34 ? 23.453 -43.625 -1.35 1 53.69 34 SER B N 1
ATOM 5994 C CA . SER B 1 34 ? 24.031 -44.344 -0.217 1 53.69 34 SER B CA 1
ATOM 5995 C C . SER B 1 34 ? 24.797 -43.406 0.703 1 53.69 34 SER B C 1
ATOM 5997 O O . SER B 1 34 ? 25.359 -42.406 0.245 1 53.69 34 SER B O 1
ATOM 5999 N N . PHE B 1 35 ? 24.547 -43.375 2.068 1 49.91 35 PHE B N 1
ATOM 6000 C CA . PHE B 1 35 ? 24.984 -42.625 3.248 1 49.91 35 PHE B CA 1
ATOM 6001 C C . PHE B 1 35 ? 26.5 -42.562 3.336 1 49.91 35 PHE B C 1
ATOM 6003 O O . PHE B 1 35 ? 27.047 -42.188 4.367 1 49.91 35 PHE B O 1
ATOM 6010 N N . SER B 1 36 ? 27.297 -42.875 2.447 1 49.44 36 SER B N 1
ATOM 6011 C CA . SER B 1 36 ? 28.625 -43.125 2.996 1 49.44 36 SER B CA 1
ATOM 6012 C C . SER B 1 36 ? 29.188 -41.906 3.691 1 49.44 36 SER B C 1
ATOM 6014 O O . SER B 1 36 ? 29.828 -42.031 4.738 1 49.44 36 SER B O 1
ATOM 6016 N N . LYS B 1 37 ? 29.469 -40.75 3.066 1 53.94 37 LYS B N 1
ATOM 6017 C CA . LYS B 1 37 ? 30.328 -39.75 3.699 1 53.94 37 LYS B CA 1
ATOM 6018 C C . LYS B 1 37 ? 29.5 -38.688 4.406 1 53.94 37 LYS B C 1
ATOM 6020 O O . LYS B 1 37 ? 28.656 -38.031 3.787 1 53.94 37 LYS B O 1
ATOM 6025 N N . TYR B 1 38 ? 28.953 -38.969 5.707 1 58.19 38 TYR B N 1
ATOM 6026 C CA . TYR B 1 38 ? 28.062 -38.406 6.738 1 58.19 38 TYR B CA 1
ATOM 6027 C C . TYR B 1 38 ? 28.484 -37 7.133 1 58.19 38 TYR B C 1
ATOM 6029 O O . TYR B 1 38 ? 29.234 -36.812 8.094 1 58.19 38 TYR B O 1
ATOM 6037 N N . THR B 1 39 ? 28.438 -36 6.387 1 74.88 39 THR B N 1
ATOM 6038 C CA . THR B 1 39 ? 28.719 -34.688 6.926 1 74.88 39 THR B CA 1
ATOM 6039 C C . THR B 1 39 ? 27.469 -34.062 7.52 1 74.88 39 THR B C 1
ATOM 6041 O O . THR B 1 39 ? 27.516 -32.969 8.094 1 74.88 39 THR B O 1
ATOM 6044 N N . ILE B 1 40 ? 26.312 -34.906 7.484 1 87.38 40 ILE B N 1
ATOM 6045 C CA . ILE B 1 40 ? 25.078 -34.344 8.062 1 87.38 40 ILE B CA 1
ATOM 6046 C C . ILE B 1 40 ? 24.656 -35.219 9.258 1 87.38 40 ILE B C 1
ATOM 6048 O O . ILE B 1 40 ? 25.172 -36.312 9.453 1 87.38 40 ILE B O 1
ATOM 6052 N N . SER B 1 41 ? 23.812 -34.719 10.094 1 89.06 41 SER B N 1
ATOM 6053 C CA . SER B 1 41 ? 23.359 -35.406 11.289 1 89.06 41 SER B CA 1
ATOM 6054 C C . SER B 1 41 ? 22.594 -36.688 10.914 1 89.06 41 SER B C 1
ATOM 6056 O O . SER B 1 41 ? 21.984 -36.75 9.844 1 89.06 41 SER B O 1
ATOM 6058 N N . GLU B 1 42 ? 22.672 -37.656 11.75 1 87.38 42 GLU B N 1
ATOM 6059 C CA . GLU B 1 42 ? 22 -38.938 11.523 1 87.38 42 GLU B CA 1
ATOM 6060 C C . GLU B 1 42 ? 20.484 -38.75 11.391 1 87.38 42 GLU B C 1
ATOM 6062 O O . GLU B 1 42 ? 19.844 -39.375 10.555 1 87.38 42 GLU B O 1
ATOM 6067 N N . GLU B 1 43 ? 19.969 -37.906 12.219 1 90.12 43 GLU B N 1
ATOM 6068 C CA . GLU B 1 43 ? 18.531 -37.625 12.18 1 90.12 43 GLU B CA 1
ATOM 6069 C C . GLU B 1 43 ? 18.125 -37.031 10.836 1 90.12 43 GLU B C 1
ATOM 6071 O O . GLU B 1 43 ? 17.125 -37.438 10.25 1 90.12 43 GLU B O 1
ATOM 6076 N N . CYS B 1 44 ? 18.859 -36.125 10.398 1 92 44 CYS B N 1
ATOM 6077 C CA . CYS B 1 44 ? 18.609 -35.5 9.109 1 92 44 CYS B CA 1
ATOM 6078 C C . CYS B 1 44 ? 18.688 -36.5 7.977 1 92 44 CYS B C 1
ATOM 6080 O O . CYS B 1 44 ? 17.812 -36.562 7.117 1 92 44 CYS B O 1
ATOM 6082 N N . HIS B 1 45 ? 19.688 -37.312 8.055 1 88.38 45 HIS B N 1
ATOM 6083 C CA . HIS B 1 45 ? 19.906 -38.312 7.012 1 88.38 45 HIS B CA 1
ATOM 6084 C C . HIS B 1 45 ? 18.75 -39.312 6.965 1 88.38 45 HIS B C 1
ATOM 6086 O O . HIS B 1 45 ? 18.266 -39.656 5.887 1 88.38 45 HIS B O 1
ATOM 6092 N N . GLU B 1 46 ? 18.375 -39.75 8.102 1 88.31 46 GLU B N 1
ATOM 6093 C CA . GLU B 1 46 ? 17.281 -40.719 8.18 1 88.31 46 GLU B CA 1
ATOM 6094 C C . GLU B 1 46 ? 15.992 -40.125 7.605 1 88.31 46 GLU B C 1
ATOM 6096 O O . GLU B 1 46 ? 15.258 -40.844 6.898 1 88.31 46 GLU B O 1
ATOM 6101 N N . GLU B 1 47 ? 15.719 -38.938 7.902 1 91.56 47 GLU B N 1
ATOM 6102 C CA . GLU B 1 47 ? 14.484 -38.312 7.438 1 91.56 47 GLU B CA 1
ATOM 6103 C C . GLU B 1 47 ? 14.539 -38.031 5.941 1 91.56 47 GLU B C 1
ATOM 6105 O O . GLU B 1 47 ? 13.523 -38.094 5.246 1 91.56 47 GLU B O 1
ATOM 6110 N N . LEU B 1 48 ? 15.711 -37.656 5.457 1 90.31 48 LEU B N 1
ATOM 6111 C CA . LEU B 1 48 ? 15.875 -37.469 4.02 1 90.31 48 LEU B CA 1
ATOM 6112 C C . LEU B 1 48 ? 15.656 -38.75 3.264 1 90.31 48 LEU B C 1
ATOM 6114 O O . LEU B 1 48 ? 14.977 -38.781 2.234 1 90.31 48 LEU B O 1
ATOM 6118 N N . ALA B 1 49 ? 16.234 -39.781 3.797 1 85.94 49 ALA B N 1
ATOM 6119 C CA . ALA B 1 49 ? 16.062 -41.094 3.189 1 85.94 49 ALA B CA 1
ATOM 6120 C C . ALA B 1 49 ? 14.602 -41.531 3.244 1 85.94 49 ALA B C 1
ATOM 6122 O O . ALA B 1 49 ? 14.086 -42.125 2.295 1 85.94 49 ALA B O 1
ATOM 6123 N N . PHE B 1 50 ? 14.023 -41.25 4.375 1 89.31 50 PHE B N 1
ATOM 6124 C CA . PHE B 1 50 ? 12.609 -41.562 4.562 1 89.31 50 PHE B CA 1
ATOM 6125 C C . PHE B 1 50 ? 11.75 -40.875 3.508 1 89.31 50 PHE B C 1
ATOM 6127 O O . PHE B 1 50 ? 10.859 -41.5 2.926 1 89.31 50 PHE B O 1
ATOM 6134 N N . LEU B 1 51 ? 12.016 -39.656 3.271 1 89.44 51 LEU B N 1
ATOM 6135 C CA . LEU B 1 51 ? 11.312 -38.875 2.256 1 89.44 51 LEU B CA 1
ATOM 6136 C C . LEU B 1 51 ? 11.578 -39.438 0.862 1 89.44 51 LEU B C 1
ATOM 6138 O O . LEU B 1 51 ? 10.656 -39.594 0.059 1 89.44 51 LEU B O 1
ATOM 6142 N N . GLY B 1 52 ? 12.828 -39.75 0.534 1 85.81 52 GLY B N 1
ATOM 6143 C CA . GLY B 1 52 ? 13.203 -40.312 -0.756 1 85.81 52 GLY B CA 1
ATOM 6144 C C . GLY B 1 52 ? 12.547 -41.656 -1.047 1 85.81 52 GLY B C 1
ATOM 6145 O O . GLY B 1 52 ? 12.023 -41.875 -2.141 1 85.81 52 GLY B O 1
ATOM 6146 N N . TYR B 1 53 ? 12.562 -42.5 -0.055 1 83.06 53 TYR B N 1
ATOM 6147 C CA . TYR B 1 53 ? 11.961 -43.812 -0.214 1 83.06 53 TYR B CA 1
ATOM 6148 C C . TYR B 1 53 ? 10.453 -43.688 -0.378 1 83.06 53 TYR B C 1
ATOM 6150 O O . TYR B 1 53 ? 9.844 -44.469 -1.142 1 83.06 53 TYR B O 1
ATOM 6158 N N . GLY B 1 54 ? 9.938 -42.812 0.384 1 83.69 54 GLY B N 1
ATOM 6159 C CA . GLY B 1 54 ? 8.516 -42.562 0.224 1 83.69 54 GLY B CA 1
ATOM 6160 C C . GLY B 1 54 ? 8.133 -42.156 -1.182 1 83.69 54 GLY B C 1
ATOM 6161 O O . GLY B 1 54 ? 7.137 -42.625 -1.732 1 83.69 54 GLY B O 1
ATOM 6162 N N . MET B 1 55 ? 8.875 -41.312 -1.776 1 82.62 55 MET B N 1
ATOM 6163 C CA . MET B 1 55 ? 8.609 -40.812 -3.123 1 82.62 55 MET B CA 1
ATOM 6164 C C . MET B 1 55 ? 8.758 -41.938 -4.152 1 82.62 55 MET B C 1
ATOM 6166 O O . MET B 1 55 ? 7.984 -42 -5.109 1 82.62 55 MET B O 1
ATOM 6170 N N . ILE B 1 56 ? 9.789 -42.75 -3.961 1 76.5 56 ILE B N 1
ATOM 6171 C CA . ILE B 1 56 ? 10.031 -43.875 -4.863 1 76.5 56 ILE B CA 1
ATOM 6172 C C . ILE B 1 56 ? 8.859 -44.844 -4.793 1 76.5 56 ILE B C 1
ATOM 6174 O O . ILE B 1 56 ? 8.422 -45.375 -5.82 1 76.5 56 ILE B O 1
ATOM 6178 N N . ASP B 1 57 ? 8.367 -45.031 -3.598 1 75.38 57 ASP B N 1
ATOM 6179 C CA . ASP B 1 57 ? 7.238 -45.938 -3.402 1 75.38 57 ASP B CA 1
ATOM 6180 C C . ASP B 1 57 ? 5.988 -45.406 -4.105 1 75.38 57 ASP B C 1
ATOM 6182 O O . ASP B 1 57 ? 5.242 -46.188 -4.711 1 75.38 57 ASP B O 1
ATOM 6186 N N . VAL B 1 58 ? 5.762 -44.156 -4.012 1 73.38 58 VAL B N 1
ATOM 6187 C CA . VAL B 1 58 ? 4.598 -43.531 -4.645 1 73.38 58 VAL B CA 1
ATOM 6188 C C . VAL B 1 58 ? 4.762 -43.562 -6.164 1 73.38 58 VAL B C 1
ATOM 6190 O O . VAL B 1 58 ? 3.791 -43.781 -6.895 1 73.38 58 VAL B O 1
ATOM 6193 N N . ALA B 1 59 ? 5.949 -43.375 -6.672 1 65.62 59 ALA B N 1
ATOM 6194 C CA . ALA B 1 59 ? 6.199 -43.375 -8.109 1 65.62 59 ALA B CA 1
ATOM 6195 C C . ALA B 1 59 ? 6.086 -44.781 -8.68 1 65.62 59 ALA B C 1
ATOM 6197 O O . ALA B 1 59 ? 5.605 -44.969 -9.797 1 65.62 59 ALA B O 1
ATOM 6198 N N . ARG B 1 60 ? 6.562 -45.75 -7.914 1 58.81 60 ARG B N 1
ATOM 6199 C CA . ARG B 1 60 ? 6.5 -47.156 -8.336 1 58.81 60 ARG B CA 1
ATOM 6200 C C . ARG B 1 60 ? 5.062 -47.656 -8.328 1 58.81 60 ARG B C 1
ATOM 6202 O O . ARG B 1 60 ? 4.676 -48.469 -9.188 1 58.81 60 ARG B O 1
ATOM 6209 N N . HIS B 1 61 ? 4.387 -47.344 -7.168 1 53.06 61 HIS B N 1
ATOM 6210 C CA . HIS B 1 61 ? 2.99 -47.75 -7.16 1 53.06 61 HIS B CA 1
ATOM 6211 C C . HIS B 1 61 ? 2.246 -47.219 -8.375 1 53.06 61 HIS B C 1
ATOM 6213 O O . HIS B 1 61 ? 1.321 -47.875 -8.883 1 53.06 61 HIS B O 1
ATOM 6219 N N . VAL B 1 62 ? 2.705 -46.031 -8.781 1 47.84 62 VAL B N 1
ATOM 6220 C CA . VAL B 1 62 ? 2.123 -45.562 -10.039 1 47.84 62 VAL B CA 1
ATOM 6221 C C . VAL B 1 62 ? 2.564 -46.469 -11.18 1 47.84 62 VAL B C 1
ATOM 6223 O O . VAL B 1 62 ? 1.789 -46.75 -12.102 1 47.84 62 VAL B O 1
ATOM 6226 N N . LYS B 1 63 ? 3.865 -47.031 -11.172 1 45.94 63 LYS B N 1
ATOM 6227 C CA . LYS B 1 63 ? 4.328 -47.906 -12.242 1 45.94 63 LYS B CA 1
ATOM 6228 C C . LYS B 1 63 ? 4.152 -49.375 -11.875 1 45.94 63 LYS B C 1
ATOM 6230 O O . LYS B 1 63 ? 4.633 -50.25 -12.578 1 45.94 63 LYS B O 1
ATOM 6235 N N . HIS B 1 64 ? 3.207 -49.844 -11.219 1 43.16 64 HIS B N 1
ATOM 6236 C CA . HIS B 1 64 ? 2.754 -51.188 -10.898 1 43.16 64 HIS B CA 1
ATOM 6237 C C . HIS B 1 64 ? 3.9 -52.031 -10.359 1 43.16 64 HIS B C 1
ATOM 6239 O O . HIS B 1 64 ? 3.834 -53.281 -10.398 1 43.16 64 HIS B O 1
ATOM 6245 N N . GLN B 1 65 ? 5.078 -51.438 -10.078 1 36.66 65 GLN B N 1
ATOM 6246 C CA . GLN B 1 65 ? 6.109 -52.375 -9.672 1 36.66 65 GLN B CA 1
ATOM 6247 C C . GLN B 1 65 ? 6.285 -52.375 -8.156 1 36.66 65 GLN B C 1
ATOM 6249 O O . GLN B 1 65 ? 6.48 -51.344 -7.543 1 36.66 65 GLN B O 1
ATOM 6254 N N . THR B 1 66 ? 5.848 -53.375 -7.32 1 37.31 66 THR B N 1
ATOM 6255 C CA . THR B 1 66 ? 5.824 -53.656 -5.891 1 37.31 66 THR B CA 1
ATOM 6256 C C . THR B 1 66 ? 7.242 -53.844 -5.352 1 37.31 66 THR B C 1
ATOM 6258 O O . THR B 1 66 ? 7.883 -54.844 -5.609 1 37.31 66 THR B O 1
ATOM 6261 N N . THR B 1 67 ? 8.25 -53 -5.484 1 37.28 67 THR B N 1
ATOM 6262 C CA . THR B 1 67 ? 9.461 -53.438 -4.809 1 37.28 67 THR B CA 1
ATOM 6263 C C . THR B 1 67 ? 9.398 -53.125 -3.318 1 37.28 67 THR B C 1
ATOM 6265 O O . THR B 1 67 ? 8.812 -52.125 -2.916 1 37.28 67 THR B O 1
ATOM 6268 N N . ALA B 1 68 ? 9.617 -54.094 -2.344 1 37.22 68 ALA B N 1
ATOM 6269 C CA . ALA B 1 68 ? 9.719 -54.125 -0.888 1 37.22 68 ALA B CA 1
ATOM 6270 C C . ALA B 1 68 ? 10.742 -53.125 -0.37 1 37.22 68 ALA B C 1
ATOM 6272 O O . ALA B 1 68 ? 11.938 -53.438 -0.33 1 37.22 68 ALA B O 1
ATOM 6273 N N . ALA B 1 69 ? 10.82 -51.969 -0.572 1 45.16 69 ALA B N 1
ATOM 6274 C CA . ALA B 1 69 ? 11.82 -51.188 0.159 1 45.16 69 ALA B CA 1
ATOM 6275 C C . ALA B 1 69 ? 11.484 -51.125 1.646 1 45.16 69 ALA B C 1
ATOM 6277 O O . ALA B 1 69 ? 10.312 -51.156 2.023 1 45.16 69 ALA B O 1
ATOM 6278 N N . PRO B 1 70 ? 12.453 -51.312 2.65 1 45.16 70 PRO B N 1
ATOM 6279 C CA . PRO B 1 70 ? 12.273 -51.5 4.094 1 45.16 70 PRO B CA 1
ATOM 6280 C C . PRO B 1 70 ? 11.297 -50.5 4.707 1 45.16 70 PRO B C 1
ATOM 6282 O O . PRO B 1 70 ? 10.57 -50.844 5.641 1 45.16 70 PRO B O 1
ATOM 6285 N N . SER B 1 71 ? 11.633 -49.25 4.934 1 53.66 71 SER B N 1
ATOM 6286 C CA . SER B 1 71 ? 10.891 -48.344 5.812 1 53.66 71 SER B CA 1
ATOM 6287 C C . SER B 1 71 ? 9.688 -47.75 5.098 1 53.66 71 SER B C 1
ATOM 6289 O O . SER B 1 71 ? 9.828 -46.812 4.312 1 53.66 71 SER B O 1
ATOM 6291 N N . THR B 1 72 ? 8.648 -48.469 4.918 1 67.12 72 THR B N 1
ATOM 6292 C CA . THR B 1 72 ? 7.422 -48.219 4.172 1 67.12 72 THR B CA 1
ATOM 6293 C C . THR B 1 72 ? 6.547 -47.219 4.906 1 67.12 72 THR B C 1
ATOM 6295 O O . THR B 1 72 ? 6.289 -47.344 6.102 1 67.12 72 THR B O 1
ATOM 6298 N N . MET B 1 73 ? 6.516 -46 4.422 1 83.56 73 MET B N 1
ATOM 6299 C CA . MET B 1 73 ? 5.586 -45 4.922 1 83.56 73 MET B CA 1
ATOM 6300 C C . MET B 1 73 ? 4.176 -45.562 5.043 1 83.56 73 MET B C 1
ATOM 6302 O O . MET B 1 73 ? 3.723 -46.312 4.16 1 83.56 73 MET B O 1
ATOM 6306 N N . THR B 1 74 ? 3.639 -45.469 6.273 1 86.31 74 THR B N 1
ATOM 6307 C CA . THR B 1 74 ? 2.225 -45.781 6.434 1 86.31 74 THR B CA 1
ATOM 6308 C C . THR B 1 74 ? 1.358 -44.875 5.562 1 86.31 74 THR B C 1
ATOM 6310 O O . THR B 1 74 ? 1.844 -43.875 5.016 1 86.31 74 THR B O 1
ATOM 6313 N N . ASP B 1 75 ? 0.156 -45.25 5.418 1 81.25 75 ASP B N 1
ATOM 6314 C CA . ASP B 1 75 ? -0.767 -44.469 4.613 1 81.25 75 ASP B CA 1
ATOM 6315 C C . ASP B 1 75 ? -0.971 -43.062 5.219 1 81.25 75 ASP B C 1
ATOM 6317 O O . ASP B 1 75 ? -1.117 -42.094 4.492 1 81.25 75 ASP B O 1
ATOM 6321 N N . VAL B 1 76 ? -0.892 -43.062 6.5 1 84.81 76 VAL B N 1
ATOM 6322 C CA . VAL B 1 76 ? -1.074 -41.781 7.191 1 84.81 76 VAL B CA 1
ATOM 6323 C C . VAL B 1 76 ? 0.143 -40.875 6.965 1 84.81 76 VAL B C 1
ATOM 6325 O O . VAL B 1 76 ? 0.004 -39.688 6.75 1 84.81 76 VAL B O 1
ATOM 6328 N N . GLU B 1 77 ? 1.259 -41.469 6.969 1 89.06 77 GLU B N 1
ATOM 6329 C CA . GLU B 1 77 ? 2.492 -40.719 6.75 1 89.06 77 GLU B CA 1
ATOM 6330 C C . GLU B 1 77 ? 2.594 -40.219 5.305 1 89.06 77 GLU B C 1
ATOM 6332 O O . GLU B 1 77 ? 3.107 -39.125 5.047 1 89.06 77 GLU B O 1
ATOM 6337 N N . LYS B 1 78 ? 2.092 -41 4.387 1 83.69 78 LYS B N 1
ATOM 6338 C CA . LYS B 1 78 ? 2.08 -40.594 2.988 1 83.69 78 LYS B CA 1
ATOM 6339 C C . LYS B 1 78 ? 1.147 -39.406 2.775 1 83.69 78 LYS B C 1
ATOM 6341 O O . LYS B 1 78 ? 1.511 -38.438 2.104 1 83.69 78 LYS B O 1
ATOM 6346 N N . THR B 1 79 ? 0.03 -39.438 3.439 1 80.19 79 THR B N 1
ATOM 6347 C CA . THR B 1 79 ? -1 -38.438 3.217 1 80.19 79 THR B CA 1
ATOM 6348 C C . THR B 1 79 ? -0.688 -37.156 3.996 1 80.19 79 THR B C 1
ATOM 6350 O O . THR B 1 79 ? -0.976 -36.062 3.531 1 80.19 79 THR B O 1
ATOM 6353 N N . ARG B 1 80 ? -0.048 -37.312 5.148 1 87.38 80 ARG B N 1
ATOM 6354 C CA . ARG B 1 80 ? 0.088 -36.156 6.035 1 87.38 80 ARG B CA 1
ATOM 6355 C C . ARG B 1 80 ? 1.502 -35.594 5.984 1 87.38 80 ARG B C 1
ATOM 6357 O O . ARG B 1 80 ? 1.746 -34.469 6.445 1 87.38 80 ARG B O 1
ATOM 6364 N N . TYR B 1 81 ? 2.389 -36.281 5.375 1 89.44 81 TYR B N 1
ATOM 6365 C CA . TYR B 1 81 ? 3.779 -35.844 5.363 1 89.44 81 TYR B CA 1
ATOM 6366 C C . TYR B 1 81 ? 4.332 -35.812 3.941 1 89.44 81 TYR B C 1
ATOM 6368 O O . TYR B 1 81 ? 4.602 -34.75 3.393 1 89.44 81 TYR B O 1
ATOM 6376 N N . LEU B 1 82 ? 4.309 -36.906 3.242 1 86.44 82 LEU B N 1
ATOM 6377 C CA . LEU B 1 82 ? 4.957 -37.031 1.941 1 86.44 82 LEU B CA 1
ATOM 6378 C C . LEU B 1 82 ? 4.242 -36.188 0.899 1 86.44 82 LEU B C 1
ATOM 6380 O O . LEU B 1 82 ? 4.879 -35.375 0.203 1 86.44 82 LEU B O 1
ATOM 6384 N N . ILE B 1 83 ? 2.93 -36.281 0.774 1 83.81 83 ILE B N 1
ATOM 6385 C CA . ILE B 1 83 ? 2.166 -35.625 -0.269 1 83.81 83 ILE B CA 1
ATOM 6386 C C . ILE B 1 83 ? 2.225 -34.094 -0.055 1 83.81 83 ILE B C 1
ATOM 6388 O O . ILE B 1 83 ? 2.508 -33.344 -0.989 1 83.81 83 ILE B O 1
ATOM 6392 N N . PRO B 1 84 ? 2.029 -33.625 1.208 1 86.62 84 PRO B N 1
ATOM 6393 C CA . PRO B 1 84 ? 2.146 -32.156 1.404 1 86.62 84 PRO B CA 1
ATOM 6394 C C . PRO B 1 84 ? 3.549 -31.641 1.105 1 86.62 84 PRO B C 1
ATOM 6396 O O . PRO B 1 84 ? 3.699 -30.531 0.583 1 86.62 84 PRO B O 1
ATOM 6399 N N . MET B 1 85 ? 4.535 -32.406 1.431 1 90.25 85 MET B N 1
ATOM 6400 C CA . MET B 1 85 ? 5.906 -32 1.147 1 90.25 85 MET B CA 1
ATOM 6401 C C . MET B 1 85 ? 6.148 -31.906 -0.355 1 90.25 85 MET B C 1
ATOM 6403 O O . MET B 1 85 ? 6.785 -30.969 -0.829 1 90.25 85 MET B O 1
ATOM 6407 N N . MET B 1 86 ? 5.586 -32.844 -1.086 1 84.56 86 MET B N 1
ATOM 6408 C CA . MET B 1 86 ? 5.719 -32.875 -2.539 1 84.56 86 MET B CA 1
ATOM 6409 C C . MET B 1 86 ? 4.91 -31.734 -3.174 1 84.56 86 MET B C 1
ATOM 6411 O O . MET B 1 86 ? 5.371 -31.094 -4.117 1 84.56 86 MET B O 1
ATOM 6415 N N . ASP B 1 87 ? 3.738 -31.547 -2.627 1 86.25 87 ASP B N 1
ATOM 6416 C CA . ASP B 1 87 ? 2.863 -30.5 -3.145 1 86.25 87 ASP B CA 1
ATOM 6417 C C . ASP B 1 87 ? 3.447 -29.125 -2.881 1 86.25 87 ASP B C 1
ATOM 6419 O O . ASP B 1 87 ? 3.295 -28.203 -3.699 1 86.25 87 ASP B O 1
ATOM 6423 N N . ALA B 1 88 ? 4.133 -28.984 -1.771 1 91.06 88 ALA B N 1
ATOM 6424 C CA . ALA B 1 88 ? 4.684 -27.703 -1.365 1 91.06 88 ALA B CA 1
ATOM 6425 C C . ALA B 1 88 ? 5.934 -27.359 -2.174 1 91.06 88 ALA B C 1
ATOM 6427 O O . ALA B 1 88 ? 6.34 -26.203 -2.236 1 91.06 88 ALA B O 1
ATOM 6428 N N . ALA B 1 89 ? 6.543 -28.328 -2.771 1 91.19 89 ALA B N 1
ATOM 6429 C CA . ALA B 1 89 ? 7.773 -28.109 -3.527 1 91.19 89 ALA B CA 1
ATOM 6430 C C . ALA B 1 89 ? 7.508 -27.297 -4.789 1 91.19 89 ALA B C 1
ATOM 6432 O O . ALA B 1 89 ? 6.406 -27.344 -5.344 1 91.19 89 ALA B O 1
ATOM 6433 N N . GLY B 1 90 ? 8.508 -26.578 -5.203 1 90.88 90 GLY B N 1
ATOM 6434 C CA . GLY B 1 90 ? 8.391 -25.703 -6.352 1 90.88 90 GLY B CA 1
ATOM 6435 C C . GLY B 1 90 ? 8.117 -26.438 -7.648 1 90.88 90 GLY B C 1
ATOM 6436 O O . GLY B 1 90 ? 8.602 -27.562 -7.84 1 90.88 90 GLY B O 1
ATOM 6437 N N . LYS B 1 91 ? 7.301 -25.812 -8.461 1 87.25 91 LYS B N 1
ATOM 6438 C CA . LYS B 1 91 ? 7.016 -26.297 -9.812 1 87.25 91 LYS B CA 1
ATOM 6439 C C . LYS B 1 91 ? 7.441 -25.281 -10.867 1 87.25 91 LYS B C 1
ATOM 6441 O O . LYS B 1 91 ? 7.508 -24.078 -10.578 1 87.25 91 LYS B O 1
ATOM 6446 N N . ILE B 1 92 ? 7.727 -25.766 -12.062 1 83.62 92 ILE B N 1
ATOM 6447 C CA . ILE B 1 92 ? 8.141 -24.875 -13.141 1 83.62 92 ILE B CA 1
ATOM 6448 C C . ILE B 1 92 ? 6.969 -23.984 -13.547 1 83.62 92 ILE B C 1
ATOM 6450 O O . ILE B 1 92 ? 5.863 -24.469 -13.797 1 83.62 92 ILE B O 1
ATOM 6454 N N . GLY B 1 93 ? 7.168 -22.734 -13.57 1 84.81 93 GLY B N 1
ATOM 6455 C CA . GLY B 1 93 ? 6.113 -21.781 -13.891 1 84.81 93 GLY B CA 1
ATOM 6456 C C . GLY B 1 93 ? 6.172 -21.281 -15.312 1 84.81 93 GLY B C 1
ATOM 6457 O O . GLY B 1 93 ? 6.98 -21.75 -16.109 1 84.81 93 GLY B O 1
ATOM 6458 N N . SER B 1 94 ? 5.273 -20.375 -15.625 1 88.75 94 SER B N 1
ATOM 6459 C CA . SER B 1 94 ? 5.219 -19.75 -16.938 1 88.75 94 SER B CA 1
ATOM 6460 C C . SER B 1 94 ? 6.109 -18.516 -17.016 1 88.75 94 SER B C 1
ATOM 6462 O O . SER B 1 94 ? 6.48 -17.969 -15.977 1 88.75 94 SER B O 1
ATOM 6464 N N . GLY B 1 95 ? 6.5 -18.172 -18.234 1 88.5 95 GLY B N 1
ATOM 6465 C CA . GLY B 1 95 ? 7.234 -16.938 -18.453 1 88.5 95 GLY B CA 1
ATOM 6466 C C . GLY B 1 95 ? 8.734 -17.094 -18.297 1 88.5 95 GLY B C 1
ATOM 6467 O O . GLY B 1 95 ? 9.398 -16.219 -17.719 1 88.5 95 GLY B O 1
ATOM 6468 N N . ILE B 1 96 ? 9.211 -18.266 -18.672 1 84.56 96 ILE B N 1
ATOM 6469 C CA . ILE B 1 96 ? 10.648 -18.531 -18.594 1 84.56 96 ILE B CA 1
ATOM 6470 C C . ILE B 1 96 ? 11.398 -17.562 -19.5 1 84.56 96 ILE B C 1
ATOM 6472 O O . ILE B 1 96 ? 12.477 -17.078 -19.141 1 84.56 96 ILE B O 1
ATOM 6476 N N . ALA B 1 97 ? 10.805 -17.203 -20.625 1 83.06 97 ALA B N 1
ATOM 6477 C CA . ALA B 1 97 ? 11.414 -16.266 -21.578 1 83.06 97 ALA B CA 1
ATOM 6478 C C . ALA B 1 97 ? 11.5 -14.867 -20.984 1 83.06 97 ALA B C 1
ATOM 6480 O O . ALA B 1 97 ? 12.266 -14.031 -21.469 1 83.06 97 ALA B O 1
ATOM 6481 N N . ARG B 1 98 ? 10.758 -14.711 -19.969 1 87.31 98 ARG B N 1
ATOM 6482 C CA . ARG B 1 98 ? 10.766 -13.398 -19.328 1 87.31 98 ARG B CA 1
ATOM 6483 C C . ARG B 1 98 ? 11.602 -13.414 -18.047 1 87.31 98 ARG B C 1
ATOM 6485 O O . ARG B 1 98 ? 11.578 -12.453 -17.281 1 87.31 98 ARG B O 1
ATOM 6492 N N . GLY B 1 99 ? 12.258 -14.484 -17.766 1 84.56 99 GLY B N 1
ATOM 6493 C CA . GLY B 1 99 ? 13.195 -14.555 -16.672 1 84.56 99 GLY B CA 1
ATOM 6494 C C . GLY B 1 99 ? 12.656 -15.328 -15.469 1 84.56 99 GLY B C 1
ATOM 6495 O O . GLY B 1 99 ? 13.188 -15.211 -14.367 1 84.56 99 GLY B O 1
ATOM 6496 N N . HIS B 1 100 ? 11.586 -16.062 -15.703 1 89.06 100 HIS B N 1
ATOM 6497 C CA . HIS B 1 100 ? 11.031 -16.859 -14.617 1 89.06 100 HIS B CA 1
ATOM 6498 C C . HIS B 1 100 ? 11.852 -18.125 -14.375 1 89.06 100 HIS B C 1
ATOM 6500 O O . HIS B 1 100 ? 11.484 -19.203 -14.844 1 89.06 100 HIS B O 1
ATOM 6506 N N . ILE B 1 101 ? 12.859 -17.984 -13.531 1 84.88 101 ILE B N 1
ATOM 6507 C CA . ILE B 1 101 ? 13.781 -19.109 -13.367 1 84.88 101 ILE B CA 1
ATOM 6508 C C . ILE B 1 101 ? 13.703 -19.625 -11.938 1 84.88 101 ILE B C 1
ATOM 6510 O O . ILE B 1 101 ? 14.484 -20.5 -11.547 1 84.88 101 ILE B O 1
ATOM 6514 N N . LEU B 1 102 ? 12.828 -19.062 -11.188 1 89.31 102 LEU B N 1
ATOM 6515 C CA . LEU B 1 102 ? 12.602 -19.547 -9.828 1 89.31 102 LEU B CA 1
ATOM 6516 C C . LEU B 1 102 ? 11.312 -20.375 -9.75 1 89.31 102 LEU B C 1
ATOM 6518 O O . LEU B 1 102 ? 10.242 -19.875 -10.102 1 89.31 102 LEU B O 1
ATOM 6522 N N . SER B 1 103 ? 11.438 -21.594 -9.43 1 89.75 103 SER B N 1
ATOM 6523 C CA . SER B 1 103 ? 10.273 -22.406 -9.102 1 89.75 103 SER B CA 1
ATOM 6524 C C . SER B 1 103 ? 9.938 -22.312 -7.617 1 89.75 103 SER B C 1
ATOM 6526 O O . SER B 1 103 ? 10.422 -23.125 -6.816 1 89.75 103 SER B O 1
ATOM 6528 N N . ALA B 1 104 ? 9.047 -21.453 -7.352 1 91.56 104 ALA B N 1
ATOM 6529 C CA . ALA B 1 104 ? 8.711 -21.188 -5.953 1 91.56 104 ALA B CA 1
ATOM 6530 C C . ALA B 1 104 ? 7.754 -22.25 -5.418 1 91.56 104 ALA B C 1
ATOM 6532 O O . ALA B 1 104 ? 6.887 -22.734 -6.145 1 91.56 104 ALA B O 1
ATOM 6533 N N . GLY B 1 105 ? 7.949 -22.594 -4.176 1 93.31 105 GLY B N 1
ATOM 6534 C CA . GLY B 1 105 ? 7.059 -23.547 -3.506 1 93.31 105 GLY B CA 1
ATOM 6535 C C . GLY B 1 105 ? 6.023 -22.859 -2.633 1 93.31 105 GLY B C 1
ATOM 6536 O O . GLY B 1 105 ? 5.957 -21.625 -2.58 1 93.31 105 GLY B O 1
ATOM 6537 N N . ALA B 1 106 ? 5.125 -23.703 -2.096 1 93.19 106 ALA B N 1
ATOM 6538 C CA . ALA B 1 106 ? 4.125 -23.219 -1.149 1 93.19 106 ALA B CA 1
ATOM 6539 C C . ALA B 1 106 ? 4.688 -23.172 0.269 1 93.19 106 ALA B C 1
ATOM 6541 O O . ALA B 1 106 ? 4.625 -24.156 1 1 93.19 106 ALA B O 1
ATOM 6542 N N . PHE B 1 107 ? 5.121 -22.031 0.694 1 94.94 107 PHE B N 1
ATOM 6543 C CA . PHE B 1 107 ? 5.855 -21.828 1.938 1 94.94 107 PHE B CA 1
ATOM 6544 C C . PHE B 1 107 ? 5.012 -22.234 3.139 1 94.94 107 PHE B C 1
ATOM 6546 O O . PHE B 1 107 ? 5.473 -23 3.99 1 94.94 107 PHE B O 1
ATOM 6553 N N . THR B 1 108 ? 3.783 -21.781 3.232 1 92.81 108 THR B N 1
ATOM 6554 C CA . THR B 1 108 ? 2.926 -22.031 4.387 1 92.81 108 THR B CA 1
ATOM 6555 C C . THR B 1 108 ? 2.576 -23.516 4.484 1 92.81 108 THR B C 1
ATOM 6557 O O . THR B 1 108 ? 2.496 -24.062 5.586 1 92.81 108 THR B O 1
ATOM 6560 N N . GLU B 1 109 ? 2.318 -24.141 3.373 1 92.12 109 GLU B N 1
ATOM 6561 C CA . GLU B 1 109 ? 2.031 -25.578 3.361 1 92.12 109 GLU B CA 1
ATOM 6562 C C . GLU B 1 109 ? 3.205 -26.375 3.916 1 92.12 109 GLU B C 1
ATOM 6564 O O . GLU B 1 109 ? 3.016 -27.281 4.723 1 92.12 109 GLU B O 1
ATOM 6569 N N . CYS B 1 110 ? 4.395 -26.016 3.494 1 95.06 110 CYS B N 1
ATOM 6570 C CA . CYS B 1 110 ? 5.602 -26.688 3.943 1 95.06 110 CYS B CA 1
ATOM 6571 C C . CYS B 1 110 ? 5.793 -26.531 5.445 1 95.06 110 CYS B C 1
ATOM 6573 O O . CYS B 1 110 ? 6.047 -27.516 6.152 1 95.06 110 CYS B O 1
ATOM 6575 N N . LYS B 1 111 ? 5.633 -25.344 5.906 1 95 111 LYS B N 1
ATOM 6576 C CA . LYS B 1 111 ? 5.895 -25.047 7.309 1 95 111 LYS B CA 1
ATOM 6577 C C . LYS B 1 111 ? 4.809 -25.625 8.211 1 95 111 LYS B C 1
ATOM 6579 O O . LYS B 1 111 ? 5.027 -25.828 9.406 1 95 111 LYS B O 1
ATOM 6584 N N . SER B 1 112 ? 3.666 -25.953 7.68 1 91.75 112 SER B N 1
ATOM 6585 C CA . SER B 1 112 ? 2.553 -26.469 8.461 1 91.75 112 SER B CA 1
ATOM 6586 C C . SER B 1 112 ? 2.66 -27.984 8.648 1 91.75 112 SER B C 1
ATOM 6588 O O . SER B 1 112 ? 1.95 -28.562 9.469 1 91.75 112 SER B O 1
ATOM 6590 N N . VAL B 1 113 ? 3.578 -28.641 7.969 1 94.69 113 VAL B N 1
ATOM 6591 C CA . VAL B 1 113 ? 3.74 -30.078 8.055 1 94.69 113 VAL B CA 1
ATOM 6592 C C . VAL B 1 113 ? 4.348 -30.453 9.406 1 94.69 113 VAL B C 1
ATOM 6594 O O . VAL B 1 113 ? 5.469 -30.047 9.727 1 94.69 113 VAL B O 1
ATOM 6597 N N . SER B 1 114 ? 3.609 -31.062 10.266 1 95.69 114 SER B N 1
ATOM 6598 C CA . SER B 1 114 ? 4.047 -31.562 11.562 1 95.69 114 SER B CA 1
ATOM 6599 C C . SER B 1 114 ? 3.223 -32.781 12 1 95.69 114 SER B C 1
ATOM 6601 O O . SER B 1 114 ? 1.995 -32.688 12.078 1 95.69 114 SER B O 1
ATOM 6603 N N . MET B 1 115 ? 3.885 -33.875 12.148 1 94.44 115 MET B N 1
ATOM 6604 C CA . MET B 1 115 ? 3.178 -35.094 12.586 1 94.44 115 MET B CA 1
ATOM 6605 C C . MET B 1 115 ? 4.109 -36.031 13.352 1 94.44 115 MET B C 1
ATOM 6607 O O . MET B 1 115 ? 5.328 -35.969 13.188 1 94.44 115 MET B O 1
ATOM 6611 N N . HIS B 1 116 ? 3.496 -36.844 14.133 1 95.19 116 HIS B N 1
ATOM 6612 C CA . HIS B 1 116 ? 4.246 -37.906 14.797 1 95.19 116 HIS B CA 1
ATOM 6613 C C . HIS B 1 116 ? 4.332 -39.156 13.93 1 95.19 116 HIS B C 1
ATOM 6615 O O . HIS B 1 116 ? 3.309 -39.75 13.586 1 95.19 116 HIS B O 1
ATOM 6621 N N . SER B 1 117 ? 5.555 -39.469 13.508 1 93.5 117 SER B N 1
ATOM 6622 C CA . SER B 1 117 ? 5.773 -40.656 12.688 1 93.5 117 SER B CA 1
ATOM 6623 C C . SER B 1 117 ? 5.906 -41.906 13.547 1 93.5 117 SER B C 1
ATOM 6625 O O . SER B 1 117 ? 6.746 -41.969 14.445 1 93.5 117 SER B O 1
ATOM 6627 N N . THR B 1 118 ? 5.082 -42.844 13.227 1 90.81 118 THR B N 1
ATOM 6628 C CA . THR B 1 118 ? 5.172 -44.094 13.93 1 90.81 118 THR B CA 1
ATOM 6629 C C . THR B 1 118 ? 6.367 -44.906 13.438 1 90.81 118 THR B C 1
ATOM 6631 O O . THR B 1 118 ? 6.953 -45.688 14.195 1 90.81 118 THR B O 1
ATOM 6634 N N . SER B 1 119 ? 6.734 -44.688 12.18 1 90.19 119 SER B N 1
ATOM 6635 C CA . SER B 1 119 ? 7.84 -45.438 11.578 1 90.19 119 SER B CA 1
ATOM 6636 C C . SER B 1 119 ? 9.18 -44.969 12.148 1 90.19 119 SER B C 1
ATOM 6638 O O . SER B 1 119 ? 10.062 -45.812 12.398 1 90.19 119 SER B O 1
ATOM 6640 N N . LEU B 1 120 ? 9.32 -43.719 12.375 1 92.38 120 LEU B N 1
ATOM 6641 C CA . LEU B 1 120 ? 10.578 -43.188 12.883 1 92.38 120 LEU B CA 1
ATOM 6642 C C . LEU B 1 120 ? 10.492 -42.906 14.383 1 92.38 120 LEU B C 1
ATOM 6644 O O . LEU B 1 120 ? 11.508 -42.656 15.023 1 92.38 120 LEU B O 1
ATOM 6648 N N . ASN B 1 121 ? 9.375 -43 14.984 1 92.38 121 ASN B N 1
ATOM 6649 C CA . ASN B 1 121 ? 9.086 -42.812 16.406 1 92.38 121 ASN B CA 1
ATOM 6650 C C . ASN B 1 121 ? 9.531 -41.438 16.875 1 92.38 121 ASN B C 1
ATOM 6652 O O . ASN B 1 121 ? 10.242 -41.312 17.875 1 92.38 121 ASN B O 1
ATOM 6656 N N . ARG B 1 122 ? 9.25 -40.438 16.109 1 94.31 122 ARG B N 1
ATOM 6657 C CA . ARG B 1 122 ? 9.508 -39.062 16.469 1 94.31 122 ARG B CA 1
ATOM 6658 C C . ARG B 1 122 ? 8.633 -38.125 15.641 1 94.31 122 ARG B C 1
ATOM 6660 O O . ARG B 1 122 ? 7.988 -38.531 14.68 1 94.31 122 ARG B O 1
ATOM 6667 N N . THR B 1 123 ? 8.594 -36.875 16.078 1 96.06 123 THR B N 1
ATOM 6668 C CA . THR B 1 123 ? 7.852 -35.875 15.336 1 96.06 123 THR B CA 1
ATOM 6669 C C . THR B 1 123 ? 8.664 -35.344 14.148 1 96.06 123 THR B C 1
ATOM 6671 O O . THR B 1 123 ? 9.828 -34.969 14.305 1 96.06 123 THR B O 1
ATOM 6674 N N . ILE B 1 124 ? 8.125 -35.5 13.031 1 95.5 124 ILE B N 1
ATOM 6675 C CA . ILE B 1 124 ? 8.781 -35 11.82 1 95.5 124 ILE B CA 1
ATOM 6676 C C . ILE B 1 124 ? 8.062 -33.781 11.297 1 95.5 124 ILE B C 1
ATOM 6678 O O . ILE B 1 124 ? 6.832 -33.688 11.375 1 95.5 124 ILE B O 1
ATOM 6682 N N . ARG B 1 125 ? 8.82 -32.781 10.953 1 96.88 125 ARG B N 1
ATOM 6683 C CA . ARG B 1 125 ? 8.312 -31.484 10.484 1 96.88 125 ARG B CA 1
ATOM 6684 C C . ARG B 1 125 ? 8.977 -31.078 9.18 1 96.88 125 ARG B C 1
ATOM 6686 O O . ARG B 1 125 ? 10.047 -31.578 8.836 1 96.88 125 ARG B O 1
ATOM 6693 N N . GLY B 1 126 ? 8.266 -30.234 8.422 1 96.69 126 GLY B N 1
ATOM 6694 C CA . GLY B 1 126 ? 8.82 -29.703 7.191 1 96.69 126 GLY B CA 1
ATOM 6695 C C . GLY B 1 126 ? 9.484 -28.344 7.383 1 96.69 126 GLY B C 1
ATOM 6696 O O . GLY B 1 126 ? 9.109 -27.578 8.266 1 96.69 126 GLY B O 1
ATOM 6697 N N . ASP B 1 127 ? 10.492 -28.125 6.582 1 97 127 ASP B N 1
ATOM 6698 C CA . ASP B 1 127 ? 11.156 -26.828 6.512 1 97 127 ASP B CA 1
ATOM 6699 C C . ASP B 1 127 ? 11.438 -26.438 5.066 1 97 127 ASP B C 1
ATOM 6701 O O . ASP B 1 127 ? 11.367 -27.266 4.16 1 97 127 ASP B O 1
ATOM 6705 N N . TYR B 1 128 ? 11.633 -25.203 4.836 1 96.75 128 TYR B N 1
ATOM 6706 C CA . TYR B 1 128 ? 11.633 -24.656 3.484 1 96.75 128 TYR B CA 1
ATOM 6707 C C . TYR B 1 128 ? 13.055 -24.391 2.998 1 96.75 128 TYR B C 1
ATOM 6709 O O . TYR B 1 128 ? 13.828 -23.703 3.666 1 96.75 128 TYR B O 1
ATOM 6717 N N . TYR B 1 129 ? 13.445 -24.953 1.859 1 96.38 129 TYR B N 1
ATOM 6718 C CA . TYR B 1 129 ? 14.781 -24.859 1.282 1 96.38 129 TYR B CA 1
ATOM 6719 C C . TYR B 1 129 ? 14.711 -24.422 -0.176 1 96.38 129 TYR B C 1
ATOM 6721 O O . TYR B 1 129 ? 13.656 -24.5 -0.809 1 96.38 129 TYR B O 1
ATOM 6729 N N . ARG B 1 130 ? 15.805 -23.891 -0.693 1 95.25 130 ARG B N 1
ATOM 6730 C CA . ARG B 1 130 ? 15.977 -23.578 -2.105 1 95.25 130 ARG B CA 1
ATOM 6731 C C . ARG B 1 130 ? 17.266 -24.172 -2.646 1 95.25 130 ARG B C 1
ATOM 6733 O O . ARG B 1 130 ? 18.344 -23.969 -2.082 1 95.25 130 ARG B O 1
ATOM 6740 N N . ILE B 1 131 ? 17.156 -24.969 -3.699 1 94.06 131 ILE B N 1
ATOM 6741 C CA . ILE B 1 131 ? 18.328 -25.484 -4.406 1 94.06 131 ILE B CA 1
ATOM 6742 C C . ILE B 1 131 ? 18.672 -24.562 -5.582 1 94.06 131 ILE B C 1
ATOM 6744 O O . ILE B 1 131 ? 17.812 -24.281 -6.414 1 94.06 131 ILE B O 1
ATOM 6748 N N . LEU B 1 132 ? 19.828 -24.109 -5.641 1 93.19 132 LEU B N 1
ATOM 6749 C CA . LEU B 1 132 ? 20.281 -23.219 -6.703 1 93.19 132 LEU B CA 1
ATOM 6750 C C . LEU B 1 132 ? 21.172 -23.953 -7.695 1 93.19 132 LEU B C 1
ATOM 6752 O O . LEU B 1 132 ? 22.094 -24.672 -7.293 1 93.19 132 LEU B O 1
ATOM 6756 N N . PHE B 1 133 ? 20.875 -23.797 -8.977 1 88.94 133 PHE B N 1
ATOM 6757 C CA . PHE B 1 133 ? 21.594 -24.453 -10.055 1 88.94 133 PHE B CA 1
ATOM 6758 C C . PHE B 1 133 ? 22.266 -23.422 -10.969 1 88.94 133 PHE B C 1
ATOM 6760 O O . PHE B 1 133 ? 21.797 -22.281 -11.07 1 88.94 133 PHE B O 1
ATOM 6767 N N . ASP B 1 134 ? 23.312 -23.906 -11.547 1 86.69 134 ASP B N 1
ATOM 6768 C CA . ASP B 1 134 ? 23.891 -23.094 -12.609 1 86.69 134 ASP B CA 1
ATOM 6769 C C . ASP B 1 134 ? 22.891 -22.906 -13.758 1 86.69 134 ASP B C 1
ATOM 6771 O O . ASP B 1 134 ? 22.172 -23.828 -14.125 1 86.69 134 ASP B O 1
ATOM 6775 N N . ILE B 1 135 ? 22.875 -21.797 -14.32 1 79 135 ILE B N 1
ATOM 6776 C CA . ILE B 1 135 ? 21.875 -21.422 -15.312 1 79 135 ILE B CA 1
ATOM 6777 C C . ILE B 1 135 ? 22.031 -22.281 -16.562 1 79 135 ILE B C 1
ATOM 6779 O O . ILE B 1 135 ? 21.062 -22.594 -17.25 1 79 135 ILE B O 1
ATOM 6783 N N . LYS B 1 136 ? 23.266 -22.703 -16.906 1 76.06 136 LYS B N 1
ATOM 6784 C CA . LYS B 1 136 ? 23.547 -23.562 -18.047 1 76.06 136 LYS B CA 1
ATOM 6785 C C . LYS B 1 136 ? 23.734 -25.016 -17.625 1 76.06 136 LYS B C 1
ATOM 6787 O O . LYS B 1 136 ? 24.188 -25.844 -18.422 1 76.06 136 LYS B O 1
ATOM 6792 N N . MET B 1 137 ? 23.484 -25.266 -16.359 1 80.94 137 MET B N 1
ATOM 6793 C CA . MET B 1 137 ? 23.594 -26.609 -15.789 1 80.94 137 MET B CA 1
ATOM 6794 C C . MET B 1 137 ? 25.016 -27.156 -15.945 1 80.94 137 MET B C 1
ATOM 6796 O O . MET B 1 137 ? 25.203 -28.344 -16.203 1 80.94 137 MET B O 1
ATOM 6800 N N . ARG B 1 138 ? 26 -26.219 -15.859 1 85.06 138 ARG B N 1
ATOM 6801 C CA . ARG B 1 138 ? 27.406 -26.625 -15.898 1 85.06 138 ARG B CA 1
ATOM 6802 C C . ARG B 1 138 ? 27.859 -27.156 -14.547 1 85.06 138 ARG B C 1
ATOM 6804 O O . ARG B 1 138 ? 27.281 -26.812 -13.508 1 85.06 138 ARG B O 1
ATOM 6811 N N . PRO B 1 139 ? 28.859 -27.969 -14.68 1 87.69 139 PRO B N 1
ATOM 6812 C CA . PRO B 1 139 ? 29.422 -28.438 -13.406 1 87.69 139 PRO B CA 1
ATOM 6813 C C . PRO B 1 139 ? 29.891 -27.281 -12.516 1 87.69 139 PRO B C 1
ATOM 6815 O O . PRO B 1 139 ? 30.453 -26.312 -13.016 1 87.69 139 PRO B O 1
ATOM 6818 N N . ASN B 1 140 ? 29.703 -27.453 -11.242 1 86.75 140 ASN B N 1
ATOM 6819 C CA . ASN B 1 140 ? 30.031 -26.406 -10.273 1 86.75 140 ASN B CA 1
ATOM 6820 C C . ASN B 1 140 ? 31.531 -26.172 -10.203 1 86.75 140 ASN B C 1
ATOM 6822 O O . ASN B 1 140 ? 31.984 -25.125 -9.727 1 86.75 140 ASN B O 1
ATOM 6826 N N . SER B 1 141 ? 32.344 -27.109 -10.664 1 85.44 141 SER B N 1
ATOM 6827 C CA . SER B 1 141 ? 33.812 -27.016 -10.602 1 85.44 141 SER B CA 1
ATOM 6828 C C . SER B 1 141 ? 34.344 -26.109 -11.695 1 85.44 141 SER B C 1
ATOM 6830 O O . SER B 1 141 ? 35.5 -25.672 -11.633 1 85.44 141 SER B O 1
ATOM 6832 N N . PHE B 1 142 ? 33.531 -25.797 -12.594 1 85.25 142 PHE B N 1
ATOM 6833 C CA . PHE B 1 142 ? 33.969 -24.922 -13.672 1 85.25 142 PHE B CA 1
ATOM 6834 C C . PHE B 1 142 ? 34.094 -23.484 -13.188 1 85.25 142 PHE B C 1
ATOM 6836 O O . PHE B 1 142 ? 33.25 -23 -12.414 1 85.25 142 PHE B O 1
ATOM 6843 N N . ASN B 1 143 ? 35.094 -22.828 -13.5 1 79.44 143 ASN B N 1
ATOM 6844 C CA . ASN B 1 143 ? 35.406 -21.469 -13.023 1 79.44 143 ASN B CA 1
ATOM 6845 C C . ASN B 1 143 ? 34.25 -20.516 -13.32 1 79.44 143 ASN B C 1
ATOM 6847 O O . ASN B 1 143 ? 33.938 -19.641 -12.5 1 79.44 143 ASN B O 1
ATOM 6851 N N . ASP B 1 144 ? 33.562 -20.656 -14.414 1 82.75 144 ASP B N 1
ATOM 6852 C CA . ASP B 1 144 ? 32.562 -19.672 -14.773 1 82.75 144 ASP B CA 1
ATOM 6853 C C . ASP B 1 144 ? 31.156 -20.188 -14.43 1 82.75 144 ASP B C 1
ATOM 6855 O O . ASP B 1 144 ? 30.156 -19.641 -14.898 1 82.75 144 ASP B O 1
ATOM 6859 N N . SER B 1 145 ? 31.172 -21.203 -13.5 1 87.19 145 SER B N 1
ATOM 6860 C CA . SER B 1 145 ? 29.875 -21.75 -13.117 1 87.19 145 SER B CA 1
ATOM 6861 C C . SER B 1 145 ? 29.312 -21.031 -11.898 1 87.19 145 SER B C 1
ATOM 6863 O O . SER B 1 145 ? 30.047 -20.359 -11.164 1 87.19 145 SER B O 1
ATOM 6865 N N . CYS B 1 146 ? 27.953 -21 -11.734 1 90 146 CYS B N 1
ATOM 6866 C CA . CYS B 1 146 ? 27.219 -20.516 -10.57 1 90 146 CYS B CA 1
ATOM 6867 C C . CYS B 1 146 ? 27.297 -19 -10.469 1 90 146 CYS B C 1
ATOM 6869 O O . CYS B 1 146 ? 27.328 -18.438 -9.367 1 90 146 CYS B O 1
ATOM 6871 N N . GLN B 1 147 ? 27.453 -18.438 -11.648 1 84.81 147 GLN B N 1
ATOM 6872 C CA . GLN B 1 147 ? 27.312 -16.984 -11.711 1 84.81 147 GLN B CA 1
ATOM 6873 C C . GLN B 1 147 ? 25.844 -16.594 -11.742 1 84.81 147 GLN B C 1
ATOM 6875 O O . GLN B 1 147 ? 24.969 -17.422 -12.031 1 84.81 147 GLN B O 1
ATOM 6880 N N . LEU B 1 148 ? 25.578 -15.406 -11.5 1 82.62 148 LEU B N 1
ATOM 6881 C CA . LEU B 1 148 ? 24.203 -14.93 -11.547 1 82.62 148 LEU B CA 1
ATOM 6882 C C . LEU B 1 148 ? 23.781 -14.641 -12.984 1 82.62 148 LEU B C 1
ATOM 6884 O O . LEU B 1 148 ? 24.594 -14.172 -13.789 1 82.62 148 LEU B O 1
ATOM 6888 N N . PRO B 1 149 ? 22.625 -14.859 -13.273 1 83.75 149 PRO B N 1
ATOM 6889 C CA . PRO B 1 149 ? 21.547 -15.414 -12.453 1 83.75 149 PRO B CA 1
ATOM 6890 C C . PRO B 1 149 ? 21.609 -16.938 -12.328 1 83.75 149 PRO B C 1
ATOM 6892 O O . PRO B 1 149 ? 22.328 -17.578 -13.102 1 83.75 149 PRO B O 1
ATOM 6895 N N . GLN B 1 150 ? 20.953 -17.469 -11.305 1 86.81 150 GLN B N 1
ATOM 6896 C CA . GLN B 1 150 ? 20.891 -18.906 -11.047 1 86.81 150 GLN B CA 1
ATOM 6897 C C . GLN B 1 150 ? 19.453 -19.406 -11.039 1 86.81 150 GLN B C 1
ATOM 6899 O O . GLN B 1 150 ? 18.531 -18.656 -10.719 1 86.81 150 GLN B O 1
ATOM 6904 N N . ILE B 1 151 ? 19.266 -20.641 -11.43 1 86.44 151 ILE B N 1
ATOM 6905 C CA . ILE B 1 151 ? 17.953 -21.266 -11.375 1 86.44 151 ILE B CA 1
ATOM 6906 C C . ILE B 1 151 ? 17.656 -21.75 -9.953 1 86.44 151 ILE B C 1
ATOM 6908 O O . ILE B 1 151 ? 18.5 -22.391 -9.328 1 86.44 151 ILE B O 1
ATOM 6912 N N . GLY B 1 152 ? 16.578 -21.312 -9.492 1 90.44 152 GLY B N 1
ATOM 6913 C CA . GLY B 1 152 ? 16.203 -21.719 -8.148 1 90.44 152 GLY B CA 1
ATOM 6914 C C . GLY B 1 152 ? 15.008 -22.641 -8.117 1 90.44 152 GLY B C 1
ATOM 6915 O O . GLY B 1 152 ? 14.055 -22.469 -8.883 1 90.44 152 GLY B O 1
ATOM 6916 N N . VAL B 1 153 ? 15.07 -23.703 -7.305 1 91.5 153 VAL B N 1
ATOM 6917 C CA . VAL B 1 153 ? 13.961 -24.609 -7.062 1 91.5 153 VAL B CA 1
ATOM 6918 C C . VAL B 1 153 ? 13.703 -24.719 -5.562 1 91.5 153 VAL B C 1
ATOM 6920 O O . VAL B 1 153 ? 14.547 -25.234 -4.816 1 91.5 153 VAL B O 1
ATOM 6923 N N . ASP B 1 154 ? 12.555 -24.297 -5.18 1 94.5 154 ASP B N 1
ATOM 6924 C CA . ASP B 1 154 ? 12.195 -24.422 -3.77 1 94.5 154 ASP B CA 1
ATOM 6925 C C . ASP B 1 154 ? 11.719 -25.844 -3.447 1 94.5 154 ASP B C 1
ATOM 6927 O O . ASP B 1 154 ? 11.047 -26.484 -4.262 1 94.5 154 ASP B O 1
ATOM 6931 N N . ILE B 1 155 ? 12.125 -26.328 -2.307 1 93.88 155 ILE B N 1
ATOM 6932 C CA . ILE B 1 155 ? 11.789 -27.703 -1.905 1 93.88 155 ILE B CA 1
ATOM 6933 C C . ILE B 1 155 ? 11.5 -27.734 -0.406 1 93.88 155 ILE B C 1
ATOM 6935 O O . ILE B 1 155 ? 11.977 -26.875 0.346 1 93.88 155 ILE B O 1
ATOM 6939 N N . CYS B 1 156 ? 10.617 -28.594 -0.041 1 95.19 156 CYS B N 1
ATOM 6940 C CA . CYS B 1 156 ? 10.312 -28.844 1.364 1 95.19 156 CYS B CA 1
ATOM 6941 C C . CYS B 1 156 ? 11.094 -30.031 1.896 1 95.19 156 CYS B C 1
ATOM 6943 O O . CYS B 1 156 ? 10.961 -31.141 1.385 1 95.19 156 CYS B O 1
ATOM 6945 N N . LEU B 1 157 ? 11.945 -29.828 2.875 1 95.56 157 LEU B N 1
ATOM 6946 C CA . LEU B 1 157 ? 12.789 -30.859 3.461 1 95.56 157 LEU B CA 1
ATOM 6947 C C . LEU B 1 157 ? 12.57 -30.938 4.969 1 95.56 157 LEU B C 1
ATOM 6949 O O . LEU B 1 157 ? 11.914 -30.094 5.555 1 95.56 157 LEU B O 1
ATOM 6953 N N . PRO B 1 158 ? 13.133 -31.969 5.547 1 95.38 158 PRO B N 1
ATOM 6954 C CA . PRO B 1 158 ? 12.914 -32.156 6.984 1 95.38 158 PRO B CA 1
ATOM 6955 C C . PRO B 1 158 ? 13.508 -31.031 7.828 1 95.38 158 PRO B C 1
ATOM 6957 O O . PRO B 1 158 ? 14.617 -30.578 7.547 1 95.38 158 PRO B O 1
ATOM 6960 N N . TRP B 1 159 ? 12.758 -30.656 8.797 1 95.88 159 TRP B N 1
ATOM 6961 C CA . TRP B 1 159 ? 13.164 -29.609 9.734 1 95.88 159 TRP B CA 1
ATOM 6962 C C . TRP B 1 159 ? 14.461 -29.984 10.445 1 95.88 159 TRP B C 1
ATOM 6964 O O . TRP B 1 159 ? 15.242 -29.109 10.828 1 95.88 159 TRP B O 1
ATOM 6974 N N . SER B 1 160 ? 14.75 -31.25 10.664 1 94.81 160 SER B N 1
ATOM 6975 C CA . SER B 1 160 ? 15.93 -31.719 11.383 1 94.81 160 SER B CA 1
ATOM 6976 C C . SER B 1 160 ? 17.203 -31.344 10.656 1 94.81 160 SER B C 1
ATOM 6978 O O . SER B 1 160 ? 18.297 -31.359 11.242 1 94.81 160 SER B O 1
ATOM 6980 N N . CYS B 1 161 ? 17.047 -30.984 9.391 1 93.88 161 CYS B N 1
ATOM 6981 C CA . CYS B 1 161 ? 18.219 -30.641 8.586 1 93.88 161 CYS B CA 1
ATOM 6982 C C . CYS B 1 161 ? 18.5 -29.156 8.617 1 93.88 161 CYS B C 1
ATOM 6984 O O . CYS B 1 161 ? 19.391 -28.656 7.91 1 93.88 161 CYS B O 1
ATOM 6986 N N . ARG B 1 162 ? 17.828 -28.328 9.383 1 91.69 162 ARG B N 1
ATOM 6987 C CA . ARG B 1 162 ? 17.828 -26.875 9.32 1 91.69 162 ARG B CA 1
ATOM 6988 C C . ARG B 1 162 ? 19.203 -26.297 9.625 1 91.69 162 ARG B C 1
ATOM 6990 O O . ARG B 1 162 ? 19.562 -25.234 9.133 1 91.69 162 ARG B O 1
ATOM 6997 N N . ASN B 1 163 ? 20.031 -27.047 10.383 1 88.06 163 ASN B N 1
ATOM 6998 C CA . ASN B 1 163 ? 21.328 -26.531 10.781 1 88.06 163 ASN B CA 1
ATOM 6999 C C . ASN B 1 163 ? 22.453 -27.156 9.961 1 88.06 163 ASN B C 1
ATOM 7001 O O . ASN B 1 163 ? 23.641 -26.953 10.258 1 88.06 163 ASN B O 1
ATOM 7005 N N . GLU B 1 164 ? 22.047 -27.859 8.906 1 87.94 164 GLU B N 1
ATOM 7006 C CA . GLU B 1 164 ? 23.047 -28.547 8.094 1 87.94 164 GLU B CA 1
ATOM 7007 C C . GLU B 1 164 ? 23.234 -27.875 6.742 1 87.94 164 GLU B C 1
ATOM 7009 O O . GLU B 1 164 ? 22.297 -27.25 6.227 1 87.94 164 GLU B O 1
ATOM 7014 N N . ASP B 1 165 ? 24.469 -27.891 6.27 1 88.62 165 ASP B N 1
ATOM 7015 C CA . ASP B 1 165 ? 24.703 -27.484 4.887 1 88.62 165 ASP B CA 1
ATOM 7016 C C . ASP B 1 165 ? 24.469 -28.656 3.932 1 88.62 165 ASP B C 1
ATOM 7018 O O . ASP B 1 165 ? 25.297 -29.578 3.861 1 88.62 165 ASP B O 1
ATOM 7022 N N . LEU B 1 166 ? 23.453 -28.594 3.225 1 91.25 166 LEU B N 1
ATOM 7023 C CA . LEU B 1 166 ? 23.031 -29.703 2.385 1 91.25 166 LEU B CA 1
ATOM 7024 C C . LEU B 1 166 ? 23.625 -29.578 0.982 1 91.25 166 LEU B C 1
ATOM 7026 O O . LEU B 1 166 ? 23.281 -30.359 0.093 1 91.25 166 LEU B O 1
ATOM 7030 N N . THR B 1 167 ? 24.469 -28.594 0.705 1 91.81 167 THR B N 1
ATOM 7031 C CA . THR B 1 167 ? 25 -28.344 -0.63 1 91.81 167 THR B CA 1
ATOM 7032 C C . THR B 1 167 ? 25.75 -29.562 -1.156 1 91.81 167 THR B C 1
ATOM 7034 O O . THR B 1 167 ? 25.469 -30.047 -2.254 1 91.81 167 THR B O 1
ATOM 7037 N N . ASP B 1 168 ? 26.641 -30.078 -0.343 1 88.62 168 ASP B N 1
ATOM 7038 C CA . ASP B 1 168 ? 27.438 -31.234 -0.77 1 88.62 168 ASP B CA 1
ATOM 7039 C C . ASP B 1 168 ? 26.578 -32.469 -0.909 1 88.62 168 ASP B C 1
ATOM 7041 O O . ASP B 1 168 ? 26.828 -33.312 -1.775 1 88.62 168 ASP B O 1
ATOM 7045 N N . TYR B 1 169 ? 25.641 -32.562 -0.02 1 87.56 169 TYR B N 1
ATOM 7046 C CA . TYR B 1 169 ? 24.734 -33.688 -0.079 1 87.56 169 TYR B CA 1
ATOM 7047 C C . TYR B 1 169 ? 23.984 -33.719 -1.408 1 87.56 169 TYR B C 1
ATOM 7049 O O . TYR B 1 169 ? 23.922 -34.75 -2.062 1 87.56 169 TYR B O 1
ATOM 7057 N N . PHE B 1 170 ? 23.484 -32.656 -1.853 1 89.31 170 PHE B N 1
ATOM 7058 C CA . PHE B 1 170 ? 22.719 -32.594 -3.086 1 89.31 170 PHE B CA 1
ATOM 7059 C C . PHE B 1 170 ? 23.641 -32.625 -4.305 1 89.31 170 PHE B C 1
ATOM 7061 O O . PHE B 1 170 ? 23.234 -33.125 -5.367 1 89.31 170 PHE B O 1
ATOM 7068 N N . ARG B 1 171 ? 24.828 -32.094 -4.211 1 88 171 ARG B N 1
ATOM 7069 C CA . ARG B 1 171 ? 25.797 -32.25 -5.297 1 88 171 ARG B CA 1
ATOM 7070 C C . ARG B 1 171 ? 26.078 -33.719 -5.586 1 88 171 ARG B C 1
ATOM 7072 O O . ARG B 1 171 ? 26.172 -34.125 -6.746 1 88 171 ARG B O 1
ATOM 7079 N N . GLU B 1 172 ? 26.156 -34.469 -4.57 1 84 172 GLU B N 1
ATOM 7080 C CA . GLU B 1 172 ? 26.422 -35.906 -4.727 1 84 172 GLU B CA 1
ATOM 7081 C C . GLU B 1 172 ? 25.188 -36.625 -5.238 1 84 172 GLU B C 1
ATOM 7083 O O . GLU B 1 172 ? 25.297 -37.594 -6.016 1 84 172 GLU B O 1
ATOM 7088 N N . ALA B 1 173 ? 24.078 -36.188 -4.773 1 80.69 173 ALA B N 1
ATOM 7089 C CA . ALA B 1 173 ? 22.828 -36.875 -5.137 1 80.69 173 ALA B CA 1
ATOM 7090 C C . ALA B 1 173 ? 22.453 -36.594 -6.59 1 80.69 173 ALA B C 1
ATOM 7092 O O . ALA B 1 173 ? 21.859 -37.469 -7.258 1 80.69 173 ALA B O 1
ATOM 7093 N N . LEU B 1 174 ? 22.75 -35.469 -7.168 1 81.31 174 LEU B N 1
ATOM 7094 C CA . LEU B 1 174 ? 22.234 -35.031 -8.469 1 81.31 174 LEU B CA 1
ATOM 7095 C C . LEU B 1 174 ? 23.344 -35.062 -9.523 1 81.31 174 LEU B C 1
ATOM 7097 O O . LEU B 1 174 ? 23.078 -34.875 -10.711 1 81.31 174 LEU B O 1
ATOM 7101 N N . GLY B 1 175 ? 24.578 -35.344 -9.125 1 75.81 175 GLY B N 1
ATOM 7102 C CA . GLY B 1 175 ? 25.688 -35.438 -10.062 1 75.81 175 GLY B CA 1
ATOM 7103 C C . GLY B 1 175 ? 26.391 -36.781 -10 1 75.81 175 GLY B C 1
ATOM 7104 O O . GLY B 1 175 ? 26.219 -37.531 -9.039 1 75.81 175 GLY B O 1
ATOM 7105 N N . ALA B 1 176 ? 27.094 -37.062 -11.203 1 71.19 176 ALA B N 1
ATOM 7106 C CA . ALA B 1 176 ? 27.938 -38.281 -11.188 1 71.19 176 ALA B CA 1
ATOM 7107 C C . ALA B 1 176 ? 28.969 -38.219 -10.055 1 71.19 176 ALA B C 1
ATOM 7109 O O . ALA B 1 176 ? 29.234 -39.219 -9.398 1 71.19 176 ALA B O 1
ATOM 7110 N N . THR B 1 177 ? 29.484 -36.969 -9.898 1 76.56 177 THR B N 1
ATOM 7111 C CA . THR B 1 177 ? 30.359 -36.625 -8.773 1 76.56 177 THR B CA 1
ATOM 7112 C C . THR B 1 177 ? 29.984 -35.25 -8.203 1 76.56 177 THR B C 1
ATOM 7114 O O . THR B 1 177 ? 29.234 -34.5 -8.82 1 76.56 177 THR B O 1
ATOM 7117 N N . LYS B 1 178 ? 30.453 -35.094 -7.094 1 82.81 178 LYS B N 1
ATOM 7118 C CA . LYS B 1 178 ? 30.219 -33.812 -6.434 1 82.81 178 LYS B CA 1
ATOM 7119 C C . LYS B 1 178 ? 30.688 -32.656 -7.301 1 82.81 178 LYS B C 1
ATOM 7121 O O . LYS B 1 178 ? 30.047 -31.594 -7.344 1 82.81 178 LYS B O 1
ATOM 7126 N N . GLU B 1 179 ? 31.719 -32.844 -8.039 1 86 179 GLU B N 1
ATOM 7127 C CA . GLU B 1 179 ? 32.344 -31.797 -8.828 1 86 179 GLU B CA 1
ATOM 7128 C C . GLU B 1 179 ? 31.609 -31.562 -10.141 1 86 179 GLU B C 1
ATOM 7130 O O . GLU B 1 179 ? 31.641 -30.453 -10.688 1 86 179 GLU B O 1
ATOM 7135 N N . LEU B 1 180 ? 30.891 -32.531 -10.547 1 87.06 180 LEU B N 1
ATOM 7136 C CA . LEU B 1 180 ? 30.234 -32.438 -11.852 1 87.06 180 LEU B CA 1
ATOM 7137 C C . LEU B 1 180 ? 28.766 -32.062 -11.695 1 87.06 180 LEU B C 1
ATOM 7139 O O . LEU B 1 180 ? 28.047 -31.922 -12.688 1 87.06 180 LEU B O 1
ATOM 7143 N N . SER B 1 181 ? 28.422 -31.812 -10.484 1 88.69 181 SER B N 1
ATOM 7144 C CA . SER B 1 181 ? 27.031 -31.469 -10.227 1 88.69 181 SER B CA 1
ATOM 7145 C C . SER B 1 181 ? 26.75 -30.016 -10.602 1 88.69 181 SER B C 1
ATOM 7147 O O . SER B 1 181 ? 27.578 -29.141 -10.352 1 88.69 181 SER B O 1
ATOM 7149 N N . PRO B 1 182 ? 25.641 -29.688 -11.172 1 90 182 PRO B N 1
ATOM 7150 C CA . PRO B 1 182 ? 25.266 -28.312 -11.516 1 90 182 PRO B CA 1
ATOM 7151 C C . PRO B 1 182 ? 24.734 -27.531 -10.32 1 90 182 PRO B C 1
ATOM 7153 O O . PRO B 1 182 ? 24.375 -26.359 -10.453 1 90 182 PRO B O 1
ATOM 7156 N N . VAL B 1 183 ? 24.688 -28.203 -9.102 1 91.81 183 VAL B N 1
ATOM 7157 C CA . VAL B 1 183 ? 24.172 -27.547 -7.898 1 91.81 183 VAL B CA 1
ATOM 7158 C C . VAL B 1 183 ? 25.188 -26.531 -7.391 1 91.81 183 VAL B C 1
ATOM 7160 O O . VAL B 1 183 ? 26.359 -26.859 -7.172 1 91.81 183 VAL B O 1
ATOM 7163 N N . CYS B 1 184 ? 24.719 -25.344 -7.258 1 93.25 184 CYS B N 1
ATOM 7164 C CA . CYS B 1 184 ? 25.578 -24.281 -6.758 1 93.25 184 CYS B CA 1
ATOM 7165 C C . CYS B 1 184 ? 25.516 -24.203 -5.234 1 93.25 184 CYS B C 1
ATOM 7167 O O . CYS B 1 184 ? 26.562 -24.156 -4.57 1 93.25 184 CYS B O 1
ATOM 7169 N N . SER B 1 185 ? 24.328 -24.156 -4.695 1 93.62 185 SER B N 1
ATOM 7170 C CA . SER B 1 185 ? 24.141 -24.094 -3.248 1 93.62 185 SER B CA 1
ATOM 7171 C C . SER B 1 185 ? 22.719 -24.5 -2.857 1 93.62 185 SER B C 1
ATOM 7173 O O . SER B 1 185 ? 21.812 -24.469 -3.689 1 93.62 185 SER B O 1
ATOM 7175 N N . VAL B 1 186 ? 22.578 -24.969 -1.66 1 94 186 VAL B N 1
ATOM 7176 C CA . VAL B 1 186 ? 21.281 -25.266 -1.057 1 94 186 VAL B CA 1
ATOM 7177 C C . VAL B 1 186 ? 21.062 -24.375 0.165 1 94 186 VAL B C 1
ATOM 7179 O O . VAL B 1 186 ? 21.859 -24.391 1.104 1 94 186 VAL B O 1
ATOM 7182 N N . ARG B 1 187 ? 20 -23.625 0.132 1 94.81 187 ARG B N 1
ATOM 7183 C CA . ARG B 1 187 ? 19.797 -22.641 1.179 1 94.81 187 ARG B CA 1
ATOM 7184 C C . ARG B 1 187 ? 18.516 -22.906 1.957 1 94.81 187 ARG B C 1
ATOM 7186 O O . ARG B 1 187 ? 17.484 -23.203 1.365 1 94.81 187 ARG B O 1
ATOM 7193 N N . ASN B 1 188 ? 18.688 -22.922 3.252 1 95.69 188 ASN B N 1
ATOM 7194 C CA . ASN B 1 188 ? 17.516 -22.938 4.133 1 95.69 188 ASN B CA 1
ATOM 7195 C C . ASN B 1 188 ? 16.969 -21.531 4.34 1 95.69 188 ASN B C 1
ATOM 7197 O O . ASN B 1 188 ? 17.719 -20.562 4.363 1 95.69 188 ASN B O 1
ATOM 7201 N N . VAL B 1 189 ? 15.695 -21.406 4.531 1 95.56 189 VAL B N 1
ATOM 7202 C CA . VAL B 1 189 ? 15.039 -20.094 4.613 1 95.56 189 VAL B CA 1
ATOM 7203 C C . VAL B 1 189 ? 15.602 -19.312 5.793 1 95.56 189 VAL B C 1
ATOM 7205 O O . VAL B 1 189 ? 15.68 -18.078 5.742 1 95.56 189 VAL B O 1
ATOM 7208 N N . ASN B 1 190 ? 15.992 -19.953 6.887 1 94.06 190 ASN B N 1
ATOM 7209 C CA . ASN B 1 190 ? 16.516 -19.266 8.062 1 94.06 190 ASN B CA 1
ATOM 7210 C C . ASN B 1 190 ? 18 -19.516 8.25 1 94.06 190 ASN B C 1
ATOM 7212 O O . ASN B 1 190 ? 18.547 -19.266 9.328 1 94.06 190 ASN B O 1
ATOM 7216 N N . GLY B 1 191 ? 18.609 -20.094 7.199 1 88.5 191 GLY B N 1
ATOM 7217 C CA . GLY B 1 191 ? 20 -20.469 7.316 1 88.5 191 GLY B CA 1
ATOM 7218 C C . GLY B 1 191 ? 20.938 -19.281 7.418 1 88.5 191 GLY B C 1
ATOM 7219 O O . GLY B 1 191 ? 22.016 -19.375 8.023 1 88.5 191 GLY B O 1
ATOM 7220 N N . ARG B 1 192 ? 20.562 -18.172 6.871 1 83.19 192 ARG B N 1
ATOM 7221 C CA . ARG B 1 192 ? 21.438 -17 6.816 1 83.19 192 ARG B CA 1
ATOM 7222 C C . ARG B 1 192 ? 21.109 -16.016 7.934 1 83.19 192 ARG B C 1
ATOM 7224 O O . ARG B 1 192 ? 21.688 -14.93 8.008 1 83.19 192 ARG B O 1
ATOM 7231 N N . THR B 1 193 ? 20.203 -16.344 8.758 1 87.75 193 THR B N 1
ATOM 7232 C CA . THR B 1 193 ? 19.859 -15.469 9.875 1 87.75 193 THR B CA 1
ATOM 7233 C C . THR B 1 193 ? 20.734 -15.766 11.086 1 87.75 193 THR B C 1
ATOM 7235 O O . THR B 1 193 ? 20.703 -16.875 11.633 1 87.75 193 THR B O 1
ATOM 7238 N N . PRO B 1 194 ? 21.516 -14.812 11.461 1 88.19 194 PRO B N 1
ATOM 7239 C CA . PRO B 1 194 ? 22.422 -15.039 12.594 1 88.19 194 PRO B CA 1
ATOM 7240 C C . PRO B 1 194 ? 21.672 -15.18 13.922 1 88.19 194 PRO B C 1
ATOM 7242 O O . PRO B 1 194 ? 20.547 -14.695 14.055 1 88.19 194 PRO B O 1
ATOM 7245 N N . GLY B 1 195 ? 22.297 -15.883 14.836 1 88.19 195 GLY B N 1
ATOM 7246 C CA . GLY B 1 195 ? 21.734 -15.992 16.172 1 88.19 195 GLY B CA 1
ATOM 7247 C C . GLY B 1 195 ? 21.953 -14.75 17.016 1 88.19 195 GLY B C 1
ATOM 7248 O O . GLY B 1 195 ? 22.578 -13.789 16.562 1 88.19 195 GLY B O 1
ATOM 7249 N N . PHE B 1 196 ? 21.406 -14.766 18.203 1 92 196 PHE B N 1
ATOM 7250 C CA . PHE B 1 196 ? 21.531 -13.641 19.125 1 92 196 PHE B CA 1
ATOM 7251 C C . PHE B 1 196 ? 22.938 -13.602 19.734 1 92 196 PHE B C 1
ATOM 7253 O O . PHE B 1 196 ? 23.484 -14.641 20.109 1 92 196 PHE B O 1
ATOM 7260 N N . THR B 1 197 ? 23.594 -12.477 19.688 1 92.62 197 THR B N 1
ATOM 7261 C CA . THR B 1 197 ? 24.922 -12.266 20.25 1 92.62 197 THR B CA 1
ATOM 7262 C C . THR B 1 197 ? 24.859 -11.289 21.422 1 92.62 197 THR B C 1
ATOM 7264 O O . THR B 1 197 ? 23.812 -10.734 21.719 1 92.62 197 THR B O 1
ATOM 7267 N N . PHE B 1 198 ? 26.031 -11.141 22.047 1 95.12 198 PHE B N 1
ATOM 7268 C CA . PHE B 1 198 ? 26.141 -10.172 23.125 1 95.12 198 PHE B CA 1
ATOM 7269 C C . PHE B 1 198 ? 25.797 -8.773 22.641 1 95.12 198 PHE B C 1
ATOM 7271 O O . PHE B 1 198 ? 25.125 -8.008 23.328 1 95.12 198 PHE B O 1
ATOM 7278 N N . GLY B 1 199 ? 26.156 -8.523 21.438 1 94.94 199 GLY B N 1
ATOM 7279 C CA . GLY B 1 199 ? 25.828 -7.234 20.844 1 94.94 199 GLY B CA 1
ATOM 7280 C C . GLY B 1 199 ? 24.344 -7.008 20.672 1 94.94 199 GLY B C 1
ATOM 7281 O O . GLY B 1 199 ? 23.859 -5.891 20.859 1 94.94 199 GLY B O 1
ATOM 7282 N N . THR B 1 200 ? 23.641 -8.055 20.391 1 96.69 200 THR B N 1
ATOM 7283 C CA . THR B 1 200 ? 22.188 -7.969 20.234 1 96.69 200 THR B CA 1
ATOM 7284 C C . THR B 1 200 ? 21.531 -7.562 21.547 1 96.69 200 THR B C 1
ATOM 7286 O O . THR B 1 200 ? 20.688 -6.66 21.578 1 96.69 200 THR B O 1
ATOM 7289 N N . TYR B 1 201 ? 21.953 -8.133 22.656 1 97.06 201 TYR B N 1
ATOM 7290 C CA . TYR B 1 201 ? 21.359 -7.84 23.953 1 97.06 201 TYR B CA 1
ATOM 7291 C C . TYR B 1 201 ? 21.672 -6.414 24.391 1 97.06 201 TYR B C 1
ATOM 7293 O O . TYR B 1 201 ? 20.828 -5.73 24.969 1 97.06 201 TYR B O 1
ATOM 7301 N N . VAL B 1 202 ? 22.859 -6 24.094 1 97.5 202 VAL B N 1
ATOM 7302 C CA . VAL B 1 202 ? 23.266 -4.652 24.469 1 97.5 202 VAL B CA 1
ATOM 7303 C C . VAL B 1 202 ? 22.422 -3.629 23.719 1 97.5 202 VAL B C 1
ATOM 7305 O O . VAL B 1 202 ? 21.875 -2.691 24.312 1 97.5 202 VAL B O 1
ATOM 7308 N N . VAL B 1 203 ? 22.328 -3.85 22.438 1 97.44 203 VAL B N 1
ATOM 7309 C CA . VAL B 1 203 ? 21.625 -2.885 21.594 1 97.44 203 VAL B CA 1
ATOM 7310 C C . VAL B 1 203 ? 20.125 -2.914 21.938 1 97.44 203 VAL B C 1
ATOM 7312 O O . VAL B 1 203 ? 19.484 -1.867 22.016 1 97.44 203 VAL B O 1
ATOM 7315 N N . VAL B 1 204 ? 19.531 -4.059 22.156 1 97.56 204 VAL B N 1
ATOM 7316 C CA . VAL B 1 204 ? 18.125 -4.184 22.5 1 97.56 204 VAL B CA 1
ATOM 7317 C C . VAL B 1 204 ? 17.859 -3.512 23.844 1 97.56 204 VAL B C 1
ATOM 7319 O O . VAL B 1 204 ? 16.859 -2.803 24 1 97.56 204 VAL B O 1
ATOM 7322 N N . THR B 1 205 ? 18.766 -3.705 24.812 1 97.69 205 THR B N 1
ATOM 7323 C CA . THR B 1 205 ? 18.609 -3.078 26.109 1 97.69 205 THR B CA 1
ATOM 7324 C C . THR B 1 205 ? 18.703 -1.56 26 1 97.69 205 THR B C 1
ATOM 7326 O O . THR B 1 205 ? 17.953 -0.836 26.641 1 97.69 205 THR B O 1
ATOM 7329 N N . LEU B 1 206 ? 19.609 -1.109 25.203 1 97.19 206 LEU B N 1
ATOM 7330 C CA . LEU B 1 206 ? 19.766 0.324 24.984 1 97.19 206 LEU B CA 1
ATOM 7331 C C . LEU B 1 206 ? 18.5 0.92 24.391 1 97.19 206 LEU B C 1
ATOM 7333 O O . LEU B 1 206 ? 17.984 1.924 24.875 1 97.19 206 LEU B O 1
ATOM 7337 N N . ILE B 1 207 ? 18 0.34 23.359 1 97.12 207 ILE B N 1
ATOM 7338 C CA . ILE B 1 207 ? 16.828 0.85 22.656 1 97.12 207 ILE B CA 1
ATOM 7339 C C . ILE B 1 207 ? 15.594 0.767 23.562 1 97.12 207 ILE B C 1
ATOM 7341 O O . ILE B 1 207 ? 14.805 1.712 23.641 1 97.12 207 ILE B O 1
ATOM 7345 N N . LEU B 1 208 ? 15.461 -0.342 24.297 1 97 208 LEU B N 1
ATOM 7346 C CA . LEU B 1 208 ? 14.328 -0.499 25.203 1 97 208 LEU B CA 1
ATOM 7347 C C . LEU B 1 208 ? 14.391 0.519 26.328 1 97 208 LEU B C 1
ATOM 7349 O O . LEU B 1 208 ? 13.352 1.004 26.797 1 97 208 LEU B O 1
ATOM 7353 N N . SER B 1 209 ? 15.594 0.813 26.781 1 97.19 209 SER B N 1
ATOM 7354 C CA . SER B 1 209 ? 15.758 1.825 27.828 1 97.19 209 SER B CA 1
ATOM 7355 C C . SER B 1 209 ? 15.336 3.203 27.328 1 97.19 209 SER B C 1
ATOM 7357 O O . SER B 1 209 ? 14.703 3.965 28.062 1 97.19 209 SER B O 1
ATOM 7359 N N . ILE B 1 210 ? 15.648 3.506 26.125 1 96.56 210 ILE B N 1
ATOM 7360 C CA . ILE B 1 210 ? 15.273 4.793 25.547 1 96.56 210 ILE B CA 1
ATOM 7361 C C . ILE B 1 210 ? 13.766 4.848 25.344 1 96.56 210 ILE B C 1
ATOM 7363 O O . ILE B 1 210 ? 13.125 5.867 25.625 1 96.56 210 ILE B O 1
ATOM 7367 N N . ILE B 1 211 ? 13.188 3.721 24.891 1 96.44 211 ILE B N 1
ATOM 7368 C CA . ILE B 1 211 ? 11.742 3.646 24.703 1 96.44 211 ILE B CA 1
ATOM 7369 C C . ILE B 1 211 ? 11.031 3.812 26.047 1 96.44 211 ILE B C 1
ATOM 7371 O O . ILE B 1 211 ? 10.07 4.574 26.156 1 96.44 211 ILE B O 1
ATOM 7375 N N . ALA B 1 212 ? 11.57 3.145 27.031 1 96.75 212 ALA B N 1
ATOM 7376 C CA . ALA B 1 212 ? 10.984 3.232 28.375 1 96.75 212 ALA B CA 1
ATOM 7377 C C . ALA B 1 212 ? 11.055 4.66 28.906 1 96.75 212 ALA B C 1
ATOM 7379 O O . ALA B 1 212 ? 10.086 5.172 29.469 1 96.75 212 ALA B O 1
ATOM 7380 N N . THR B 1 213 ? 12.203 5.301 28.734 1 96.75 213 THR B N 1
ATOM 7381 C CA . THR B 1 213 ? 12.375 6.684 29.172 1 96.75 213 THR B CA 1
ATOM 7382 C C . THR B 1 213 ? 11.422 7.609 28.406 1 96.75 213 THR B C 1
ATOM 7384 O O . THR B 1 213 ? 10.828 8.508 29 1 96.75 213 THR B O 1
ATOM 7387 N N . SER B 1 214 ? 11.281 7.391 27.141 1 96.69 214 SER B N 1
ATOM 7388 C CA . SER B 1 214 ? 10.398 8.211 26.312 1 96.69 214 SER B CA 1
ATOM 7389 C C . SER B 1 214 ? 8.945 8.07 26.75 1 96.69 214 SER B C 1
ATOM 7391 O O . SER B 1 214 ? 8.203 9.047 26.766 1 96.69 214 SER B O 1
ATOM 7393 N N . ILE B 1 215 ? 8.539 6.855 27.125 1 94.88 215 ILE B N 1
ATOM 7394 C CA . ILE B 1 215 ? 7.168 6.602 27.547 1 94.88 215 ILE B CA 1
ATOM 7395 C C . ILE B 1 215 ? 6.914 7.242 28.906 1 94.88 215 ILE B C 1
ATOM 7397 O O . ILE B 1 215 ? 5.879 7.875 29.125 1 94.88 215 ILE B O 1
ATOM 7401 N N . VAL B 1 216 ? 7.852 7.121 29.844 1 95 216 VAL B N 1
ATOM 7402 C CA . VAL B 1 216 ? 7.703 7.684 31.172 1 95 216 VAL B CA 1
ATOM 7403 C C . VAL B 1 216 ? 7.68 9.211 31.094 1 95 216 VAL B C 1
ATOM 7405 O O . VAL B 1 216 ? 6.828 9.859 31.703 1 95 216 VAL B O 1
ATOM 7408 N N . SER B 1 217 ? 8.617 9.758 30.344 1 95 217 SER B N 1
ATOM 7409 C CA . SER B 1 217 ? 8.648 11.203 30.172 1 95 217 SER B CA 1
ATOM 7410 C C . SER B 1 217 ? 7.383 11.703 29.484 1 95 217 SER B C 1
ATOM 7412 O O . SER B 1 217 ? 6.895 12.797 29.781 1 95 217 SER B O 1
ATOM 7414 N N . CYS B 1 218 ? 6.914 10.922 28.547 1 93.19 218 CYS B N 1
ATOM 7415 C CA . CYS B 1 218 ? 5.672 11.242 27.844 1 93.19 218 CYS B CA 1
ATOM 7416 C C . CYS B 1 218 ? 4.504 11.32 28.828 1 93.19 218 CYS B C 1
ATOM 7418 O O . CYS B 1 218 ? 3.719 12.266 28.781 1 93.19 218 CYS B O 1
ATOM 7420 N N . THR B 1 219 ? 4.398 10.398 29.75 1 90.81 219 THR B N 1
ATOM 7421 C CA . THR B 1 219 ? 3.314 10.328 30.719 1 90.81 219 THR B CA 1
ATOM 7422 C C . THR B 1 219 ? 3.387 11.5 31.703 1 90.81 219 THR B C 1
ATOM 7424 O O . THR B 1 219 ? 2.369 12.125 32 1 90.81 219 THR B O 1
ATOM 7427 N N . VAL B 1 220 ? 4.566 11.836 32.094 1 88.12 220 VAL B N 1
ATOM 7428 C CA . VAL B 1 220 ? 4.773 12.938 33.031 1 88.12 220 VAL B CA 1
ATOM 7429 C C . VAL B 1 220 ? 4.445 14.266 32.344 1 88.12 220 VAL B C 1
ATOM 7431 O O . VAL B 1 220 ? 3.756 15.117 32.938 1 88.12 220 VAL B O 1
ATOM 7434 N N . ASP B 1 221 ? 4.941 14.367 31.141 1 88.44 221 ASP B N 1
ATOM 7435 C CA . ASP B 1 221 ? 4.703 15.594 30.391 1 88.44 221 ASP B CA 1
ATOM 7436 C C . ASP B 1 221 ? 3.213 15.797 30.125 1 88.44 221 ASP B C 1
ATOM 7438 O O . ASP B 1 221 ? 2.695 16.906 30.297 1 88.44 221 ASP B O 1
ATOM 7442 N N . TYR B 1 222 ? 2.602 14.758 29.734 1 85.94 222 TYR B N 1
ATOM 7443 C CA . TYR B 1 222 ? 1.174 14.844 29.453 1 85.94 222 TYR B CA 1
ATOM 7444 C C . TYR B 1 222 ? 0.389 15.227 30.688 1 85.94 222 TYR B C 1
ATOM 7446 O O . TYR B 1 222 ? -0.53 16.047 30.625 1 85.94 222 TYR B O 1
ATOM 7454 N N . TYR B 1 223 ? 0.714 14.703 31.812 1 82.88 223 TYR B N 1
ATOM 7455 C CA . TYR B 1 223 ? 0.038 14.992 33.062 1 82.88 223 TYR B CA 1
ATOM 7456 C C . TYR B 1 223 ? 0.261 16.438 33.469 1 82.88 223 TYR B C 1
ATOM 7458 O O . TYR B 1 223 ? -0.668 17.109 33.938 1 82.88 223 TYR B O 1
ATOM 7466 N N . PHE B 1 224 ? 1.42 16.953 33.281 1 80.56 224 PHE B N 1
ATOM 7467 C CA . PHE B 1 224 ? 1.741 18.312 33.688 1 80.56 224 PHE B CA 1
ATOM 7468 C C . PHE B 1 224 ? 1.091 19.328 32.75 1 80.56 224 PHE B C 1
ATOM 7470 O O . PHE B 1 224 ? 0.657 20.391 33.188 1 80.56 224 PHE B O 1
ATOM 7477 N N . GLN B 1 225 ? 1.044 19.031 31.531 1 78.25 225 GLN B N 1
ATOM 7478 C CA . GLN B 1 225 ? 0.496 19.969 30.562 1 78.25 225 GLN B CA 1
ATOM 7479 C C . GLN B 1 225 ? -1.026 20.031 30.641 1 78.25 225 GLN B C 1
ATOM 7481 O O . GLN B 1 225 ? -1.627 21.078 30.422 1 78.25 225 GLN B O 1
ATOM 7486 N N . ASN B 1 226 ? -1.686 18.969 30.891 1 72.62 226 ASN B N 1
ATOM 7487 C CA . ASN B 1 226 ? -3.139 18.938 30.781 1 72.62 226 ASN B CA 1
ATOM 7488 C C . ASN B 1 226 ? -3.811 18.984 32.156 1 72.62 226 ASN B C 1
ATOM 7490 O O . ASN B 1 226 ? -4.992 19.312 32.25 1 72.62 226 ASN B O 1
ATOM 7494 N N . ARG B 1 227 ? -3.166 18.688 33.156 1 65.69 227 ARG B N 1
ATOM 7495 C CA . ARG B 1 227 ? -3.852 18.625 34.438 1 65.69 227 ARG B CA 1
ATOM 7496 C C . ARG B 1 227 ? -3.393 19.766 35.344 1 65.69 227 ARG B C 1
ATOM 7498 O O . ARG B 1 227 ? -4.148 20.219 36.219 1 65.69 227 ARG B O 1
ATOM 7505 N N . ARG B 1 228 ? -2.117 20.188 35.125 1 63.41 228 ARG B N 1
ATOM 7506 C CA . ARG B 1 228 ? -1.658 21.266 36.031 1 63.41 228 ARG B CA 1
ATOM 7507 C C . ARG B 1 228 ? -1.686 22.609 35.312 1 63.41 228 ARG B C 1
ATOM 7509 O O . ARG B 1 228 ? -1.729 22.672 34.062 1 63.41 228 ARG B O 1
ATOM 7516 N N . SER B 1 229 ? -1.871 23.672 36.062 1 64.44 229 SER B N 1
ATOM 7517 C CA . SER B 1 229 ? -1.924 25.031 35.562 1 64.44 229 SER B CA 1
ATOM 7518 C C . SER B 1 229 ? -0.708 25.328 34.688 1 64.44 229 SER B C 1
ATOM 7520 O O . SER B 1 229 ? 0.405 24.906 35 1 64.44 229 SER B O 1
ATOM 7522 N N . LYS B 1 230 ? -0.938 25.703 33.438 1 63.91 230 LYS B N 1
ATOM 7523 C CA . LYS B 1 230 ? 0.096 26.125 32.5 1 63.91 230 LYS B CA 1
ATOM 7524 C C . LYS B 1 230 ? 1.187 26.938 33.188 1 63.91 230 LYS B C 1
ATOM 7526 O O . LYS B 1 230 ? 2.369 26.797 32.875 1 63.91 230 LYS B O 1
ATOM 7531 N N . ILE B 1 231 ? 0.817 27.656 34.156 1 63.03 231 ILE B N 1
ATOM 7532 C CA . ILE B 1 231 ? 1.739 28.516 34.906 1 63.03 231 ILE B CA 1
ATOM 7533 C C . ILE B 1 231 ? 2.686 27.656 35.75 1 63.03 231 ILE B C 1
ATOM 7535 O O . ILE B 1 231 ? 3.893 27.922 35.781 1 63.03 231 ILE B O 1
ATOM 7539 N N . ASP B 1 232 ? 2.172 26.656 36.344 1 64.19 232 ASP B N 1
ATOM 7540 C CA . ASP B 1 232 ? 2.992 25.766 37.156 1 64.19 232 ASP B CA 1
ATOM 7541 C C . ASP B 1 232 ? 3.957 24.953 36.312 1 64.19 232 ASP B C 1
ATOM 7543 O O . ASP B 1 232 ? 5.098 24.719 36.688 1 64.19 232 ASP B O 1
ATOM 7547 N N . TYR B 1 233 ? 3.471 24.672 35.156 1 69 233 TYR B N 1
ATOM 7548 C CA . TYR B 1 233 ? 4.305 23.922 34.219 1 69 233 TYR B CA 1
ATOM 7549 C C . TYR B 1 233 ? 5.492 24.766 33.781 1 69 233 TYR B C 1
ATOM 7551 O O . TYR B 1 233 ? 6.625 24.266 33.719 1 69 233 TYR B O 1
ATOM 7559 N N . GLU B 1 234 ? 5.223 25.938 33.438 1 67.31 234 GLU B N 1
ATOM 7560 C CA . GLU B 1 234 ? 6.281 26.844 33 1 67.31 234 GLU B CA 1
ATOM 7561 C C . GLU B 1 234 ? 7.285 27.109 34.094 1 67.31 234 GLU B C 1
ATOM 7563 O O . GLU B 1 234 ? 8.492 27.203 33.875 1 67.31 234 GLU B O 1
ATOM 7568 N N . ARG B 1 235 ? 6.789 27.25 35.25 1 61.75 235 ARG B N 1
ATOM 7569 C CA . ARG B 1 235 ? 7.656 27.469 36.406 1 61.75 235 ARG B CA 1
ATOM 7570 C C . ARG B 1 235 ? 8.555 26.25 36.625 1 61.75 235 ARG B C 1
ATOM 7572 O O . ARG B 1 235 ? 9.75 26.406 36.906 1 61.75 235 ARG B O 1
ATOM 7579 N N . MET B 1 236 ? 7.988 25.156 36.531 1 65 236 MET B N 1
ATOM 7580 C CA . MET B 1 236 ? 8.758 23.938 36.75 1 65 236 MET B CA 1
ATOM 7581 C C . MET B 1 236 ? 9.82 23.766 35.656 1 65 236 MET B C 1
ATOM 7583 O O . MET B 1 236 ? 10.953 23.375 35.969 1 65 236 MET B O 1
ATOM 7587 N N . GLU B 1 237 ? 9.453 24.078 34.438 1 68.38 237 GLU B N 1
ATOM 7588 C CA . GLU B 1 237 ? 10.398 23.953 33.312 1 68.38 237 GLU B CA 1
ATOM 7589 C C . GLU B 1 237 ? 11.57 24.922 33.5 1 68.38 237 GLU B C 1
ATOM 7591 O O . GLU B 1 237 ? 12.711 24.562 33.188 1 68.38 237 GLU B O 1
ATOM 7596 N N . GLY B 1 238 ? 11.266 26.094 33.938 1 64.94 238 GLY B N 1
ATOM 7597 C CA . GLY B 1 238 ? 12.297 27.094 34.125 1 64.94 238 GLY B CA 1
ATOM 7598 C C . GLY B 1 238 ? 13.227 26.766 35.281 1 64.94 238 GLY B C 1
ATOM 7599 O O . GLY B 1 238 ? 14.43 27.016 35.219 1 64.94 238 GLY B O 1
ATOM 7600 N N . SER B 1 239 ? 12.672 26.234 36.312 1 67 239 SER B N 1
ATOM 7601 C CA . SER B 1 239 ? 13.445 26.062 37.531 1 67 239 SER B CA 1
ATOM 7602 C C . SER B 1 239 ? 14.078 24.688 37.594 1 67 239 SER B C 1
ATOM 7604 O O . SER B 1 239 ? 14.836 24.375 38.531 1 67 239 SER B O 1
ATOM 7606 N N . SER B 1 240 ? 13.922 23.891 36.594 1 72.62 240 SER B N 1
ATOM 7607 C CA . SER B 1 240 ? 14.312 22.484 36.719 1 72.62 240 SER B CA 1
ATOM 7608 C C . SER B 1 240 ? 15.789 22.281 36.406 1 72.62 240 SER B C 1
ATOM 7610 O O . SER B 1 240 ? 16.391 23.094 35.719 1 72.62 240 SER B O 1
ATOM 7612 N N . ASN B 1 241 ? 16.422 21.312 37.031 1 84.5 241 ASN B N 1
ATOM 7613 C CA . ASN B 1 241 ? 17.812 20.891 36.844 1 84.5 241 ASN B CA 1
ATOM 7614 C C . ASN B 1 241 ? 18.047 20.328 35.438 1 84.5 241 ASN B C 1
ATOM 7616 O O . ASN B 1 241 ? 17.094 20.047 34.719 1 84.5 241 ASN B O 1
ATOM 7620 N N . VAL B 1 242 ? 19.219 20.344 35.062 1 86.94 242 VAL B N 1
ATOM 7621 C CA . VAL B 1 242 ? 19.641 19.875 33.75 1 86.94 242 VAL B CA 1
ATOM 7622 C C . VAL B 1 242 ? 19.188 18.422 33.562 1 86.94 242 VAL B C 1
ATOM 7624 O O . VAL B 1 242 ? 18.781 18.031 32.438 1 86.94 242 VAL B O 1
ATOM 7627 N N . GLY B 1 243 ? 19.156 17.688 34.625 1 89.69 243 GLY B N 1
ATOM 7628 C CA . GLY B 1 243 ? 18.703 16.312 34.531 1 89.69 243 GLY B CA 1
ATOM 7629 C C . GLY B 1 243 ? 17.234 16.188 34.156 1 89.69 243 GLY B C 1
ATOM 7630 O O . GLY B 1 243 ? 16.875 15.312 33.344 1 89.69 243 GLY B O 1
ATOM 7631 N N . TRP B 1 244 ? 16.562 17.031 34.688 1 90.44 244 TRP B N 1
ATOM 7632 C CA . TRP B 1 244 ? 15.133 17.047 34.375 1 90.44 244 TRP B CA 1
ATOM 7633 C C . TRP B 1 244 ? 14.891 17.438 32.938 1 90.44 244 TRP B C 1
ATOM 7635 O O . TRP B 1 244 ? 14.031 16.875 32.25 1 90.44 244 TRP B O 1
ATOM 7645 N N . LYS B 1 245 ? 15.656 18.375 32.469 1 91.5 245 LYS B N 1
ATOM 7646 C CA . LYS B 1 245 ? 15.516 18.828 31.109 1 91.5 245 LYS B CA 1
ATOM 7647 C C . LYS B 1 245 ? 15.906 17.734 30.125 1 91.5 245 LYS B C 1
ATOM 7649 O O . LYS B 1 245 ? 15.289 17.594 29.062 1 91.5 245 LYS B O 1
ATOM 7654 N N . ILE B 1 246 ? 16.875 17.031 30.5 1 93.44 246 ILE B N 1
ATOM 7655 C CA . ILE B 1 246 ? 17.297 15.906 29.672 1 93.44 246 ILE B CA 1
ATOM 7656 C C . ILE B 1 246 ? 16.203 14.836 29.656 1 93.44 246 ILE B C 1
ATOM 7658 O O . ILE B 1 246 ? 15.891 14.281 28.594 1 93.44 246 ILE B O 1
ATOM 7662 N N . PHE B 1 247 ? 15.656 14.617 30.797 1 93.5 247 PHE B N 1
ATOM 7663 C CA . PHE B 1 247 ? 14.578 13.641 30.922 1 93.5 247 PHE B CA 1
ATOM 7664 C C . PHE B 1 247 ? 13.375 14.047 30.078 1 93.5 247 PHE B C 1
ATOM 7666 O O . PHE B 1 247 ? 12.812 13.227 29.359 1 93.5 247 PHE B O 1
ATOM 7673 N N . MET B 1 248 ? 13.094 15.312 30.031 1 93.06 248 MET B N 1
ATOM 7674 C CA . MET B 1 248 ? 11.922 15.82 29.328 1 93.06 248 MET B CA 1
ATOM 7675 C C . MET B 1 248 ? 12.18 15.898 27.828 1 93.06 248 MET B C 1
ATOM 7677 O O . MET B 1 248 ? 11.242 15.93 27.031 1 93.06 248 MET B O 1
ATOM 7681 N N . ALA B 1 249 ? 13.453 15.914 27.5 1 94.69 249 ALA B N 1
ATOM 7682 C CA . ALA B 1 249 ? 13.805 15.945 26.078 1 94.69 249 ALA B CA 1
ATOM 7683 C C . ALA B 1 249 ? 13.344 14.672 25.375 1 94.69 249 ALA B C 1
ATOM 7685 O O . ALA B 1 249 ? 13.117 14.68 24.156 1 94.69 249 ALA B O 1
ATOM 7686 N N . PHE B 1 250 ? 13.078 13.633 26.156 1 96.56 250 PHE B N 1
ATOM 7687 C CA . PHE B 1 250 ? 12.711 12.344 25.578 1 96.56 250 PHE B CA 1
ATOM 7688 C C . PHE B 1 250 ? 11.195 12.18 25.547 1 96.56 250 PHE B C 1
ATOM 7690 O O . PHE B 1 250 ? 10.688 11.125 25.156 1 96.56 250 PHE B O 1
ATOM 7697 N N . SER B 1 251 ? 10.477 13.234 25.906 1 95.69 251 SER B N 1
ATOM 7698 C CA . SER B 1 251 ? 9.023 13.125 25.938 1 95.69 251 SER B CA 1
ATOM 7699 C C . SER B 1 251 ? 8.461 12.961 24.531 1 95.69 251 SER B C 1
ATOM 7701 O O . SER B 1 251 ? 8.531 13.891 23.719 1 95.69 251 SER B O 1
ATOM 7703 N N . LEU B 1 252 ? 7.828 11.805 24.312 1 94.75 252 LEU B N 1
ATOM 7704 C CA . LEU B 1 252 ? 7.219 11.539 23 1 94.75 252 LEU B CA 1
ATOM 7705 C C . LEU B 1 252 ? 6.105 12.539 22.719 1 94.75 252 LEU B C 1
ATOM 7707 O O . LEU B 1 252 ? 5.898 12.93 21.562 1 94.75 252 LEU B O 1
ATOM 7711 N N . TYR B 1 253 ? 5.473 13.016 23.719 1 90.75 253 TYR B N 1
ATOM 7712 C CA . TYR B 1 253 ? 4.352 13.938 23.562 1 90.75 253 TYR B CA 1
ATOM 7713 C C . TYR B 1 253 ? 4.82 15.273 23 1 90.75 253 TYR B C 1
ATOM 7715 O O . TYR B 1 253 ? 4.27 15.758 22.016 1 90.75 253 TYR B O 1
ATOM 7723 N N . ARG B 1 254 ? 5.801 15.758 23.562 1 91.56 254 ARG B N 1
ATOM 7724 C CA . ARG B 1 254 ? 6.344 17.047 23.156 1 91.56 254 ARG B CA 1
ATOM 7725 C C . ARG B 1 254 ? 7 16.953 21.781 1 91.56 254 ARG B C 1
ATOM 7727 O O . ARG B 1 254 ? 6.828 17.828 20.938 1 91.56 254 ARG B O 1
ATOM 7734 N N . ASN B 1 255 ? 7.715 15.883 21.578 1 95.88 255 ASN B N 1
ATOM 7735 C CA . ASN B 1 255 ? 8.477 15.734 20.344 1 95.88 255 ASN B CA 1
ATOM 7736 C C . ASN B 1 255 ? 7.559 15.484 19.141 1 95.88 255 ASN B C 1
ATOM 7738 O O . ASN B 1 255 ? 7.805 16 18.047 1 95.88 255 ASN B O 1
ATOM 7742 N N . VAL B 1 256 ? 6.535 14.688 19.312 1 93.69 256 VAL B N 1
ATOM 7743 C CA . VAL B 1 256 ? 5.598 14.43 18.219 1 93.69 256 VAL B CA 1
ATOM 7744 C C . VAL B 1 256 ? 4.84 15.711 17.875 1 93.69 256 VAL B C 1
ATOM 7746 O O . VAL B 1 256 ? 4.617 16.016 16.703 1 93.69 256 VAL B O 1
ATOM 7749 N N . LYS B 1 257 ? 4.48 16.484 18.891 1 89.81 257 LYS B N 1
ATOM 7750 C CA . LYS B 1 257 ? 3.814 17.766 18.656 1 89.81 257 LYS B CA 1
ATOM 7751 C C . LYS B 1 257 ? 4.719 18.719 17.906 1 89.81 257 LYS B C 1
ATOM 7753 O O . LYS B 1 257 ? 4.254 19.484 17.047 1 89.81 257 LYS B O 1
ATOM 7758 N N . GLU B 1 258 ? 5.941 18.609 18.266 1 92.62 258 GLU B N 1
ATOM 7759 C CA . GLU B 1 258 ? 6.914 19.469 17.594 1 92.62 258 GLU B CA 1
ATOM 7760 C C . GLU B 1 258 ? 7.07 19.094 16.125 1 92.62 258 GLU B C 1
ATOM 7762 O O . GLU B 1 258 ? 7.219 19.953 15.258 1 92.62 258 GLU B O 1
ATOM 7767 N N . ILE B 1 259 ? 7.051 17.875 15.828 1 94.38 259 ILE B N 1
ATOM 7768 C CA . ILE B 1 259 ? 7.18 17.391 14.453 1 94.38 259 ILE B CA 1
ATOM 7769 C C . ILE B 1 259 ? 6.004 17.891 13.617 1 94.38 259 ILE B C 1
ATOM 7771 O O . ILE B 1 259 ? 6.184 18.328 12.484 1 94.38 259 ILE B O 1
ATOM 7775 N N . PHE B 1 260 ? 4.797 17.953 14.203 1 90.19 260 PHE B N 1
ATOM 7776 C CA . PHE B 1 260 ? 3.6 18.25 13.422 1 90.19 260 PHE B CA 1
ATOM 7777 C C . PHE B 1 260 ? 3.186 19.719 13.602 1 90.19 260 PHE B C 1
ATOM 7779 O O . PHE B 1 260 ? 2.109 20.125 13.164 1 90.19 260 PHE B O 1
ATOM 7786 N N . LYS B 1 261 ? 3.979 20.516 14.234 1 86.56 261 LYS B N 1
ATOM 7787 C CA . LYS B 1 261 ? 3.695 21.938 14.398 1 86.56 261 LYS B CA 1
ATOM 7788 C C . LYS B 1 261 ? 3.795 22.672 13.07 1 86.56 261 LYS B C 1
ATOM 7790 O O . LYS B 1 261 ? 4.875 22.75 12.477 1 86.56 261 LYS B O 1
ATOM 7795 N N . MET B 1 262 ? 2.664 23.25 12.562 1 82.12 262 MET B N 1
ATOM 7796 C CA . MET B 1 262 ? 2.629 23.875 11.242 1 82.12 262 MET B CA 1
ATOM 7797 C C . MET B 1 262 ? 2.42 25.375 11.359 1 82.12 262 MET B C 1
ATOM 7799 O O . MET B 1 262 ? 2.533 26.109 10.375 1 82.12 262 MET B O 1
ATOM 7803 N N . LYS B 1 263 ? 1.966 26.047 12.375 1 69.69 263 LYS B N 1
ATOM 7804 C CA . LYS B 1 263 ? 1.563 27.453 12.516 1 69.69 263 LYS B CA 1
ATOM 7805 C C . LYS B 1 263 ? 2.713 28.391 12.172 1 69.69 263 LYS B C 1
ATOM 7807 O O . LYS B 1 263 ? 2.516 29.391 11.484 1 69.69 263 LYS B O 1
ATOM 7812 N N . GLN B 1 264 ? 4.008 28.141 12.609 1 62.5 264 GLN B N 1
ATOM 7813 C CA . GLN B 1 264 ? 5.09 29.094 12.422 1 62.5 264 GLN B CA 1
ATOM 7814 C C . GLN B 1 264 ? 5.984 28.703 11.25 1 62.5 264 GLN B C 1
ATOM 7816 O O . GLN B 1 264 ? 7.133 29.141 11.156 1 62.5 264 GLN B O 1
ATOM 7821 N N . CYS B 1 265 ? 5.328 28.047 10.234 1 63.66 265 CYS B N 1
ATOM 7822 C CA . CYS B 1 265 ? 6.227 27.484 9.234 1 63.66 265 CYS B CA 1
ATOM 7823 C C . CYS B 1 265 ? 6.363 28.422 8.039 1 63.66 265 CYS B C 1
ATOM 7825 O O . CYS B 1 265 ? 7.328 28.312 7.273 1 63.66 265 CYS B O 1
ATOM 7827 N N . ASN B 1 266 ? 5.504 29.438 7.852 1 65.62 266 ASN B N 1
ATOM 7828 C CA . ASN B 1 266 ? 5.629 30.328 6.707 1 65.62 266 ASN B CA 1
ATOM 7829 C C . ASN B 1 266 ? 6.016 31.734 7.141 1 65.62 266 ASN B C 1
ATOM 7831 O O . ASN B 1 266 ? 5.418 32.719 6.688 1 65.62 266 ASN B O 1
ATOM 7835 N N . LYS B 1 267 ? 7.035 31.641 8.055 1 62.5 267 LYS B N 1
ATOM 7836 C CA . LYS B 1 267 ? 7.469 32.969 8.492 1 62.5 267 LYS B CA 1
ATOM 7837 C C . LYS B 1 267 ? 8.352 33.625 7.441 1 62.5 267 LYS B C 1
ATOM 7839 O O . LYS B 1 267 ? 8.977 32.938 6.629 1 62.5 267 LYS B O 1
ATOM 7844 N N . GLU B 1 268 ? 8.273 34.844 7.484 1 64.44 268 GLU B N 1
ATOM 7845 C CA . GLU B 1 268 ? 9.094 35.625 6.566 1 64.44 268 GLU B CA 1
ATOM 7846 C C . GLU B 1 268 ? 10.578 35.344 6.75 1 64.44 268 GLU B C 1
ATOM 7848 O O . GLU B 1 268 ? 11.047 35.188 7.875 1 64.44 268 GLU B O 1
ATOM 7853 N N . GLY B 1 269 ? 11.344 34.906 5.727 1 66.75 269 GLY B N 1
ATOM 7854 C CA . GLY B 1 269 ? 12.773 34.625 5.781 1 66.75 269 GLY B CA 1
ATOM 7855 C C . GLY B 1 269 ? 13.094 33.156 5.656 1 66.75 269 GLY B C 1
ATOM 7856 O O . GLY B 1 269 ? 14.266 32.781 5.523 1 66.75 269 GLY B O 1
ATOM 7857 N N . GLN B 1 270 ? 12.047 32.375 5.684 1 77.12 270 GLN B N 1
ATOM 7858 C CA . GLN B 1 270 ? 12.273 30.922 5.531 1 77.12 270 GLN B CA 1
ATOM 7859 C C . GLN B 1 270 ? 12 30.469 4.098 1 77.12 270 GLN B C 1
ATOM 7861 O O . GLN B 1 270 ? 11.125 31.016 3.43 1 77.12 270 GLN B O 1
ATOM 7866 N N . VAL B 1 271 ? 12.906 29.672 3.674 1 85.12 271 VAL B N 1
ATOM 7867 C CA . VAL B 1 271 ? 12.695 29.109 2.342 1 85.12 271 VAL B CA 1
ATOM 7868 C C . VAL B 1 271 ? 11.797 27.891 2.43 1 85.12 271 VAL B C 1
ATOM 7870 O O . VAL B 1 271 ? 12.281 26.75 2.418 1 85.12 271 VAL B O 1
ATOM 7873 N N . THR B 1 272 ? 10.57 28.078 2.443 1 84.12 272 THR B N 1
ATOM 7874 C CA . THR B 1 272 ? 9.586 27.031 2.732 1 84.12 272 THR B CA 1
ATOM 7875 C C . THR B 1 272 ? 9.461 26.062 1.56 1 84.12 272 THR B C 1
ATOM 7877 O O . THR B 1 272 ? 8.984 24.938 1.724 1 84.12 272 THR B O 1
ATOM 7880 N N . SER B 1 273 ? 9.883 26.484 0.403 1 91.12 273 SER B N 1
ATOM 7881 C CA . SER B 1 273 ? 9.781 25.625 -0.771 1 91.12 273 SER B CA 1
ATOM 7882 C C . SER B 1 273 ? 10.688 24.406 -0.648 1 91.12 273 SER B C 1
ATOM 7884 O O . SER B 1 273 ? 10.461 23.391 -1.293 1 91.12 273 SER B O 1
ATOM 7886 N N . LEU B 1 274 ? 11.648 24.484 0.197 1 94.38 274 LEU B N 1
ATOM 7887 C CA . LEU B 1 274 ? 12.602 23.406 0.371 1 94.38 274 LEU B CA 1
ATOM 7888 C C . LEU B 1 274 ? 11.938 22.188 0.988 1 94.38 274 LEU B C 1
ATOM 7890 O O . LEU B 1 274 ? 12.336 21.047 0.717 1 94.38 274 LEU B O 1
ATOM 7894 N N . ASN B 1 275 ? 10.914 22.438 1.818 1 95.12 275 ASN B N 1
ATOM 7895 C CA . ASN B 1 275 ? 10.211 21.328 2.443 1 95.12 275 ASN B CA 1
ATOM 7896 C C . ASN B 1 275 ? 9.523 20.453 1.403 1 95.12 275 ASN B C 1
ATOM 7898 O O . ASN B 1 275 ? 9.578 19.219 1.488 1 95.12 275 ASN B O 1
ATOM 7902 N N . CYS B 1 276 ? 8.977 21.109 0.468 1 95.81 276 CYS B N 1
ATOM 7903 C CA . CYS B 1 276 ? 8.328 20.391 -0.622 1 95.81 276 CYS B CA 1
ATOM 7904 C C . CYS B 1 276 ? 9.344 19.594 -1.435 1 95.81 276 CYS B C 1
ATOM 7906 O O . CYS B 1 276 ? 9.133 18.422 -1.729 1 95.81 276 CYS B O 1
ATOM 7908 N N . ILE B 1 277 ? 10.445 20.188 -1.728 1 96.81 277 ILE B N 1
ATOM 7909 C CA . ILE B 1 277 ? 11.484 19.562 -2.549 1 96.81 277 ILE B CA 1
ATOM 7910 C C . ILE B 1 277 ? 12.07 18.359 -1.821 1 96.81 277 ILE B C 1
ATOM 7912 O O . ILE B 1 277 ? 12.266 17.297 -2.42 1 96.81 277 ILE B O 1
ATOM 7916 N N . ARG B 1 278 ? 12.266 18.484 -0.545 1 96.62 278 ARG B N 1
ATOM 7917 C CA . ARG B 1 278 ? 12.812 17.406 0.265 1 96.62 278 ARG B CA 1
ATOM 7918 C C . ARG B 1 278 ? 11.875 16.203 0.264 1 96.62 278 ARG B C 1
ATOM 7920 O O . ARG B 1 278 ? 12.32 15.062 0.106 1 96.62 278 ARG B O 1
ATOM 7927 N N . THR B 1 279 ? 10.633 16.484 0.458 1 97.31 279 THR B N 1
ATOM 7928 C CA . THR B 1 279 ? 9.648 15.414 0.559 1 97.31 279 THR B CA 1
ATOM 7929 C C . THR B 1 279 ? 9.539 14.656 -0.76 1 97.31 279 THR B C 1
ATOM 7931 O O . THR B 1 279 ? 9.594 13.422 -0.779 1 97.31 279 THR B O 1
ATOM 7934 N N . ILE B 1 280 ? 9.453 15.375 -1.852 1 96.56 280 ILE B N 1
ATOM 7935 C CA . ILE B 1 280 ? 9.297 14.758 -3.164 1 96.56 280 ILE B CA 1
ATOM 7936 C C . ILE B 1 280 ? 10.555 13.961 -3.516 1 96.56 280 ILE B C 1
ATOM 7938 O O . ILE B 1 280 ? 10.469 12.867 -4.07 1 96.56 280 ILE B O 1
ATOM 7942 N N . SER B 1 281 ? 11.664 14.5 -3.154 1 97.5 281 SER B N 1
ATOM 7943 C CA . SER B 1 281 ? 12.922 13.82 -3.42 1 97.5 281 SER B CA 1
ATOM 7944 C C . SER B 1 281 ? 13.039 12.539 -2.594 1 97.5 281 SER B C 1
ATOM 7946 O O . SER B 1 281 ? 13.578 11.539 -3.066 1 97.5 281 SER B O 1
ATOM 7948 N N . THR B 1 282 ? 12.523 12.586 -1.348 1 97.75 282 THR B N 1
ATOM 7949 C CA . THR B 1 282 ? 12.539 11.391 -0.509 1 97.75 282 THR B CA 1
ATOM 7950 C C . THR B 1 282 ? 11.688 10.289 -1.123 1 97.75 282 THR B C 1
ATOM 7952 O O . THR B 1 282 ? 12.109 9.125 -1.178 1 97.75 282 THR B O 1
ATOM 7955 N N . VAL B 1 283 ? 10.586 10.609 -1.617 1 97 283 VAL B N 1
ATOM 7956 C CA . VAL B 1 283 ? 9.695 9.641 -2.246 1 97 283 VAL B CA 1
ATOM 7957 C C . VAL B 1 283 ? 10.352 9.07 -3.496 1 97 283 VAL B C 1
ATOM 7959 O O . VAL B 1 283 ? 10.242 7.871 -3.771 1 97 283 VAL B O 1
ATOM 7962 N N . TRP B 1 284 ? 11 9.93 -4.23 1 96.88 284 TRP B N 1
ATOM 7963 C CA . TRP B 1 284 ? 11.688 9.5 -5.441 1 96.88 284 TRP B CA 1
ATOM 7964 C C . TRP B 1 284 ? 12.812 8.523 -5.113 1 96.88 284 TRP B C 1
ATOM 7966 O O . TRP B 1 284 ? 13.023 7.547 -5.828 1 96.88 284 TRP B O 1
ATOM 7976 N N . VAL B 1 285 ? 13.516 8.758 -4.027 1 97.19 285 VAL B N 1
ATOM 7977 C CA . VAL B 1 285 ? 14.562 7.852 -3.572 1 97.19 285 VAL B CA 1
ATOM 7978 C C . VAL B 1 285 ? 13.961 6.496 -3.215 1 97.19 285 VAL B C 1
ATOM 7980 O O . VAL B 1 285 ? 14.477 5.449 -3.623 1 97.19 285 VAL B O 1
ATOM 7983 N N . ILE B 1 286 ? 12.883 6.5 -2.525 1 97.38 286 ILE B N 1
ATOM 7984 C CA . ILE B 1 286 ? 12.227 5.262 -2.113 1 97.38 286 ILE B CA 1
ATOM 7985 C C . ILE B 1 286 ? 11.742 4.504 -3.346 1 97.38 286 ILE B C 1
ATOM 7987 O O . ILE B 1 286 ? 11.891 3.281 -3.428 1 97.38 286 ILE B O 1
ATOM 7991 N N . LEU B 1 287 ? 11.242 5.25 -4.316 1 95.88 287 LEU B N 1
ATOM 7992 C CA . LEU B 1 287 ? 10.805 4.648 -5.57 1 95.88 287 LEU B CA 1
ATOM 7993 C C . LEU B 1 287 ? 11.961 3.93 -6.258 1 95.88 287 LEU B C 1
ATOM 7995 O O . LEU B 1 287 ? 11.812 2.783 -6.688 1 95.88 287 LEU B O 1
ATOM 7999 N N . GLY B 1 288 ? 13.062 4.594 -6.312 1 94.12 288 GLY B N 1
ATOM 8000 C CA . GLY B 1 288 ? 14.234 3.998 -6.934 1 94.12 288 GLY B CA 1
ATOM 8001 C C . GLY B 1 288 ? 14.719 2.75 -6.219 1 94.12 288 GLY B C 1
ATOM 8002 O O . GLY B 1 288 ? 15.055 1.752 -6.863 1 94.12 288 GLY B O 1
ATOM 8003 N N . HIS B 1 289 ? 14.719 2.752 -4.945 1 96.12 289 HIS B N 1
ATOM 8004 C CA . HIS B 1 289 ? 15.211 1.614 -4.176 1 96.12 289 HIS B CA 1
ATOM 8005 C C . HIS B 1 289 ? 14.227 0.451 -4.227 1 96.12 289 HIS B C 1
ATOM 8007 O O . HIS B 1 289 ? 14.633 -0.713 -4.219 1 96.12 289 HIS B O 1
ATOM 8013 N N . CYS B 1 290 ? 12.961 0.739 -4.27 1 95 290 CYS B N 1
ATOM 8014 C CA . CYS B 1 290 ? 11.969 -0.314 -4.457 1 95 290 CYS B CA 1
ATOM 8015 C C . CYS B 1 290 ? 12.172 -1.023 -5.789 1 95 290 CYS B C 1
ATOM 8017 O O . CYS B 1 290 ? 12.109 -2.252 -5.859 1 95 290 CYS B O 1
ATOM 8019 N N . ALA B 1 291 ? 12.422 -0.249 -6.801 1 92.44 291 ALA B N 1
ATOM 8020 C CA . ALA B 1 291 ? 12.625 -0.818 -8.133 1 92.44 291 ALA B CA 1
ATOM 8021 C C . ALA B 1 291 ? 13.906 -1.64 -8.188 1 92.44 291 ALA B C 1
ATOM 8023 O O . ALA B 1 291 ? 13.945 -2.701 -8.812 1 92.44 291 ALA B O 1
ATOM 8024 N N . ALA B 1 292 ? 14.906 -1.174 -7.535 1 90.5 292 ALA B N 1
ATOM 8025 C CA . ALA B 1 292 ? 16.188 -1.876 -7.504 1 90.5 292 ALA B CA 1
ATOM 8026 C C . ALA B 1 292 ? 16.062 -3.229 -6.809 1 90.5 292 ALA B C 1
ATOM 8028 O O . ALA B 1 292 ? 16.625 -4.223 -7.262 1 90.5 292 ALA B O 1
ATOM 8029 N N . MET B 1 293 ? 15.32 -3.236 -5.789 1 91.25 293 MET B N 1
ATOM 8030 C CA . MET B 1 293 ? 15.125 -4.496 -5.078 1 91.25 293 MET B CA 1
ATOM 8031 C C . MET B 1 293 ? 14.234 -5.438 -5.887 1 91.25 293 MET B C 1
ATOM 8033 O O . MET B 1 293 ? 14.484 -6.645 -5.934 1 91.25 293 MET B O 1
ATOM 8037 N N . LEU B 1 294 ? 13.273 -4.891 -6.512 1 91.5 294 LEU B N 1
ATOM 8038 C CA . LEU B 1 294 ? 12.32 -5.711 -7.258 1 91.5 294 LEU B CA 1
ATOM 8039 C C . LEU B 1 294 ? 13.016 -6.422 -8.414 1 91.5 294 LEU B C 1
ATOM 8041 O O . LEU B 1 294 ? 12.727 -7.586 -8.703 1 91.5 294 LEU B O 1
ATOM 8045 N N . ILE B 1 295 ? 13.891 -5.77 -9.07 1 87.25 295 ILE B N 1
ATOM 8046 C CA . ILE B 1 295 ? 14.539 -6.352 -10.242 1 87.25 295 ILE B CA 1
ATOM 8047 C C . ILE B 1 295 ? 15.375 -7.559 -9.82 1 87.25 295 ILE B C 1
ATOM 8049 O O . ILE B 1 295 ? 15.531 -8.508 -10.586 1 87.25 295 ILE B O 1
ATOM 8053 N N . LEU B 1 296 ? 15.781 -7.57 -8.562 1 86 296 LEU B N 1
ATOM 8054 C CA . LEU B 1 296 ? 16.641 -8.633 -8.062 1 86 296 LEU B CA 1
ATOM 8055 C C . LEU B 1 296 ? 15.836 -9.859 -7.664 1 86 296 LEU B C 1
ATOM 8057 O O . LEU B 1 296 ? 16.359 -10.977 -7.637 1 86 296 LEU B O 1
ATOM 8061 N N . ILE B 1 297 ? 14.547 -9.633 -7.48 1 89.06 297 ILE B N 1
ATOM 8062 C CA . ILE B 1 297 ? 13.859 -10.742 -6.828 1 89.06 297 ILE B CA 1
ATOM 8063 C C . ILE B 1 297 ? 12.602 -11.102 -7.613 1 89.06 297 ILE B C 1
ATOM 8065 O O . ILE B 1 297 ? 12.008 -12.156 -7.395 1 89.06 297 ILE B O 1
ATOM 8069 N N . CYS B 1 298 ? 12.172 -10.312 -8.562 1 90.5 298 CYS B N 1
ATOM 8070 C CA . CYS B 1 298 ? 10.906 -10.586 -9.234 1 90.5 298 CYS B CA 1
ATOM 8071 C C . CYS B 1 298 ? 11.055 -11.719 -10.242 1 90.5 298 CYS B C 1
ATOM 8073 O O . CYS B 1 298 ? 12.172 -12.055 -10.648 1 90.5 298 CYS B O 1
ATOM 8075 N N . THR B 1 299 ? 9.992 -12.289 -10.656 1 90.5 299 THR B N 1
ATOM 8076 C CA . THR B 1 299 ? 9.961 -13.469 -11.516 1 90.5 299 THR B CA 1
ATOM 8077 C C . THR B 1 299 ? 10.031 -13.07 -12.984 1 90.5 299 THR B C 1
ATOM 8079 O O . THR B 1 299 ? 10.297 -13.906 -13.852 1 90.5 299 THR B O 1
ATOM 8082 N N . ASN B 1 300 ? 9.797 -11.867 -13.289 1 91.19 300 ASN B N 1
ATOM 8083 C CA . ASN B 1 300 ? 9.828 -11.391 -14.672 1 91.19 300 ASN B CA 1
ATOM 8084 C C . ASN B 1 300 ? 10.719 -10.164 -14.82 1 91.19 300 ASN B C 1
ATOM 8086 O O . ASN B 1 300 ? 10.289 -9.133 -15.352 1 91.19 300 ASN B O 1
ATOM 8090 N N . PRO B 1 301 ? 11.961 -10.32 -14.492 1 88.94 301 PRO B N 1
ATOM 8091 C CA . PRO B 1 301 ? 12.867 -9.172 -14.531 1 88.94 301 PRO B CA 1
ATOM 8092 C C . PRO B 1 301 ? 12.984 -8.562 -15.93 1 88.94 301 PRO B C 1
ATOM 8094 O O . PRO B 1 301 ? 13.242 -7.363 -16.062 1 88.94 301 PRO B O 1
ATOM 8097 N N . VAL B 1 302 ? 12.727 -9.352 -16.953 1 87.25 302 VAL B N 1
ATOM 8098 C CA . VAL B 1 302 ? 12.852 -8.859 -18.328 1 87.25 302 VAL B CA 1
ATOM 8099 C C . VAL B 1 302 ? 11.781 -7.809 -18.594 1 87.25 302 VAL B C 1
ATOM 8101 O O . VAL B 1 302 ? 12.016 -6.836 -19.312 1 87.25 302 VAL B O 1
ATOM 8104 N N . ASP B 1 303 ? 10.602 -8.047 -18.031 1 89 303 ASP B N 1
ATOM 8105 C CA . ASP B 1 303 ? 9.547 -7.051 -18.188 1 89 303 ASP B CA 1
ATOM 8106 C C . ASP B 1 303 ? 9.945 -5.727 -17.531 1 89 303 ASP B C 1
ATOM 8108 O O . ASP B 1 303 ? 9.672 -4.656 -18.078 1 89 303 ASP B O 1
ATOM 8112 N N . LEU B 1 304 ? 10.516 -5.785 -16.422 1 88.12 304 LEU B N 1
ATOM 8113 C CA . LEU B 1 304 ? 10.984 -4.582 -15.742 1 88.12 304 LEU B CA 1
ATOM 8114 C C . LEU B 1 304 ? 12.133 -3.938 -16.516 1 88.12 304 LEU B C 1
ATOM 8116 O O . LEU B 1 304 ? 12.188 -2.713 -16.641 1 88.12 304 LEU B O 1
ATOM 8120 N N . LEU B 1 305 ? 13.016 -4.742 -17.047 1 86.56 305 LEU B N 1
ATOM 8121 C CA . LEU B 1 305 ? 14.117 -4.238 -17.859 1 86.56 305 LEU B CA 1
ATOM 8122 C C . LEU B 1 305 ? 13.586 -3.541 -19.109 1 86.56 305 LEU B C 1
ATOM 8124 O O . LEU B 1 305 ? 14.102 -2.488 -19.5 1 86.56 305 LEU B O 1
ATOM 8128 N N . ASP B 1 306 ? 12.578 -4.125 -19.688 1 86.12 306 ASP B N 1
ATOM 8129 C CA . ASP B 1 306 ? 11.969 -3.502 -20.859 1 86.12 306 ASP B CA 1
ATOM 8130 C C . ASP B 1 306 ? 11.344 -2.152 -20.5 1 86.12 306 ASP B C 1
ATOM 8132 O O . ASP B 1 306 ? 11.406 -1.21 -21.297 1 86.12 306 ASP B O 1
ATOM 8136 N N . PHE B 1 307 ? 10.875 -2.139 -19.406 1 88.06 307 PHE B N 1
ATOM 8137 C CA . PHE B 1 307 ? 10.266 -0.887 -18.969 1 88.06 307 PHE B CA 1
ATOM 8138 C C . PHE B 1 307 ? 11.328 0.194 -18.797 1 88.06 307 PHE B C 1
ATOM 8140 O O . PHE B 1 307 ? 11.078 1.365 -19.094 1 88.06 307 PHE B O 1
ATOM 8147 N N . THR B 1 308 ? 12.477 -0.181 -18.281 1 87.81 308 THR B N 1
ATOM 8148 C CA . THR B 1 308 ? 13.539 0.792 -18.062 1 87.81 308 THR B CA 1
ATOM 8149 C C . THR B 1 308 ? 13.992 1.411 -19.375 1 87.81 308 THR B C 1
ATOM 8151 O O . THR B 1 308 ? 14.656 2.453 -19.391 1 87.81 308 THR B O 1
ATOM 8154 N N . LYS B 1 309 ? 13.594 0.799 -20.5 1 89.12 309 LYS B N 1
ATOM 8155 C CA . LYS B 1 309 ? 13.977 1.292 -21.812 1 89.12 309 LYS B CA 1
ATOM 8156 C C . LYS B 1 309 ? 13 2.342 -22.328 1 89.12 309 LYS B C 1
ATOM 8158 O O . LYS B 1 309 ? 13.242 2.99 -23.344 1 89.12 309 LYS B O 1
ATOM 8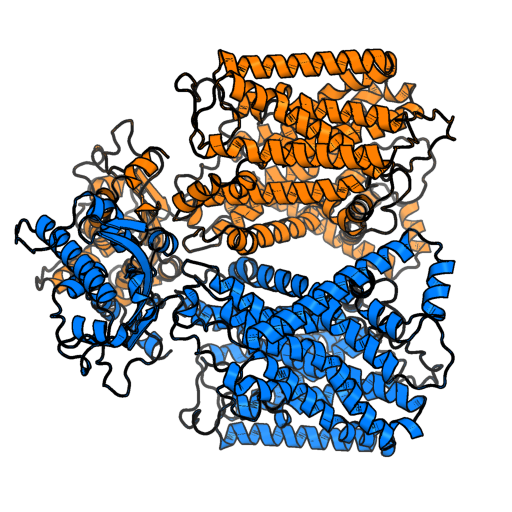163 N N . THR B 1 310 ? 11.969 2.496 -21.578 1 90.44 310 THR B N 1
ATOM 8164 C CA . THR B 1 310 ? 10.969 3.482 -21.984 1 90.44 310 THR B CA 1
ATOM 8165 C C . THR B 1 310 ? 11.281 4.848 -21.375 1 90.44 310 THR B C 1
ATOM 8167 O O . THR B 1 310 ? 12.141 4.957 -20.5 1 90.44 310 THR B O 1
ATOM 8170 N N . TYR B 1 311 ? 10.633 5.883 -21.812 1 91.19 311 TYR B N 1
ATOM 8171 C CA . TYR B 1 311 ? 10.828 7.23 -21.281 1 91.19 311 TYR B CA 1
ATOM 8172 C C . TYR B 1 311 ? 10.352 7.324 -19.844 1 91.19 311 TYR B C 1
ATOM 8174 O O . TYR B 1 311 ? 10.992 7.965 -19.016 1 91.19 311 TYR B O 1
ATOM 8182 N N . MET B 1 312 ? 9.32 6.672 -19.547 1 87.81 312 MET B N 1
ATOM 8183 C CA . MET B 1 312 ? 8.828 6.664 -18.172 1 87.81 312 MET B CA 1
ATOM 8184 C C . MET B 1 312 ? 9.766 5.879 -17.25 1 87.81 312 MET B C 1
ATOM 8186 O O . MET B 1 312 ? 9.906 6.199 -16.078 1 87.81 312 MET B O 1
ATOM 8190 N N . GLY B 1 313 ? 10.367 4.895 -17.891 1 88.94 313 GLY B N 1
ATOM 8191 C CA . GLY B 1 313 ? 11.312 4.078 -17.141 1 88.94 313 GLY B CA 1
ATOM 8192 C C . GLY B 1 313 ? 12.562 4.836 -16.734 1 88.94 313 GLY B C 1
ATOM 8193 O O . GLY B 1 313 ? 13.234 4.457 -15.773 1 88.94 313 GLY B O 1
ATOM 8194 N N . ALA B 1 314 ? 12.773 5.941 -17.422 1 88.94 314 ALA B N 1
ATOM 8195 C CA . ALA B 1 314 ? 13.945 6.758 -17.109 1 88.94 314 ALA B CA 1
ATOM 8196 C C . ALA B 1 314 ? 13.82 7.371 -15.719 1 88.94 314 ALA B C 1
ATOM 8198 O O . ALA B 1 314 ? 14.828 7.656 -15.07 1 88.94 314 ALA B O 1
ATOM 8199 N N . LEU B 1 315 ? 12.625 7.504 -15.219 1 86.94 315 LEU B N 1
ATOM 8200 C CA . LEU B 1 315 ? 12.383 8.023 -13.875 1 86.94 315 LEU B CA 1
ATOM 8201 C C . LEU B 1 315 ? 12.914 7.055 -12.82 1 86.94 315 LEU B C 1
ATOM 8203 O O . LEU B 1 315 ? 13.289 7.477 -11.719 1 86.94 315 LEU B O 1
ATOM 8207 N N . LEU B 1 316 ? 12.938 5.812 -13.211 1 86.94 316 LEU B N 1
ATOM 8208 C CA . LEU B 1 316 ? 13.445 4.793 -12.297 1 86.94 316 LEU B CA 1
ATOM 8209 C C . LEU B 1 316 ? 14.969 4.676 -12.406 1 86.94 316 LEU B C 1
ATOM 8211 O O . LEU B 1 316 ? 15.656 4.562 -11.391 1 86.94 316 LEU B O 1
ATOM 8215 N N . VAL B 1 317 ? 15.422 4.793 -13.594 1 85.25 317 VAL B N 1
ATOM 8216 C CA . VAL B 1 317 ? 16.828 4.562 -13.906 1 85.25 317 VAL B CA 1
ATOM 8217 C C . VAL B 1 317 ? 17.672 5.738 -13.414 1 85.25 317 VAL B C 1
ATOM 8219 O O . VAL B 1 317 ? 18.797 5.551 -12.969 1 85.25 317 VAL B O 1
ATOM 8222 N N . ASN B 1 318 ? 17.141 6.863 -13.484 1 89.06 318 ASN B N 1
ATOM 8223 C CA . ASN B 1 318 ? 17.891 8.078 -13.172 1 89.06 318 ASN B CA 1
ATOM 8224 C C . ASN B 1 318 ? 17.359 8.758 -11.914 1 89.06 318 ASN B C 1
ATOM 8226 O O . ASN B 1 318 ? 17.25 9.984 -11.867 1 89.06 318 ASN B O 1
ATOM 8230 N N . ALA B 1 319 ? 17.047 7.996 -10.969 1 88.56 319 ALA B N 1
ATOM 8231 C CA . ALA B 1 319 ? 16.594 8.547 -9.695 1 88.56 319 ALA B CA 1
ATOM 8232 C C . ALA B 1 319 ? 17.75 9.141 -8.906 1 88.56 319 ALA B C 1
ATOM 8234 O O . ALA B 1 319 ? 17.578 9.609 -7.781 1 88.56 319 ALA B O 1
ATOM 8235 N N . TYR B 1 320 ? 18.906 9.273 -9.438 1 91.5 320 TYR B N 1
ATOM 8236 C CA . TYR B 1 320 ? 20.109 9.742 -8.781 1 91.5 320 TYR B CA 1
ATOM 8237 C C . TYR B 1 320 ? 20.031 11.234 -8.477 1 91.5 320 TYR B C 1
ATOM 8239 O O . TYR B 1 320 ? 20.656 11.711 -7.52 1 91.5 320 TYR B O 1
ATOM 8247 N N . PHE B 1 321 ? 19.234 11.922 -9.266 1 95.44 321 PHE B N 1
ATOM 8248 C CA . PHE B 1 321 ? 19.141 13.367 -9.094 1 95.44 321 PHE B CA 1
ATOM 8249 C C . PHE B 1 321 ? 18.422 13.711 -7.793 1 95.44 321 PHE B C 1
ATOM 8251 O O . PHE B 1 321 ? 18.562 14.82 -7.27 1 95.44 321 PHE B O 1
ATOM 8258 N N . ALA B 1 322 ? 17.688 12.742 -7.273 1 95.69 322 ALA B N 1
ATOM 8259 C CA . ALA B 1 322 ? 17.062 12.961 -5.973 1 95.69 322 ALA B CA 1
ATOM 8260 C C . ALA B 1 322 ? 18.109 13.148 -4.887 1 95.69 322 ALA B C 1
ATOM 8262 O O . ALA B 1 322 ? 17.969 14 -4.008 1 95.69 322 ALA B O 1
ATOM 8263 N N . VAL B 1 323 ? 19.156 12.398 -4.984 1 95.56 323 VAL B N 1
ATOM 8264 C CA . VAL B 1 323 ? 20.25 12.484 -4.02 1 95.56 323 VAL B CA 1
ATOM 8265 C C . VAL B 1 323 ? 21 13.797 -4.215 1 95.56 323 VAL B C 1
ATOM 8267 O O . VAL B 1 323 ? 21.391 14.445 -3.24 1 95.56 323 VAL B O 1
ATOM 8270 N N . ASP B 1 324 ? 21.188 14.164 -5.441 1 97.31 324 ASP B N 1
ATOM 8271 C CA . ASP B 1 324 ? 21.844 15.43 -5.746 1 97.31 324 ASP B CA 1
ATOM 8272 C C . ASP B 1 324 ? 21.062 16.609 -5.168 1 97.31 324 ASP B C 1
ATOM 8274 O O . ASP B 1 324 ? 21.656 17.594 -4.727 1 97.31 324 ASP B O 1
ATOM 8278 N N . THR B 1 325 ? 19.797 16.469 -5.199 1 97.88 325 THR B N 1
ATOM 8279 C CA . THR B 1 325 ? 18.953 17.5 -4.613 1 97.88 325 THR B CA 1
ATOM 8280 C C . THR B 1 325 ? 19.25 17.656 -3.123 1 97.88 325 THR B C 1
ATOM 8282 O O . THR B 1 325 ? 19.297 18.781 -2.611 1 97.88 325 THR B O 1
ATOM 8285 N N . PHE B 1 326 ? 19.516 16.625 -2.48 1 97.56 326 PHE B N 1
ATOM 8286 C CA . PHE B 1 326 ? 19.781 16.672 -1.047 1 97.56 326 PHE B CA 1
ATOM 8287 C C . PHE B 1 326 ? 21.141 17.297 -0.77 1 97.56 326 PHE B C 1
ATOM 8289 O O . PHE B 1 326 ? 21.297 18.047 0.195 1 97.56 326 PHE B O 1
ATOM 8296 N N . PHE B 1 327 ? 22.125 17 -1.591 1 98.12 327 PHE B N 1
ATOM 8297 C CA . PHE B 1 327 ? 23.422 17.656 -1.451 1 98.12 327 PHE B CA 1
ATOM 8298 C C . PHE B 1 327 ? 23.281 19.156 -1.632 1 98.12 327 PHE B C 1
ATOM 8300 O O . PHE B 1 327 ? 23.875 19.938 -0.873 1 98.12 327 PHE B O 1
ATOM 8307 N N . PHE B 1 328 ? 22.516 19.484 -2.623 1 98.25 328 PHE B N 1
ATOM 8308 C CA . PHE B 1 328 ? 22.281 20.906 -2.928 1 98.25 328 PHE B CA 1
ATOM 8309 C C . PHE B 1 328 ? 21.625 21.609 -1.746 1 98.25 328 PHE B C 1
ATOM 8311 O O . PHE B 1 328 ? 22.094 22.672 -1.323 1 98.25 328 PHE B O 1
ATOM 8318 N N . ILE B 1 329 ? 20.594 21.016 -1.172 1 97.19 329 ILE B N 1
ATOM 8319 C CA . ILE B 1 329 ? 19.812 21.625 -0.091 1 97.19 329 ILE B CA 1
ATOM 8320 C C . ILE B 1 329 ? 20.672 21.719 1.166 1 97.19 329 ILE B C 1
ATOM 8322 O O . ILE B 1 329 ? 20.656 22.734 1.863 1 97.19 329 ILE B O 1
ATOM 8326 N N . SER B 1 330 ? 21.438 20.703 1.435 1 96.56 330 SER B N 1
ATOM 8327 C CA . SER B 1 330 ? 22.328 20.688 2.598 1 96.56 330 SER B CA 1
ATOM 8328 C C . SER B 1 330 ? 23.328 21.828 2.533 1 96.56 330 SER B C 1
ATOM 8330 O O . SER B 1 330 ? 23.531 22.547 3.516 1 96.56 330 SER B O 1
ATOM 8332 N N . ALA B 1 331 ? 23.891 22.031 1.397 1 98.06 331 ALA B N 1
ATOM 8333 C CA . ALA B 1 331 ? 24.891 23.078 1.209 1 98.06 331 ALA B CA 1
ATOM 8334 C C . ALA B 1 331 ? 24.25 24.469 1.25 1 98.06 331 ALA B C 1
ATOM 8336 O O . ALA B 1 331 ? 24.812 25.391 1.845 1 98.06 331 ALA B O 1
ATOM 8337 N N . PHE B 1 332 ? 23.141 24.594 0.606 1 97.12 332 PHE B N 1
ATOM 8338 C CA . PHE B 1 332 ? 22.422 25.859 0.574 1 97.12 332 PHE B CA 1
ATOM 8339 C C . PHE B 1 332 ? 22.094 26.328 1.984 1 97.12 332 PHE B C 1
ATOM 8341 O O . PHE B 1 332 ? 22.359 27.484 2.344 1 97.12 332 PHE B O 1
ATOM 8348 N N . LEU B 1 333 ? 21.547 25.422 2.77 1 94.81 333 LEU B N 1
ATOM 8349 C CA . LEU B 1 333 ? 21.125 25.766 4.125 1 94.81 333 LEU B CA 1
ATOM 8350 C C . LEU B 1 333 ? 22.328 26.078 5.008 1 94.81 333 LEU B C 1
ATOM 8352 O O . LEU B 1 333 ? 22.281 26.984 5.836 1 94.81 333 LEU B O 1
ATOM 8356 N N . LEU B 1 334 ? 23.359 25.312 4.832 1 95.94 334 LEU B N 1
ATOM 8357 C CA . LEU B 1 334 ? 24.594 25.562 5.57 1 95.94 334 LEU B CA 1
ATOM 8358 C C . LEU B 1 334 ? 25.078 26.984 5.312 1 95.94 334 LEU B C 1
ATOM 8360 O O . LEU B 1 334 ? 25.328 27.75 6.254 1 95.94 334 LEU B O 1
ATOM 8364 N N . SER B 1 335 ? 25.188 27.281 4.07 1 96.75 335 SER B N 1
ATOM 8365 C CA . SER B 1 335 ? 25.703 28.578 3.676 1 96.75 335 SER B CA 1
ATOM 8366 C C . SER B 1 335 ? 24.75 29.703 4.098 1 96.75 335 SER B C 1
ATOM 8368 O O . SER B 1 335 ? 25.188 30.688 4.699 1 96.75 335 SER B O 1
ATOM 8370 N N . PHE B 1 336 ? 23.562 29.562 3.848 1 94.38 336 PHE B N 1
ATOM 8371 C CA . PHE B 1 336 ? 22.547 30.562 4.137 1 94.38 336 PHE B CA 1
ATOM 8372 C C . PHE B 1 336 ? 22.5 30.891 5.629 1 94.38 336 PHE B C 1
ATOM 8374 O O . PHE B 1 336 ? 22.453 32.062 6.016 1 94.38 336 PHE B O 1
ATOM 8381 N N . LEU B 1 337 ? 22.609 29.922 6.465 1 91.75 337 LEU B N 1
ATOM 8382 C CA . LEU B 1 337 ? 22.516 30.078 7.91 1 91.75 337 LEU B CA 1
ATOM 8383 C C . LEU B 1 337 ? 23.844 30.531 8.492 1 91.75 337 LEU B C 1
ATOM 8385 O O . LEU B 1 337 ? 23.875 31.344 9.43 1 91.75 337 LEU B O 1
ATOM 8389 N N . TRP B 1 338 ? 24.875 29.969 7.988 1 94.56 338 TRP B N 1
ATOM 8390 C CA . TRP B 1 338 ? 26.188 30.328 8.5 1 94.56 338 TRP B CA 1
ATOM 8391 C C . TRP B 1 338 ? 26.484 31.812 8.273 1 94.56 338 TRP B C 1
ATOM 8393 O O . TRP B 1 338 ? 27 32.5 9.164 1 94.56 338 TRP B O 1
ATOM 8403 N N . PHE B 1 339 ? 26.172 32.344 7.195 1 94.75 339 PHE B N 1
ATOM 8404 C CA . PHE B 1 339 ? 26.453 33.75 6.898 1 94.75 339 PHE B CA 1
ATOM 8405 C C . PHE B 1 339 ? 25.5 34.656 7.676 1 94.75 339 PHE B C 1
ATOM 8407 O O . PHE B 1 339 ? 25.844 35.812 7.973 1 94.75 339 PHE B O 1
ATOM 8414 N N . LYS B 1 340 ? 24.359 34.125 7.914 1 90.56 340 LYS B N 1
ATOM 8415 C CA . LYS B 1 340 ? 23.484 34.875 8.828 1 90.56 340 LYS B CA 1
ATOM 8416 C C . LYS B 1 340 ? 24.141 35.031 10.195 1 90.56 340 LYS B C 1
ATOM 8418 O O . LYS B 1 340 ? 24.125 36.125 10.773 1 90.56 340 LYS B O 1
ATOM 8423 N N . GLN B 1 341 ? 24.75 34 10.641 1 91.62 341 GLN B N 1
ATOM 8424 C CA . GLN B 1 341 ? 25.422 34 11.938 1 91.62 341 GLN B CA 1
ATOM 8425 C C . GLN B 1 341 ? 26.688 34.844 11.891 1 91.62 341 GLN B C 1
ATOM 8427 O O . GLN B 1 341 ? 27.047 35.5 12.875 1 91.62 341 GLN B O 1
ATOM 8432 N N . LEU B 1 342 ? 27.344 34.781 10.836 1 92.88 342 LEU B N 1
ATOM 8433 C CA . LEU B 1 342 ? 28.578 35.562 10.664 1 92.88 342 LEU B CA 1
ATOM 8434 C C . LEU B 1 342 ? 28.312 37.062 10.797 1 92.88 342 LEU B C 1
ATOM 8436 O O . LEU B 1 342 ? 29.141 37.781 11.328 1 92.88 342 LEU B O 1
ATOM 8440 N N . GLN B 1 343 ? 27.203 37.438 10.336 1 89.88 343 GLN B N 1
ATOM 8441 C CA . GLN B 1 343 ? 26.828 38.844 10.414 1 89.88 343 GLN B CA 1
ATOM 8442 C C . GLN B 1 343 ? 26.609 39.281 11.867 1 89.88 343 GLN B C 1
ATOM 8444 O O . GLN B 1 343 ? 26.859 40.438 12.211 1 89.88 343 GLN B O 1
ATOM 8449 N N . LYS B 1 344 ? 26.297 38.375 12.664 1 88.56 344 LYS B N 1
ATOM 8450 C CA . LYS B 1 344 ? 26.016 38.688 14.062 1 88.56 344 LYS B CA 1
ATOM 8451 C C . LYS B 1 344 ? 27.25 38.5 14.93 1 88.56 344 LYS B C 1
ATOM 8453 O O . LYS B 1 344 ? 27.469 39.281 15.867 1 88.56 344 LYS B O 1
ATOM 8458 N N . GLN B 1 345 ? 28 37.438 14.641 1 91.44 345 GLN B N 1
ATOM 8459 C CA . GLN B 1 345 ? 29.156 37.094 15.469 1 91.44 345 GLN B CA 1
ATOM 8460 C C . GLN B 1 345 ? 30.359 36.719 14.609 1 91.44 345 GLN B C 1
ATOM 8462 O O . GLN B 1 345 ? 30.844 35.594 14.688 1 91.44 345 GLN B O 1
ATOM 8467 N N . ARG B 1 346 ? 31 37.531 14.023 1 89.69 346 ARG B N 1
ATOM 8468 C CA . ARG B 1 346 ? 32.062 37.281 13.047 1 89.69 346 ARG B CA 1
ATOM 8469 C C . ARG B 1 346 ? 33.281 36.719 13.727 1 89.69 346 ARG B C 1
ATOM 8471 O O . ARG B 1 346 ? 33.781 35.656 13.336 1 89.69 346 ARG B O 1
ATOM 8478 N N . LYS B 1 347 ? 33.781 37.344 14.828 1 89.69 347 LYS B N 1
ATOM 8479 C CA . LYS B 1 347 ? 35.031 36.969 15.5 1 89.69 347 LYS B CA 1
ATOM 8480 C C . LYS B 1 347 ? 34.906 35.562 16.125 1 89.69 347 LYS B C 1
ATOM 8482 O O . LYS B 1 347 ? 35.812 34.75 16.031 1 89.69 347 LYS B O 1
ATOM 8487 N N . ALA B 1 348 ? 33.812 35.344 16.656 1 89.62 348 ALA B N 1
ATOM 8488 C CA . ALA B 1 348 ? 33.562 34.062 17.328 1 89.62 348 ALA B CA 1
ATOM 8489 C C . ALA B 1 348 ? 33.438 32.938 16.344 1 89.62 348 ALA B C 1
ATOM 8491 O O . ALA B 1 348 ? 33.906 31.812 16.594 1 89.62 348 ALA B O 1
ATOM 8492 N N . LEU B 1 349 ? 32.875 33.219 15.25 1 91 349 LEU B N 1
ATOM 8493 C CA . LEU B 1 349 ? 32.531 32.188 14.281 1 91 349 LEU B CA 1
ATOM 8494 C C . LEU B 1 349 ? 33.781 31.734 13.516 1 91 349 LEU B C 1
ATOM 8496 O O . LEU B 1 349 ? 33.938 30.562 13.18 1 91 349 LEU B O 1
ATOM 8500 N N . ILE B 1 350 ? 34.656 32.656 13.25 1 91.5 350 ILE B N 1
ATOM 8501 C CA . ILE B 1 350 ? 35.812 32.344 12.445 1 91.5 350 ILE B CA 1
ATOM 8502 C C . ILE B 1 350 ? 37 31.938 13.359 1 91.5 350 ILE B C 1
ATOM 8504 O O . ILE B 1 350 ? 38.062 31.547 12.883 1 91.5 350 ILE B O 1
ATOM 8508 N N . SER B 1 351 ? 36.844 31.812 14.664 1 92.5 351 SER B N 1
ATOM 8509 C CA . SER B 1 351 ? 37.844 31.375 15.633 1 92.5 351 SER B CA 1
ATOM 8510 C C . SER B 1 351 ? 38.031 29.859 15.609 1 92.5 351 SER B C 1
ATOM 8512 O O . SER B 1 351 ? 37.156 29.141 15.102 1 92.5 351 SER B O 1
ATOM 8514 N N . PRO B 1 352 ? 39.219 29.375 16.047 1 92.88 352 PRO B N 1
ATOM 8515 C CA . PRO B 1 352 ? 39.438 27.938 16.125 1 92.88 352 PRO B CA 1
ATOM 8516 C C . PRO B 1 352 ? 38.344 27.234 16.938 1 92.88 352 PRO B C 1
ATOM 8518 O O . PRO B 1 352 ? 37.938 26.125 16.594 1 92.88 352 PRO B O 1
ATOM 8521 N N . GLY B 1 353 ? 37.969 27.828 17.984 1 91.75 353 GLY B N 1
ATOM 8522 C CA . GLY B 1 353 ? 36.906 27.266 18.781 1 91.75 353 GLY B CA 1
ATOM 8523 C C . GLY B 1 353 ? 35.562 27.234 18.047 1 91.75 353 GLY B C 1
ATOM 8524 O O . GLY B 1 353 ? 34.781 26.281 18.203 1 91.75 353 GLY B O 1
ATOM 8525 N N . GLY B 1 354 ? 35.344 28.281 17.281 1 92.06 354 GLY B N 1
ATOM 8526 C CA . GLY B 1 354 ? 34.125 28.312 16.469 1 92.06 354 GLY B CA 1
ATOM 8527 C C . GLY B 1 354 ? 34.062 27.203 15.445 1 92.06 354 GLY B C 1
ATOM 8528 O O . GLY B 1 354 ? 33.031 26.594 15.25 1 92.06 354 GLY B O 1
ATOM 8529 N N . TRP B 1 355 ? 35.188 26.938 14.82 1 94.06 355 TRP B N 1
ATOM 8530 C CA . TRP B 1 355 ? 35.25 25.891 13.812 1 94.06 355 TRP B CA 1
ATOM 8531 C C . TRP B 1 355 ? 35.125 24.516 14.461 1 94.06 355 TRP B C 1
ATOM 8533 O O . TRP B 1 355 ? 34.531 23.594 13.883 1 94.06 355 TRP B O 1
ATOM 8543 N N . MET B 1 356 ? 35.75 24.312 15.594 1 93.88 356 MET B N 1
ATOM 8544 C CA . MET B 1 356 ? 35.562 23.062 16.312 1 93.88 356 MET B CA 1
ATOM 8545 C C . MET B 1 356 ? 34.094 22.797 16.625 1 93.88 356 MET B C 1
ATOM 8547 O O . MET B 1 356 ? 33.594 21.688 16.406 1 93.88 356 MET B O 1
ATOM 8551 N N . MET B 1 357 ? 33.438 23.812 17.031 1 91.38 357 MET B N 1
ATOM 8552 C CA . MET B 1 357 ? 32 23.688 17.359 1 91.38 357 MET B CA 1
ATOM 8553 C C . MET B 1 357 ? 31.188 23.453 16.094 1 91.38 357 MET B C 1
ATOM 8555 O O . MET B 1 357 ? 30.172 22.75 16.125 1 91.38 357 MET B O 1
ATOM 8559 N N . PHE B 1 358 ? 31.719 24.031 15.008 1 93.75 358 PHE B N 1
ATOM 8560 C CA . PHE B 1 358 ? 31.094 23.828 13.703 1 93.75 358 PHE B CA 1
ATOM 8561 C C . PHE B 1 358 ? 30.984 22.344 13.383 1 93.75 358 PHE B C 1
ATOM 8563 O O . PHE B 1 358 ? 29.922 21.875 12.992 1 93.75 358 PHE B O 1
ATOM 8570 N N . TYR B 1 359 ? 32 21.594 13.617 1 94.56 359 TYR B N 1
ATOM 8571 C CA . TYR B 1 359 ? 32.031 20.172 13.32 1 94.56 359 TYR B CA 1
ATOM 8572 C C . TYR B 1 359 ? 31.297 19.359 14.391 1 94.56 359 TYR B C 1
ATOM 8574 O O . TYR B 1 359 ? 30.578 18.406 14.07 1 94.56 359 TYR B O 1
ATOM 8582 N N . VAL B 1 360 ? 31.406 19.75 15.586 1 92.69 360 VAL B N 1
ATOM 8583 C CA . VAL B 1 360 ? 30.781 19.031 16.703 1 92.69 360 VAL B CA 1
ATOM 8584 C C . VAL B 1 360 ? 29.266 19.125 16.578 1 92.69 360 VAL B C 1
ATOM 8586 O O . VAL B 1 360 ? 28.547 18.125 16.781 1 92.69 360 VAL B O 1
ATOM 8589 N N . HIS B 1 361 ? 28.766 20.281 16.219 1 90.19 361 HIS B N 1
ATOM 8590 C CA . HIS B 1 361 ? 27.328 20.469 16.078 1 90.19 361 HIS B CA 1
ATOM 8591 C C . HIS B 1 361 ? 26.766 19.578 14.977 1 90.19 361 HIS B C 1
ATOM 8593 O O . HIS B 1 361 ? 25.688 19 15.141 1 90.19 361 HIS B O 1
ATOM 8599 N N . ARG B 1 362 ? 27.453 19.469 13.945 1 91.19 362 ARG B N 1
ATOM 8600 C CA . ARG B 1 362 ? 27 18.656 12.82 1 91.19 362 ARG B CA 1
ATOM 8601 C C . ARG B 1 362 ? 26.938 17.172 13.195 1 91.19 362 ARG B C 1
ATOM 8603 O O . ARG B 1 362 ? 25.938 16.5 12.93 1 91.19 362 ARG B O 1
ATOM 8610 N N . ILE B 1 363 ? 27.969 16.688 13.812 1 92.38 363 ILE B N 1
ATOM 8611 C CA . ILE B 1 363 ? 28.047 15.289 14.195 1 92.38 363 ILE B CA 1
ATOM 8612 C C . ILE B 1 363 ? 27 14.984 15.266 1 92.38 363 ILE B C 1
ATOM 8614 O O . ILE B 1 363 ? 26.328 13.953 15.211 1 92.38 363 ILE B O 1
ATOM 8618 N N . ALA B 1 364 ? 26.844 15.938 16.156 1 90.69 364 ALA B N 1
ATOM 8619 C CA . ALA B 1 364 ? 25.906 15.742 17.266 1 90.69 364 ALA B CA 1
ATOM 8620 C C . ALA B 1 364 ? 24.469 15.758 16.781 1 90.69 364 ALA B C 1
ATOM 8622 O O . ALA B 1 364 ? 23.594 15.094 17.344 1 90.69 364 ALA B O 1
ATOM 8623 N N . ARG B 1 365 ? 24.25 16.438 15.734 1 87.06 365 ARG B N 1
ATOM 8624 C CA . ARG B 1 365 ? 22.891 16.562 15.219 1 87.06 365 ARG B CA 1
ATOM 8625 C C . ARG B 1 365 ? 22.516 15.383 14.328 1 87.06 365 ARG B C 1
ATOM 8627 O O . ARG B 1 365 ? 21.391 14.906 14.375 1 87.06 365 ARG B O 1
ATOM 8634 N N . LEU B 1 366 ? 23.375 14.891 13.68 1 89.88 366 LEU B N 1
ATOM 8635 C CA . LEU B 1 366 ? 23.094 13.891 12.648 1 89.88 366 LEU B CA 1
ATOM 8636 C C . LEU B 1 366 ? 23.359 12.484 13.172 1 89.88 366 LEU B C 1
ATOM 8638 O O . LEU B 1 366 ? 22.625 11.555 12.859 1 89.88 366 LEU B O 1
ATOM 8642 N N . SER B 1 367 ? 24.281 12.25 13.984 1 94.75 367 SER B N 1
ATOM 8643 C CA . SER B 1 367 ? 24.891 10.953 14.234 1 94.75 367 SER B CA 1
ATOM 8644 C C . SER B 1 367 ? 24.031 10.102 15.164 1 94.75 367 SER B C 1
ATOM 8646 O O . SER B 1 367 ? 23.953 8.883 15.008 1 94.75 367 SER B O 1
ATOM 8648 N N . PRO B 1 368 ? 23.406 10.711 16.156 1 95 368 PRO B N 1
ATOM 8649 C CA . PRO B 1 368 ? 22.688 9.828 17.078 1 95 368 PRO B CA 1
ATOM 8650 C C . PRO B 1 368 ? 21.641 8.961 16.391 1 95 368 PRO B C 1
ATOM 8652 O O . PRO B 1 368 ? 21.641 7.738 16.547 1 95 368 PRO B O 1
ATOM 8655 N N . ALA B 1 369 ? 20.75 9.539 15.633 1 96.94 369 ALA B N 1
ATOM 8656 C CA . ALA B 1 369 ? 19.75 8.766 14.906 1 96.94 369 ALA B CA 1
ATOM 8657 C C . ALA B 1 369 ? 20.391 7.797 13.922 1 96.94 369 ALA B C 1
ATOM 8659 O O . ALA B 1 369 ? 19.922 6.668 13.758 1 96.94 369 ALA B O 1
ATOM 8660 N N . TYR B 1 370 ? 21.469 8.227 13.305 1 97.75 370 TYR B N 1
ATOM 8661 C CA . TYR B 1 370 ? 22.188 7.406 12.336 1 97.75 370 TYR B CA 1
ATOM 8662 C C . TYR B 1 370 ? 22.891 6.238 13.031 1 97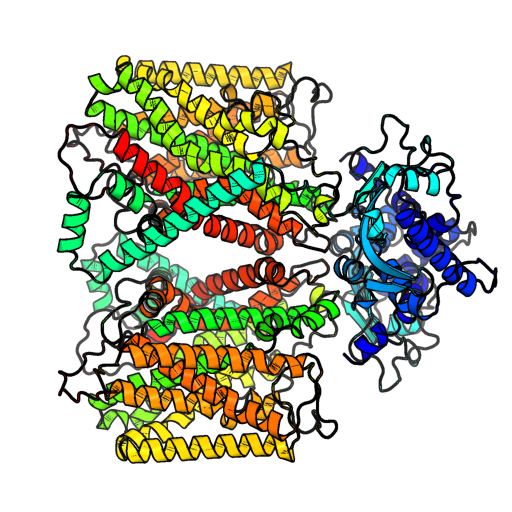.75 370 TYR B C 1
ATOM 8664 O O . TYR B 1 370 ? 22.812 5.102 12.57 1 97.75 370 TYR B O 1
ATOM 8672 N N . TYR B 1 371 ? 23.531 6.512 14.141 1 97.75 371 TYR B N 1
ATOM 8673 C CA . TYR B 1 371 ? 24.25 5.48 14.875 1 97.75 371 TYR B CA 1
ATOM 8674 C C . TYR B 1 371 ? 23.297 4.402 15.383 1 97.75 371 TYR B C 1
ATOM 8676 O O . TYR B 1 371 ? 23.594 3.209 15.281 1 97.75 371 TYR B O 1
ATOM 8684 N N . ILE B 1 372 ? 22.219 4.793 15.906 1 97.31 372 ILE B N 1
ATOM 8685 C CA . ILE B 1 372 ? 21.25 3.818 16.406 1 97.31 372 ILE B CA 1
ATOM 8686 C C . ILE B 1 372 ? 20.719 2.98 15.242 1 97.31 372 ILE B C 1
ATOM 8688 O O . ILE B 1 372 ? 20.469 1.781 15.391 1 97.31 372 ILE B O 1
ATOM 8692 N N . ALA B 1 373 ? 20.516 3.596 14.078 1 97.69 373 ALA B N 1
ATOM 8693 C CA . ALA B 1 373 ? 20.078 2.846 12.906 1 97.69 373 ALA B CA 1
ATOM 8694 C C . ALA B 1 373 ? 21.094 1.785 12.516 1 97.69 373 ALA B C 1
ATOM 8696 O O . ALA B 1 373 ? 20.734 0.642 12.227 1 97.69 373 ALA B O 1
ATOM 8697 N N . ILE B 1 374 ? 22.406 2.174 12.516 1 97.75 374 ILE B N 1
ATOM 8698 C CA . ILE B 1 374 ? 23.469 1.247 12.148 1 97.75 374 ILE B CA 1
ATOM 8699 C C . ILE B 1 374 ? 23.531 0.101 13.156 1 97.75 374 ILE B C 1
ATOM 8701 O O . ILE B 1 374 ? 23.625 -1.066 12.773 1 97.75 374 ILE B O 1
ATOM 8705 N N . LEU B 1 375 ? 23.438 0.427 14.391 1 97.62 375 LEU B N 1
ATOM 8706 C CA . LEU B 1 375 ? 23.469 -0.598 15.43 1 97.62 375 LEU B CA 1
ATOM 8707 C C . LEU B 1 375 ? 22.234 -1.493 15.344 1 97.62 375 LEU B C 1
ATOM 8709 O O . LEU B 1 375 ? 22.328 -2.709 15.523 1 97.62 375 LEU B O 1
ATOM 8713 N N . PHE B 1 376 ? 21.094 -0.911 15.062 1 97.56 376 PHE B N 1
ATOM 8714 C CA . PHE B 1 376 ? 19.844 -1.671 14.953 1 97.56 376 PHE B CA 1
ATOM 8715 C C . PHE B 1 376 ? 19.922 -2.643 13.781 1 97.56 376 PHE B C 1
ATOM 8717 O O . PHE B 1 376 ? 19.516 -3.803 13.906 1 97.56 376 PHE B O 1
ATOM 8724 N N . VAL B 1 377 ? 20.453 -2.162 12.68 1 96.56 377 VAL B N 1
ATOM 8725 C CA . VAL B 1 377 ? 20.562 -3.012 11.5 1 96.56 377 VAL B CA 1
ATOM 8726 C C . VAL B 1 377 ? 21.531 -4.16 11.773 1 96.56 377 VAL B C 1
ATOM 8728 O O . VAL B 1 377 ? 21.234 -5.316 11.461 1 96.56 377 VAL B O 1
ATOM 8731 N N . THR B 1 378 ? 22.609 -3.85 12.414 1 96.06 378 THR B N 1
ATOM 8732 C CA . THR B 1 378 ? 23.703 -4.793 12.617 1 96.06 378 THR B CA 1
ATOM 8733 C C . THR B 1 378 ? 23.297 -5.867 13.625 1 96.06 378 THR B C 1
ATOM 8735 O O . THR B 1 378 ? 23.562 -7.051 13.414 1 96.06 378 THR B O 1
ATOM 8738 N N . PHE B 1 379 ? 22.562 -5.527 14.633 1 96.56 379 PHE B N 1
ATOM 8739 C CA . PHE B 1 379 ? 22.453 -6.449 15.758 1 96.56 379 PHE B CA 1
ATOM 8740 C C . PHE B 1 379 ? 21.016 -6.906 15.961 1 96.56 379 PHE B C 1
ATOM 8742 O O . PHE B 1 379 ? 20.766 -7.879 16.672 1 96.56 379 PHE B O 1
ATOM 8749 N N . VAL B 1 380 ? 20.062 -6.254 15.352 1 96.44 380 VAL B N 1
ATOM 8750 C CA . VAL B 1 380 ? 18.672 -6.602 15.641 1 96.44 380 VAL B CA 1
ATOM 8751 C C . VAL B 1 380 ? 17.922 -6.914 14.344 1 96.44 380 VAL B C 1
ATOM 8753 O O . VAL B 1 380 ? 17.391 -8.016 14.18 1 96.44 380 VAL B O 1
ATOM 8756 N N . TYR B 1 381 ? 17.938 -5.98 13.391 1 95.69 381 TYR B N 1
ATOM 8757 C CA . TYR B 1 381 ? 17.109 -6.051 12.188 1 95.69 381 TYR B CA 1
ATOM 8758 C C . TYR B 1 381 ? 17.406 -7.328 11.406 1 95.69 381 TYR B C 1
ATOM 8760 O O . TYR B 1 381 ? 16.484 -8.047 11.008 1 95.69 381 TYR B O 1
ATOM 8768 N N . ILE B 1 382 ? 18.609 -7.66 11.188 1 93.62 382 ILE B N 1
ATOM 8769 C CA . ILE B 1 382 ? 18.984 -8.812 10.383 1 93.62 382 ILE B CA 1
ATOM 8770 C C . ILE B 1 382 ? 18.5 -10.094 11.055 1 93.62 382 ILE B C 1
ATOM 8772 O O . ILE B 1 382 ? 18.094 -11.047 10.375 1 93.62 382 ILE B O 1
ATOM 8776 N N . ARG B 1 383 ? 18.422 -10.109 12.336 1 93.75 383 ARG B N 1
ATOM 8777 C CA . ARG B 1 383 ? 17.969 -11.266 13.102 1 93.75 383 ARG B CA 1
ATOM 8778 C C . ARG B 1 383 ? 16.453 -11.398 13.039 1 93.75 383 ARG B C 1
ATOM 8780 O O . ARG B 1 383 ? 15.906 -12.477 13.305 1 93.75 383 ARG B O 1
ATOM 8787 N N . MET B 1 384 ? 15.797 -10.336 12.68 1 92.38 384 MET B N 1
ATOM 8788 C CA . MET B 1 384 ? 14.336 -10.336 12.57 1 92.38 384 MET B CA 1
ATOM 8789 C C . MET B 1 384 ? 13.891 -10.891 11.219 1 92.38 384 MET B C 1
ATOM 8791 O O . MET B 1 384 ? 12.727 -11.234 11.039 1 92.38 384 MET B O 1
ATOM 8795 N N . LEU B 1 385 ? 14.766 -11.062 10.273 1 93.25 385 LEU B N 1
ATOM 8796 C CA . LEU B 1 385 ? 14.422 -11.492 8.922 1 93.25 385 LEU B CA 1
ATOM 8797 C C . LEU B 1 385 ? 14.289 -13.008 8.844 1 93.25 385 LEU B C 1
ATOM 8799 O O . LEU B 1 385 ? 15.016 -13.664 8.094 1 93.25 385 LEU B O 1
ATOM 8803 N N . ARG B 1 386 ? 13.336 -13.531 9.547 1 93.88 386 ARG B N 1
ATOM 8804 C CA . ARG B 1 386 ? 13.07 -14.969 9.609 1 93.88 386 ARG B CA 1
ATOM 8805 C C . ARG B 1 386 ? 11.852 -15.336 8.781 1 93.88 386 ARG B C 1
ATOM 8807 O O . ARG B 1 386 ? 10.891 -14.562 8.703 1 93.88 386 ARG B O 1
ATOM 8814 N N . ASP B 1 387 ? 11.945 -16.562 8.195 1 94.38 387 ASP B N 1
ATOM 8815 C CA . ASP B 1 387 ? 10.828 -17.094 7.414 1 94.38 387 ASP B CA 1
ATOM 8816 C C . ASP B 1 387 ? 10.484 -16.172 6.25 1 94.38 387 ASP B C 1
ATOM 8818 O O . ASP B 1 387 ? 9.312 -15.828 6.055 1 94.38 387 ASP B O 1
ATOM 8822 N N . MET B 1 388 ? 11.539 -15.711 5.602 1 94.5 388 MET B N 1
ATOM 8823 C CA . MET B 1 388 ? 11.391 -14.828 4.449 1 94.5 388 MET B CA 1
ATOM 8824 C C . MET B 1 388 ? 12.078 -15.406 3.223 1 94.5 388 MET B C 1
ATOM 8826 O O . MET B 1 388 ? 13.25 -15.117 2.969 1 94.5 388 MET B O 1
ATOM 8830 N N . PRO B 1 389 ? 11.336 -16.109 2.416 1 94.44 389 PRO B N 1
ATOM 8831 C CA . PRO B 1 389 ? 11.914 -16.828 1.282 1 94.44 389 PRO B CA 1
ATOM 8832 C C . PRO B 1 389 ? 12.594 -15.906 0.273 1 94.44 389 PRO B C 1
ATOM 8834 O O . PRO B 1 389 ? 13.5 -16.328 -0.45 1 94.44 389 PRO B O 1
ATOM 8837 N N . ALA B 1 390 ? 12.234 -14.641 0.234 1 91.69 390 ALA B N 1
ATOM 8838 C CA . ALA B 1 390 ? 12.812 -13.688 -0.708 1 91.69 390 ALA B CA 1
ATOM 8839 C C . ALA B 1 390 ? 14.32 -13.562 -0.509 1 91.69 390 ALA B C 1
ATOM 8841 O O . ALA B 1 390 ? 15.062 -13.328 -1.466 1 91.69 390 ALA B O 1
ATOM 8842 N N . PHE B 1 391 ? 14.836 -13.82 0.659 1 91.75 391 PHE B N 1
ATOM 8843 C CA . PHE B 1 391 ? 16.234 -13.578 0.979 1 91.75 391 PHE B CA 1
ATOM 8844 C C . PHE B 1 391 ? 17.078 -14.812 0.686 1 91.75 391 PHE B C 1
ATOM 8846 O O . PHE B 1 391 ? 18.297 -14.805 0.875 1 91.75 391 PHE B O 1
ATOM 8853 N N . MET B 1 392 ? 16.453 -15.836 0.154 1 92.75 392 MET B N 1
ATOM 8854 C CA . MET B 1 392 ? 17.203 -17 -0.302 1 92.75 392 MET B CA 1
ATOM 8855 C C . MET B 1 392 ? 17.781 -16.766 -1.694 1 92.75 392 MET B C 1
ATOM 8857 O O . MET B 1 392 ? 18.578 -17.578 -2.184 1 92.75 392 MET B O 1
ATOM 8861 N N . SER B 1 393 ? 17.391 -15.656 -2.266 1 89.62 393 SER B N 1
ATOM 8862 C CA . SER B 1 393 ? 17.938 -15.32 -3.58 1 89.62 393 SER B CA 1
ATOM 8863 C C . SER B 1 393 ? 19.453 -15.148 -3.533 1 89.62 393 SER B C 1
ATOM 8865 O O . SER B 1 393 ? 19.984 -14.523 -2.617 1 89.62 393 SER B O 1
ATOM 8867 N N . PRO B 1 394 ? 20.078 -15.727 -4.535 1 87.06 394 PRO B N 1
ATOM 8868 C CA . PRO B 1 394 ? 21.531 -15.586 -4.566 1 87.06 394 PRO B CA 1
ATOM 8869 C C . PRO B 1 394 ? 21.984 -14.164 -4.883 1 87.06 394 PRO B C 1
ATOM 8871 O O . PRO B 1 394 ? 23.156 -13.828 -4.699 1 87.06 394 PRO B O 1
ATOM 8874 N N . ALA B 1 395 ? 21.047 -13.375 -5.312 1 82.12 395 ALA B N 1
ATOM 8875 C CA . ALA B 1 395 ? 21.359 -11.992 -5.66 1 82.12 395 ALA B CA 1
ATOM 8876 C C . ALA B 1 395 ? 21.5 -11.133 -4.406 1 82.12 395 ALA B C 1
ATOM 8878 O O . ALA B 1 395 ? 22.047 -10.031 -4.457 1 82.12 395 ALA B O 1
ATOM 8879 N N . ILE B 1 396 ? 21.016 -11.602 -3.34 1 81.38 396 ILE B N 1
ATOM 8880 C CA . ILE B 1 396 ? 21.109 -10.867 -2.084 1 81.38 396 ILE B CA 1
ATOM 8881 C C . ILE B 1 396 ? 22.406 -11.219 -1.374 1 81.38 396 ILE B C 1
ATOM 8883 O O . ILE B 1 396 ? 22.688 -12.391 -1.118 1 81.38 396 ILE B O 1
ATOM 8887 N N . GLN B 1 397 ? 23.156 -10.242 -1.098 1 77.88 397 GLN B N 1
ATOM 8888 C CA . GLN B 1 397 ? 24.469 -10.43 -0.517 1 77.88 397 GLN B CA 1
ATOM 8889 C C . GLN B 1 397 ? 24.375 -10.875 0.939 1 77.88 397 GLN B C 1
ATOM 8891 O O . GLN B 1 397 ? 23.422 -10.531 1.639 1 77.88 397 GLN B O 1
ATOM 8896 N N . ASP B 1 398 ? 25.453 -11.609 1.29 1 79.75 398 ASP B N 1
ATOM 8897 C CA . ASP B 1 398 ? 25.547 -12.047 2.68 1 79.75 398 ASP B CA 1
ATOM 8898 C C . ASP B 1 398 ? 25.781 -10.859 3.611 1 79.75 398 ASP B C 1
ATOM 8900 O O . ASP B 1 398 ? 26.406 -9.867 3.215 1 79.75 398 ASP B O 1
ATOM 8904 N N . ASP B 1 399 ? 25.297 -11 4.773 1 82.38 399 ASP B N 1
ATOM 8905 C CA . ASP B 1 399 ? 25.422 -9.93 5.766 1 82.38 399 ASP B CA 1
ATOM 8906 C C . ASP B 1 399 ? 26.844 -9.852 6.305 1 82.38 399 ASP B C 1
ATOM 8908 O O . ASP B 1 399 ? 27.406 -10.867 6.73 1 82.38 399 ASP B O 1
ATOM 8912 N N . THR B 1 400 ? 27.516 -8.695 6.203 1 86.81 400 THR B N 1
ATOM 8913 C CA . THR B 1 400 ? 28.859 -8.477 6.734 1 86.81 400 THR B CA 1
ATOM 8914 C C . THR B 1 400 ? 28.859 -7.34 7.75 1 86.81 400 THR B C 1
ATOM 8916 O O . THR B 1 400 ? 29.922 -6.797 8.07 1 86.81 400 THR B O 1
ATOM 8919 N N . CYS B 1 401 ? 27.766 -6.98 8.234 1 90.62 401 CYS B N 1
ATOM 8920 C CA . CYS B 1 401 ? 27.641 -5.773 9.047 1 90.62 401 CYS B CA 1
ATOM 8921 C C . CYS B 1 401 ? 28.359 -5.934 10.383 1 90.62 401 CYS B C 1
ATOM 8923 O O . CYS B 1 401 ? 28.984 -4.988 10.875 1 90.62 401 CYS B O 1
ATOM 8925 N N . GLN B 1 402 ? 28.375 -7.09 10.922 1 89.88 402 GLN B N 1
ATOM 8926 C CA . GLN B 1 402 ? 29 -7.293 12.227 1 89.88 402 GLN B CA 1
ATOM 8927 C C . GLN B 1 402 ? 30.5 -7.051 12.156 1 89.88 402 GLN B C 1
ATOM 8929 O O . GLN B 1 402 ? 31.125 -6.648 13.141 1 89.88 402 GLN B O 1
ATOM 8934 N N . GLN B 1 403 ? 31.016 -7.207 10.969 1 90.62 403 GLN B N 1
ATOM 8935 C CA . GLN B 1 403 ? 32.469 -7.047 10.805 1 90.62 403 GLN B CA 1
ATOM 8936 C C . GLN B 1 403 ? 32.812 -5.621 10.383 1 90.62 403 GLN B C 1
ATOM 8938 O O . GLN B 1 403 ? 33.906 -5.141 10.648 1 90.62 403 GLN B O 1
ATOM 8943 N N . ASN B 1 404 ? 31.828 -4.973 9.812 1 93.19 404 ASN B N 1
ATOM 8944 C CA . ASN B 1 404 ? 32.219 -3.73 9.148 1 93.19 404 ASN B CA 1
ATOM 8945 C C . ASN B 1 404 ? 31.391 -2.551 9.641 1 93.19 404 ASN B C 1
ATOM 8947 O O . ASN B 1 404 ? 31.531 -1.433 9.141 1 93.19 404 ASN B O 1
ATOM 8951 N N . TYR B 1 405 ? 30.547 -2.711 10.648 1 95.31 405 TYR B N 1
ATOM 8952 C CA . TYR B 1 405 ? 29.641 -1.64 11.07 1 95.31 405 TYR B CA 1
ATOM 8953 C C . TYR B 1 405 ? 30.438 -0.431 11.562 1 95.31 405 TYR B C 1
ATOM 8955 O O . TYR B 1 405 ? 29.953 0.703 11.484 1 95.31 405 TYR B O 1
ATOM 8963 N N . TRP B 1 406 ? 31.641 -0.598 12.078 1 95.56 406 TRP B N 1
ATOM 8964 C CA . TRP B 1 406 ? 32.469 0.488 12.625 1 95.56 406 TRP B CA 1
ATOM 8965 C C . TRP B 1 406 ? 32.844 1.47 11.523 1 95.56 406 TRP B C 1
ATOM 8967 O O . TRP B 1 406 ? 33.062 2.654 11.797 1 95.56 406 TRP B O 1
ATOM 8977 N N . LEU B 1 407 ? 32.969 1.041 10.258 1 96.75 407 LEU B N 1
ATOM 8978 C CA . LEU B 1 407 ? 33.25 1.936 9.141 1 96.75 407 LEU B CA 1
ATOM 8979 C C . LEU B 1 407 ? 32.125 2.943 8.953 1 96.75 407 LEU B C 1
ATOM 8981 O O . LEU B 1 407 ? 32.375 4.105 8.625 1 96.75 407 LEU B O 1
ATOM 8985 N N . ASN B 1 408 ? 30.906 2.471 9.141 1 96.56 408 ASN B N 1
ATOM 8986 C CA . ASN B 1 408 ? 29.75 3.354 9.047 1 96.56 408 ASN B CA 1
ATOM 8987 C C . ASN B 1 408 ? 29.719 4.367 10.188 1 96.56 408 ASN B C 1
ATOM 8989 O O . ASN B 1 408 ? 29.375 5.531 9.977 1 96.56 408 ASN B O 1
ATOM 8993 N N . LEU B 1 409 ? 30.094 3.938 11.344 1 96.06 409 LEU B N 1
ATOM 8994 C CA . LEU B 1 409 ? 30.109 4.836 12.5 1 96.06 409 LEU B CA 1
ATOM 8995 C C . LEU B 1 409 ? 31.156 5.941 12.305 1 96.06 409 LEU B C 1
ATOM 8997 O O . LEU B 1 409 ? 30.969 7.055 12.812 1 96.06 409 LEU B O 1
ATOM 9001 N N . LEU B 1 410 ? 32.125 5.656 11.508 1 96.19 410 LEU B N 1
ATOM 9002 C CA . LEU B 1 410 ? 33.188 6.629 11.266 1 96.19 410 LEU B CA 1
ATOM 9003 C C . LEU B 1 410 ? 32.938 7.418 9.992 1 96.19 410 LEU B C 1
ATOM 9005 O O . LEU B 1 410 ? 33.688 8.336 9.648 1 96.19 410 LEU B O 1
ATOM 9009 N N . TYR B 1 411 ? 31.953 7.156 9.289 1 96.5 411 TYR B N 1
ATOM 9010 C CA . TYR B 1 411 ? 31.562 7.832 8.055 1 96.5 411 TYR B CA 1
ATOM 9011 C C . TYR B 1 411 ? 32.656 7.688 6.988 1 96.5 411 TYR B C 1
ATOM 9013 O O . TYR B 1 411 ? 33 8.656 6.32 1 96.5 411 TYR B O 1
ATOM 9021 N N . ILE B 1 412 ? 33.219 6.434 6.801 1 96.69 412 ILE B N 1
ATOM 9022 C CA . ILE B 1 412 ? 34.281 6.25 5.801 1 96.69 412 ILE B CA 1
ATOM 9023 C C . ILE B 1 412 ? 33.969 5.016 4.957 1 96.69 412 ILE B C 1
ATOM 9025 O O . ILE B 1 412 ? 34.844 4.52 4.238 1 96.69 412 ILE B O 1
ATOM 9029 N N . GLU B 1 413 ? 32.75 4.492 5.031 1 94.75 413 GLU B N 1
ATOM 9030 C CA . GLU B 1 413 ? 32.406 3.256 4.344 1 94.75 413 GLU B CA 1
ATOM 9031 C C . GLU B 1 413 ? 32.344 3.457 2.832 1 94.75 413 GLU B C 1
ATOM 9033 O O . GLU B 1 413 ? 32.406 2.488 2.07 1 94.75 413 GLU B O 1
ATOM 9038 N N . ASN B 1 414 ? 32.25 4.77 2.352 1 94.06 414 ASN B N 1
ATOM 9039 C CA . ASN B 1 414 ? 32.188 5.039 0.919 1 94.06 414 ASN B CA 1
ATOM 9040 C C . ASN B 1 414 ? 33.594 5.016 0.296 1 94.06 414 ASN B C 1
ATOM 9042 O O . ASN B 1 414 ? 33.719 4.984 -0.928 1 94.06 414 ASN B O 1
ATOM 9046 N N . ILE B 1 415 ? 34.656 4.961 1.164 1 93.19 415 ILE B N 1
ATOM 9047 C CA . ILE B 1 415 ? 36.031 5.016 0.675 1 93.19 415 ILE B CA 1
ATOM 9048 C C . ILE B 1 415 ? 36.781 3.738 1.074 1 93.19 415 ILE B C 1
ATOM 9050 O O . ILE B 1 415 ? 37.656 3.281 0.358 1 93.19 415 ILE B O 1
ATOM 9054 N N . VAL B 1 416 ? 36.281 3.174 2.16 1 93.38 416 VAL B N 1
ATOM 9055 C CA . VAL B 1 416 ? 37 2.01 2.701 1 93.38 416 VAL B CA 1
ATOM 9056 C C . VAL B 1 416 ? 36.094 0.784 2.623 1 93.38 416 VAL B C 1
ATOM 9058 O O . VAL B 1 416 ? 34.938 0.816 3.092 1 93.38 416 VAL B O 1
ATOM 9061 N N . ASP B 1 417 ? 36.594 -0.335 2.064 1 90.56 417 ASP B N 1
ATOM 9062 C CA . ASP B 1 417 ? 35.906 -1.614 1.951 1 90.56 417 ASP B CA 1
ATOM 9063 C C . ASP B 1 417 ? 34.5 -1.433 1.362 1 90.56 417 ASP B C 1
ATOM 9065 O O . ASP B 1 417 ? 33.531 -1.861 1.958 1 90.56 417 ASP B O 1
ATOM 9069 N N . THR B 1 418 ? 34.469 -0.856 0.276 1 90.5 418 THR B N 1
ATOM 9070 C CA . THR B 1 418 ? 33.219 -0.396 -0.324 1 90.5 418 THR B CA 1
ATOM 9071 C C . THR B 1 418 ? 32.406 -1.577 -0.822 1 90.5 418 THR B C 1
ATOM 9073 O O . THR B 1 418 ? 31.203 -1.431 -1.105 1 90.5 418 THR B O 1
ATOM 9076 N N . LYS B 1 419 ? 32.938 -2.766 -0.909 1 87.5 419 LYS B N 1
ATOM 9077 C CA . LYS B 1 419 ? 32.219 -3.955 -1.334 1 87.5 419 LYS B CA 1
ATOM 9078 C C . LYS B 1 419 ? 31.344 -4.492 -0.206 1 87.5 419 LYS B C 1
ATOM 9080 O O . LYS B 1 419 ? 30.359 -5.203 -0.456 1 87.5 419 LYS B O 1
ATOM 9085 N N . ASN B 1 420 ? 31.734 -4.062 1.021 1 89.94 420 ASN B N 1
ATOM 9086 C CA . ASN B 1 420 ? 31.031 -4.609 2.178 1 89.94 420 ASN B CA 1
ATOM 9087 C C . ASN B 1 420 ? 30.438 -3.506 3.045 1 89.94 420 ASN B C 1
ATOM 9089 O O . ASN B 1 420 ? 30.625 -3.492 4.262 1 89.94 420 ASN B O 1
ATOM 9093 N N . ILE B 1 421 ? 29.719 -2.662 2.43 1 91.06 421 ILE B N 1
ATOM 9094 C CA . ILE B 1 421 ? 29.062 -1.613 3.193 1 91.06 421 ILE B CA 1
ATOM 9095 C C . ILE B 1 421 ? 27.875 -2.207 3.967 1 91.06 421 ILE B C 1
ATOM 9097 O O . ILE B 1 421 ? 27.031 -2.893 3.391 1 91.06 421 ILE B O 1
ATOM 9101 N N . CYS B 1 422 ? 27.875 -2.021 5.23 1 91.62 422 CYS B N 1
ATOM 9102 C CA . CYS B 1 422 ? 26.828 -2.584 6.086 1 91.62 422 CYS B CA 1
ATOM 9103 C C . CYS B 1 422 ? 25.453 -2.031 5.711 1 91.62 422 CYS B C 1
ATOM 9105 O O . CYS B 1 422 ? 24.531 -2.795 5.457 1 91.62 422 CYS B O 1
ATOM 9107 N N . TYR B 1 423 ? 25.344 -0.818 5.719 1 93.88 423 TYR B N 1
ATOM 9108 C CA . TYR B 1 423 ? 24.109 -0.118 5.379 1 93.88 423 TYR B CA 1
ATOM 9109 C C . TYR B 1 423 ? 24.281 0.697 4.102 1 93.88 423 TYR B C 1
ATOM 9111 O O . TYR B 1 423 ? 24.688 1.86 4.148 1 93.88 423 TYR B O 1
ATOM 9119 N N . VAL B 1 424 ? 23.938 0.152 3.025 1 90.81 424 VAL B N 1
ATOM 9120 C CA . VAL B 1 424 ? 24.328 0.58 1.688 1 90.81 424 VAL B CA 1
ATOM 9121 C C . VAL B 1 424 ? 23.875 2.02 1.45 1 90.81 424 VAL B C 1
ATOM 9123 O O . VAL B 1 424 ? 24.578 2.791 0.786 1 90.81 424 VAL B O 1
ATOM 9126 N N . ILE B 1 425 ? 22.75 2.455 1.988 1 93.5 425 ILE B N 1
ATOM 9127 C CA . ILE B 1 425 ? 22.25 3.787 1.682 1 93.5 425 ILE B CA 1
ATOM 9128 C C . ILE B 1 425 ? 23.016 4.836 2.475 1 93.5 425 ILE B C 1
ATOM 9130 O O . ILE B 1 425 ? 22.922 6.031 2.191 1 93.5 425 ILE B O 1
ATOM 9134 N N . SER B 1 426 ? 23.875 4.383 3.395 1 95.5 426 SER B N 1
ATOM 9135 C CA . SER B 1 426 ? 24.594 5.281 4.293 1 95.5 426 SER B CA 1
ATOM 9136 C C . SER B 1 426 ? 25.734 5.98 3.578 1 95.5 426 SER B C 1
ATOM 9138 O O . SER B 1 426 ? 26.297 6.949 4.094 1 95.5 426 SER B O 1
ATOM 9140 N N . TRP B 1 427 ? 26.094 5.555 2.412 1 95.81 427 TRP B N 1
ATOM 9141 C CA . TRP B 1 427 ? 27.156 6.223 1.681 1 95.81 427 TRP B CA 1
ATOM 9142 C C . TRP B 1 427 ? 26.875 7.719 1.548 1 95.81 427 TRP B C 1
ATOM 9144 O O . TRP B 1 427 ? 27.797 8.531 1.592 1 95.81 427 TRP B O 1
ATOM 9154 N N . TYR B 1 428 ? 25.656 8.086 1.29 1 96.44 428 TYR B N 1
ATOM 9155 C CA . TYR B 1 428 ? 25.25 9.477 1.135 1 96.44 428 TYR B CA 1
ATOM 9156 C C . TYR B 1 428 ? 25.672 10.305 2.35 1 96.44 428 TYR B C 1
ATOM 9158 O O . TYR B 1 428 ? 26.156 11.422 2.209 1 96.44 428 TYR B O 1
ATOM 9166 N N . LEU B 1 429 ? 25.438 9.766 3.545 1 96.69 429 LEU B N 1
ATOM 9167 C CA . LEU B 1 429 ? 25.75 10.484 4.777 1 96.69 429 LEU B CA 1
ATOM 9168 C C . LEU B 1 429 ? 27.266 10.641 4.941 1 96.69 429 LEU B C 1
ATOM 9170 O O . LEU B 1 429 ? 27.734 11.656 5.449 1 96.69 429 LEU B O 1
ATOM 9174 N N . ALA B 1 430 ? 27.969 9.586 4.555 1 97.25 430 ALA B N 1
ATOM 9175 C CA . ALA B 1 430 ? 29.422 9.68 4.59 1 97.25 430 ALA B CA 1
ATOM 9176 C C . ALA B 1 430 ? 29.922 10.781 3.656 1 97.25 430 ALA B C 1
ATOM 9178 O O . ALA B 1 430 ? 30.734 11.625 4.059 1 97.25 430 ALA B O 1
ATOM 9179 N N . THR B 1 431 ? 29.422 10.812 2.477 1 97.62 431 THR B N 1
ATOM 9180 C CA . THR B 1 431 ? 29.812 11.82 1.493 1 97.62 431 THR B CA 1
ATOM 9181 C C . THR B 1 431 ? 29.375 13.211 1.946 1 97.62 431 THR B C 1
ATOM 9183 O O . THR B 1 431 ? 30.141 14.172 1.828 1 97.62 431 THR B O 1
ATOM 9186 N N . ASP B 1 432 ? 28.188 13.328 2.438 1 96.94 432 ASP B N 1
ATOM 9187 C CA . ASP B 1 432 ? 27.672 14.609 2.902 1 96.94 432 ASP B CA 1
ATOM 9188 C C . ASP B 1 432 ? 28.531 15.172 4.027 1 96.94 432 ASP B C 1
ATOM 9190 O O . ASP B 1 432 ? 28.844 16.375 4.035 1 96.94 432 ASP B O 1
ATOM 9194 N N . LEU B 1 433 ? 28.891 14.312 4.977 1 96.75 433 LEU B N 1
ATOM 9195 C CA . LEU B 1 433 ? 29.719 14.766 6.082 1 96.75 433 LEU B CA 1
ATOM 9196 C C . LEU B 1 433 ? 31.109 15.18 5.586 1 96.75 433 LEU B C 1
ATOM 9198 O O . LEU B 1 433 ? 31.672 16.156 6.066 1 96.75 433 LEU B O 1
ATOM 9202 N N . GLN B 1 434 ? 31.641 14.461 4.711 1 97.19 434 GLN B N 1
ATOM 9203 C CA . GLN B 1 434 ? 32.969 14.789 4.156 1 97.19 434 GLN B CA 1
ATOM 9204 C C . GLN B 1 434 ? 32.906 16.125 3.424 1 97.19 434 GLN B C 1
ATOM 9206 O O . GLN B 1 434 ? 33.844 16.938 3.553 1 97.19 434 GLN B O 1
ATOM 9211 N N . LEU B 1 435 ? 31.875 16.359 2.67 1 97.81 435 LEU B N 1
ATOM 9212 C CA . LEU B 1 435 ? 31.719 17.656 2.008 1 97.81 435 LEU B CA 1
ATOM 9213 C C . LEU B 1 435 ? 31.531 18.766 3.029 1 97.81 435 LEU B C 1
ATOM 9215 O O . LEU B 1 435 ? 32.062 19.875 2.859 1 97.81 435 LEU B O 1
ATOM 9219 N N . TYR B 1 436 ? 30.812 18.484 4.074 1 97.25 436 TYR B N 1
ATOM 9220 C CA . TYR B 1 436 ? 30.625 19.438 5.16 1 97.25 436 TYR B CA 1
ATOM 9221 C C . TYR B 1 436 ? 31.953 19.797 5.816 1 97.25 436 TYR B C 1
ATOM 9223 O O . TYR B 1 436 ? 32.219 20.953 6.113 1 97.25 436 TYR B O 1
ATOM 9231 N N . LEU B 1 437 ? 32.75 18.797 5.969 1 95.94 437 LEU B N 1
ATOM 9232 C CA . LEU B 1 437 ? 34.062 19 6.59 1 95.94 437 LEU B CA 1
ATOM 9233 C C . LEU B 1 437 ? 34.969 19.891 5.727 1 95.94 437 LEU B C 1
ATOM 9235 O O . LEU B 1 437 ? 35.781 20.625 6.246 1 95.94 437 LEU B O 1
ATOM 9239 N N . MET B 1 438 ? 34.688 19.906 4.5 1 95.94 438 MET B N 1
ATOM 9240 C CA . MET B 1 438 ? 35.531 20.672 3.578 1 95.94 438 MET B CA 1
ATOM 9241 C C . MET B 1 438 ? 34.875 22.031 3.297 1 95.94 438 MET B C 1
ATOM 9243 O O . MET B 1 438 ? 35.531 22.922 2.74 1 95.94 438 MET B O 1
ATOM 9247 N N . SER B 1 439 ? 33.781 22.25 3.727 1 96.88 439 SER B N 1
ATOM 9248 C CA . SER B 1 439 ? 33 23.422 3.363 1 96.88 439 SER B CA 1
ATOM 9249 C C . SER B 1 439 ? 33.625 24.703 3.896 1 96.88 439 SER B C 1
ATOM 9251 O O . SER B 1 439 ? 33.469 25.781 3.318 1 96.88 439 SER B O 1
ATOM 9253 N N . PRO B 1 440 ? 34.406 24.672 5.086 1 96.06 440 PRO B N 1
ATOM 9254 C CA . PRO B 1 440 ? 35.031 25.891 5.602 1 96.06 440 PRO B CA 1
ATOM 9255 C C . PRO B 1 440 ? 36 26.531 4.598 1 96.06 440 PRO B C 1
ATOM 9257 O O . PRO B 1 440 ? 36.188 27.75 4.613 1 96.06 440 PRO B O 1
ATOM 9260 N N . ILE B 1 441 ? 36.5 25.766 3.721 1 95.44 441 ILE B N 1
ATOM 9261 C CA . ILE B 1 441 ? 37.406 26.312 2.713 1 95.44 441 ILE B CA 1
ATOM 9262 C C . ILE B 1 441 ? 36.656 27.328 1.849 1 95.44 441 ILE B C 1
ATOM 9264 O O . ILE B 1 441 ? 37.156 28.438 1.627 1 95.44 441 ILE B O 1
ATOM 9268 N N . LEU B 1 442 ? 35.5 27 1.431 1 96.94 442 LEU B N 1
ATOM 9269 C CA . LEU B 1 442 ? 34.75 27.891 0.573 1 96.94 442 LEU B CA 1
ATOM 9270 C C . LEU B 1 442 ? 34.031 28.969 1.396 1 96.94 442 LEU B C 1
ATOM 9272 O O . LEU B 1 442 ? 33.938 30.125 0.962 1 96.94 442 LEU B O 1
ATOM 9276 N N . LEU B 1 443 ? 33.562 28.641 2.58 1 97 443 LEU B N 1
ATOM 9277 C CA . LEU B 1 443 ? 32.906 29.625 3.439 1 97 443 LEU B CA 1
ATOM 9278 C C . LEU B 1 443 ? 33.844 30.75 3.816 1 97 443 LEU B C 1
ATOM 9280 O O . LEU B 1 443 ? 33.5 31.922 3.762 1 97 443 LEU B O 1
ATOM 9284 N N . LEU B 1 444 ? 35.094 30.344 4.109 1 95.56 444 LEU B N 1
ATOM 9285 C CA . LEU B 1 444 ? 36.094 31.328 4.5 1 95.56 444 LEU B CA 1
ATOM 9286 C C . LEU B 1 444 ? 36.5 32.188 3.309 1 95.56 444 LEU B C 1
ATOM 9288 O O . LEU B 1 444 ? 36.812 33.375 3.471 1 95.56 444 LEU B O 1
ATOM 9292 N N . SER B 1 445 ? 36.531 31.562 2.17 1 96.81 445 SER B N 1
ATOM 9293 C CA . SER B 1 445 ? 36.844 32.312 0.971 1 96.81 445 SER B CA 1
ATOM 9294 C C . SER B 1 445 ? 35.844 33.438 0.732 1 96.81 445 SER B C 1
ATOM 9296 O O . SER B 1 445 ? 36.219 34.531 0.315 1 96.81 445 SER B O 1
ATOM 9298 N N . PHE B 1 446 ? 34.625 33.188 0.938 1 96.31 446 PHE B N 1
ATOM 9299 C CA . PHE B 1 446 ? 33.594 34.219 0.799 1 96.31 446 PHE B CA 1
ATOM 9300 C C . PHE B 1 446 ? 33.656 35.219 1.951 1 96.31 446 PHE B C 1
ATOM 9302 O O . PHE B 1 446 ? 33.469 36.406 1.75 1 96.31 446 PHE B O 1
ATOM 9309 N N . ALA B 1 447 ? 33.938 34.719 3.168 1 94.69 447 ALA B N 1
ATOM 9310 C CA . ALA B 1 447 ? 33.875 35.562 4.371 1 94.69 447 ALA B CA 1
ATOM 9311 C C . ALA B 1 447 ? 35.031 36.562 4.395 1 94.69 447 ALA B C 1
ATOM 9313 O O . ALA B 1 447 ? 34.844 37.688 4.812 1 94.69 447 ALA B O 1
ATOM 9314 N N . ILE B 1 448 ? 36.219 36.125 3.955 1 92.81 448 ILE B N 1
ATOM 9315 C CA . ILE B 1 448 ? 37.406 36.969 4.047 1 92.81 448 ILE B CA 1
ATOM 9316 C C . ILE B 1 448 ? 37.625 37.719 2.727 1 92.81 448 ILE B C 1
ATOM 9318 O O . ILE B 1 448 ? 37.906 38.906 2.715 1 92.81 448 ILE B O 1
ATOM 9322 N N . GLY B 1 449 ? 37.531 37 1.615 1 93.12 449 GLY B N 1
ATOM 9323 C CA . GLY B 1 449 ? 37.844 37.562 0.313 1 93.12 449 GLY B CA 1
ATOM 9324 C C . GLY B 1 449 ? 36.656 38.219 -0.371 1 93.12 449 GLY B C 1
ATOM 9325 O O . GLY B 1 449 ? 36.812 38.844 -1.407 1 93.12 449 GLY B O 1
ATOM 9326 N N . GLY B 1 450 ? 35.5 38.062 0.144 1 93.44 450 GLY B N 1
ATOM 9327 C CA . GLY B 1 450 ? 34.312 38.656 -0.457 1 93.44 450 GLY B CA 1
ATOM 9328 C C . GLY B 1 450 ? 33.75 37.844 -1.598 1 93.44 450 GLY B C 1
ATOM 9329 O O . GLY B 1 450 ? 34.188 36.719 -1.841 1 93.44 450 GLY B O 1
ATOM 9330 N N . ALA B 1 451 ? 32.812 38.312 -2.301 1 95.06 451 ALA B N 1
ATOM 9331 C CA . ALA B 1 451 ? 32.031 37.625 -3.338 1 95.06 451 ALA B CA 1
ATOM 9332 C C . ALA B 1 451 ? 32.938 37.219 -4.5 1 95.06 451 ALA B C 1
ATOM 9334 O O . ALA B 1 451 ? 32.812 36.125 -5.059 1 95.06 451 ALA B O 1
ATOM 9335 N N . VAL B 1 452 ? 33.906 38.094 -4.867 1 96.06 452 VAL B N 1
ATOM 9336 C CA . VAL B 1 452 ? 34.75 37.844 -6.039 1 96.06 452 VAL B CA 1
ATOM 9337 C C . VAL B 1 452 ? 35.719 36.688 -5.766 1 96.06 452 VAL B C 1
ATOM 9339 O O . VAL B 1 452 ? 35.812 35.75 -6.559 1 96.06 452 VAL B O 1
ATOM 9342 N N . PHE B 1 453 ? 36.375 36.688 -4.664 1 95.81 453 PHE B N 1
ATOM 9343 C CA . PHE B 1 453 ? 37.312 35.625 -4.32 1 95.81 453 PHE B CA 1
ATOM 9344 C C . PHE B 1 453 ? 36.562 34.312 -4.059 1 95.81 453 PHE B C 1
ATOM 9346 O O . PHE B 1 453 ? 37.031 33.25 -4.43 1 95.81 453 PHE B O 1
ATOM 9353 N N . GLY B 1 454 ? 35.469 34.469 -3.295 1 97.12 454 GLY B N 1
ATOM 9354 C CA . GLY B 1 454 ? 34.656 33.281 -3.057 1 97.12 454 GLY B CA 1
ATOM 9355 C C . GLY B 1 454 ? 34.188 32.594 -4.336 1 97.12 454 GLY B C 1
ATOM 9356 O O . GLY B 1 454 ? 34.219 31.391 -4.457 1 97.12 454 GLY B O 1
ATOM 9357 N N . LEU B 1 455 ? 33.719 33.375 -5.258 1 97.5 455 LEU B N 1
ATOM 9358 C CA . LEU B 1 455 ? 33.281 32.875 -6.539 1 97.5 455 LEU B CA 1
ATOM 9359 C C . LEU B 1 455 ? 34.438 32.25 -7.328 1 97.5 455 LEU B C 1
ATOM 9361 O O . LEU B 1 455 ? 34.25 31.234 -8.008 1 97.5 455 LEU B O 1
ATOM 9365 N N . PHE B 1 456 ? 35.562 32.938 -7.289 1 97.38 456 PHE B N 1
ATOM 9366 C CA . PHE B 1 456 ? 36.75 32.406 -7.965 1 97.38 456 PHE B CA 1
ATOM 9367 C C . PHE B 1 456 ? 37.125 31.047 -7.414 1 97.38 456 PHE B C 1
ATOM 9369 O O . PHE B 1 456 ? 37.375 30.109 -8.18 1 97.38 456 PHE B O 1
ATOM 9376 N N . ALA B 1 457 ? 37.188 30.938 -6.121 1 97.62 457 ALA B N 1
ATOM 9377 C CA . ALA B 1 457 ? 37.531 29.656 -5.48 1 97.62 457 ALA B CA 1
ATOM 9378 C C . ALA B 1 457 ? 36.5 28.594 -5.848 1 97.62 457 ALA B C 1
ATOM 9380 O O . ALA B 1 457 ? 36.844 27.438 -6.074 1 97.62 457 ALA B O 1
ATOM 9381 N N . SER B 1 458 ? 35.25 28.938 -5.863 1 98.12 458 SER B N 1
ATOM 9382 C CA . SER B 1 458 ? 34.156 28.016 -6.199 1 98.12 458 SER B CA 1
ATOM 9383 C C . SER B 1 458 ? 34.281 27.531 -7.641 1 98.12 458 SER B C 1
ATOM 9385 O O . SER B 1 458 ? 34.125 26.344 -7.918 1 98.12 458 SER B O 1
ATOM 9387 N N . VAL B 1 459 ? 34.531 28.422 -8.547 1 97.75 459 VAL B N 1
ATOM 9388 C CA . VAL B 1 459 ? 34.656 28.078 -9.961 1 97.75 459 VAL B CA 1
ATOM 9389 C C . VAL B 1 459 ? 35.875 27.172 -10.18 1 97.75 459 VAL B C 1
ATOM 9391 O O . VAL B 1 459 ? 35.812 26.219 -10.953 1 97.75 459 VAL B O 1
ATOM 9394 N N . VAL B 1 460 ? 36.969 27.484 -9.508 1 97.62 460 VAL B N 1
ATOM 9395 C CA . VAL B 1 460 ? 38.156 26.656 -9.617 1 97.62 460 VAL B CA 1
ATOM 9396 C C . VAL B 1 460 ? 37.875 25.25 -9.133 1 97.62 460 VAL B C 1
ATOM 9398 O O . VAL B 1 460 ? 38.25 24.266 -9.773 1 97.62 460 VAL B O 1
ATOM 9401 N N . ALA B 1 461 ? 37.219 25.156 -7.984 1 97.69 461 ALA B N 1
ATOM 9402 C CA . ALA B 1 461 ? 36.875 23.844 -7.441 1 97.69 461 ALA B CA 1
ATOM 9403 C C . ALA B 1 461 ? 35.938 23.094 -8.383 1 97.69 461 ALA B C 1
ATOM 9405 O O . ALA B 1 461 ? 36.062 21.891 -8.586 1 97.69 461 ALA B O 1
ATOM 9406 N N . LEU B 1 462 ? 34.938 23.781 -8.938 1 97.62 462 LEU B N 1
ATOM 9407 C CA . LEU B 1 462 ? 33.969 23.188 -9.852 1 97.62 462 LEU B CA 1
ATOM 9408 C C . LEU B 1 462 ? 34.656 22.688 -11.117 1 97.62 462 LEU B C 1
ATOM 9410 O O . LEU B 1 462 ? 34.344 21.594 -11.602 1 97.62 462 LEU B O 1
ATOM 9414 N N . VAL B 1 463 ? 35.562 23.5 -11.648 1 97.44 463 VAL B N 1
ATOM 9415 C CA . VAL B 1 463 ? 36.281 23.141 -12.867 1 97.44 463 VAL B CA 1
ATOM 9416 C C . VAL B 1 463 ? 37.188 21.969 -12.594 1 97.44 463 VAL B C 1
ATOM 9418 O O . VAL B 1 463 ? 37.344 21.062 -13.422 1 97.44 463 VAL B O 1
ATOM 9421 N N . ALA B 1 464 ? 37.844 21.969 -11.438 1 97.94 464 ALA B N 1
ATOM 9422 C CA . ALA B 1 464 ? 38.719 20.844 -11.07 1 97.94 464 ALA B CA 1
ATOM 9423 C C . ALA B 1 464 ? 37.906 19.547 -10.953 1 97.94 464 ALA B C 1
ATOM 9425 O O . ALA B 1 464 ? 38.375 18.5 -11.406 1 97.94 464 ALA B O 1
ATOM 9426 N N . SER B 1 465 ? 36.812 19.578 -10.305 1 97.88 465 SER B N 1
ATOM 9427 C CA . SER B 1 465 ? 35.938 18.422 -10.172 1 97.88 465 SER B CA 1
ATOM 9428 C C . SER B 1 465 ? 35.469 17.922 -11.539 1 97.88 465 SER B C 1
ATOM 9430 O O . SER B 1 465 ? 35.438 16.719 -11.797 1 97.88 465 SER B O 1
ATOM 9432 N N . THR B 1 466 ? 35.062 18.875 -12.398 1 97.81 466 THR B N 1
ATOM 9433 C CA . THR B 1 466 ? 34.594 18.547 -13.734 1 97.81 466 THR B CA 1
ATOM 9434 C C . THR B 1 466 ? 35.719 17.922 -14.562 1 97.81 466 THR B C 1
ATOM 9436 O O . THR B 1 466 ? 35.5 16.953 -15.305 1 97.81 466 THR B O 1
ATOM 9439 N N . ALA B 1 467 ? 36.906 18.5 -14.406 1 97.81 467 ALA B N 1
ATOM 9440 C CA . ALA B 1 467 ? 38.062 17.953 -15.117 1 97.81 467 ALA B CA 1
ATOM 9441 C C . ALA B 1 467 ? 38.375 16.547 -14.648 1 97.81 467 ALA B C 1
ATOM 9443 O O . ALA B 1 467 ? 38.719 15.68 -15.453 1 97.81 467 ALA B O 1
ATOM 9444 N N . PHE B 1 468 ? 38.281 16.312 -13.398 1 97.88 468 PHE B N 1
ATOM 9445 C CA . PHE B 1 468 ? 38.5 14.992 -12.859 1 97.88 468 PHE B CA 1
ATOM 9446 C C . PHE B 1 468 ? 37.469 14 -13.359 1 97.88 468 PHE B C 1
ATOM 9448 O O . PHE B 1 468 ? 37.781 12.852 -13.68 1 97.88 468 PHE B O 1
ATOM 9455 N N . ASN B 1 469 ? 36.25 14.414 -13.406 1 97.62 469 ASN B N 1
ATOM 9456 C CA . ASN B 1 469 ? 35.188 13.594 -13.961 1 97.62 469 ASN B CA 1
ATOM 9457 C C . ASN B 1 469 ? 35.438 13.234 -15.422 1 97.62 469 ASN B C 1
ATOM 9459 O O . ASN B 1 469 ? 35.281 12.078 -15.82 1 97.62 469 ASN B O 1
ATOM 9463 N N . ALA B 1 470 ? 35.844 14.258 -16.172 1 97.69 470 ALA B N 1
ATOM 9464 C CA . ALA B 1 470 ? 36.156 14.023 -17.578 1 97.69 470 ALA B CA 1
ATOM 9465 C C . ALA B 1 470 ? 37.344 13.055 -17.719 1 97.69 470 ALA B C 1
ATOM 9467 O O . ALA B 1 470 ? 37.344 12.195 -18.609 1 97.69 470 ALA B O 1
ATOM 9468 N N . TYR B 1 471 ? 38.25 13.242 -16.875 1 97.62 471 TYR B N 1
ATOM 9469 C CA . TYR B 1 471 ? 39.406 12.344 -16.875 1 97.62 471 TYR B CA 1
ATOM 9470 C C . TYR B 1 471 ? 38.969 10.898 -16.656 1 97.62 471 TYR B C 1
ATOM 9472 O O . TYR B 1 471 ? 39.469 9.992 -17.328 1 97.62 471 TYR B O 1
ATOM 9480 N N . GLN B 1 472 ? 38.062 10.578 -15.75 1 97.31 472 GLN B N 1
ATOM 9481 C CA . GLN B 1 472 ? 37.562 9.234 -15.469 1 97.31 472 GLN B CA 1
ATOM 9482 C C . GLN B 1 472 ? 36.875 8.641 -16.703 1 97.31 472 GLN B C 1
ATOM 9484 O O . GLN B 1 472 ? 37.031 7.445 -16.969 1 97.31 472 GLN B O 1
ATOM 9489 N N . ILE B 1 473 ? 36.156 9.523 -17.438 1 96.75 473 ILE B N 1
ATOM 9490 C CA . ILE B 1 473 ? 35.406 9.047 -18.594 1 96.75 473 ILE B CA 1
ATOM 9491 C C . ILE B 1 473 ? 36.375 8.734 -19.734 1 96.75 473 ILE B C 1
ATOM 9493 O O . ILE B 1 473 ? 36.281 7.676 -20.375 1 96.75 473 ILE B O 1
ATOM 9497 N N . PHE B 1 474 ? 37.406 9.586 -20 1 96.62 474 PHE B N 1
ATOM 9498 C CA . PHE B 1 474 ? 38.25 9.461 -21.188 1 96.62 474 PHE B CA 1
ATOM 9499 C C . PHE B 1 474 ? 39.375 8.469 -20.922 1 96.62 474 PHE B C 1
ATOM 9501 O O . PHE B 1 474 ? 39.812 7.785 -21.844 1 96.62 474 PHE B O 1
ATOM 9508 N N . PHE B 1 475 ? 39.719 8.297 -19.641 1 96 475 PHE B N 1
ATOM 9509 C CA . PHE B 1 475 ? 40.906 7.488 -19.391 1 96 475 PHE B CA 1
ATOM 9510 C C . PHE B 1 475 ? 40.562 6.219 -18.625 1 96 475 PHE B C 1
ATOM 9512 O O . PHE B 1 475 ? 41.25 5.211 -18.719 1 96 475 PHE B O 1
ATOM 9519 N N . TRP B 1 476 ? 39.5 6.27 -17.891 1 96.25 476 TRP B N 1
ATOM 9520 C CA . TRP B 1 476 ? 39.062 5.07 -17.156 1 96.25 476 TRP B CA 1
ATOM 9521 C C . TRP B 1 476 ? 37.844 4.43 -17.812 1 96.25 476 TRP B C 1
ATOM 9523 O O . TRP B 1 476 ? 37.375 3.383 -17.359 1 96.25 476 TRP B O 1
ATOM 9533 N N . TYR B 1 477 ? 37.219 5.066 -18.828 1 96.06 477 TYR B N 1
ATOM 9534 C CA . TYR B 1 477 ? 36.156 4.543 -19.656 1 96.06 477 TYR B CA 1
ATOM 9535 C C . TYR B 1 477 ? 34.906 4.289 -18.828 1 96.06 477 TYR B C 1
ATOM 9537 O O . TYR B 1 477 ? 34.219 3.268 -19 1 96.06 477 TYR B O 1
ATOM 9545 N N . PHE B 1 478 ? 34.656 5.137 -17.938 1 95.94 478 PHE B N 1
ATOM 9546 C CA . PHE B 1 478 ? 33.469 5.016 -17.078 1 95.94 478 PHE B CA 1
ATOM 9547 C C . PHE B 1 478 ? 32.188 5.191 -17.891 1 95.94 478 PHE B C 1
ATOM 9549 O O . PHE B 1 478 ? 32.188 5.887 -18.906 1 95.94 478 PHE B O 1
ATOM 9556 N N . PRO B 1 479 ? 31.094 4.492 -17.484 1 94.56 479 PRO B N 1
ATOM 9557 C CA . PRO B 1 479 ? 29.781 4.742 -18.078 1 94.56 479 PRO B CA 1
ATOM 9558 C C . PRO B 1 479 ? 29.203 6.102 -17.688 1 94.56 479 PRO B C 1
ATOM 9560 O O . PRO B 1 479 ? 29.75 6.781 -16.812 1 94.56 479 PRO B O 1
ATOM 9563 N N . PRO B 1 480 ? 28.188 6.504 -18.375 1 93.06 480 PRO B N 1
ATOM 9564 C CA . PRO B 1 480 ? 27.641 7.836 -18.094 1 93.06 480 PRO B CA 1
ATOM 9565 C C . PRO B 1 480 ? 26.938 7.918 -16.75 1 93.06 480 PRO B C 1
ATOM 9567 O O . PRO B 1 480 ? 26.828 9 -16.172 1 93.06 480 PRO B O 1
ATOM 9570 N N . THR B 1 481 ? 26.359 6.832 -16.312 1 91.56 481 THR B N 1
ATOM 9571 C CA . THR B 1 481 ? 25.641 6.793 -15.047 1 91.56 481 THR B CA 1
ATOM 9572 C C . THR B 1 481 ? 25.922 5.484 -14.312 1 91.56 481 THR B C 1
ATOM 9574 O O . THR B 1 481 ? 26.562 4.586 -14.859 1 91.56 481 THR B O 1
ATOM 9577 N N . ASP B 1 482 ? 25.391 5.414 -13.086 1 89.06 482 ASP B N 1
ATOM 9578 C CA . ASP B 1 482 ? 25.594 4.227 -12.266 1 89.06 482 ASP B CA 1
ATOM 9579 C C . ASP B 1 482 ? 24.562 3.143 -12.594 1 89.06 482 ASP B C 1
ATOM 9581 O O . ASP B 1 482 ? 24.469 2.131 -11.898 1 89.06 482 ASP B O 1
ATOM 9585 N N . TYR B 1 483 ? 23.828 3.322 -13.641 1 86.19 483 TYR B N 1
ATOM 9586 C CA . TYR B 1 483 ? 22.875 2.309 -14.094 1 86.19 483 TYR B CA 1
ATOM 9587 C C . TYR B 1 483 ? 23.609 1.046 -14.539 1 86.19 483 TYR B C 1
ATOM 9589 O O . TYR B 1 483 ? 24.406 1.084 -15.477 1 86.19 483 TYR B O 1
ATOM 9597 N N . PRO B 1 484 ? 23.312 -0.018 -13.906 1 79.94 484 PRO B N 1
ATOM 9598 C CA . PRO B 1 484 ? 24.156 -1.2 -14.117 1 79.94 484 PRO B CA 1
ATOM 9599 C C . PRO B 1 484 ? 23.844 -1.926 -15.422 1 79.94 484 PRO B C 1
ATOM 9601 O O . PRO B 1 484 ? 24.656 -2.713 -15.914 1 79.94 484 PRO B O 1
ATOM 9604 N N . LEU B 1 485 ? 22.781 -1.629 -16.078 1 78.62 485 LEU B N 1
ATOM 9605 C CA . LEU B 1 485 ? 22.344 -2.479 -17.188 1 78.62 485 LEU B CA 1
ATOM 9606 C C . LEU B 1 485 ? 22.547 -1.778 -18.516 1 78.62 485 LEU B C 1
ATOM 9608 O O . LEU B 1 485 ? 22.125 -2.283 -19.562 1 78.62 485 LEU B O 1
ATOM 9612 N N . GLY B 1 486 ? 23.25 -0.671 -18.516 1 82.81 486 GLY B N 1
ATOM 9613 C CA . GLY B 1 486 ? 23.578 0.02 -19.75 1 82.81 486 GLY B CA 1
ATOM 9614 C C . GLY B 1 486 ? 24.828 -0.504 -20.406 1 82.81 486 GLY B C 1
ATOM 9615 O O . GLY B 1 486 ? 25.609 -1.239 -19.797 1 82.81 486 GLY B O 1
ATOM 9616 N N . PRO B 1 487 ? 24.969 -0.229 -21.672 1 88.19 487 PRO B N 1
ATOM 9617 C CA . PRO B 1 487 ? 26.203 -0.643 -22.359 1 88.19 487 PRO B CA 1
ATOM 9618 C C . PRO B 1 487 ? 27.453 -0.005 -21.766 1 88.19 487 PRO B C 1
ATOM 9620 O O . PRO B 1 487 ? 27.422 1.163 -21.375 1 88.19 487 PRO B O 1
ATOM 9623 N N . LYS B 1 488 ? 28.453 -0.839 -21.641 1 89.56 488 LYS B N 1
ATOM 9624 C CA . LYS B 1 488 ? 29.719 -0.356 -21.109 1 89.56 488 LYS B CA 1
ATOM 9625 C C . LYS B 1 488 ? 30.844 -0.501 -22.141 1 89.56 488 LYS B C 1
ATOM 9627 O O . LYS B 1 488 ? 30.844 -1.446 -22.938 1 89.56 488 LYS B O 1
ATOM 9632 N N . ASP B 1 489 ? 31.688 0.436 -22.078 1 91.5 489 ASP B N 1
ATOM 9633 C CA . ASP B 1 489 ? 32.906 0.331 -22.906 1 91.5 489 ASP B CA 1
ATOM 9634 C C . ASP B 1 489 ? 33.688 -0.919 -22.547 1 91.5 489 ASP B C 1
ATOM 9636 O O . ASP B 1 489 ? 33.906 -1.21 -21.375 1 91.5 489 ASP B O 1
ATOM 9640 N N . PRO B 1 490 ? 34.031 -1.73 -23.594 1 88.44 490 PRO B N 1
ATOM 9641 C CA . PRO B 1 490 ? 34.781 -2.973 -23.328 1 88.44 490 PRO B CA 1
ATOM 9642 C C . PRO B 1 490 ? 36.094 -2.734 -22.625 1 88.44 490 PRO B C 1
ATOM 9644 O O . PRO B 1 490 ? 36.625 -3.639 -21.969 1 88.44 490 PRO B O 1
ATOM 9647 N N . ARG B 1 491 ? 36.656 -1.507 -22.75 1 91.12 491 ARG B N 1
ATOM 9648 C CA . ARG B 1 491 ? 37.938 -1.183 -22.125 1 91.12 491 ARG B CA 1
ATOM 9649 C C . ARG B 1 491 ? 37.75 -0.893 -20.641 1 91.12 491 ARG B C 1
ATOM 9651 O O . ARG B 1 491 ? 38.719 -0.834 -19.875 1 91.12 491 ARG B O 1
ATOM 9658 N N . TYR B 1 492 ? 36.469 -0.69 -20.172 1 92.5 492 TYR B N 1
ATOM 9659 C CA . TYR B 1 492 ? 36.156 -0.425 -18.766 1 92.5 492 TYR B CA 1
ATOM 9660 C C . TYR B 1 492 ? 36.344 -1.685 -17.922 1 92.5 492 TYR B C 1
ATOM 9662 O O . TYR B 1 492 ? 35.75 -2.73 -18.234 1 92.5 492 TYR B O 1
ATOM 9670 N N . ASN B 1 493 ? 37.156 -1.625 -16.875 1 90.62 493 ASN B N 1
ATOM 9671 C CA . ASN B 1 493 ? 37.375 -2.73 -15.953 1 90.62 493 ASN B CA 1
ATOM 9672 C C . ASN B 1 493 ? 36.781 -2.443 -14.578 1 90.62 493 ASN B C 1
ATOM 9674 O O . ASN B 1 493 ? 37.406 -1.745 -13.766 1 90.62 493 ASN B O 1
ATOM 9678 N N . GLU B 1 494 ? 35.75 -3.049 -14.227 1 86.25 494 GLU B N 1
ATOM 9679 C CA . GLU B 1 494 ? 35.031 -2.807 -12.984 1 86.25 494 GLU B CA 1
ATOM 9680 C C . GLU B 1 494 ? 35.781 -3.346 -11.781 1 86.25 494 GLU B C 1
ATOM 9682 O O . GLU B 1 494 ? 35.625 -2.867 -10.656 1 86.25 494 GLU B O 1
ATOM 9687 N N . ASN B 1 495 ? 36.625 -4.301 -11.969 1 84.94 495 ASN B N 1
ATOM 9688 C CA . ASN B 1 495 ? 37.375 -4.902 -10.875 1 84.94 495 ASN B CA 1
ATOM 9689 C C . ASN B 1 495 ? 38.531 -4 -10.43 1 84.94 495 ASN B C 1
ATOM 9691 O O . ASN B 1 495 ? 38.906 -4.023 -9.266 1 84.94 495 ASN B O 1
ATOM 9695 N N . GLU B 1 496 ? 39.031 -3.266 -11.375 1 87 496 GLU B N 1
ATOM 9696 C CA . GLU B 1 496 ? 40.125 -2.383 -11.055 1 87 496 GLU B CA 1
ATOM 9697 C C . GLU B 1 496 ? 39.656 -1.06 -10.469 1 87 496 GLU B C 1
ATOM 9699 O O . GLU B 1 496 ? 40.188 -0.57 -9.484 1 87 496 GLU B O 1
ATOM 9704 N N . ARG B 1 497 ? 38.656 -0.478 -11.188 1 91.81 497 ARG B N 1
ATOM 9705 C CA . ARG B 1 497 ? 38.094 0.792 -10.758 1 91.81 497 ARG B CA 1
ATOM 9706 C C . ARG B 1 497 ? 36.562 0.753 -10.805 1 91.81 497 ARG B C 1
ATOM 9708 O O . ARG B 1 497 ? 35.969 0.794 -11.891 1 91.81 497 ARG B O 1
ATOM 9715 N N . ARG B 1 498 ? 36.031 0.818 -9.633 1 92.19 498 ARG B N 1
ATOM 9716 C CA . ARG B 1 498 ? 34.594 0.756 -9.578 1 92.19 498 ARG B CA 1
ATOM 9717 C C . ARG B 1 498 ? 33.969 2.141 -9.75 1 92.19 498 ARG B C 1
ATOM 9719 O O . ARG B 1 498 ? 34.375 3.096 -9.086 1 92.19 498 ARG B O 1
ATOM 9726 N N . TYR B 1 499 ? 33.031 2.312 -10.578 1 94.06 499 TYR B N 1
ATOM 9727 C CA . TYR B 1 499 ? 32.375 3.572 -10.867 1 94.06 499 TYR B CA 1
ATOM 9728 C C . TYR B 1 499 ? 31.703 4.137 -9.617 1 94.06 499 TYR B C 1
ATOM 9730 O O . TYR B 1 499 ? 31.781 5.34 -9.359 1 94.06 499 TYR B O 1
ATOM 9738 N N . ASP B 1 500 ? 31.016 3.314 -8.828 1 92.19 500 ASP B N 1
ATOM 9739 C CA . ASP B 1 500 ? 30.281 3.775 -7.66 1 92.19 500 ASP B CA 1
ATOM 9740 C C . ASP B 1 500 ? 31.219 4.406 -6.633 1 92.19 500 ASP B C 1
ATOM 9742 O O . ASP B 1 500 ? 30.891 5.441 -6.043 1 92.19 500 ASP B O 1
ATOM 9746 N N . VAL B 1 501 ? 32.438 3.908 -6.531 1 93.94 501 VAL B N 1
ATOM 9747 C CA . VAL B 1 501 ? 33.375 4.371 -5.531 1 93.94 501 VAL B CA 1
ATOM 9748 C C . VAL B 1 501 ? 34.031 5.664 -6.004 1 93.94 501 VAL B C 1
ATOM 9750 O O . VAL B 1 501 ? 34.125 6.641 -5.258 1 93.94 501 VAL B O 1
ATOM 9753 N N . TRP B 1 502 ? 34.406 5.688 -7.273 1 95.12 502 TRP B N 1
ATOM 9754 C CA . TRP B 1 502 ? 35.25 6.77 -7.746 1 95.12 502 TRP B CA 1
ATOM 9755 C C . TRP B 1 502 ? 34.406 7.918 -8.312 1 95.12 502 TRP B C 1
ATOM 9757 O O . TRP B 1 502 ? 34.906 9.031 -8.484 1 95.12 502 TRP B O 1
ATOM 9767 N N . ASN B 1 503 ? 33.188 7.605 -8.586 1 95.56 503 ASN B N 1
ATOM 9768 C CA . ASN B 1 503 ? 32.375 8.648 -9.195 1 95.56 503 ASN B CA 1
ATOM 9769 C C . ASN B 1 503 ? 31.109 8.914 -8.391 1 95.56 503 ASN B C 1
ATOM 9771 O O . ASN B 1 503 ? 30.906 10.016 -7.875 1 95.56 503 ASN B O 1
ATOM 9775 N N . TYR B 1 504 ? 30.328 7.926 -8.195 1 94.19 504 TYR B N 1
ATOM 9776 C CA . TYR B 1 504 ? 29 8.102 -7.625 1 94.19 504 TYR B CA 1
ATOM 9777 C C . TYR B 1 504 ? 29.094 8.469 -6.148 1 94.19 504 TYR B C 1
ATOM 9779 O O . TYR B 1 504 ? 28.438 9.414 -5.699 1 94.19 504 TYR B O 1
ATOM 9787 N N . TYR B 1 505 ? 29.922 7.809 -5.355 1 94.69 505 TYR B N 1
ATOM 9788 C CA . TYR B 1 505 ? 30.031 8.055 -3.924 1 94.69 505 TYR B CA 1
ATOM 9789 C C . TYR B 1 505 ? 31.031 9.18 -3.645 1 94.69 505 TYR B C 1
ATOM 9791 O O . TYR B 1 505 ? 31.047 9.742 -2.547 1 94.69 505 TYR B O 1
ATOM 9799 N N . ASN B 1 506 ? 31.875 9.492 -4.59 1 95.81 506 ASN B N 1
ATOM 9800 C CA . ASN B 1 506 ? 33.094 10.266 -4.352 1 95.81 506 ASN B CA 1
ATOM 9801 C C . ASN B 1 506 ? 32.781 11.742 -4.129 1 95.81 506 ASN B C 1
ATOM 9803 O O . ASN B 1 506 ? 32.219 12.406 -5.008 1 95.81 506 ASN B O 1
ATOM 9807 N N . PRO B 1 507 ? 33.219 12.273 -2.965 1 96.88 507 PRO B N 1
ATOM 9808 C CA . PRO B 1 507 ? 32.938 13.68 -2.664 1 96.88 507 PRO B CA 1
ATOM 9809 C C . PRO B 1 507 ? 33.594 14.641 -3.65 1 96.88 507 PRO B C 1
ATOM 9811 O O . PRO B 1 507 ? 33.125 15.758 -3.852 1 96.88 507 PRO B O 1
ATOM 9814 N N . LEU B 1 508 ? 34.656 14.195 -4.301 1 96.38 508 LEU B N 1
ATOM 9815 C CA . LEU B 1 508 ? 35.344 15.062 -5.238 1 96.38 508 LEU B CA 1
ATOM 9816 C C . LEU B 1 508 ? 34.531 15.289 -6.5 1 96.38 508 LEU B C 1
ATOM 9818 O O . LEU B 1 508 ? 34.719 16.281 -7.199 1 96.38 508 LEU B O 1
ATOM 9822 N N . ILE B 1 509 ? 33.656 14.352 -6.766 1 96.38 509 ILE B N 1
ATOM 9823 C CA . ILE B 1 509 ? 32.781 14.492 -7.926 1 96.38 509 ILE B CA 1
ATOM 9824 C C . ILE B 1 509 ? 31.469 15.125 -7.504 1 96.38 509 ILE B C 1
ATOM 9826 O O . ILE B 1 509 ? 30.969 16.047 -8.164 1 96.38 509 ILE B O 1
ATOM 9830 N N . ARG B 1 510 ? 30.938 14.703 -6.363 1 95.94 510 ARG B N 1
ATOM 9831 C CA . ARG B 1 510 ? 29.641 15.156 -5.879 1 95.94 510 ARG B CA 1
ATOM 9832 C C . ARG B 1 510 ? 29.719 16.594 -5.383 1 95.94 510 ARG B C 1
ATOM 9834 O O . ARG B 1 510 ? 28.688 17.25 -5.219 1 95.94 510 ARG B O 1
ATOM 9841 N N . CYS B 1 511 ? 30.891 17.141 -5.234 1 97.31 511 CYS B N 1
ATOM 9842 C CA . CYS B 1 511 ? 31.047 18.484 -4.691 1 97.31 511 CYS B CA 1
ATOM 9843 C C . CYS B 1 511 ? 30.516 19.516 -5.668 1 97.31 511 CYS B C 1
ATOM 9845 O O . CYS B 1 511 ? 30.234 20.656 -5.281 1 97.31 511 CYS B O 1
ATOM 9847 N N . GLN B 1 512 ? 30.328 19.188 -6.949 1 97.12 512 GLN B N 1
ATOM 9848 C CA . GLN B 1 512 ? 29.812 20.125 -7.938 1 97.12 512 GLN B CA 1
ATOM 9849 C C . GLN B 1 512 ? 28.484 20.719 -7.484 1 97.12 512 GLN B C 1
ATOM 9851 O O . GLN B 1 512 ? 28.359 21.938 -7.34 1 97.12 512 GLN B O 1
ATOM 9856 N N . ILE B 1 513 ? 27.578 19.828 -7.207 1 97.44 513 ILE B N 1
ATOM 9857 C CA . ILE B 1 513 ? 26.234 20.266 -6.84 1 97.44 513 ILE B CA 1
ATOM 9858 C C . ILE B 1 513 ? 26.266 20.891 -5.449 1 97.44 513 ILE B C 1
ATOM 9860 O O . ILE B 1 513 ? 25.5 21.828 -5.168 1 97.44 513 ILE B O 1
ATOM 9864 N N . TYR B 1 514 ? 27.109 20.406 -4.582 1 98.25 514 TYR B N 1
ATOM 9865 C CA . TYR B 1 514 ? 27.281 20.969 -3.24 1 98.25 514 TYR B CA 1
ATOM 9866 C C . TYR B 1 514 ? 27.766 22.406 -3.297 1 98.25 514 TYR B C 1
ATOM 9868 O O . TYR B 1 514 ? 27.234 23.281 -2.602 1 98.25 514 TYR B O 1
ATOM 9876 N N . ILE B 1 515 ? 28.719 22.672 -4.156 1 98.38 515 ILE B N 1
ATOM 9877 C CA . ILE B 1 515 ? 29.281 24 -4.328 1 98.38 515 ILE B CA 1
ATOM 9878 C C . ILE B 1 515 ? 28.203 24.953 -4.828 1 98.38 515 ILE B C 1
ATOM 9880 O O . ILE B 1 515 ? 28.109 26.094 -4.371 1 98.38 515 ILE B O 1
ATOM 9884 N N . MET B 1 516 ? 27.422 24.5 -5.699 1 98.19 516 MET B N 1
ATOM 9885 C CA . MET B 1 516 ? 26.344 25.328 -6.234 1 98.19 516 MET B CA 1
ATOM 9886 C C . MET B 1 516 ? 25.359 25.703 -5.133 1 98.19 516 MET B C 1
ATOM 9888 O O . MET B 1 516 ? 24.891 26.844 -5.09 1 98.19 516 MET B O 1
ATOM 9892 N N . GLY B 1 517 ? 25.062 24.812 -4.254 1 98.31 517 GLY B N 1
ATOM 9893 C CA . GLY B 1 517 ? 24.219 25.125 -3.111 1 98.31 517 GLY B CA 1
ATOM 9894 C C . GLY B 1 517 ? 24.844 26.156 -2.182 1 98.31 517 GLY B C 1
ATOM 9895 O O . GLY B 1 517 ? 24.172 27.078 -1.73 1 98.31 517 GLY B O 1
ATOM 9896 N N . LEU B 1 518 ? 26.156 26.047 -1.947 1 98.25 518 LEU B N 1
ATOM 9897 C CA . LEU B 1 518 ? 26.875 26.969 -1.076 1 98.25 518 LEU B CA 1
ATOM 9898 C C . LEU B 1 518 ? 26.859 28.375 -1.649 1 98.25 518 LEU B C 1
ATOM 9900 O O . LEU B 1 518 ? 26.625 29.344 -0.921 1 98.25 518 LEU B O 1
ATOM 9904 N N . VAL B 1 519 ? 27.094 28.438 -2.928 1 98.06 519 VAL B N 1
ATOM 9905 C CA . VAL B 1 519 ? 27.172 29.734 -3.598 1 98.06 519 VAL B CA 1
ATOM 9906 C C . VAL B 1 519 ? 25.797 30.406 -3.555 1 98.06 519 VAL B C 1
ATOM 9908 O O . VAL B 1 519 ? 25.703 31.594 -3.258 1 98.06 519 VAL B O 1
ATOM 9911 N N . LEU B 1 520 ? 24.797 29.641 -3.836 1 97.38 520 LEU B N 1
ATOM 9912 C CA . LEU B 1 520 ? 23.453 30.219 -3.818 1 97.38 520 LEU B CA 1
ATOM 9913 C C . LEU B 1 520 ? 23.094 30.719 -2.422 1 97.38 520 LEU B C 1
ATOM 9915 O O . LEU B 1 520 ? 22.5 31.781 -2.273 1 97.38 520 LEU B O 1
ATOM 9919 N N . GLY B 1 521 ? 23.453 29.953 -1.39 1 96.81 521 GLY B N 1
ATOM 9920 C CA . GLY B 1 521 ? 23.172 30.359 -0.022 1 96.81 521 GLY B CA 1
ATOM 9921 C C . GLY B 1 521 ? 23.812 31.672 0.349 1 96.81 521 GLY B C 1
ATOM 9922 O O . GLY B 1 521 ? 23.203 32.5 1.02 1 96.81 521 GLY B O 1
ATOM 9923 N N . TYR B 1 522 ? 24.984 31.875 -0.095 1 96.56 522 TYR B N 1
ATOM 9924 C CA . TYR B 1 522 ? 25.719 33.125 0.164 1 96.56 522 TYR B CA 1
ATOM 9925 C C . TYR B 1 522 ? 25.016 34.312 -0.473 1 96.56 522 TYR B C 1
ATOM 9927 O O . TYR B 1 522 ? 24.75 35.312 0.191 1 96.56 522 TYR B O 1
ATOM 9935 N N . PHE B 1 523 ? 24.656 34.156 -1.718 1 95 523 PHE B N 1
ATOM 9936 C CA . PHE B 1 523 ? 24.094 35.312 -2.449 1 95 523 PHE B CA 1
ATOM 9937 C C . PHE B 1 523 ? 22.688 35.594 -1.973 1 95 523 PHE B C 1
ATOM 9939 O O . PHE B 1 523 ? 22.281 36.75 -1.93 1 95 523 PHE B O 1
ATOM 9946 N N . MET B 1 524 ? 21.969 34.625 -1.663 1 92.94 524 MET B N 1
ATOM 9947 C CA . MET B 1 524 ? 20.609 34.844 -1.21 1 92.94 524 MET B CA 1
ATOM 9948 C C . MET B 1 524 ? 20.578 35.5 0.169 1 92.94 524 MET B C 1
ATOM 9950 O O . MET B 1 524 ? 19.656 36.219 0.498 1 92.94 524 MET B O 1
ATOM 9954 N N . ARG B 1 525 ? 21.594 35.188 0.938 1 89.94 525 ARG B N 1
ATOM 9955 C CA . ARG B 1 525 ? 21.703 35.844 2.24 1 89.94 525 ARG B CA 1
ATOM 9956 C C . ARG B 1 525 ? 22.125 37.312 2.094 1 89.94 525 ARG B C 1
ATOM 9958 O O . ARG B 1 525 ? 21.672 38.156 2.852 1 89.94 525 ARG B O 1
ATOM 9965 N N . LYS B 1 526 ? 22.859 37.562 1.147 1 89.62 526 LYS B N 1
ATOM 9966 C CA . LYS B 1 526 ? 23.406 38.906 0.923 1 89.62 526 LYS B CA 1
ATOM 9967 C C . LYS B 1 526 ? 22.359 39.812 0.279 1 89.62 526 LYS B C 1
ATOM 9969 O O . LYS B 1 526 ? 22.375 41.031 0.49 1 89.62 526 LYS B O 1
ATOM 9974 N N . VAL B 1 527 ? 21.453 39.188 -0.487 1 89 527 VAL B N 1
ATOM 9975 C CA . VAL B 1 527 ? 20.484 40 -1.229 1 89 527 VAL B CA 1
ATOM 9976 C C . VAL B 1 527 ? 19.078 39.719 -0.685 1 89 527 VAL B C 1
ATOM 9978 O O . VAL B 1 527 ? 18.406 38.781 -1.129 1 89 527 VAL B O 1
ATOM 9981 N N . PRO B 1 528 ? 18.578 40.562 0.07 1 80.5 528 PRO B N 1
ATOM 9982 C CA . PRO B 1 528 ? 17.297 40.312 0.715 1 80.5 528 PRO B CA 1
ATOM 9983 C C . PRO B 1 528 ? 16.109 40.469 -0.236 1 80.5 528 PRO B C 1
ATOM 9985 O O . PRO B 1 528 ? 15.062 39.844 -0.04 1 80.5 528 PRO B O 1
ATOM 9988 N N . LYS B 1 529 ? 16.188 41.406 -1.25 1 86.12 529 LYS B N 1
ATOM 9989 C CA . LYS B 1 529 ? 15.07 41.625 -2.154 1 86.12 529 LYS B CA 1
ATOM 9990 C C . LYS B 1 529 ? 15.547 41.75 -3.602 1 86.12 529 LYS B C 1
ATOM 9992 O O . LYS B 1 529 ? 16.562 42.375 -3.883 1 86.12 529 LYS B O 1
ATOM 9997 N N . ILE B 1 530 ? 14.891 40.938 -4.395 1 88.31 530 ILE B N 1
ATOM 9998 C CA . ILE B 1 530 ? 15.148 41 -5.832 1 88.31 530 ILE B CA 1
ATOM 9999 C C . ILE B 1 530 ? 13.82 41.125 -6.582 1 88.31 530 ILE B C 1
ATOM 10001 O O . ILE B 1 530 ? 12.844 40.438 -6.25 1 88.31 530 ILE B O 1
ATOM 10005 N N . ASN B 1 531 ? 13.727 42.156 -7.434 1 89.69 531 ASN B N 1
ATOM 10006 C CA . ASN B 1 531 ? 12.562 42.25 -8.305 1 89.69 531 ASN B CA 1
ATOM 10007 C C . ASN B 1 531 ? 12.781 41.531 -9.625 1 89.69 531 ASN B C 1
ATOM 10009 O O . ASN B 1 531 ? 13.492 42.031 -10.5 1 89.69 531 ASN B O 1
ATOM 10013 N N . ILE B 1 532 ? 12.156 40.438 -9.766 1 92.38 532 ILE B N 1
ATOM 10014 C CA . ILE B 1 532 ? 12.328 39.625 -10.953 1 92.38 532 ILE B CA 1
ATOM 10015 C C . ILE B 1 532 ? 11.203 39.906 -11.953 1 92.38 532 ILE B C 1
ATOM 10017 O O . ILE B 1 532 ? 10.023 39.812 -11.602 1 92.38 532 ILE B O 1
ATOM 10021 N N . ASN B 1 533 ? 11.555 40.25 -13.18 1 92.44 533 ASN B N 1
ATOM 10022 C CA . ASN B 1 533 ? 10.578 40.406 -14.25 1 92.44 533 ASN B CA 1
ATOM 10023 C C . ASN B 1 533 ? 9.75 39.156 -14.461 1 92.44 533 ASN B C 1
ATOM 10025 O O . ASN B 1 533 ? 10.297 38.031 -14.508 1 92.44 533 ASN B O 1
ATOM 10029 N N . PRO B 1 534 ? 8.453 39.312 -14.555 1 89.25 534 PRO B N 1
ATOM 10030 C CA . PRO B 1 534 ? 7.594 38.156 -14.688 1 89.25 534 PRO B CA 1
ATOM 10031 C C . PRO B 1 534 ? 7.914 37.312 -15.922 1 89.25 534 PRO B C 1
ATOM 10033 O O . PRO B 1 534 ? 7.793 36.062 -15.891 1 89.25 534 PRO B O 1
ATOM 10036 N N . TRP B 1 535 ? 8.305 37.906 -16.953 1 93.19 535 TRP B N 1
ATOM 10037 C CA . TRP B 1 535 ? 8.625 37.188 -18.172 1 93.19 535 TRP B CA 1
ATOM 10038 C C . TRP B 1 535 ? 9.914 36.375 -18 1 93.19 535 TRP B C 1
ATOM 10040 O O . TRP B 1 535 ? 10.016 35.25 -18.484 1 93.19 535 TRP B O 1
ATOM 10050 N N . VAL B 1 536 ? 10.859 37 -17.375 1 93.88 536 VAL B N 1
ATOM 10051 C CA . VAL B 1 536 ? 12.102 36.312 -17.094 1 93.88 536 VAL B CA 1
ATOM 10052 C C . VAL B 1 536 ? 11.82 35.094 -16.188 1 93.88 536 VAL B C 1
ATOM 10054 O O . VAL B 1 536 ? 12.359 34 -16.391 1 93.88 536 VAL B O 1
ATOM 10057 N N . ASP B 1 537 ? 11.008 35.312 -15.25 1 94.69 537 ASP B N 1
ATOM 10058 C CA . ASP B 1 537 ? 10.648 34.25 -14.32 1 94.69 537 ASP B CA 1
ATOM 10059 C C . ASP B 1 537 ? 10.023 33.062 -15.062 1 94.69 537 ASP B C 1
ATOM 10061 O O . ASP B 1 537 ? 10.398 31.906 -14.836 1 94.69 537 ASP B O 1
ATOM 10065 N N . ARG B 1 538 ? 9.07 33.375 -15.977 1 93.62 538 ARG B N 1
ATOM 10066 C CA . ARG B 1 538 ? 8.383 32.312 -16.719 1 93.62 538 ARG B CA 1
ATOM 10067 C C . ARG B 1 538 ? 9.352 31.562 -17.625 1 93.62 538 ARG B C 1
ATOM 10069 O O . ARG B 1 538 ? 9.312 30.328 -17.688 1 93.62 538 ARG B O 1
ATOM 10076 N N . ILE B 1 539 ? 10.156 32.312 -18.25 1 96.44 539 ILE B N 1
ATOM 10077 C CA . ILE B 1 539 ? 11.109 31.688 -19.172 1 96.44 539 ILE B CA 1
ATOM 10078 C C . ILE B 1 539 ? 12.086 30.812 -18.375 1 96.44 539 ILE B C 1
ATOM 10080 O O . ILE B 1 539 ? 12.391 29.688 -18.797 1 96.44 539 ILE B O 1
ATOM 10084 N N . MET B 1 540 ? 12.531 31.281 -17.266 1 96.56 540 MET B N 1
ATOM 10085 C CA . MET B 1 540 ? 13.492 30.531 -16.469 1 96.56 540 MET B CA 1
ATOM 10086 C C . MET B 1 540 ? 12.852 29.297 -15.867 1 96.56 540 MET B C 1
ATOM 10088 O O . MET B 1 540 ? 13.516 28.266 -15.688 1 96.56 540 MET B O 1
ATOM 10092 N N . TRP B 1 541 ? 11.609 29.406 -15.562 1 95.88 541 TRP B N 1
ATOM 10093 C CA . TRP B 1 541 ? 10.891 28.234 -15.094 1 95.88 541 TRP B CA 1
ATOM 10094 C C . TRP B 1 541 ? 10.844 27.156 -16.172 1 95.88 541 TRP B C 1
ATOM 10096 O O . TRP B 1 541 ? 11.078 25.984 -15.906 1 95.88 541 TRP B O 1
ATOM 10106 N N . VAL B 1 542 ? 10.5 27.531 -17.391 1 96.94 542 VAL B N 1
ATOM 10107 C CA . VAL B 1 542 ? 10.43 26.594 -18.516 1 96.94 542 VAL B CA 1
ATOM 10108 C C . VAL B 1 542 ? 11.812 25.984 -18.766 1 96.94 542 VAL B C 1
ATOM 10110 O O . VAL B 1 542 ? 11.938 24.781 -18.969 1 96.94 542 VAL B O 1
ATOM 10113 N N . LEU B 1 543 ? 12.805 26.812 -18.672 1 97.31 543 LEU B N 1
ATOM 10114 C CA . LEU B 1 543 ? 14.164 26.344 -18.891 1 97.31 543 LEU B CA 1
ATOM 10115 C C . LEU B 1 543 ? 14.617 25.422 -17.781 1 97.31 543 LEU B C 1
ATOM 10117 O O . LEU B 1 543 ? 15.266 24.406 -18.031 1 97.31 543 LEU B O 1
ATOM 10121 N N . SER B 1 544 ? 14.312 25.781 -16.578 1 97.38 544 SER B N 1
ATOM 10122 C CA . SER B 1 544 ? 14.711 24.969 -15.43 1 97.38 544 SER B CA 1
ATOM 10123 C C . SER B 1 544 ? 14.008 23.609 -15.438 1 97.38 544 SER B C 1
ATOM 10125 O O . SER B 1 544 ? 14.664 22.562 -15.383 1 97.38 544 SER B O 1
ATOM 10127 N N . LEU B 1 545 ? 12.703 23.625 -15.562 1 96.5 545 LEU B N 1
ATOM 10128 C CA . LEU B 1 545 ? 11.953 22.375 -15.594 1 96.5 545 LEU B CA 1
ATOM 10129 C C . LEU B 1 545 ? 12.297 21.562 -16.844 1 96.5 545 LEU B C 1
ATOM 10131 O O . LEU B 1 545 ? 12.391 20.344 -16.797 1 96.5 545 LEU B O 1
ATOM 10135 N N . GLY B 1 546 ? 12.383 22.266 -17.938 1 97.12 546 GLY B N 1
ATOM 10136 C CA . GLY B 1 546 ? 12.789 21.594 -19.172 1 97.12 546 GLY B CA 1
ATOM 10137 C C . GLY B 1 546 ? 14.141 20.938 -19.078 1 97.12 546 GLY B C 1
ATOM 10138 O O . GLY B 1 546 ? 14.328 19.812 -19.578 1 97.12 546 GLY B O 1
ATOM 10139 N N . SER B 1 547 ? 15.078 21.641 -18.438 1 97.06 547 SER B N 1
ATOM 10140 C CA . SER B 1 547 ? 16.406 21.062 -18.25 1 97.06 547 SER B CA 1
ATOM 10141 C C . SER B 1 547 ? 16.375 19.844 -17.344 1 97.06 547 SER B C 1
ATOM 10143 O O . SER B 1 547 ? 17.094 18.859 -17.578 1 97.06 547 SER B O 1
ATOM 10145 N N . MET B 1 548 ? 15.586 19.875 -16.344 1 96.81 548 MET B N 1
ATOM 10146 C CA . MET B 1 548 ? 15.445 18.719 -15.445 1 96.81 548 MET B CA 1
ATOM 10147 C C . MET B 1 548 ? 14.875 17.516 -16.188 1 96.81 548 MET B C 1
ATOM 10149 O O . MET B 1 548 ? 15.383 16.406 -16.062 1 96.81 548 MET B O 1
ATOM 10153 N N . VAL B 1 549 ? 13.828 17.75 -16.969 1 96.31 549 VAL B N 1
ATOM 10154 C CA . VAL B 1 549 ? 13.219 16.672 -17.75 1 96.31 549 VAL B CA 1
ATOM 10155 C C . VAL B 1 549 ? 14.211 16.156 -18.781 1 96.31 549 VAL B C 1
ATOM 10157 O O . VAL B 1 549 ? 14.312 14.938 -19 1 96.31 549 VAL B O 1
ATOM 10160 N N . PHE B 1 550 ? 14.945 17.078 -19.328 1 96.31 550 PHE B N 1
ATOM 10161 C CA . PHE B 1 550 ? 15.906 16.719 -20.375 1 96.31 550 PHE B CA 1
ATOM 10162 C C . PHE B 1 550 ? 16.984 15.812 -19.812 1 96.31 550 PHE B C 1
ATOM 10164 O O . PHE B 1 550 ? 17.266 14.75 -20.375 1 96.31 550 PHE B O 1
ATOM 10171 N N . VAL B 1 551 ? 17.562 16.141 -18.703 1 96.19 551 VAL B N 1
ATOM 10172 C CA . VAL B 1 551 ? 18.688 15.375 -18.188 1 96.19 551 VAL B CA 1
ATOM 10173 C C . VAL B 1 551 ? 18.188 14.016 -17.703 1 96.19 551 VAL B C 1
ATOM 10175 O O . VAL B 1 551 ? 18.922 13.023 -17.75 1 96.19 551 VAL B O 1
ATOM 10178 N N . VAL B 1 552 ? 16.953 13.898 -17.297 1 95.44 552 VAL B N 1
ATOM 10179 C CA . VAL B 1 552 ? 16.406 12.633 -16.812 1 95.44 552 VAL B CA 1
ATOM 10180 C C . VAL B 1 552 ? 16.078 11.727 -18 1 95.44 552 VAL B C 1
ATOM 10182 O O . VAL B 1 552 ? 16.328 10.523 -17.953 1 95.44 552 VAL B O 1
ATOM 10185 N N . LEU B 1 553 ? 15.602 12.305 -19.141 1 94.69 553 LEU B N 1
ATOM 10186 C CA . LEU B 1 553 ? 15.062 11.5 -20.234 1 94.69 553 LEU B CA 1
ATOM 10187 C C . LEU B 1 553 ? 16.141 11.211 -21.266 1 94.69 553 LEU B C 1
ATOM 10189 O O . LEU B 1 553 ? 16.031 10.25 -22.031 1 94.69 553 LEU B O 1
ATOM 10193 N N . VAL B 1 554 ? 17.141 12.008 -21.266 1 93.94 554 VAL B N 1
ATOM 10194 C CA . VAL B 1 554 ? 18.125 11.914 -22.344 1 93.94 554 VAL B CA 1
ATOM 10195 C C . VAL B 1 554 ? 18.844 10.578 -22.266 1 93.94 554 VAL B C 1
ATOM 10197 O O . VAL B 1 554 ? 19.344 10.078 -23.281 1 93.94 554 VAL B O 1
ATOM 10200 N N . ILE B 1 555 ? 18.859 9.953 -21.188 1 92.81 555 ILE B N 1
ATOM 10201 C CA . ILE B 1 555 ? 19.609 8.719 -21 1 92.81 555 ILE B CA 1
ATOM 10202 C C . ILE B 1 555 ? 18.812 7.539 -21.531 1 92.81 555 ILE B C 1
ATOM 10204 O O . ILE B 1 555 ? 19.312 6.406 -21.562 1 92.81 555 ILE B O 1
ATOM 10208 N N . GLN B 1 556 ? 17.609 7.723 -22.031 1 91.62 556 GLN B N 1
ATOM 10209 C CA . GLN B 1 556 ? 16.719 6.656 -22.484 1 91.62 556 GLN B CA 1
ATOM 10210 C C . GLN B 1 556 ? 17.375 5.828 -23.594 1 91.62 556 GLN B C 1
ATOM 10212 O O . GLN B 1 556 ? 17.266 4.602 -23.609 1 91.62 556 GLN B O 1
ATOM 10217 N N . ASP B 1 557 ? 18.047 6.504 -24.484 1 90.56 557 ASP B N 1
ATOM 10218 C CA . ASP B 1 557 ? 18.703 5.77 -25.562 1 90.56 557 ASP B CA 1
ATOM 10219 C C . ASP B 1 557 ? 19.844 4.906 -25.016 1 90.56 557 ASP B C 1
ATOM 10221 O O . ASP B 1 557 ? 20.031 3.773 -25.453 1 90.56 557 ASP B O 1
ATOM 10225 N N . TYR B 1 558 ? 20.516 5.414 -24.016 1 91.12 558 TYR B N 1
ATOM 10226 C CA . TYR B 1 558 ? 21.578 4.648 -23.375 1 91.12 558 TYR B CA 1
ATOM 10227 C C . TYR B 1 558 ? 21.016 3.451 -22.625 1 91.12 558 TYR B C 1
ATOM 10229 O O . TYR B 1 558 ? 21.531 2.338 -22.734 1 91.12 558 TYR B O 1
ATOM 10237 N N . SER B 1 559 ? 19.953 3.662 -21.938 1 88.62 559 SER B N 1
ATOM 10238 C CA . SER B 1 559 ? 19.344 2.582 -21.156 1 88.62 559 SER B CA 1
ATOM 10239 C C . SER B 1 559 ? 18.703 1.541 -22.078 1 88.62 559 SER B C 1
ATOM 1024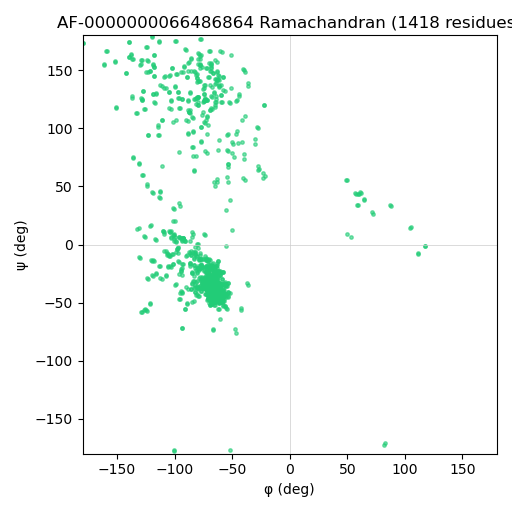1 O O . SER B 1 559 ? 18.516 0.393 -21.672 1 88.62 559 SER B O 1
ATOM 10243 N N . SER B 1 560 ? 18.422 1.964 -23.312 1 88.94 560 SER B N 1
ATOM 10244 C CA . SER B 1 560 ? 17.812 1.047 -24.266 1 88.94 560 SER B CA 1
ATOM 10245 C C . SER B 1 560 ? 18.875 0.206 -24.984 1 88.94 560 SER B C 1
ATOM 10247 O O . SER B 1 560 ? 18.547 -0.678 -25.766 1 88.94 560 SER B O 1
ATOM 10249 N N . GLY B 1 561 ? 20.172 0.531 -24.719 1 87.38 561 GLY B N 1
ATOM 10250 C CA . GLY B 1 561 ? 21.203 -0.335 -25.25 1 87.38 561 GLY B CA 1
ATOM 10251 C C . GLY B 1 561 ? 22.125 0.366 -26.234 1 87.38 561 GLY B C 1
ATOM 10252 O O . GLY B 1 561 ? 23.094 -0.219 -26.719 1 87.38 561 GLY B O 1
ATOM 10253 N N . ASP B 1 562 ? 21.828 1.581 -26.453 1 89.69 562 ASP B N 1
ATOM 10254 C CA . ASP B 1 562 ? 22.672 2.318 -27.391 1 89.69 562 ASP B CA 1
ATOM 10255 C C . ASP B 1 562 ? 23.969 2.781 -26.719 1 89.69 562 ASP B C 1
ATOM 10257 O O . ASP B 1 562 ? 23.922 3.4 -25.641 1 89.69 562 ASP B O 1
ATOM 10261 N N . GLY B 1 563 ? 25.031 2.447 -27.328 1 90.19 563 GLY B N 1
ATOM 10262 C CA . GLY B 1 563 ? 26.312 2.914 -26.812 1 90.19 563 GLY B CA 1
ATOM 10263 C C . GLY B 1 563 ? 26.562 4.387 -27.078 1 90.19 563 GLY B C 1
ATOM 10264 O O . GLY B 1 563 ? 26.219 4.895 -28.156 1 90.19 563 GLY B O 1
ATOM 10265 N N . TRP B 1 564 ? 27.047 4.992 -26.094 1 93.62 564 TRP B N 1
ATOM 10266 C CA . TRP B 1 564 ? 27.375 6.406 -26.219 1 93.62 564 TRP B CA 1
ATOM 10267 C C . TRP B 1 564 ? 28.859 6.59 -26.516 1 93.62 564 TRP B C 1
ATOM 10269 O O . TRP B 1 564 ? 29.688 5.793 -26.062 1 93.62 564 TRP B O 1
ATOM 10279 N N . THR B 1 565 ? 29.156 7.613 -27.281 1 94.5 565 THR B N 1
ATOM 10280 C CA . THR B 1 565 ? 30.547 7.984 -27.5 1 94.5 565 THR B CA 1
ATOM 10281 C C . THR B 1 565 ? 31.156 8.562 -26.219 1 94.5 565 THR B C 1
ATOM 10283 O O . THR B 1 565 ? 30.422 9.016 -25.328 1 94.5 565 THR B O 1
ATOM 10286 N N . PRO B 1 566 ? 32.469 8.484 -26.109 1 94.62 566 PRO B N 1
ATOM 10287 C CA . PRO B 1 566 ? 33.094 9.055 -24.922 1 94.62 566 PRO B CA 1
ATOM 10288 C C . PRO B 1 566 ? 32.75 10.531 -24.719 1 94.62 566 PRO B C 1
ATOM 10290 O O . PRO B 1 566 ? 32.625 10.984 -23.578 1 94.62 566 PRO B O 1
ATOM 10293 N N . VAL B 1 567 ? 32.594 11.242 -25.766 1 96.12 567 VAL B N 1
ATOM 10294 C CA . VAL B 1 567 ? 32.281 12.664 -25.656 1 96.12 567 VAL B CA 1
ATOM 10295 C C . VAL B 1 567 ? 30.875 12.836 -25.109 1 96.12 567 VAL B C 1
ATOM 10297 O O . VAL B 1 567 ? 30.641 13.672 -24.234 1 96.12 567 VAL B O 1
ATOM 10300 N N . GLN B 1 568 ? 29.938 12.023 -25.672 1 96.06 568 GLN B N 1
ATOM 10301 C CA . GLN B 1 568 ? 28.562 12.07 -25.172 1 96.06 568 GLN B CA 1
ATOM 10302 C C . GLN B 1 568 ? 28.5 11.68 -23.688 1 96.06 568 GLN B C 1
ATOM 10304 O O . GLN B 1 568 ? 27.812 12.32 -22.906 1 96.06 568 GLN B O 1
ATOM 10309 N N . THR B 1 569 ? 29.219 10.664 -23.391 1 96.81 569 THR B N 1
ATOM 10310 C CA . THR B 1 569 ? 29.297 10.195 -22.016 1 96.81 569 THR B CA 1
ATOM 10311 C C . THR B 1 569 ? 29.859 11.273 -21.094 1 96.81 569 THR B C 1
ATOM 10313 O O . THR B 1 569 ? 29.328 11.531 -20.016 1 96.81 569 THR B O 1
ATOM 10316 N N . ALA B 1 570 ? 30.906 11.906 -21.562 1 97.06 570 ALA B N 1
ATOM 10317 C CA . ALA B 1 570 ? 31.562 12.945 -20.766 1 97.06 570 ALA B CA 1
ATOM 10318 C C . ALA B 1 570 ? 30.641 14.156 -20.594 1 97.06 570 ALA B C 1
ATOM 10320 O O . ALA B 1 570 ? 30.578 14.734 -19.5 1 97.06 570 ALA B O 1
ATOM 10321 N N . LEU B 1 571 ? 29.984 14.555 -21.625 1 97.12 571 LEU B N 1
ATOM 10322 C CA . LEU B 1 571 ? 29.078 15.695 -21.547 1 97.12 571 LEU B CA 1
ATOM 10323 C C . LEU B 1 571 ? 27.984 15.438 -20.516 1 97.12 571 LEU B C 1
ATOM 10325 O O . LEU B 1 571 ? 27.641 16.312 -19.734 1 97.12 571 LEU B O 1
ATOM 10329 N N . TYR B 1 572 ? 27.469 14.258 -20.609 1 96.62 572 TYR B N 1
ATOM 10330 C CA . TYR B 1 572 ? 26.375 13.938 -19.688 1 96.62 572 TYR B CA 1
ATOM 10331 C C . TYR B 1 572 ? 26.906 13.828 -18.25 1 96.62 572 TYR B C 1
ATOM 10333 O O . TYR B 1 572 ? 26.328 14.414 -17.328 1 96.62 572 TYR B O 1
ATOM 10341 N N . SER B 1 573 ? 27.922 13.062 -18.016 1 96.31 573 SER B N 1
ATOM 10342 C CA . SER B 1 573 ? 28.453 12.812 -16.672 1 96.31 573 SER B CA 1
ATOM 10343 C C . SER B 1 573 ? 28.922 14.109 -16.016 1 96.31 573 SER B C 1
ATOM 10345 O O . SER B 1 573 ? 28.734 14.305 -14.82 1 96.31 573 SER B O 1
ATOM 10347 N N . CYS B 1 574 ? 29.5 15.016 -16.781 1 96.69 574 CYS B N 1
ATOM 10348 C CA . CYS B 1 574 ? 30.125 16.219 -16.25 1 96.69 574 CYS B CA 1
ATOM 10349 C C . CYS B 1 574 ? 29.078 17.312 -16.031 1 96.69 574 CYS B C 1
ATOM 10351 O O . CYS B 1 574 ? 29.188 18.094 -15.078 1 96.69 574 CYS B O 1
ATOM 10353 N N . PHE B 1 575 ? 28.062 17.312 -16.859 1 97 575 PHE B N 1
ATOM 10354 C CA . PHE B 1 575 ? 27.297 18.547 -16.875 1 97 575 PHE B CA 1
ATOM 10355 C C . PHE B 1 575 ? 25.844 18.281 -16.484 1 97 575 PHE B C 1
ATOM 10357 O O . PHE B 1 575 ? 25.078 19.219 -16.234 1 97 575 PHE B O 1
ATOM 10364 N N . SER B 1 576 ? 25.406 17.062 -16.453 1 96.44 576 SER B N 1
ATOM 10365 C CA . SER B 1 576 ? 24.016 16.797 -16.062 1 96.44 576 SER B CA 1
ATOM 10366 C C . SER B 1 576 ? 23.734 17.297 -14.648 1 96.44 576 SER B C 1
ATOM 10368 O O . SER B 1 576 ? 22.703 17.938 -14.414 1 96.44 576 SER B O 1
ATOM 10370 N N . ARG B 1 577 ? 24.656 17.094 -13.734 1 96.06 577 ARG B N 1
ATOM 10371 C CA . ARG B 1 577 ? 24.469 17.547 -12.352 1 96.06 577 ARG B CA 1
ATOM 10372 C C . ARG B 1 577 ? 24.516 19.062 -12.258 1 96.06 577 ARG B C 1
ATOM 10374 O O . ARG B 1 577 ? 23.812 19.672 -11.445 1 96.06 577 ARG B O 1
ATOM 10381 N N . VAL B 1 578 ? 25.344 19.625 -13.039 1 96.62 578 VAL B N 1
ATOM 10382 C CA . VAL B 1 578 ? 25.453 21.078 -13.062 1 96.62 578 VAL B CA 1
ATOM 10383 C C . VAL B 1 578 ? 24.156 21.703 -13.57 1 96.62 578 VAL B C 1
ATOM 10385 O O . VAL B 1 578 ? 23.656 22.672 -12.992 1 96.62 578 VAL B O 1
ATOM 10388 N N . LEU B 1 579 ? 23.641 21.094 -14.586 1 97.5 579 LEU B N 1
ATOM 10389 C CA . LEU B 1 579 ? 22.375 21.578 -15.117 1 97.5 579 LEU B CA 1
ATOM 10390 C C . LEU B 1 579 ? 21.266 21.406 -14.094 1 97.5 579 LEU B C 1
ATOM 10392 O O . LEU B 1 579 ? 20.391 22.281 -13.969 1 97.5 579 LEU B O 1
ATOM 10396 N N . TRP B 1 580 ? 21.25 20.312 -13.43 1 97.94 580 TRP B N 1
ATOM 10397 C CA . TRP B 1 580 ? 20.281 20.078 -12.359 1 97.94 580 TRP B CA 1
ATOM 10398 C C . TRP B 1 580 ? 20.422 21.141 -11.266 1 97.94 580 TRP B C 1
ATOM 10400 O O . TRP B 1 580 ? 19.422 21.656 -10.758 1 97.94 580 TRP B O 1
ATOM 10410 N N . GLY B 1 581 ? 21.656 21.469 -10.914 1 97.81 581 GLY B N 1
ATOM 10411 C CA . GLY B 1 581 ? 21.922 22.484 -9.914 1 97.81 581 GLY B CA 1
ATOM 10412 C C . GLY B 1 581 ? 21.422 23.859 -10.312 1 97.81 581 GLY B C 1
ATOM 10413 O O 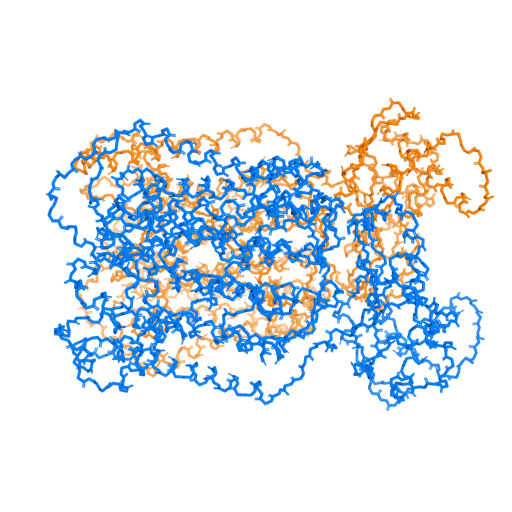. GLY B 1 581 ? 20.891 24.594 -9.484 1 97.81 581 GLY B O 1
ATOM 10414 N N . PHE B 1 582 ? 21.609 24.188 -11.578 1 97.62 582 PHE B N 1
ATOM 10415 C CA . PHE B 1 582 ? 21.109 25.453 -12.078 1 97.62 582 PHE B CA 1
ATOM 10416 C C . PHE B 1 582 ? 19.578 25.516 -11.992 1 97.62 582 PHE B C 1
ATOM 10418 O O . PHE B 1 582 ? 19.016 26.531 -11.609 1 97.62 582 PHE B O 1
ATOM 10425 N N . ALA B 1 583 ? 19 24.438 -12.344 1 98.06 583 ALA B N 1
ATOM 10426 C CA . ALA B 1 583 ? 17.547 24.359 -12.266 1 98.06 583 ALA B CA 1
ATOM 10427 C C . ALA B 1 583 ? 17.078 24.5 -10.82 1 98.06 583 ALA B C 1
ATOM 10429 O O . ALA B 1 583 ? 16.141 25.25 -10.539 1 98.06 583 ALA B O 1
ATOM 10430 N N . MET B 1 584 ? 17.703 23.812 -9.938 1 97.38 584 MET B N 1
ATOM 10431 C CA . MET B 1 584 ? 17.359 23.891 -8.523 1 97.38 584 MET B CA 1
ATOM 10432 C C . MET B 1 584 ? 17.547 25.312 -7.996 1 97.38 584 MET B C 1
ATOM 10434 O O . MET B 1 584 ? 16.734 25.797 -7.203 1 97.38 584 MET B O 1
ATOM 10438 N N . SER B 1 585 ? 18.609 25.906 -8.43 1 97.75 585 SER B N 1
ATOM 10439 C CA . SER B 1 585 ? 18.891 27.281 -8 1 97.75 585 SER B CA 1
ATOM 10440 C C . SER B 1 585 ? 17.766 28.219 -8.383 1 97.75 585 SER B C 1
ATOM 10442 O O . SER B 1 585 ? 17.328 29.031 -7.57 1 97.75 585 SER B O 1
ATOM 10444 N N . TRP B 1 586 ? 17.312 28.062 -9.555 1 96.69 586 TRP B N 1
ATOM 10445 C CA . TRP B 1 586 ? 16.234 28.953 -10 1 96.69 586 TRP B CA 1
ATOM 10446 C C . TRP B 1 586 ? 14.945 28.672 -9.25 1 96.69 586 TRP B C 1
ATOM 10448 O O . TRP B 1 586 ? 14.188 29.594 -8.93 1 96.69 586 TRP B O 1
ATOM 10458 N N . ILE B 1 587 ? 14.648 27.453 -9.031 1 96.06 587 ILE B N 1
ATOM 10459 C CA . ILE B 1 587 ? 13.445 27.078 -8.289 1 96.06 587 ILE B CA 1
ATOM 10460 C C . ILE B 1 587 ? 13.469 27.734 -6.914 1 96.06 587 ILE B C 1
ATOM 10462 O O . ILE B 1 587 ? 12.477 28.328 -6.484 1 96.06 587 ILE B O 1
ATOM 10466 N N . VAL B 1 588 ? 14.602 27.719 -6.277 1 95.69 588 VAL B N 1
ATOM 10467 C CA . VAL B 1 588 ? 14.734 28.297 -4.941 1 95.69 588 VAL B CA 1
ATOM 10468 C C . VAL B 1 588 ? 14.641 29.812 -5.02 1 95.69 588 VAL B C 1
ATOM 10470 O O . VAL B 1 588 ? 13.945 30.438 -4.219 1 95.69 588 VAL B O 1
ATOM 10473 N N . ILE B 1 589 ? 15.25 30.422 -6.062 1 95.31 589 ILE B N 1
ATOM 10474 C CA . ILE B 1 589 ? 15.25 31.859 -6.234 1 95.31 589 ILE B CA 1
ATOM 10475 C C . ILE B 1 589 ? 13.828 32.344 -6.5 1 95.31 589 ILE B C 1
ATOM 10477 O O . ILE B 1 589 ? 13.344 33.281 -5.836 1 95.31 589 ILE B O 1
ATOM 10481 N N . SER B 1 590 ? 13.211 31.703 -7.398 1 94.12 590 SER B N 1
ATOM 10482 C CA . SER B 1 590 ? 11.875 32.125 -7.809 1 94.12 590 SER B CA 1
ATOM 10483 C C . SER B 1 590 ? 10.875 31.984 -6.672 1 94.12 590 SER B C 1
ATOM 10485 O O . SER B 1 590 ? 10.055 32.875 -6.445 1 94.12 590 SER B O 1
ATOM 10487 N N . THR B 1 591 ? 10.945 30.953 -5.934 1 92 591 THR B N 1
ATOM 10488 C CA . THR B 1 591 ? 9.969 30.703 -4.883 1 92 591 THR B CA 1
ATOM 10489 C C . THR B 1 591 ? 10.258 31.547 -3.65 1 92 591 THR B C 1
ATOM 10491 O O . THR B 1 591 ? 9.367 31.797 -2.832 1 92 591 THR B O 1
ATOM 10494 N N . TYR B 1 592 ? 11.477 31.984 -3.559 1 90.5 592 TYR B N 1
ATOM 10495 C CA . TYR B 1 592 ? 11.852 32.812 -2.426 1 90.5 592 TYR B CA 1
ATOM 10496 C C . TYR B 1 592 ? 11.469 34.281 -2.67 1 90.5 592 TYR B C 1
ATOM 10498 O O . TYR B 1 592 ? 10.961 34.938 -1.771 1 90.5 592 TYR B O 1
ATOM 10506 N N . TYR B 1 593 ? 11.609 34.75 -3.938 1 90.44 593 TYR B N 1
ATOM 10507 C CA . TYR B 1 593 ? 11.508 36.188 -4.191 1 90.44 593 TYR B CA 1
ATOM 10508 C C . TYR B 1 593 ? 10.18 36.531 -4.852 1 90.44 593 TYR B C 1
ATOM 10510 O O . TYR B 1 593 ? 9.758 37.688 -4.836 1 90.44 593 TYR B O 1
ATOM 10518 N N . ARG B 1 594 ? 9.547 35.625 -5.391 1 87.5 594 ARG B N 1
ATOM 10519 C CA . ARG B 1 594 ? 8.328 35.906 -6.137 1 87.5 594 ARG B CA 1
ATOM 10520 C C . ARG B 1 594 ? 7.145 35.125 -5.609 1 87.5 594 ARG B C 1
ATOM 10522 O O . ARG B 1 594 ? 7.301 33.969 -5.188 1 87.5 594 ARG B O 1
ATOM 10529 N N . LYS B 1 595 ? 6.016 35.781 -5.758 1 80.25 595 LYS B N 1
ATOM 10530 C CA . LYS B 1 595 ? 4.773 35.094 -5.457 1 80.25 595 LYS B CA 1
ATOM 10531 C C . LYS B 1 595 ? 4.227 34.375 -6.695 1 80.25 595 LYS B C 1
ATOM 10533 O O . LYS B 1 595 ? 4.516 34.781 -7.824 1 80.25 595 LYS B O 1
ATOM 10538 N N . GLY B 1 596 ? 3.627 33.219 -6.535 1 79.88 596 GLY B N 1
ATOM 10539 C CA . GLY B 1 596 ? 3.061 32.469 -7.641 1 79.88 596 GLY B CA 1
ATOM 10540 C C . GLY B 1 596 ? 2.408 31.172 -7.203 1 79.88 596 GLY B C 1
ATOM 10541 O O . GLY B 1 596 ? 2.5 30.797 -6.035 1 79.88 596 GLY B O 1
ATOM 10542 N N . LEU B 1 597 ? 1.754 30.547 -8.227 1 82.06 597 LEU B N 1
ATOM 10543 C CA . LEU B 1 597 ? 1.002 29.328 -7.969 1 82.06 597 LEU B CA 1
ATOM 10544 C C . LEU B 1 597 ? 1.924 28.219 -7.48 1 82.06 597 LEU B C 1
ATOM 10546 O O . LEU B 1 597 ? 1.593 27.516 -6.527 1 82.06 597 LEU B O 1
ATOM 10550 N N . ILE B 1 598 ? 3 28.156 -8.117 1 87.56 598 ILE B N 1
ATOM 10551 C CA . ILE B 1 598 ? 3.922 27.078 -7.766 1 87.56 598 ILE B CA 1
ATOM 10552 C C . ILE B 1 598 ? 4.492 27.328 -6.371 1 87.56 598 ILE B C 1
ATOM 10554 O O . ILE B 1 598 ? 4.617 26.391 -5.57 1 87.56 598 ILE B O 1
ATOM 10558 N N . ARG B 1 599 ? 4.816 28.5 -6.125 1 88.12 599 ARG B N 1
ATOM 10559 C CA . ARG B 1 599 ? 5.316 28.859 -4.805 1 88.12 599 ARG B CA 1
ATOM 10560 C C . ARG B 1 599 ? 4.285 28.531 -3.725 1 88.12 599 ARG B C 1
ATOM 10562 O O . ARG B 1 599 ? 4.633 28.016 -2.666 1 88.12 599 ARG B O 1
ATOM 10569 N N . ASP B 1 600 ? 3.045 28.938 -4.039 1 84.88 600 ASP B N 1
ATOM 10570 C CA . ASP B 1 600 ? 1.984 28.703 -3.059 1 84.88 600 ASP B CA 1
ATOM 10571 C C . ASP B 1 600 ? 1.839 27.219 -2.74 1 84.88 600 ASP B C 1
ATOM 10573 O O . ASP B 1 600 ? 1.641 26.844 -1.582 1 84.88 600 ASP B O 1
ATOM 10577 N N . PHE B 1 601 ? 1.913 26.453 -3.674 1 88.75 601 PHE B N 1
ATOM 10578 C CA . PHE B 1 601 ? 1.83 25.016 -3.467 1 88.75 601 PHE B CA 1
ATOM 10579 C C . PHE B 1 601 ? 3.023 24.5 -2.662 1 88.75 601 PHE B C 1
ATOM 10581 O O . PHE B 1 601 ? 2.863 23.719 -1.729 1 88.75 601 PHE B O 1
ATOM 10588 N N . MET B 1 602 ? 4.168 24.922 -2.996 1 92.62 602 MET B N 1
ATOM 10589 C CA . MET B 1 602 ? 5.398 24.438 -2.379 1 92.62 602 MET B CA 1
ATOM 10590 C C . MET B 1 602 ? 5.547 24.984 -0.962 1 92.62 602 MET B C 1
ATOM 10592 O O . MET B 1 602 ? 6.352 24.469 -0.179 1 92.62 602 MET B O 1
ATOM 10596 N N . SER B 1 603 ? 4.742 25.969 -0.64 1 88.88 603 SER B N 1
ATOM 10597 C CA . SER B 1 603 ? 4.852 26.578 0.678 1 88.88 603 SER B CA 1
ATOM 10598 C C . SER B 1 603 ? 3.713 26.141 1.591 1 88.88 603 SER B C 1
ATOM 10600 O O . SER B 1 603 ? 3.502 26.719 2.658 1 88.88 603 SER B O 1
ATOM 10602 N N . LEU B 1 604 ? 2.996 25.141 1.137 1 86.12 604 LEU B N 1
ATOM 10603 C CA . LEU B 1 604 ? 1.928 24.625 1.98 1 86.12 604 LEU B CA 1
ATOM 10604 C C . LEU B 1 604 ? 2.49 24.062 3.281 1 86.12 604 LEU B C 1
ATOM 10606 O O . LEU B 1 604 ? 3.564 23.453 3.289 1 86.12 604 LEU B O 1
ATOM 10610 N N . SER B 1 605 ? 1.759 24.203 4.332 1 86.88 605 SER B N 1
ATOM 10611 C CA . SER B 1 605 ? 2.262 23.875 5.664 1 86.88 605 SER B CA 1
ATOM 10612 C C . SER B 1 605 ? 2.373 22.375 5.863 1 86.88 605 SER B C 1
ATOM 10614 O O . SER B 1 605 ? 3.156 21.906 6.691 1 86.88 605 SER B O 1
ATOM 10616 N N . PHE B 1 606 ? 1.635 21.594 5.133 1 86.94 606 PHE B N 1
ATOM 10617 C CA . PHE B 1 606 ? 1.651 20.156 5.367 1 86.94 606 PHE B CA 1
ATOM 10618 C C . PHE B 1 606 ? 2.975 19.547 4.914 1 86.94 606 PHE B C 1
ATOM 10620 O O . PHE B 1 606 ? 3.311 18.422 5.293 1 86.94 606 PHE B O 1
ATOM 10627 N N . TRP B 1 607 ? 3.775 20.281 4.156 1 92.94 607 TRP B N 1
ATOM 10628 C CA . TRP B 1 607 ? 5.078 19.797 3.725 1 92.94 607 TRP B CA 1
ATOM 10629 C C . TRP B 1 607 ? 6.07 19.781 4.887 1 92.94 607 TRP B C 1
ATOM 10631 O O . TRP B 1 607 ? 7.043 19.031 4.871 1 92.94 607 TRP B O 1
ATOM 10641 N N . THR B 1 608 ? 5.832 20.562 5.898 1 92.94 608 THR B N 1
ATOM 10642 C CA . THR B 1 608 ? 6.809 20.797 6.957 1 92.94 608 THR B CA 1
ATOM 10643 C C . THR B 1 608 ? 7.023 19.531 7.781 1 92.94 608 THR B C 1
ATOM 10645 O O . THR B 1 608 ? 8.156 19.078 7.949 1 92.94 608 THR B O 1
ATOM 10648 N N . PRO B 1 609 ? 5.93 18.906 8.266 1 93.75 609 PRO B N 1
ATOM 10649 C CA . PRO B 1 609 ? 6.18 17.672 9.016 1 93.75 609 PRO B CA 1
ATOM 10650 C C . PRO B 1 609 ? 6.82 16.594 8.156 1 93.75 609 PRO B C 1
ATOM 10652 O O . PRO B 1 609 ? 7.668 15.836 8.641 1 93.75 609 PRO B O 1
ATOM 10655 N N . LEU B 1 610 ? 6.48 16.5 6.949 1 95.62 610 LEU B N 1
ATOM 10656 C CA . LEU B 1 610 ? 7.047 15.492 6.059 1 95.62 610 LEU B CA 1
ATOM 10657 C C . LEU B 1 610 ? 8.531 15.75 5.82 1 95.62 610 LEU B C 1
ATOM 10659 O O . LEU B 1 610 ? 9.336 14.812 5.781 1 95.62 610 LEU B O 1
ATOM 10663 N N . ALA B 1 611 ? 8.828 16.984 5.703 1 95.88 611 ALA B N 1
ATOM 10664 C CA . ALA B 1 611 ? 10.219 17.359 5.5 1 95.88 611 ALA B CA 1
ATOM 10665 C C . ALA B 1 611 ? 11.055 17.078 6.75 1 95.88 611 ALA B C 1
ATOM 10667 O O . ALA B 1 611 ? 12.188 16.594 6.652 1 95.88 611 ALA B O 1
ATOM 10668 N N . ARG B 1 612 ? 10.453 17.359 7.906 1 95.5 612 ARG B N 1
ATOM 10669 C CA . ARG B 1 612 ? 11.141 17.125 9.172 1 95.5 612 ARG B CA 1
ATOM 10670 C C . ARG B 1 612 ? 11.43 15.641 9.367 1 95.5 612 ARG B C 1
ATOM 10672 O O . ARG B 1 612 ? 12.422 15.266 9.992 1 95.5 612 ARG B O 1
ATOM 10679 N N . LEU B 1 613 ? 10.617 14.852 8.695 1 97.75 613 LEU B N 1
ATOM 10680 C CA . LEU B 1 613 ? 10.734 13.406 8.867 1 97.75 613 LEU B CA 1
ATOM 10681 C C . LEU B 1 613 ? 11.562 12.789 7.738 1 97.75 613 LEU B C 1
ATOM 10683 O O . LEU B 1 613 ? 11.875 11.602 7.773 1 97.75 613 LEU B O 1
ATOM 10687 N N . SER B 1 614 ? 11.953 13.57 6.789 1 97.31 614 SER B N 1
ATOM 10688 C CA . SER B 1 614 ? 12.594 13.062 5.578 1 97.31 614 SER B CA 1
ATOM 10689 C C . SER B 1 614 ? 13.906 12.352 5.906 1 97.31 614 SER B C 1
ATOM 10691 O O . SER B 1 614 ? 14.203 11.297 5.34 1 97.31 614 SER B O 1
ATOM 10693 N N . PHE B 1 615 ? 14.695 12.914 6.848 1 96.62 615 PHE B N 1
ATOM 10694 C CA . PHE B 1 615 ? 15.969 12.312 7.207 1 96.62 615 PHE B CA 1
ATOM 10695 C C . PHE B 1 615 ? 15.766 10.945 7.84 1 96.62 615 PHE B C 1
ATOM 10697 O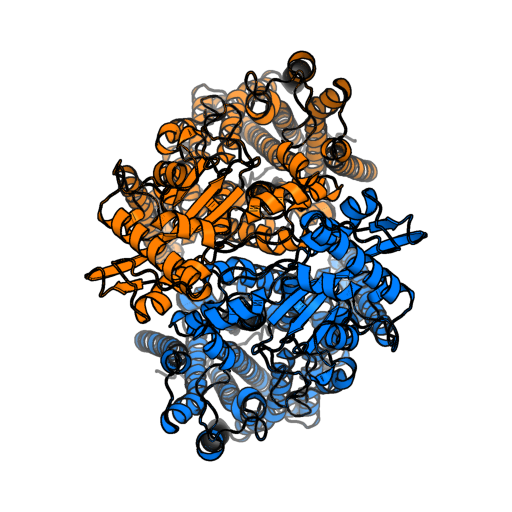 O . PHE B 1 615 ? 16.375 9.961 7.414 1 96.62 615 PHE B O 1
ATOM 10704 N N . CYS B 1 616 ? 14.898 10.859 8.797 1 98.25 616 CYS B N 1
ATOM 10705 C CA . CYS B 1 616 ? 14.648 9.586 9.469 1 98.25 616 CYS B CA 1
ATOM 10706 C C . CYS B 1 616 ? 13.953 8.602 8.539 1 98.25 616 CYS B C 1
ATOM 10708 O O . CYS B 1 616 ? 14.18 7.395 8.617 1 98.25 616 CYS B O 1
ATOM 10710 N N . ALA B 1 617 ? 13.047 9.109 7.695 1 98.38 617 ALA B N 1
ATOM 10711 C CA . ALA B 1 617 ? 12.438 8.242 6.691 1 98.38 617 ALA B CA 1
ATOM 10712 C C . ALA B 1 617 ? 13.492 7.645 5.766 1 98.38 617 ALA B C 1
ATOM 10714 O O . ALA B 1 617 ? 13.414 6.469 5.398 1 98.38 617 ALA B O 1
ATOM 10715 N N . TYR B 1 618 ? 14.453 8.469 5.383 1 97.19 618 TYR B N 1
ATOM 10716 C CA . TYR B 1 618 ? 15.562 7.996 4.566 1 97.19 618 TYR B CA 1
ATOM 10717 C C . TYR B 1 618 ? 16.359 6.914 5.293 1 97.19 618 TYR B C 1
ATOM 10719 O O . TYR B 1 618 ? 16.703 5.887 4.703 1 97.19 618 TYR B O 1
ATOM 10727 N N . LEU B 1 619 ? 16.531 7.066 6.566 1 97.88 619 LEU B N 1
ATOM 10728 C CA . LEU B 1 619 ? 17.328 6.129 7.352 1 97.88 619 LEU B CA 1
ATOM 10729 C C . LEU B 1 619 ? 16.625 4.781 7.469 1 97.88 619 LEU B C 1
ATOM 10731 O O . LEU B 1 619 ? 17.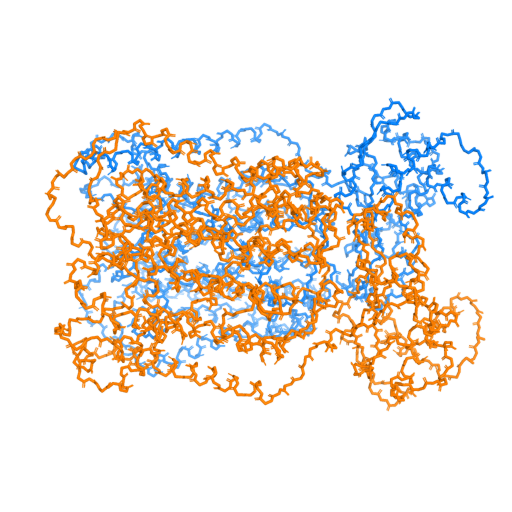266 3.73 7.387 1 97.88 619 LEU B O 1
ATOM 10735 N N . VAL B 1 620 ? 15.336 4.809 7.559 1 98.12 620 VAL B N 1
ATOM 10736 C CA . VAL B 1 620 ? 14.672 3.564 7.926 1 98.12 620 VAL B CA 1
ATOM 10737 C C . VAL B 1 620 ? 14.086 2.9 6.68 1 98.12 620 VAL B C 1
ATOM 10739 O O . VAL B 1 620 ? 13.719 1.727 6.711 1 98.12 620 VAL B O 1
ATOM 10742 N N . HIS B 1 621 ? 13.93 3.605 5.555 1 98.25 621 HIS B N 1
ATOM 10743 C CA . HIS B 1 621 ? 13.164 3.107 4.414 1 98.25 621 HIS B CA 1
ATOM 10744 C C . HIS B 1 621 ? 13.766 1.814 3.873 1 98.25 621 HIS B C 1
ATOM 10746 O O . HIS B 1 621 ? 13.039 0.935 3.406 1 98.25 621 HIS B O 1
ATOM 10752 N N . TRP B 1 622 ? 15.078 1.701 3.936 1 97.06 622 TRP B N 1
ATOM 10753 C CA . TRP B 1 622 ? 15.727 0.505 3.412 1 97.06 622 TRP B CA 1
ATOM 10754 C C . TRP B 1 622 ? 15.375 -0.72 4.246 1 97.06 622 TRP B C 1
ATOM 10756 O O . TRP B 1 622 ? 15.148 -1.804 3.705 1 97.06 622 TRP B O 1
ATOM 10766 N N . MET B 1 623 ? 15.336 -0.573 5.531 1 97.19 623 MET B N 1
ATOM 10767 C CA . MET B 1 623 ? 14.922 -1.654 6.422 1 97.19 623 MET B CA 1
ATOM 10768 C C . MET B 1 623 ? 13.453 -2.004 6.199 1 97.19 623 MET B C 1
ATOM 10770 O O . MET B 1 623 ? 13.086 -3.18 6.199 1 97.19 623 MET B O 1
ATOM 10774 N N . VAL B 1 624 ? 12.633 -0.968 5.973 1 97 624 VAL B N 1
ATOM 10775 C CA . VAL B 1 624 ? 11.203 -1.162 5.734 1 97 624 VAL B CA 1
ATOM 10776 C C . VAL B 1 624 ? 10.992 -1.921 4.426 1 97 624 VAL B C 1
ATOM 10778 O O . VAL B 1 624 ? 10.188 -2.854 4.363 1 97 624 VAL B O 1
ATOM 10781 N N . LEU B 1 625 ? 11.742 -1.539 3.504 1 96.25 625 LEU B N 1
ATOM 10782 C CA . LEU B 1 625 ? 11.672 -2.184 2.195 1 96.25 625 LEU B CA 1
ATOM 10783 C C . LEU B 1 625 ? 12.031 -3.662 2.297 1 96.25 625 LEU B C 1
ATOM 10785 O O . LEU B 1 625 ? 11.336 -4.516 1.736 1 96.25 625 LEU B O 1
ATOM 10789 N N . GLY B 1 626 ? 13.125 -3.998 2.994 1 94.31 626 GLY B N 1
ATOM 10790 C CA . GLY B 1 626 ? 13.516 -5.383 3.197 1 94.31 626 GLY B CA 1
ATOM 10791 C C . GLY B 1 626 ? 12.453 -6.207 3.902 1 94.31 626 GLY B C 1
ATOM 10792 O O . GLY B 1 626 ? 12.148 -7.328 3.486 1 94.31 626 GLY B O 1
ATOM 10793 N N . TYR B 1 627 ? 11.898 -5.617 4.875 1 94.44 627 TYR B N 1
ATOM 10794 C CA . TYR B 1 627 ? 10.867 -6.32 5.633 1 94.44 627 TYR B CA 1
ATOM 10795 C C . TYR B 1 627 ? 9.609 -6.5 4.797 1 94.44 627 TYR B C 1
ATOM 10797 O O . TYR B 1 627 ? 8.961 -7.551 4.859 1 94.44 627 TYR B O 1
ATOM 10805 N N . PHE B 1 628 ? 9.219 -5.52 4.055 1 94.81 628 PHE B N 1
ATOM 10806 C CA . PHE B 1 628 ? 8.031 -5.547 3.209 1 94.81 628 PHE B CA 1
ATOM 10807 C C . PHE B 1 628 ? 8.141 -6.648 2.16 1 94.81 628 PHE B C 1
ATOM 10809 O O . PHE B 1 628 ? 7.246 -7.484 2.035 1 94.81 628 PHE B O 1
ATOM 10816 N N . PHE B 1 629 ? 9.234 -6.738 1.442 1 94.12 629 PHE B N 1
ATOM 10817 C CA . PHE B 1 629 ? 9.414 -7.762 0.42 1 94.12 629 PHE B CA 1
ATOM 10818 C C . PHE B 1 629 ? 9.617 -9.133 1.056 1 94.12 629 PHE B C 1
ATOM 10820 O O . PHE B 1 629 ? 9.156 -10.141 0.524 1 94.12 629 PHE B O 1
ATOM 10827 N N . GLY B 1 630 ? 10.297 -9.117 2.184 1 93.38 630 GLY B N 1
ATOM 10828 C CA . GLY B 1 630 ? 10.586 -10.383 2.852 1 93.38 630 GLY B CA 1
ATOM 10829 C C . GLY B 1 630 ? 9.344 -11.062 3.393 1 93.38 630 GLY B C 1
ATOM 10830 O O . GLY B 1 630 ? 9.281 -12.289 3.455 1 93.38 630 GLY B O 1
ATOM 10831 N N . ARG B 1 631 ? 8.367 -10.312 3.703 1 93.62 631 ARG B N 1
ATOM 10832 C CA . ARG B 1 631 ? 7.172 -10.867 4.332 1 93.62 631 ARG B CA 1
ATOM 10833 C C . ARG B 1 631 ? 6.23 -11.461 3.289 1 93.62 631 ARG B C 1
ATOM 10835 O O . ARG B 1 631 ? 5.266 -12.148 3.635 1 93.62 631 ARG B O 1
ATOM 10842 N N . ASN B 1 632 ? 6.52 -11.25 2.09 1 92.81 632 ASN B N 1
ATOM 10843 C CA . ASN B 1 632 ? 5.773 -11.891 1.012 1 92.81 632 ASN B CA 1
ATOM 10844 C C . ASN B 1 632 ? 6.23 -13.328 0.795 1 92.81 632 ASN B C 1
ATOM 10846 O O . ASN B 1 632 ? 7.395 -13.578 0.479 1 92.81 632 ASN B O 1
ATOM 10850 N N . HIS B 1 633 ? 5.344 -14.258 0.939 1 93.56 633 HIS B N 1
ATOM 10851 C CA . HIS B 1 633 ? 5.703 -15.672 0.857 1 93.56 633 HIS B CA 1
ATOM 10852 C C . HIS B 1 633 ? 5.473 -16.219 -0.547 1 93.56 633 HIS B C 1
ATOM 10854 O O . HIS B 1 633 ? 5.602 -17.422 -0.778 1 93.56 633 HIS B O 1
ATOM 10860 N N . SER B 1 634 ? 5.121 -15.312 -1.44 1 89.38 634 SER B N 1
ATOM 10861 C CA . SER B 1 634 ? 4.895 -15.734 -2.82 1 89.38 634 SER B CA 1
ATOM 10862 C C . SER B 1 634 ? 5.848 -15.023 -3.775 1 89.38 634 SER B C 1
ATOM 10864 O O . SER B 1 634 ? 6.73 -14.281 -3.344 1 89.38 634 SER B O 1
ATOM 10866 N N . GLU B 1 635 ? 5.688 -15.406 -5.008 1 90.38 635 GLU B N 1
ATOM 10867 C CA . GLU B 1 635 ? 6.527 -14.781 -6.023 1 90.38 635 GLU B CA 1
ATOM 10868 C C . GLU B 1 635 ? 6.137 -13.328 -6.25 1 90.38 635 GLU B C 1
ATOM 10870 O O . GLU B 1 635 ? 4.969 -12.961 -6.098 1 90.38 635 GLU B O 1
ATOM 10875 N N . LEU B 1 636 ? 7.129 -12.57 -6.5 1 90.94 636 LEU B N 1
ATOM 10876 C CA . LEU B 1 636 ? 6.902 -11.164 -6.84 1 90.94 636 LEU B CA 1
ATOM 10877 C C . LEU B 1 636 ? 6.902 -10.969 -8.352 1 90.94 636 LEU B C 1
ATOM 10879 O O . LEU B 1 636 ? 7.707 -11.578 -9.062 1 90.94 636 LEU B O 1
ATOM 10883 N N . TYR B 1 637 ? 5.922 -10.289 -8.867 1 92.12 637 TYR B N 1
ATOM 10884 C CA . TYR B 1 637 ? 5.73 -10.062 -10.289 1 92.12 637 TYR B CA 1
ATOM 10885 C C . TYR B 1 637 ? 5.562 -8.578 -10.594 1 92.12 637 TYR B C 1
ATOM 10887 O O . TYR B 1 637 ? 4.859 -7.867 -9.867 1 92.12 637 TYR B O 1
ATOM 10895 N N . PHE B 1 638 ? 6.309 -8.094 -11.609 1 92.44 638 PHE B N 1
ATOM 10896 C CA . PHE B 1 638 ? 6.129 -6.723 -12.078 1 92.44 638 PHE B CA 1
ATOM 10897 C C . PHE B 1 638 ? 5.035 -6.648 -13.133 1 92.44 638 PHE B C 1
ATOM 10899 O O . PHE B 1 638 ? 5.203 -7.156 -14.242 1 92.44 638 PHE B O 1
ATOM 10906 N N . SER B 1 639 ? 3.934 -5.992 -12.828 1 92.38 639 SER B N 1
ATOM 10907 C CA . SER B 1 639 ? 2.814 -5.863 -13.758 1 92.38 639 SER B CA 1
ATOM 10908 C C . SER B 1 639 ? 2.912 -4.578 -14.57 1 92.38 639 SER B C 1
ATOM 10910 O O . SER B 1 639 ? 3.246 -4.613 -15.758 1 92.38 639 SER B O 1
ATOM 10912 N N . THR B 1 640 ? 2.693 -3.469 -13.984 1 89.31 640 THR B N 1
ATOM 10913 C CA . THR B 1 640 ? 2.803 -2.131 -14.555 1 89.31 640 THR B CA 1
ATOM 10914 C C . THR B 1 640 ? 3.426 -1.164 -13.547 1 89.31 640 THR B C 1
ATOM 10916 O O . THR B 1 640 ? 3.473 -1.449 -12.352 1 89.31 640 THR B O 1
ATOM 10919 N N . LEU B 1 641 ? 3.918 -0.047 -14.109 1 87.69 641 LEU B N 1
ATOM 10920 C CA . LEU B 1 641 ? 4.492 0.961 -13.227 1 87.69 641 LEU B CA 1
ATOM 10921 C C . LEU B 1 641 ? 3.445 1.491 -12.25 1 87.69 641 LEU B C 1
ATOM 10923 O O . LEU B 1 641 ? 3.74 1.711 -11.07 1 87.69 641 LEU B O 1
ATOM 10927 N N . SER B 1 642 ? 2.264 1.705 -12.789 1 88.12 642 SER B N 1
ATOM 10928 C CA . SER B 1 642 ? 1.204 2.25 -11.945 1 88.12 642 SER B CA 1
ATOM 10929 C C . SER B 1 642 ? 0.865 1.301 -10.805 1 88.12 642 SER B C 1
ATOM 10931 O O . SER B 1 642 ? 0.697 1.731 -9.656 1 88.12 642 SER B O 1
ATOM 10933 N N . TYR B 1 643 ? 0.782 0.022 -11.109 1 91.31 643 TYR B N 1
ATOM 10934 C CA . TYR B 1 643 ? 0.486 -0.945 -10.055 1 91.31 643 TYR B CA 1
ATOM 10935 C C . TYR B 1 643 ? 1.641 -1.045 -9.062 1 91.31 643 TYR B C 1
ATOM 10937 O O . TYR B 1 643 ? 1.423 -1.151 -7.855 1 91.31 643 TYR B O 1
ATOM 10945 N N . PHE B 1 644 ? 2.861 -1.027 -9.594 1 92.62 644 PHE B N 1
ATOM 10946 C CA . PHE B 1 644 ? 4.059 -1.064 -8.758 1 92.62 644 PHE B CA 1
ATOM 10947 C C . PHE B 1 644 ? 4.074 0.105 -7.781 1 92.62 644 PHE B C 1
ATOM 10949 O O . PHE B 1 644 ? 4.406 -0.066 -6.605 1 92.62 644 PHE B O 1
ATOM 10956 N N . PHE B 1 645 ? 3.723 1.23 -8.242 1 92.62 645 PHE B N 1
ATOM 10957 C CA . PHE B 1 645 ? 3.672 2.414 -7.395 1 92.62 645 PHE B CA 1
ATOM 10958 C C . PHE B 1 645 ? 2.619 2.252 -6.301 1 92.62 645 PHE B C 1
ATOM 10960 O O . PHE B 1 645 ? 2.855 2.611 -5.148 1 92.62 645 PHE B O 1
ATOM 10967 N N . LEU B 1 646 ? 1.528 1.634 -6.613 1 92.19 646 LEU B N 1
ATOM 10968 C CA . LEU B 1 646 ? 0.415 1.51 -5.68 1 92.19 646 LEU B CA 1
ATOM 10969 C C . LEU B 1 646 ? 0.678 0.403 -4.664 1 92.19 646 LEU B C 1
ATOM 10971 O O . LEU B 1 646 ? 0.45 0.587 -3.467 1 92.19 646 LEU B O 1
ATOM 10975 N N . ASP B 1 647 ? 1.132 -0.658 -5.133 1 92.31 647 ASP B N 1
ATOM 10976 C CA . ASP B 1 647 ? 1.187 -1.85 -4.293 1 92.31 647 ASP B CA 1
ATOM 10977 C C . ASP B 1 647 ? 2.461 -1.87 -3.451 1 92.31 647 ASP B C 1
ATOM 10979 O O . ASP B 1 647 ? 2.508 -2.514 -2.4 1 92.31 647 ASP B O 1
ATOM 10983 N N . THR B 1 648 ? 3.498 -1.15 -3.947 1 95.31 648 THR B N 1
ATOM 10984 C CA . THR B 1 648 ? 4.781 -1.272 -3.268 1 95.31 648 THR B CA 1
ATOM 10985 C C . THR B 1 648 ? 5.262 0.088 -2.77 1 95.31 648 THR B C 1
ATOM 10987 O O . THR B 1 648 ? 5.5 0.269 -1.573 1 95.31 648 THR B O 1
ATOM 10990 N N . VAL B 1 649 ? 5.285 1.082 -3.598 1 95.94 649 VAL B N 1
ATOM 10991 C CA . VAL B 1 649 ? 5.93 2.352 -3.275 1 95.94 649 VAL B CA 1
ATOM 10992 C C . VAL B 1 649 ? 5.113 3.094 -2.221 1 95.94 649 VAL B C 1
ATOM 10994 O O . VAL B 1 649 ? 5.668 3.605 -1.245 1 95.94 649 VAL B O 1
ATOM 10997 N N . ILE B 1 650 ? 3.816 3.076 -2.344 1 94.31 650 ILE B N 1
ATOM 10998 C CA . ILE B 1 650 ? 2.967 3.811 -1.414 1 94.31 650 ILE B CA 1
ATOM 10999 C C . ILE B 1 650 ? 3.059 3.184 -0.025 1 94.31 650 ILE B C 1
ATOM 11001 O O . ILE B 1 650 ? 3.334 3.875 0.958 1 94.31 650 ILE B O 1
ATOM 11005 N N . PRO B 1 651 ? 2.887 1.915 0.055 1 95.25 651 PRO B N 1
ATOM 11006 C CA . PRO B 1 651 ? 2.961 1.331 1.396 1 95.25 651 PRO B CA 1
ATOM 11007 C C . PRO B 1 651 ? 4.34 1.481 2.029 1 95.25 651 PRO B C 1
ATOM 11009 O O . PRO B 1 651 ? 4.449 1.77 3.225 1 95.25 651 PRO B O 1
ATOM 11012 N N . VAL B 1 652 ? 5.395 1.269 1.265 1 97.44 652 VAL B N 1
ATOM 11013 C CA . VAL B 1 652 ? 6.746 1.394 1.802 1 97.44 652 VAL B CA 1
ATOM 11014 C C . VAL B 1 652 ? 6.992 2.832 2.252 1 97.44 652 VAL B C 1
ATOM 11016 O O . VAL B 1 652 ? 7.57 3.064 3.316 1 97.44 652 VAL B O 1
ATOM 11019 N N . THR B 1 653 ? 6.543 3.789 1.455 1 97.19 653 THR B N 1
ATOM 11020 C CA . THR B 1 653 ? 6.688 5.199 1.802 1 97.19 653 THR B CA 1
ATOM 11021 C C . THR B 1 653 ? 5.895 5.531 3.062 1 97.19 653 THR B C 1
ATOM 11023 O O . THR B 1 653 ? 6.426 6.145 3.992 1 97.19 653 THR B O 1
ATOM 11026 N N . ALA B 1 654 ? 4.676 5.078 3.123 1 94.44 654 ALA B N 1
ATOM 11027 C CA . ALA B 1 654 ? 3.82 5.352 4.273 1 94.44 654 ALA B CA 1
ATOM 11028 C C . ALA B 1 654 ? 4.406 4.75 5.547 1 94.44 654 ALA B C 1
ATOM 11030 O O . ALA B 1 654 ? 4.484 5.426 6.578 1 94.44 654 ALA B O 1
ATOM 11031 N N . LEU B 1 655 ? 4.84 3.559 5.477 1 96.19 655 LEU B N 1
ATOM 11032 C CA . LEU B 1 655 ? 5.402 2.881 6.641 1 96.19 655 LEU B CA 1
ATOM 11033 C C . LEU B 1 655 ? 6.707 3.537 7.074 1 96.19 655 LEU B C 1
ATOM 11035 O O . LEU B 1 655 ? 6.98 3.652 8.273 1 96.19 655 LEU B O 1
ATOM 11039 N N . SER B 1 656 ? 7.461 3.943 6.086 1 98.19 656 SER B N 1
ATOM 11040 C CA . SER B 1 656 ? 8.719 4.605 6.406 1 98.19 656 SER B CA 1
ATOM 11041 C C . SER B 1 656 ? 8.484 5.914 7.148 1 98.19 656 SER B C 1
ATOM 11043 O O . SER B 1 656 ? 9.172 6.207 8.133 1 98.19 656 SER B O 1
ATOM 11045 N N . PHE B 1 657 ? 7.531 6.645 6.746 1 97.62 657 PHE B N 1
ATOM 11046 C CA . PHE B 1 657 ? 7.25 7.922 7.395 1 97.62 657 PHE B CA 1
ATOM 11047 C C . PHE B 1 657 ? 6.629 7.703 8.766 1 97.62 657 PHE B C 1
ATOM 11049 O O . PHE B 1 657 ? 6.887 8.469 9.695 1 97.62 657 PHE B O 1
ATOM 11056 N N . VAL B 1 658 ? 5.859 6.668 8.93 1 95.62 658 VAL B N 1
ATOM 11057 C CA . VAL B 1 658 ? 5.27 6.375 10.234 1 95.62 658 VAL B CA 1
ATOM 11058 C C . VAL B 1 658 ? 6.371 5.973 11.211 1 95.62 658 VAL B C 1
ATOM 11060 O O . VAL B 1 658 ? 6.418 6.469 12.336 1 95.62 658 VAL B O 1
ATOM 11063 N N . ILE B 1 659 ? 7.211 5.125 10.773 1 97.44 659 ILE B N 1
ATOM 11064 C CA . ILE B 1 659 ? 8.305 4.695 11.633 1 97.44 659 ILE B CA 1
ATOM 11065 C C . ILE B 1 659 ? 9.242 5.867 11.906 1 97.44 659 ILE B C 1
ATOM 11067 O O . ILE B 1 659 ? 9.789 5.992 13.008 1 97.44 659 ILE B O 1
ATOM 11071 N N . ALA B 1 660 ? 9.336 6.758 10.953 1 98.44 660 ALA B N 1
ATOM 11072 C CA . ALA B 1 660 ? 10.188 7.938 11.094 1 98.44 660 ALA B CA 1
ATOM 11073 C C . ALA B 1 660 ? 9.672 8.852 12.203 1 98.44 660 ALA B C 1
ATOM 11075 O O . ALA B 1 660 ? 10.453 9.555 12.852 1 98.44 660 ALA B O 1
ATOM 11076 N N . ILE B 1 661 ? 8.383 8.883 12.477 1 97.38 661 ILE B N 1
ATOM 11077 C CA . ILE B 1 661 ? 7.832 9.672 13.57 1 97.38 661 ILE B CA 1
ATOM 11078 C C . ILE B 1 661 ? 8.445 9.219 14.891 1 97.38 661 ILE B C 1
ATOM 11080 O O . ILE B 1 661 ? 8.906 10.039 15.688 1 97.38 661 ILE B O 1
ATOM 11084 N N . PHE B 1 662 ? 8.531 7.953 15.031 1 96.69 662 PHE B N 1
ATOM 11085 C CA . PHE B 1 662 ? 9.055 7.402 16.281 1 96.69 662 PHE B CA 1
ATOM 11086 C C . PHE B 1 662 ? 10.578 7.52 16.312 1 96.69 662 PHE B C 1
ATOM 11088 O O . PHE B 1 662 ? 11.148 7.84 17.359 1 96.69 662 PHE B O 1
ATOM 11095 N N . TRP B 1 663 ? 11.18 7.281 15.203 1 97.81 663 TRP B N 1
ATOM 11096 C CA . TRP B 1 663 ? 12.633 7.371 15.148 1 97.81 663 TRP B CA 1
ATOM 11097 C C . TRP B 1 663 ? 13.102 8.789 15.445 1 97.81 663 TRP B C 1
ATOM 11099 O O . TRP B 1 663 ? 14.062 8.992 16.188 1 97.81 663 TRP B O 1
ATOM 11109 N N . SER B 1 664 ? 12.438 9.734 14.844 1 97.62 664 SER B N 1
ATOM 11110 C CA . SER B 1 664 ? 12.781 11.141 15.031 1 97.62 664 SER B CA 1
ATOM 11111 C C . SER B 1 664 ? 12.477 11.602 16.453 1 97.62 664 SER B C 1
ATOM 11113 O O . SER B 1 664 ? 13.289 12.289 17.078 1 97.62 664 SER B O 1
ATOM 11115 N N . SER B 1 665 ? 11.391 11.188 17.031 1 97.12 665 SER B N 1
ATOM 11116 C CA . SER B 1 665 ? 10.953 11.641 18.344 1 97.12 665 SER B CA 1
ATOM 11117 C C . SER B 1 665 ? 11.797 11.023 19.469 1 97.12 665 SER B C 1
ATOM 11119 O O . SER B 1 665 ? 11.938 11.609 20.531 1 97.12 665 SER B O 1
ATOM 11121 N N . MET B 1 666 ? 12.422 9.93 19.188 1 96.75 666 MET B N 1
ATOM 11122 C CA . MET B 1 666 ? 13.109 9.219 20.266 1 96.75 666 MET B CA 1
ATOM 11123 C C . MET B 1 666 ? 14.617 9.367 20.125 1 96.75 666 MET B C 1
ATOM 11125 O O . MET B 1 666 ? 15.344 9.281 21.125 1 96.75 666 MET B O 1
ATOM 11129 N N . PHE B 1 667 ? 15.062 9.57 18.891 1 96.38 667 PHE B N 1
ATOM 11130 C CA . PHE B 1 667 ? 16.5 9.484 18.719 1 96.38 667 PHE B CA 1
ATOM 11131 C C . PHE B 1 667 ? 17.062 10.773 18.125 1 96.38 667 PHE B C 1
ATOM 11133 O O . PHE B 1 667 ? 18.234 11.109 18.344 1 96.38 667 PHE B O 1
ATOM 11140 N N . GLU B 1 668 ? 16.312 11.453 17.359 1 96.44 668 GLU B N 1
ATOM 11141 C CA . GLU B 1 668 ? 16.812 12.648 16.688 1 96.44 668 GLU B CA 1
ATOM 11142 C C . GLU B 1 668 ? 16.578 13.898 17.531 1 96.44 668 GLU B C 1
ATOM 11144 O O . GLU B 1 668 ? 17.531 14.562 17.938 1 96.44 668 GLU B O 1
ATOM 11149 N N . ILE B 1 669 ? 15.391 14.156 17.922 1 96.25 669 ILE B N 1
ATOM 11150 C CA . ILE B 1 669 ? 15 15.398 18.578 1 96.25 669 ILE B CA 1
ATOM 11151 C C . ILE B 1 669 ? 15.578 15.438 19.984 1 96.25 669 ILE B C 1
ATOM 11153 O O . ILE B 1 669 ? 16.188 16.438 20.391 1 96.25 669 ILE B O 1
ATOM 11157 N N . PRO B 1 670 ? 15.469 14.367 20.781 1 95.44 670 PRO B N 1
ATOM 11158 C CA . PRO B 1 670 ? 16.016 14.43 22.125 1 95.44 670 PRO B CA 1
ATOM 11159 C C . PRO B 1 670 ? 17.516 14.734 22.141 1 95.44 670 PRO B C 1
ATOM 11161 O O . PRO B 1 670 ? 17.969 15.562 22.938 1 95.44 670 PRO B O 1
ATOM 11164 N N . PHE B 1 671 ? 18.234 14.141 21.312 1 93.44 671 PHE B N 1
ATOM 11165 C CA . PHE B 1 671 ? 19.672 14.328 21.328 1 93.44 671 PHE B CA 1
ATOM 11166 C C . PHE B 1 671 ? 20.047 15.711 20.797 1 93.44 671 PHE B C 1
ATOM 11168 O O . PHE B 1 671 ? 21.047 16.297 21.188 1 93.44 671 PHE B O 1
ATOM 11175 N N . ALA B 1 672 ? 19.234 16.172 19.891 1 92.44 672 ALA B N 1
ATOM 11176 C CA . ALA B 1 672 ? 19.422 17.547 19.453 1 92.44 672 ALA B CA 1
ATOM 11177 C C . ALA B 1 672 ? 19.188 18.531 20.609 1 92.44 672 ALA B C 1
ATOM 11179 O O . ALA B 1 672 ? 19.922 19.5 20.766 1 92.44 672 ALA B O 1
ATOM 11180 N N . LYS B 1 673 ? 18.172 18.234 21.391 1 92.44 673 LYS B N 1
ATOM 11181 C CA . LYS B 1 673 ? 17.859 19.078 22.547 1 92.44 673 LYS B CA 1
ATOM 11182 C C . LYS B 1 673 ? 18.969 18.984 23.594 1 92.44 673 LYS B C 1
ATOM 11184 O O . LYS B 1 673 ? 19.344 19.984 24.188 1 92.44 673 LYS B O 1
ATOM 11189 N N . ILE B 1 674 ? 19.438 17.875 23.781 1 91.69 674 ILE B N 1
ATOM 11190 C CA . ILE B 1 674 ? 20.5 17.656 24.766 1 91.69 674 ILE B CA 1
ATOM 11191 C C . ILE B 1 674 ? 21.766 18.391 24.312 1 91.69 674 ILE B C 1
ATOM 11193 O O . ILE B 1 674 ? 22.453 19 25.141 1 91.69 674 ILE B O 1
ATOM 11197 N N . GLU B 1 675 ? 22.031 18.328 23.031 1 90.06 675 GLU B N 1
ATOM 11198 C CA . GLU B 1 675 ? 23.172 19.062 22.5 1 90.06 675 GLU B CA 1
ATOM 11199 C C . GLU B 1 675 ? 23.031 20.562 22.75 1 90.06 675 GLU B C 1
ATOM 11201 O O . GLU B 1 675 ? 24 21.219 23.125 1 90.06 675 GLU B O 1
ATOM 11206 N N . GLY B 1 676 ? 21.844 21.047 22.547 1 87.5 676 GLY B N 1
ATOM 11207 C CA . GLY B 1 676 ? 21.594 22.453 22.828 1 87.5 676 GLY B CA 1
ATOM 11208 C C . GLY B 1 676 ? 21.781 22.828 24.281 1 87.5 676 GLY B C 1
ATOM 11209 O O . GLY B 1 676 ? 22.281 23.906 24.594 1 87.5 676 GLY B O 1
ATOM 11210 N N . LEU B 1 677 ? 21.469 21.938 25.109 1 86.62 677 LEU B N 1
ATOM 11211 C CA . LEU B 1 677 ? 21.578 22.156 26.547 1 86.62 677 LEU B CA 1
ATOM 11212 C C . LEU B 1 677 ? 23.016 22.094 27.016 1 86.62 677 LEU B C 1
ATOM 11214 O O . LEU B 1 677 ? 23.438 22.891 27.859 1 86.62 677 LEU B O 1
ATOM 11218 N N . LEU B 1 678 ? 23.75 21.203 26.406 1 84.56 678 LEU B N 1
ATOM 11219 C CA . LEU B 1 678 ? 25.109 20.969 26.891 1 84.56 678 LEU B CA 1
ATOM 11220 C C . LEU B 1 678 ? 26.094 21.891 26.188 1 84.56 678 LEU B C 1
ATOM 11222 O O . LEU B 1 678 ? 27.062 22.344 26.797 1 84.56 678 LEU B O 1
ATOM 11226 N N . LEU B 1 679 ? 25.875 22.141 24.938 1 78.88 679 LEU B N 1
ATOM 11227 C CA . LEU B 1 679 ? 26.844 22.891 24.156 1 78.88 679 LEU B CA 1
ATOM 11228 C C . LEU B 1 679 ? 26.328 24.297 23.875 1 78.88 679 LEU B C 1
ATOM 11230 O O . LEU B 1 679 ? 27.062 25.125 23.328 1 78.88 679 LEU B O 1
ATOM 11234 N N . GLY B 1 680 ? 25.109 24.688 24.141 1 63.78 680 GLY B N 1
ATOM 11235 C CA . GLY B 1 680 ? 24.547 26 23.844 1 63.78 680 GLY B CA 1
ATOM 11236 C C . GLY B 1 680 ? 25.219 27.109 24.625 1 63.78 680 GLY B C 1
ATOM 11237 O O . GLY B 1 680 ? 25.734 26.891 25.719 1 63.78 680 GLY B O 1
ATOM 11238 N N . ARG B 1 681 ? 25.812 28.172 24.016 1 51.12 681 ARG B N 1
ATOM 11239 C CA . ARG B 1 681 ? 26.5 29.375 24.5 1 51.12 681 ARG B CA 1
ATOM 11240 C C . ARG B 1 681 ? 25.734 30 25.656 1 51.12 681 ARG B C 1
ATOM 11242 O O . ARG B 1 681 ? 24.5 30.094 25.625 1 51.12 681 ARG B O 1
ATOM 11249 N N . SER B 1 682 ? 26.328 30.344 26.875 1 38.75 682 SER B N 1
ATOM 11250 C CA . SER B 1 682 ? 26.016 31.031 28.109 1 38.75 682 SER B CA 1
ATOM 11251 C C . SER B 1 682 ? 25.234 32.312 27.859 1 38.75 682 SER B C 1
ATOM 11253 O O . SER B 1 682 ? 24.703 32.938 28.781 1 38.75 682 SER B O 1
ATOM 11255 N N . GLY B 1 683 ? 25.609 33.406 27 1 36.59 683 GLY B N 1
ATOM 11256 C CA . GLY B 1 683 ? 25.25 34.812 27.203 1 36.59 683 GLY B CA 1
ATOM 11257 C C . GLY B 1 683 ? 23.766 35.062 27.062 1 36.59 683 GLY B C 1
ATOM 11258 O O . GLY B 1 683 ? 23.266 36.094 27.516 1 36.59 683 GLY B O 1
ATOM 11259 N N . THR B 1 684 ? 23.109 35.062 25.766 1 35.91 684 THR B N 1
ATOM 11260 C CA . THR B 1 684 ? 21.844 35.781 25.688 1 35.91 684 THR B CA 1
ATOM 11261 C C . THR B 1 684 ? 20.766 35.125 26.531 1 35.91 684 THR B C 1
ATOM 11263 O O . THR B 1 684 ? 20.688 33.875 26.562 1 35.91 684 THR B O 1
ATOM 11266 N N . PRO B 1 685 ? 20.016 35.938 27.422 1 35.22 685 PRO B N 1
ATOM 11267 C CA . PRO B 1 685 ? 18.984 35.5 28.344 1 35.22 685 PRO B CA 1
ATOM 11268 C C . PRO B 1 685 ? 18.078 34.406 27.766 1 35.22 685 PRO B C 1
ATOM 11270 O O . PRO B 1 685 ? 17.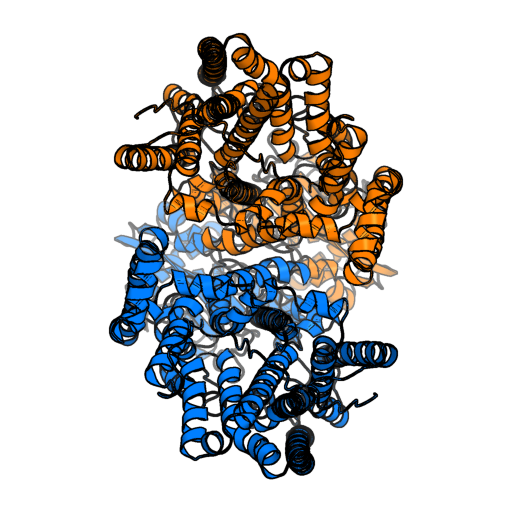922 34.312 26.547 1 35.22 685 PRO B O 1
ATOM 11273 N N . LYS B 1 686 ? 17.531 33.469 28.562 1 36.88 686 LYS B N 1
ATOM 11274 C CA . LYS B 1 686 ? 16.719 32.25 28.531 1 36.88 686 LYS B CA 1
ATOM 11275 C C . LYS B 1 686 ? 15.438 32.469 27.734 1 36.88 686 LYS B C 1
ATOM 11277 O O . LYS B 1 686 ? 14.406 32.844 28.297 1 36.88 686 LYS B O 1
ATOM 11282 N N . ALA B 1 687 ? 15.344 33.188 26.625 1 31.42 687 ALA B N 1
ATOM 11283 C CA . ALA B 1 687 ? 13.977 33.188 26.109 1 31.42 687 ALA B CA 1
ATOM 11284 C C . ALA B 1 687 ? 13.422 31.781 25.984 1 31.42 687 ALA B C 1
ATOM 11286 O O . ALA B 1 687 ? 14.188 30.812 25.906 1 31.42 687 ALA B O 1
ATOM 11287 N N . ASN B 1 688 ? 12.031 31.562 25.844 1 28.7 688 ASN B N 1
ATOM 11288 C CA . ASN B 1 688 ? 11.102 30.438 25.766 1 28.7 688 ASN B CA 1
ATOM 11289 C C . ASN B 1 688 ? 11.672 29.297 24.922 1 28.7 688 ASN B C 1
ATOM 11291 O O . ASN B 1 688 ? 12.578 29.5 24.125 1 28.7 688 ASN B O 1
ATOM 11295 N N . GLY B 1 689 ? 11.258 28.062 25.266 1 28.72 689 GLY B N 1
ATOM 11296 C CA . GLY B 1 689 ? 11.383 26.703 24.719 1 28.72 689 GLY B CA 1
ATOM 11297 C C . GLY B 1 689 ? 11.555 26.688 23.219 1 28.72 689 GLY B C 1
ATOM 11298 O O . GLY B 1 689 ? 10.57 26.656 22.469 1 28.72 689 GLY B O 1
ATOM 11299 N N . ASN B 1 690 ? 12.586 27.203 22.719 1 26.91 690 ASN B N 1
ATOM 11300 C CA . ASN B 1 690 ? 12.766 27.172 21.266 1 26.91 690 ASN B CA 1
ATOM 11301 C C . ASN B 1 690 ? 12.852 25.75 20.75 1 26.91 690 ASN B C 1
ATOM 11303 O O . ASN B 1 690 ? 13.719 24.969 21.156 1 26.91 690 ASN B O 1
ATOM 11307 N N . LEU B 1 691 ? 11.75 25.094 20.562 1 28.62 691 LEU B N 1
ATOM 11308 C CA . LEU B 1 691 ? 11.609 23.859 19.797 1 28.62 691 LEU B CA 1
ATOM 11309 C C . LEU B 1 691 ? 12.75 23.703 18.797 1 28.62 691 LEU B C 1
ATOM 11311 O O . LEU B 1 691 ? 13.289 24.703 18.312 1 28.62 691 LEU B O 1
ATOM 11315 N N . PRO B 1 692 ? 13.461 22.656 18.969 1 28.41 692 PRO B N 1
ATOM 11316 C CA . PRO B 1 692 ? 14.414 22.516 17.875 1 28.41 692 PRO B CA 1
ATOM 11317 C C . PRO B 1 692 ? 13.891 23.109 16.562 1 28.41 692 PRO B C 1
ATOM 11319 O O . PRO B 1 692 ? 12.812 22.719 16.094 1 28.41 692 PRO B O 1
ATOM 11322 N N . LYS B 1 693 ? 14.125 24.359 16.422 1 28.31 693 LYS B N 1
ATOM 11323 C CA . LYS B 1 693 ? 13.781 25.188 15.266 1 28.31 693 LYS B CA 1
ATOM 11324 C C . LYS B 1 693 ? 14.023 24.438 13.961 1 28.31 693 LYS B C 1
ATOM 11326 O O . LYS B 1 693 ? 15.133 23.984 13.688 1 28.31 693 LYS B O 1
ATOM 11331 N N . VAL B 1 694 ? 13.242 23.641 13.633 1 28.31 694 VAL B N 1
ATOM 11332 C CA . VAL B 1 694 ? 13.344 23.719 12.18 1 28.31 694 VAL B CA 1
ATOM 11333 C C . VAL B 1 694 ? 13.789 25.125 11.773 1 28.31 694 VAL B C 1
ATOM 11335 O O . VAL B 1 694 ? 13.336 26.125 12.344 1 28.31 694 VAL B O 1
ATOM 11338 N N . MET B 1 695 ? 15.133 25.344 11.438 1 26.27 695 MET B N 1
ATOM 11339 C CA . MET B 1 695 ? 15.727 26.641 11.156 1 26.27 695 MET B CA 1
ATOM 11340 C C . MET B 1 695 ? 14.664 27.641 10.719 1 26.27 695 MET B C 1
ATOM 11342 O O . MET B 1 695 ? 14.211 27.609 9.578 1 26.27 695 MET B O 1
ATOM 11346 N N . ILE B 1 696 ? 13.773 27.859 11.625 1 28.94 696 ILE B N 1
ATOM 11347 C CA . ILE B 1 696 ? 13.016 29.094 11.414 1 28.94 696 ILE B CA 1
ATOM 11348 C C . ILE B 1 696 ? 13.945 30.297 11.484 1 28.94 696 ILE B C 1
ATOM 11350 O O . ILE B 1 696 ? 14.453 30.641 12.555 1 28.94 696 ILE B O 1
ATOM 11354 N N . ILE B 1 697 ? 14.977 30.391 10.711 1 27.36 697 ILE B N 1
ATOM 11355 C CA . ILE B 1 697 ? 15.781 31.609 10.719 1 27.36 697 ILE B CA 1
ATOM 11356 C C . ILE B 1 697 ? 14.875 32.844 10.688 1 27.36 697 ILE B C 1
ATOM 11358 O O . ILE B 1 697 ? 14.156 33.062 9.711 1 27.36 697 ILE B O 1
ATOM 11362 N N . PRO B 1 698 ? 14.5 33.25 11.805 1 29.38 698 PRO B N 1
ATOM 11363 C CA . PRO B 1 698 ? 13.82 34.531 11.742 1 29.38 698 PRO B CA 1
ATOM 11364 C C . PRO B 1 698 ? 14.602 35.594 10.938 1 29.38 698 PRO B C 1
ATOM 11366 O O . PRO B 1 698 ? 15.773 35.844 11.227 1 29.38 698 PRO B O 1
ATOM 11369 N N . LEU B 1 699 ? 14.57 35.562 9.648 1 29.08 699 LEU B N 1
ATOM 11370 C CA . LEU B 1 699 ? 15.266 36.562 8.844 1 29.08 699 LEU B CA 1
ATOM 11371 C C . LEU B 1 699 ? 14.859 37.969 9.25 1 29.08 699 LEU B C 1
ATOM 11373 O O . LEU B 1 699 ? 13.703 38.375 9.07 1 29.08 699 LEU B O 1
ATOM 11377 N N . GLU B 1 700 ? 15.281 38.375 10.453 1 28.94 700 GLU B N 1
ATOM 11378 C CA . GLU B 1 700 ? 15.18 39.844 10.477 1 28.94 700 GLU B CA 1
ATOM 11379 C C . GLU B 1 700 ? 15.82 40.438 9.242 1 28.94 700 GLU B C 1
ATOM 11381 O O . GLU B 1 700 ? 17.016 40.281 9 1 28.94 700 GLU B O 1
ATOM 11386 N N . ILE B 1 701 ? 15.156 40.562 8.188 1 31.78 701 ILE B N 1
ATOM 11387 C CA . ILE B 1 701 ? 15.633 41.25 7.004 1 31.78 701 ILE B CA 1
ATOM 11388 C C . ILE B 1 701 ? 16.25 42.594 7.418 1 31.78 701 ILE B C 1
ATOM 11390 O O . ILE B 1 701 ? 15.602 43.406 8.086 1 31.78 701 ILE B O 1
ATOM 11394 N N . PRO B 1 702 ? 17.578 42.688 7.625 1 32.59 702 PRO B N 1
ATOM 11395 C CA . PRO B 1 702 ? 18.047 44.062 7.785 1 32.59 702 PRO B CA 1
ATOM 11396 C C . PRO B 1 702 ? 17.297 45.031 6.887 1 32.59 702 PRO B C 1
ATOM 11398 O O . PRO B 1 702 ? 16.766 44.656 5.844 1 32.59 702 PRO B O 1
ATOM 11401 N N . LYS B 1 703 ? 17 46.156 7.438 1 34.44 703 LYS B N 1
ATOM 11402 C CA . LYS B 1 703 ? 16.438 47.281 6.668 1 34.44 703 LYS B CA 1
ATOM 11403 C C . LYS B 1 703 ? 17.141 47.406 5.32 1 34.44 703 LYS B C 1
ATOM 11405 O O . LYS B 1 703 ? 18.375 47.344 5.242 1 34.44 703 LYS B O 1
ATOM 11410 N N . ALA B 1 704 ? 16.531 47.062 4.176 1 33.75 704 ALA B N 1
ATOM 11411 C CA . ALA B 1 704 ? 16.828 47.125 2.748 1 33.75 704 ALA B CA 1
ATOM 11412 C C . ALA B 1 704 ? 17.781 48.281 2.434 1 33.75 704 ALA B C 1
ATOM 11414 O O . ALA B 1 704 ? 17.422 49.438 2.566 1 33.75 704 ALA B O 1
ATOM 11415 N N . GLY B 1 705 ? 19 48.219 2.865 1 32.16 705 GLY B N 1
ATOM 11416 C CA . GLY B 1 705 ? 19.641 49.094 1.894 1 32.16 705 GLY B CA 1
ATOM 11417 C C . GLY B 1 705 ? 19.391 48.688 0.458 1 32.16 705 GLY B C 1
ATOM 11418 O O . GLY B 1 705 ? 19.531 47.5 0.122 1 32.16 705 GLY B O 1
ATOM 11419 N N . GLU B 1 706 ? 18.406 49.188 -0.296 1 34.56 706 GLU B N 1
ATOM 11420 C CA . GLU B 1 706 ? 17.812 48.938 -1.608 1 34.56 706 GLU B CA 1
ATOM 11421 C C . GLU B 1 706 ? 18.875 48.625 -2.65 1 34.56 706 GLU B C 1
ATOM 11423 O O . GLU B 1 706 ? 19.547 49.5 -3.154 1 34.56 706 GLU B O 1
ATOM 11428 N N . VAL B 1 707 ? 19.719 47.625 -2.496 1 34.34 707 VAL B N 1
ATOM 11429 C CA . VAL B 1 707 ? 20.406 47.344 -3.756 1 34.34 707 VAL B CA 1
ATOM 11430 C C . VAL B 1 707 ? 19.438 46.688 -4.738 1 34.34 707 VAL B C 1
ATOM 11432 O O . VAL B 1 707 ? 18.953 45.594 -4.5 1 34.34 707 VAL B O 1
ATOM 11435 N N . ASN B 1 708 ? 18.562 47.344 -5.41 1 35.44 708 ASN B N 1
ATOM 11436 C CA . ASN B 1 708 ? 17.656 46.938 -6.496 1 35.44 708 ASN B CA 1
ATOM 11437 C C . ASN B 1 708 ? 18.422 46.281 -7.637 1 35.44 708 ASN B C 1
ATOM 11439 O O . ASN B 1 708 ? 19.109 46.969 -8.406 1 35.44 708 ASN B O 1
ATOM 11443 N N . ILE B 1 709 ? 18.766 45.094 -7.57 1 35.5 709 ILE B N 1
ATOM 11444 C CA . ILE B 1 709 ? 19.312 44.469 -8.766 1 35.5 709 ILE B CA 1
ATOM 11445 C C . ILE B 1 709 ? 18.188 44.125 -9.734 1 35.5 709 ILE B C 1
ATOM 11447 O O . ILE B 1 709 ? 17.25 43.406 -9.383 1 35.5 709 ILE B O 1
ATOM 11451 N N . LYS B 1 710 ? 17.969 44.906 -10.773 1 38.66 710 LYS B N 1
ATOM 11452 C CA . LYS B 1 710 ? 17 44.719 -11.844 1 38.66 710 LYS B CA 1
ATOM 11453 C C . LYS B 1 710 ? 17.469 43.625 -12.797 1 38.66 710 LYS B C 1
ATOM 11455 O O . LYS B 1 710 ? 18.594 43.656 -13.289 1 38.66 710 LYS B O 1
ATOM 11460 N N . PHE B 1 711 ? 16.844 42.406 -12.734 1 33 711 PHE B N 1
ATOM 11461 C CA . PHE B 1 711 ? 17.094 41.406 -13.781 1 33 711 PHE B CA 1
ATOM 11462 C C . PHE B 1 711 ? 16.141 41.625 -14.953 1 33 711 PHE B C 1
ATOM 11464 O O . PHE B 1 711 ? 14.961 41.906 -14.758 1 33 711 PHE B O 1
#

Nearest PDB structures (foldseek):
  8xq9-assembly1_A  TM=1.698E-01  e=1.390E+00  Strongylocentrotus purpuratus
  6os0-assembly1_A  TM=1.596E-01  e=5.262E+00  Homo sapiens
  8xq9-assembly1_A  TM=1.666E-01  e=1.152E+00  Strongylocentrotus purpuratus
  6os0-assembly1_A  TM=1.678E-01  e=4.124E+00  Homo sapiens
  6bhu-assembly1_A  TM=1.193E-01  e=2.848E+00  Bos taurus